Protein AF-0000000085094730 (afdb_homodimer)

Secondary structure (DSSP, 8-state):
-----------------PPP--S-HHHHHTT------SS-HHHHHTT-GGG-----------STTSHHHHHHHHHHHHHHHHHHHHH-----------------------------------------------------TT-----SS--HHHHHHHT-HHHHHHHHHTHHHHHHHHHHHHHHHS--SGGGPPSS-GGG--HHHHHTTSPPHHHHHHHHHHHHHS--S--S-S-HHHHHHHHHHHHH-GGGS-HHHHHHHHHHHHHHHHHHHHHT---HHHHSSHHHHHHHHHHHHHHHHHHHTTSPP-HHHHHHHHHHHHHHHHH-SS--HHHHHHHHHHHHHHHHTTTTS-GGG-TTS-HHHHHHHHHHHHHHHHHHHHHHHHHTS-----GGG--PPPPPS--GGG--TT-SSPPPPPPTTS--SSHHHHHHHHHHHHHHHHHHHHH-SS--TTHHHHHHHHHHHHHHTS-GGGS---TGGGTTS-HHHHHHHHHHHHHHHHHHHHHHHTTHHHHTT-GGGHHHHHHHHHHHHHHHHHHHHHHHHTSTTSTTTT-GGG--HHHHHHHHHHHHHHHHHHHHHHHS---GGGSHHHHHSS--HHHHHHHHHHHHHHHHHTTTT-HHHHHHHHHHHHHHHHHHHHHHHHHHHSTT-S------------S--------------TT-TTS-HHHHTT------HHHHHHHH-----------/-----------------PPP--S-HHHHHTT------SS-HHHHHTT-GGG------SGGG-STTSHHHHHHHHHHHHHHHHHHHHHTT---------------------------------------------------TT-----SS--HHHHHHHT-HHHHHHHHHTHHHHHHHHHHHHHHHS--SGGGPPSS-GGG--HHHHHTTSPPHHHHHHHHHHHHH--SS--S-S-HHHHHHHHHHHHH-GGGS-HHHHHHHHHHHHHHHHHHHHHT---HHHHSSHHHHHHHHHHHHHHHHHHHTTSPP-HHHHHHHHHHHHHHHHH-SS--HHHHHHHHHHHHHHHHTTTTS-GGG-TTS-HHHHHHHHHHHHHHHHHHHHHHHHHTS-----GGG--PPPPPS--GGG--TT-SSPPPPPPTTS--SSHHHHHHHHHHHHHHHHHHHHH-SS--TTHHHHHHHHHHHHHHTS-GGGS---TGGGTTS-HHHHHHHHHHHHHHHHHHHHHHHTTHHHHTT-GGGHHHHHHHHHHHHHHHHHHHHHHHHTSTTSTTTT-GGG--HHHHHHHHHHHHHHHHHHHHHHHS---GGGSHHHHHSS--HHHHHHHHHHHHHHHHHTTTT-HHHHHHHHHHHHHHHHHHHHHHHHHHHHTTS----------------------------TT---S-HHHHTT------HHHHHHHH-----------

InterPro domains:
  IPR001138 Zn(2)Cys(6) fungal-type DNA-binding domain [PF00172] (23-56)
  IPR001138 Zn(2)Cys(6) fungal-type DNA-binding domain [PS00463] (23-52)
  IPR001138 Zn(2)Cys(6) fungal-type DNA-binding domain [PS50048] (23-54)
  IPR001138 Zn(2)Cys(6) fungal-type DNA-binding domain [SM00066] (18-63)
  IPR001138 Zn(2)Cys(6) fungal-type DNA-binding domain [cd00067] (19-55)
  IPR007219 Xylanolytic transcriptional activator, regulatory domain [PF04082] (232-434)
  IPR007219 Xylanolytic transcriptional activator, regulatory domain [SM00906] (335-409)
  IPR036864 Zn(2)-C6 fungal-type DNA-binding domain superfamily [G3DSA:4.10.240.10] (22-99)
  IPR036864 Zn(2)-C6 fungal-type DNA-binding domain superfamily [SSF57701] (14-56)

Organism: Talaromyces marneffei (strain ATCC 18224 / CBS 334.59 / QM 7333) (NCBI:txid441960)

Solvent-accessible surface area (backbone atoms only — not comparable to full-atom values): 85060 Å² total; per-residue (Å²): 138,80,82,76,77,79,73,78,75,75,77,79,76,67,81,77,78,80,76,74,64,71,37,26,47,54,32,57,76,66,72,46,92,50,75,65,45,91,50,20,65,66,28,48,76,68,73,38,37,89,62,41,42,57,60,76,63,78,71,88,73,71,74,80,68,58,60,68,51,48,53,50,48,44,49,51,44,47,52,46,39,50,50,47,52,62,65,56,70,66,82,70,86,79,79,92,81,90,78,93,81,85,90,80,90,82,85,86,83,89,76,90,69,86,86,80,92,73,92,75,88,73,81,81,77,76,72,72,79,77,74,76,73,69,71,73,73,75,68,74,73,74,71,59,50,80,59,55,60,38,29,60,50,55,54,54,38,60,74,33,62,69,47,40,49,50,50,66,72,38,42,65,60,48,50,53,50,44,51,52,41,48,49,68,72,54,56,81,60,73,87,70,64,50,83,45,32,67,89,71,61,50,61,74,69,54,58,73,74,53,69,60,62,73,57,48,52,52,29,53,48,46,48,74,59,48,93,54,95,59,73,71,61,67,58,63,69,65,48,51,55,51,51,56,43,29,81,74,34,69,79,74,51,56,63,50,54,52,27,36,49,29,44,42,43,26,51,21,51,52,52,31,51,54,61,68,49,82,56,42,90,80,63,39,58,60,68,58,47,32,50,48,26,49,49,52,28,53,54,44,44,66,52,52,70,77,46,81,78,45,72,62,52,46,49,31,50,50,52,46,49,50,50,52,48,59,72,29,66,45,90,51,67,67,56,50,38,50,46,40,41,50,51,45,40,39,43,55,72,25,39,43,26,47,48,83,77,40,84,87,53,49,55,38,53,35,45,47,42,24,36,42,37,52,51,50,52,50,48,38,46,54,45,20,54,58,50,39,48,80,55,54,79,60,67,66,52,43,64,45,57,80,52,72,47,50,52,75,83,69,57,45,85,83,36,84,65,78,69,81,58,53,57,80,90,54,87,38,75,47,38,69,60,57,66,41,44,60,43,49,55,43,43,49,52,48,55,52,42,68,52,21,64,75,57,60,73,80,49,47,64,55,51,49,50,50,41,51,50,36,58,67,66,44,56,74,81,55,49,71,70,54,71,81,78,38,72,86,51,55,49,67,57,53,52,47,12,48,56,55,50,42,53,53,31,46,43,41,28,60,66,22,46,83,47,35,83,48,6,36,67,34,54,92,29,27,62,36,36,51,50,21,49,54,23,21,51,50,42,45,48,50,51,52,48,52,56,59,27,32,32,92,87,25,79,32,41,58,50,61,73,73,64,34,32,60,57,50,48,46,35,48,35,23,50,48,51,51,50,49,52,54,51,52,60,70,80,47,78,57,31,70,70,34,28,45,46,66,72,70,72,38,79,51,62,64,60,54,52,49,51,47,51,51,50,30,54,57,23,53,73,39,32,84,72,19,61,60,28,33,53,47,22,52,45,46,46,54,49,52,48,54,56,54,52,55,51,58,54,56,62,67,67,66,74,75,68,80,89,49,84,84,86,89,76,89,67,90,74,72,84,88,77,88,72,76,82,68,80,67,74,78,77,65,64,76,74,62,72,66,69,62,73,69,66,66,73,58,73,79,70,77,72,61,66,63,62,56,51,49,66,70,51,65,74,77,73,80,77,81,74,71,129,140,81,83,79,78,80,76,78,76,76,79,78,77,68,83,75,80,77,75,79,70,71,38,26,46,56,32,58,74,66,73,46,91,51,76,64,43,93,50,19,64,65,29,49,77,66,72,39,36,90,60,42,42,59,63,77,70,72,74,66,74,68,76,84,69,61,62,68,51,50,52,51,48,44,48,51,42,46,54,49,39,48,50,50,49,62,63,54,62,69,76,72,78,78,76,89,81,88,78,90,79,83,83,83,73,86,79,86,83,88,78,91,70,90,76,86,89,76,90,74,86,72,83,80,77,77,75,70,79,77,73,76,74,70,71,73,74,73,69,75,74,76,73,61,49,80,60,53,57,38,29,60,48,54,54,52,38,62,72,33,62,69,49,40,50,49,49,66,73,39,42,67,60,48,50,55,49,45,51,53,40,47,47,68,72,54,56,80,61,72,88,69,64,50,84,47,32,65,90,72,61,51,63,75,71,53,59,73,75,55,69,61,63,72,57,48,53,51,29,51,49,45,46,74,60,50,84,62,95,60,73,71,60,65,58,62,69,67,47,50,55,52,50,55,43,28,80,74,34,68,80,74,52,54,62,52,56,53,28,38,50,27,43,42,44,26,51,20,50,50,53,31,52,54,62,68,49,83,56,42,91,80,62,40,58,61,68,58,47,33,49,48,25,50,49,52,28,53,54,44,46,66,51,54,69,76,47,81,77,44,71,62,52,48,48,30,50,50,50,45,49,51,50,53,47,59,72,28,68,47,90,51,68,67,57,51,37,50,46,39,41,50,49,44,40,37,44,56,71,24,38,43,25,46,49,80,76,41,84,86,54,50,54,38,53,35,45,47,42,24,36,42,37,51,53,51,54,51,49,39,46,53,46,20,53,58,51,38,49,82,54,52,80,60,68,66,52,44,64,44,56,80,52,74,48,51,52,76,83,68,57,46,85,82,36,84,65,79,69,80,60,53,57,78,89,53,89,38,73,46,37,69,60,57,65,41,43,60,40,49,55,44,42,48,53,48,56,50,43,66,53,20,66,76,58,60,74,79,48,47,64,55,52,50,51,48,40,51,50,37,60,69,66,46,57,75,81,54,51,70,69,54,70,81,79,38,70,85,53,57,47,66,57,53,52,48,14,49,56,54,50,43,52,54,30,47,45,40,28,60,65,24,46,82,48,35,84,47,7,37,68,33,55,91,30,26,62,35,36,52,50,20,50,54,25,19,52,51,42,45,48,50,50,51,48,54,57,58,26,33,31,92,88,25,79,32,41,58,50,59,73,72,65,34,31,61,56,52,49,44,36,49,35,23,50,47,51,52,50,50,53,54,52,52,59,70,80,47,78,57,32,71,70,34,27,46,47,65,73,70,71,40,80,48,63,65,60,53,51,51,49,48,52,51,48,30,53,56,24,53,74,39,30,85,73,20,60,61,27,34,51,47,21,51,45,45,47,54,49,52,50,52,56,54,53,56,49,57,56,54,59,67,65,62,72,72,69,86,87,74,80,81,85,84,82,81,86,81,88,76,88,82,71,88,76,77,83,71,84,70,74,78,80,68,67,75,75,65,68,69,68,60,72,69,65,66,72,60,74,81,72,77,74,65,68,64,64,60,52,51,69,68,55,65,76,77,76,75,81,80,81,86,134

Sequence (1446 aa):
MESQSNGGVRPSTAPIRGRPQLSCTPCKRRKLKCDRARPCDNCVKRREADTCVYPTNGSAARDQTRESKKTKKRIERLESLVMELLDRGALNPEALSDGPSTNSEADSQGHYHIPQHHSENDHETDSSPAHGEVPPVRRVSNLAASSSSHSLWETVLQDIGEIKMYFEEHEHEFEKQLGKVEDARNPSAEPYLLEGSPGQWDIDTFAHDLPPRPVVDLLVANYFGASSLIRPILHPKKFLRQYDKFWQDQYSVSKAWLGTLFVILRTAVHTAREAGIDLSATLGDMEEAQTLFRMRTKQILITELHANPTIERLTLLSLHLDAEFIQCQDTSTAVWINVATAVRMAMKLGLHREPSFDSKLSVFECEMRRRLWLATLQTDVLISWQVGLPSMIPTGQCDTMLPKNLHEDDFDEDSIALPQARPWNEMTKISPFLVKAPLLKVFTKIASHIQDIHPRDSDIPVLERELIAARNSLPPMFKVKSLQESLLDHPAMIIRRLSIDQTLHSGLCVLHRRLLPLARSNPQFSHSRQAAIDAALILLSYQALSHFESGPTGRLAGHKWLATSIIRHDYLLAAMLICLDLRQGMDGTTHPASSDITLWGRDRREEMVTALETSYHVWRASKDTSIDAFRASEAVAVMLHKIRSSESTVQSSETTVSSIPSVESLEISPKPEISPEQFVPSQMDPYSLTLPFSEIVASPGAIDWVEFDRYVLGGNIPMNGNMMESQSNGGVRPSTAPIRGRPQLSCTPCKRRKLKCDRARPCDNCVKRREADTCVYPTNGSAARDQTRESKKTKKRIERLESLVMELLDRGALNPEALSDGPSTNSEADSQGHYHIPQHHSENDHETDSSPAHGEVPPVRRVSNLAASSSSHSLWETVLQDIGEIKMYFEEHEHEFEKQLGKVEDARNPSAEPYLLEGSPGQWDIDTFAHDLPPRPVVDLLVANYFGASSLIRPILHPKKFLRQYDKFWQDQYSVSKAWLGTLFVILRTAVHTAREAGIDLSATLGDMEEAQTLFRMRTKQILITELHANPTIERLTLLSLHLDAEFIQCQDTSTAVWINVATAVRMAMKLGLHREPSFDSKLSVFECEMRRRLWLATLQTDVLISWQVGLPSMIPTGQCDTMLPKNLHEDDFDEDSIALPQARPWNEMTKISPFLVKAPLLKVFTKIASHIQDIHPRDSDIPVLERELIAARNSLPPMFKVKSLQESLLDHPAMIIRRLSIDQTLHSGLCVLHRRLLPLARSNPQFSHSRQAAIDAALILLSYQALSHFESGPTGRLAGHKWLATSIIRHDYLLAAMLICLDLRQGMDGTTHPASSDITLWGRDRREEMVTALETSYHVWRASKDTSIDAFRASEAVAVMLHKIRSSESTVQSSETTVSSIPSVESLEISPKPEISPEQFVPSQMDPYSLTLPFSEIVASPGAIDWVEFDRYVLGGNIPMNGNM

Foldseek 3Di:
DDPPCPPPPVPPPPPPPDDAFQFFPVCVVVVHDFPSDQQTPVCVVVVNSVRRHTPPGPDDPDDPPPVVVVVVVVVVVVVVVVVVVVVPPDDPPDDDDDDDDDYDDDDYDDDDADDDDDDDDDDDPPCPDPPPPPPPPPPPVPPFQQPDLAAPLVSLLVVVVLLVVVCVVCVVVLVVLVVLQVCVVDPDCVVQDFPDDLVPDALVRQVVLDFDPVVLVVLLCQLVVPLDPDQPLDQSVVLVVVVVVCVVPVVSDGLLNVLQSLLSNLVSLVLCVLLVHDPCVRQNDSVVSNVNSLSSSVSSLVNVLVDQADSSNLVSLLSSLVSVQLPDQAQDPVSLVSLVSSVVSLVVVVLLEQCVVPPVDAPQRRQSSLSSVLSSVLCQLLSCNRSLHAGDDDNVSGDYDHHAQDASVQDDPPDRDGDHGDDLVDDHSCNLSVLLSQLSVLLNVLSVQSNDSDRDLVCLVVSLVSNVVSLVPGDPQLAADDPVVCVPPQLVSNLSSLVSVLSSLLSLQSSLVSCCLVCQVDVVSLVSVLSNLVSLLVLLVVLLLLQVQCPPPHRNPSPNSSCTNSSVSSNLSSLSSLLSNLVSVLPDHGDPSNACCNSPVDHCNVVSLVSLVSLLVSLVVCLSNYSSSVSSNVSSVSSSVVNVVVVVVVVVPPPPDDDDDDDDDPPPDDDDDDPPPPPPPPPPVVPPPPPDPVPPPPPPDDPDPVVVVVVVCPDPPDPPPDD/DDDPPPPPPPCPPPPDPDDAQQFFPVCVVVVHDFPSDQQTPVCVVVVNSVRRHGPPPPPPDDDPVPPVVVVVVVVVVVVVVVVVVVVPVPDPPPDDDDDDDDYDDDDDDDDDDDDDDDDDDDDDPPCPDPPPPPPPPPPPVPPFQQPDLAAPLVSLLVLVVLLVVVCVVCVVVLVVLVVLQVCVVDPDCVVQDFPDDLVPDALVRQVVLDFDPVVLVVLLCQLVVPLADDQPLDQSVVLVVVVVVCVVPVVSDGLLNVLQSLLSNLVSLVLCVLLVHDPCVRQNDSVVSNVNSLVSSVSSLVNVLVDQADSSNLVSLLSSLSSVQLPDQAQDPVSLVSLVSSVVSLVVVVLLEQCVVPPVDAPVRRQSSLSSVLSSVVCQQLSCNRSLHAGDDDNVSGDYDHHAQDASVQDDPPDRDGDHGDDLVDDHSCNLSVLLSQLSVLLNVLSCQSNDSDRDLVCLVVSLVSNVVSLVPGDPQLAADDPVVCVPPQLNSNLSSLVSVLSSLLSLQSSLLSCCLVCQVDVVSLVSVLSNLVSLLVLLVVLLLLQVQCPPPHRNPSVNSNCTNSSVSSNLSSLSSLLSNLVSVLPDHGDPCNACCNSPVDHCNVVSLVSLVSLLVSLVVCLSNYSSSVSSNVSSVSSSVVNVVSVVVVVVVPPPDDPDPDDDPDDDDDDDDDPPPPCPPDPPVVVCPPPDPVPPPPPPDPPDPVVVVVVVPPDDPPDDDDD

Structure (mmCIF, N/CA/C/O backbone):
data_AF-0000000085094730-model_v1
#
loop_
_entity.id
_entity.type
_entity.pdbx_description
1 polymer 'Zn(2)-C6 fungal-type domain-containing protein'
#
loop_
_atom_site.group_PDB
_atom_site.id
_atom_site.type_symbol
_atom_site.label_atom_id
_atom_site.label_alt_id
_atom_site.label_comp_id
_atom_site.label_asym_id
_atom_site.label_entity_id
_atom_site.label_seq_id
_atom_site.pdbx_PDB_ins_code
_atom_site.Cartn_x
_atom_site.Cartn_y
_atom_site.Cartn_z
_atom_site.occupancy
_atom_site.B_iso_or_equiv
_atom_site.auth_seq_id
_atom_site.auth_comp_id
_atom_site.auth_asym_id
_atom_site.auth_atom_id
_atom_site.pdbx_PDB_model_num
ATOM 1 N N . MET A 1 1 ? 86.312 -18.969 -69.938 1 23.83 1 MET A N 1
ATOM 2 C CA . MET A 1 1 ? 85.375 -20.094 -69.75 1 23.83 1 MET A CA 1
ATOM 3 C C . MET A 1 1 ? 85 -20.203 -68.25 1 23.83 1 MET A C 1
ATOM 5 O O . MET A 1 1 ? 85.75 -20.734 -67.438 1 23.83 1 MET A O 1
ATOM 9 N N . GLU A 1 2 ? 84.25 -19.219 -67.625 1 24.73 2 GLU A N 1
ATOM 10 C CA . GLU A 1 2 ? 84.438 -18.391 -66.438 1 24.73 2 GLU A CA 1
ATOM 11 C C . GLU A 1 2 ? 83.812 -19.047 -65.25 1 24.73 2 GLU A C 1
ATOM 13 O O . GLU A 1 2 ? 82.688 -19.516 -65.25 1 24.73 2 GLU A O 1
ATOM 18 N N . SER A 1 3 ? 84.562 -19.578 -64.312 1 26.89 3 SER A N 1
ATOM 19 C CA . SER A 1 3 ? 84.438 -20.5 -63.188 1 26.89 3 SER A CA 1
ATOM 20 C C . SER A 1 3 ? 83.5 -19.969 -62.094 1 26.89 3 SER A C 1
ATOM 22 O O . SER A 1 3 ? 83.812 -18.984 -61.438 1 26.89 3 SER A O 1
ATOM 24 N N . GLN A 1 4 ? 82.125 -20.141 -62.25 1 23.78 4 GLN A N 1
ATOM 25 C CA . GLN A 1 4 ? 81 -19.359 -61.781 1 23.78 4 GLN A CA 1
ATOM 26 C C . GLN A 1 4 ? 80.75 -19.625 -60.312 1 23.78 4 GLN A C 1
ATOM 28 O O . GLN A 1 4 ? 80.5 -20.75 -59.906 1 23.78 4 GLN A O 1
ATOM 33 N N . SER A 1 5 ? 81.312 -18.828 -59.406 1 25.14 5 SER A N 1
ATOM 34 C CA . SER A 1 5 ? 81.625 -18.922 -58 1 25.14 5 SER A CA 1
ATOM 35 C C . SER A 1 5 ? 80.312 -18.969 -57.188 1 25.14 5 SER A C 1
ATOM 37 O O . SER A 1 5 ? 79.5 -18.047 -57.281 1 25.14 5 SER A O 1
ATOM 39 N N . ASN A 1 6 ? 79.688 -20.141 -56.969 1 25.08 6 ASN A N 1
ATOM 40 C CA . ASN A 1 6 ? 78.312 -20.516 -56.594 1 25.08 6 ASN A CA 1
ATOM 41 C C . ASN A 1 6 ? 78 -20.125 -55.125 1 25.08 6 ASN A C 1
ATOM 43 O O . ASN A 1 6 ? 78.312 -20.891 -54.219 1 25.08 6 ASN A O 1
ATOM 47 N N . GLY A 1 7 ? 78.312 -18.828 -54.781 1 24.3 7 GLY A N 1
ATOM 48 C CA . GLY A 1 7 ? 78.438 -18.375 -53.375 1 24.3 7 GLY A CA 1
ATOM 49 C C . GLY A 1 7 ? 77.188 -18.609 -52.594 1 24.3 7 GLY A C 1
ATOM 50 O O . GLY A 1 7 ? 76.062 -18.484 -53.094 1 24.3 7 GLY A O 1
ATOM 51 N N . GLY A 1 8 ? 77.125 -19.578 -51.719 1 26.72 8 GLY A N 1
ATOM 52 C CA . GLY A 1 8 ? 76.125 -20.25 -50.875 1 26.72 8 GLY A CA 1
ATOM 53 C C . GLY A 1 8 ? 75.438 -19.297 -49.969 1 26.72 8 GLY A C 1
ATOM 54 O O . GLY A 1 8 ? 76 -18.797 -49 1 26.72 8 GLY A O 1
ATOM 55 N N . VAL A 1 9 ? 74.75 -18.234 -50.469 1 24.95 9 VAL A N 1
ATOM 56 C CA . VAL A 1 9 ? 74.312 -17.078 -49.719 1 24.95 9 VAL A CA 1
ATOM 57 C C . VAL A 1 9 ? 73.312 -17.516 -48.625 1 24.95 9 VAL A C 1
ATOM 59 O O . VAL A 1 9 ? 72.312 -18.156 -48.938 1 24.95 9 VAL A O 1
ATOM 62 N N . ARG A 1 10 ? 73.75 -17.797 -47.406 1 31.72 10 ARG A N 1
ATOM 63 C CA . ARG A 1 10 ? 73.125 -18.344 -46.219 1 31.72 10 ARG A CA 1
ATOM 64 C C . ARG A 1 10 ? 71.938 -17.531 -45.812 1 31.72 10 ARG A C 1
ATOM 66 O O . ARG A 1 10 ? 72.062 -16.422 -45.312 1 31.72 10 ARG A O 1
ATOM 73 N N . PRO A 1 11 ? 70.875 -17.281 -46.594 1 25.61 11 PRO A N 1
ATOM 74 C CA . PRO A 1 11 ? 70.062 -16.078 -46.375 1 25.61 11 PRO A CA 1
ATOM 75 C C . PRO A 1 11 ? 69.375 -16.078 -45 1 25.61 11 PRO A C 1
ATOM 77 O O . PRO A 1 11 ? 68.875 -17.109 -44.562 1 25.61 11 PRO A O 1
ATOM 80 N N . SER A 1 12 ? 69.875 -15.305 -44 1 26.34 12 SER A N 1
ATOM 81 C CA . SER A 1 12 ? 69.625 -15.016 -42.594 1 26.34 12 SER A CA 1
ATOM 82 C C . SER A 1 12 ? 68.125 -14.57 -42.406 1 26.34 12 SER A C 1
ATOM 84 O O . SER A 1 12 ? 67.75 -13.492 -42.875 1 26.34 12 SER A O 1
ATOM 86 N N . THR A 1 13 ? 67.188 -15.328 -42.688 1 26.59 13 THR A N 1
ATOM 87 C CA . THR A 1 13 ? 65.812 -14.969 -42.781 1 26.59 13 THR A CA 1
ATOM 88 C C . THR A 1 13 ? 65.312 -14.391 -41.469 1 26.59 13 THR A C 1
ATOM 90 O O . THR A 1 13 ? 64.875 -15.125 -40.594 1 26.59 13 THR A O 1
ATOM 93 N N . ALA A 1 14 ? 66.062 -13.555 -40.844 1 30.92 14 ALA A N 1
ATOM 94 C CA . ALA A 1 14 ? 65.625 -13.094 -39.531 1 30.92 14 ALA A CA 1
ATOM 95 C C . ALA A 1 14 ? 64.25 -12.516 -39.531 1 30.92 14 ALA A C 1
ATOM 97 O O . ALA A 1 14 ? 63.875 -11.742 -40.438 1 30.92 14 ALA A O 1
ATOM 98 N N . PRO A 1 15 ? 63.312 -12.945 -38.812 1 29.69 15 PRO A N 1
ATOM 99 C CA . PRO A 1 15 ? 61.906 -12.555 -38.906 1 29.69 15 PRO A CA 1
ATOM 100 C C . PRO A 1 15 ? 61.656 -11.086 -38.531 1 29.69 15 PRO A C 1
ATOM 102 O O . PRO A 1 15 ? 62.156 -10.609 -37.531 1 29.69 15 PRO A O 1
ATOM 105 N N . ILE A 1 16 ? 61.562 -10.125 -39.469 1 32.81 16 ILE A N 1
ATOM 106 C CA . ILE A 1 16 ? 61.469 -8.68 -39.312 1 32.81 16 ILE A CA 1
ATOM 107 C C . ILE A 1 16 ? 60.281 -8.344 -38.375 1 32.81 16 ILE A C 1
ATOM 109 O O . ILE A 1 16 ? 59.156 -8.781 -38.625 1 32.81 16 ILE A O 1
ATOM 113 N N . ARG A 1 17 ? 60.5 -7.867 -37.25 1 36.91 17 ARG A N 1
ATOM 114 C CA . ARG A 1 17 ? 59.625 -7.305 -36.219 1 36.91 17 ARG A CA 1
ATOM 115 C C . ARG A 1 17 ? 58.719 -6.211 -36.812 1 36.91 17 ARG A C 1
ATOM 117 O O . ARG A 1 17 ? 59.219 -5.223 -37.344 1 36.91 17 ARG A O 1
ATOM 124 N N . GLY A 1 18 ? 57.562 -6.465 -37.406 1 36.5 18 GLY A N 1
ATOM 125 C CA . GLY A 1 18 ? 56.688 -5.531 -38.094 1 36.5 18 GLY A CA 1
ATOM 126 C C . GLY A 1 18 ? 56.406 -4.27 -37.312 1 36.5 18 GLY A C 1
ATOM 127 O O . GLY A 1 18 ? 56.281 -4.316 -36.094 1 36.5 18 GLY A O 1
ATOM 128 N N . ARG A 1 19 ? 56.719 -3.072 -37.75 1 48.03 19 ARG A N 1
ATOM 129 C CA . ARG A 1 19 ? 56.594 -1.718 -37.219 1 48.03 19 ARG A CA 1
ATOM 130 C C . ARG A 1 19 ? 55.156 -1.374 -36.875 1 48.03 19 ARG A C 1
ATOM 132 O O . ARG A 1 19 ? 54.25 -1.735 -37.625 1 48.03 19 ARG A O 1
ATOM 139 N N . PRO A 1 20 ? 54.906 -0.79 -35.75 1 52.69 20 PRO A N 1
ATOM 140 C CA . PRO A 1 20 ? 53.562 -0.449 -35.344 1 52.69 20 PRO A CA 1
ATOM 141 C C . PRO A 1 20 ? 52.875 0.526 -36.281 1 52.69 20 PRO A C 1
ATOM 143 O O . PRO A 1 20 ? 53.531 1.355 -36.906 1 52.69 20 PRO A O 1
ATOM 146 N N . GLN A 1 21 ? 51.656 0.377 -36.781 1 61.69 21 GLN A N 1
ATOM 147 C CA . GLN A 1 21 ? 50.875 1.182 -37.719 1 61.69 21 GLN A CA 1
ATOM 148 C C . GLN A 1 21 ? 50.594 2.57 -37.125 1 61.69 21 GLN A C 1
ATOM 150 O O . GLN A 1 21 ? 50 2.697 -36.062 1 61.69 21 GLN A O 1
ATOM 155 N N . LEU A 1 22 ? 51.156 3.547 -37.656 1 70.44 22 LEU A N 1
ATOM 156 C CA . LEU A 1 22 ? 51.062 4.922 -37.188 1 70.44 22 LEU A CA 1
ATOM 157 C C . LEU A 1 22 ? 49.938 5.676 -37.906 1 70.44 22 LEU A C 1
ATOM 159 O O . LEU A 1 22 ? 49.594 6.797 -37.562 1 70.44 22 LEU A O 1
ATOM 163 N N . SER A 1 23 ? 49.375 5.121 -38.969 1 74.31 23 SER A N 1
ATOM 164 C CA . SER A 1 23 ? 48.406 5.809 -39.781 1 74.31 23 SER A CA 1
ATOM 165 C C . SER A 1 23 ? 46.969 5.387 -39.438 1 74.31 23 SER A C 1
ATOM 167 O O . SER A 1 23 ? 46.75 4.281 -38.938 1 74.31 23 SER A O 1
ATOM 169 N N . CYS A 1 24 ? 45.938 6.309 -39.719 1 74.69 24 CYS A N 1
ATOM 170 C CA . CYS A 1 24 ? 44.531 5.934 -39.469 1 74.69 24 CYS A CA 1
ATOM 171 C C . CYS A 1 24 ? 44.094 4.855 -40.469 1 74.69 24 CYS A C 1
ATOM 173 O O . CYS A 1 24 ? 44.688 4.691 -41.531 1 74.69 24 CYS A O 1
ATOM 175 N N . THR A 1 25 ? 43.094 4.051 -40.219 1 76.56 25 THR A N 1
ATOM 176 C CA . THR A 1 25 ? 42.656 2.881 -40.969 1 76.56 25 THR A CA 1
ATOM 177 C C . THR A 1 25 ? 42.281 3.275 -42.406 1 76.56 25 THR A C 1
ATOM 179 O O . THR A 1 25 ? 42.656 2.611 -43.344 1 76.56 25 THR A O 1
ATOM 182 N N . PRO A 1 26 ? 41.594 4.352 -42.531 1 79.81 26 PRO A N 1
ATOM 183 C CA . PRO A 1 26 ? 41.25 4.68 -43.906 1 79.81 26 PRO A CA 1
ATOM 184 C C . PRO A 1 26 ? 42.469 5.137 -44.75 1 79.81 26 PRO A C 1
ATOM 186 O O . PRO A 1 26 ? 42.594 4.785 -45.906 1 79.81 26 PRO A O 1
ATOM 189 N N . CYS A 1 27 ? 43.344 5.871 -44.125 1 77.56 27 CYS A N 1
ATOM 190 C CA . CYS A 1 27 ? 44.531 6.352 -44.812 1 77.56 27 CYS A CA 1
ATOM 191 C C . CYS A 1 27 ? 45.469 5.203 -45.156 1 77.56 27 CYS A C 1
ATOM 193 O O . CYS A 1 27 ? 46.094 5.184 -46.219 1 77.56 27 CYS A O 1
ATOM 195 N N . LYS A 1 28 ? 45.594 4.094 -44.219 1 75.31 28 LYS A N 1
ATOM 196 C CA . LYS A 1 28 ? 46.375 2.896 -44.438 1 75.31 28 LYS A CA 1
ATOM 197 C C . LYS A 1 28 ? 45.844 2.09 -45.625 1 75.31 28 LYS A C 1
ATOM 199 O O . LYS A 1 28 ? 46.625 1.623 -46.469 1 75.31 28 LYS A O 1
ATOM 204 N N . ARG A 1 29 ? 44.562 1.993 -45.719 1 73.12 29 ARG A N 1
ATOM 205 C CA . ARG A 1 29 ? 43.875 1.214 -46.75 1 73.12 29 ARG A CA 1
ATOM 206 C C . ARG A 1 29 ? 44.125 1.823 -48.125 1 73.12 29 ARG A C 1
ATOM 208 O O . ARG A 1 29 ? 44.25 1.1 -49.125 1 73.12 29 ARG A O 1
ATOM 215 N N . ARG A 1 30 ? 44.219 3.121 -48.156 1 76.06 30 ARG A N 1
ATOM 216 C CA . ARG A 1 30 ? 44.312 3.82 -49.438 1 76.06 30 ARG A CA 1
ATOM 217 C C . ARG A 1 30 ? 45.75 4.266 -49.719 1 76.06 30 ARG A C 1
ATOM 219 O O . ARG A 1 30 ? 46 4.945 -50.719 1 76.06 30 ARG A O 1
ATOM 226 N N . LYS A 1 31 ? 46.75 3.887 -48.875 1 76 31 LYS A N 1
ATOM 227 C CA . LYS A 1 31 ? 48.156 4.148 -49 1 76 31 LYS A CA 1
ATOM 228 C C . LYS A 1 31 ? 48.438 5.645 -49.094 1 76 31 LYS A C 1
ATOM 230 O O . LYS A 1 31 ? 49.219 6.074 -49.938 1 76 31 LYS A O 1
ATOM 235 N N . LEU A 1 32 ? 47.531 6.402 -48.406 1 77.12 32 LEU A N 1
ATOM 236 C CA . LEU A 1 32 ? 47.75 7.848 -48.406 1 77.12 32 LEU A CA 1
ATOM 237 C C . LEU A 1 32 ? 48.625 8.258 -47.219 1 77.12 32 LEU A C 1
ATOM 239 O O . LEU A 1 32 ? 48.656 7.574 -46.188 1 77.12 32 LEU A O 1
ATOM 243 N N . LYS A 1 33 ? 49.469 9.258 -47.344 1 75.62 33 LYS A N 1
ATOM 244 C CA . LYS A 1 33 ? 50.281 9.812 -46.281 1 75.62 33 LYS A CA 1
ATOM 245 C C . LYS A 1 33 ? 49.438 10.477 -45.188 1 75.62 33 LYS A C 1
ATOM 247 O O . LYS A 1 33 ? 48.844 11.531 -45.438 1 75.62 33 LYS A O 1
ATOM 252 N N . CYS A 1 34 ? 49.094 9.75 -43.969 1 71.81 34 CYS A N 1
ATOM 253 C CA . CYS A 1 34 ? 48.25 10.188 -42.875 1 71.81 34 CYS A CA 1
ATOM 254 C C . CYS A 1 34 ? 48.969 11.203 -42 1 71.81 34 CYS A C 1
ATOM 256 O O . CYS A 1 34 ? 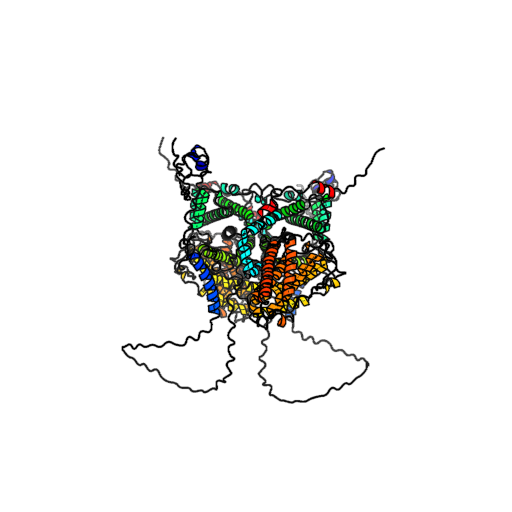50.156 11.008 -41.656 1 71.81 34 CYS A O 1
ATOM 258 N N . ASP A 1 35 ? 48.531 12.289 -41.812 1 75.38 35 ASP A N 1
ATOM 259 C CA . ASP A 1 35 ? 49.188 13.32 -41 1 75.38 35 ASP A CA 1
ATOM 260 C C . ASP A 1 35 ? 49.062 13.023 -39.531 1 75.38 35 ASP A C 1
ATOM 262 O O . ASP A 1 35 ? 49.438 13.844 -38.688 1 75.38 35 ASP A O 1
ATOM 266 N N . ARG A 1 36 ? 48.5 11.742 -38.969 1 72.31 36 ARG A N 1
ATOM 267 C CA . ARG A 1 36 ? 48.312 11.172 -37.656 1 72.31 36 ARG A CA 1
ATOM 268 C C . ARG A 1 36 ? 47.438 12.07 -36.781 1 72.31 36 ARG A C 1
ATOM 270 O O . ARG A 1 36 ? 47.438 11.953 -35.562 1 72.31 36 ARG A O 1
ATOM 277 N N . ALA A 1 37 ? 46.656 13.062 -37.469 1 74.62 37 ALA A N 1
ATOM 278 C CA . ALA A 1 37 ? 45.688 13.875 -36.75 1 74.62 37 ALA A CA 1
ATOM 279 C C . ALA A 1 37 ? 44.375 13.117 -36.594 1 74.62 37 ALA A C 1
ATOM 281 O O . ALA A 1 37 ? 44.062 12.203 -37.375 1 74.62 37 ALA A O 1
ATOM 282 N N . ARG A 1 38 ? 43.594 13.133 -35.469 1 72.38 38 ARG A N 1
ATOM 283 C CA . ARG A 1 38 ? 42.312 12.516 -35.219 1 72.38 38 ARG A CA 1
ATOM 284 C C . ARG A 1 38 ? 41.188 13.547 -35.281 1 72.38 38 ARG A C 1
ATOM 286 O O . ARG A 1 38 ? 41 14.352 -34.375 1 72.38 38 ARG A O 1
ATOM 293 N N . PRO A 1 39 ? 40.344 13.633 -36.438 1 74.94 39 PRO A N 1
ATOM 294 C CA . PRO A 1 39 ? 40.469 12.867 -37.688 1 74.94 39 PRO A CA 1
ATOM 295 C C . PRO A 1 39 ? 41.562 13.383 -38.594 1 74.94 39 PRO A C 1
ATOM 297 O O . PRO A 1 39 ? 41.938 14.555 -38.5 1 74.94 39 PRO A O 1
ATOM 300 N N . CYS A 1 40 ? 42.156 12.57 -39.406 1 77.75 40 CYS A N 1
ATOM 301 C CA . CYS A 1 40 ? 43.312 13.008 -40.188 1 77.75 40 CYS A CA 1
ATOM 302 C C . CYS A 1 40 ? 42.875 13.875 -41.344 1 77.75 40 CYS A C 1
ATOM 304 O O . CYS A 1 40 ? 41.719 13.805 -41.781 1 77.75 40 CYS A O 1
ATOM 306 N N . ASP A 1 41 ? 43.719 14.883 -41.781 1 78.31 41 ASP A N 1
ATOM 307 C CA . ASP A 1 41 ? 43.406 15.859 -42.812 1 78.31 41 ASP A CA 1
ATOM 308 C C . ASP A 1 41 ? 42.906 15.18 -44.094 1 78.31 41 ASP A C 1
ATOM 310 O O . ASP A 1 41 ? 42.031 15.719 -44.781 1 78.31 41 ASP A O 1
ATOM 314 N N . ASN A 1 42 ? 43.469 13.984 -44.375 1 78.69 42 ASN A N 1
ATOM 315 C CA . ASN A 1 42 ? 43.031 13.234 -45.562 1 78.69 42 ASN A CA 1
ATOM 316 C C . ASN A 1 42 ? 41.594 12.758 -45.438 1 78.69 42 ASN A C 1
ATOM 318 O O . ASN A 1 42 ? 40.812 12.805 -46.375 1 78.69 42 ASN A O 1
ATOM 322 N N . CYS A 1 43 ? 41.25 12.242 -44.281 1 75.06 43 CYS A N 1
ATOM 323 C CA . CYS A 1 43 ? 39.906 11.766 -44 1 75.06 43 CYS A CA 1
ATOM 324 C C . CYS A 1 43 ? 38.906 12.93 -43.969 1 75.06 43 CYS A C 1
ATOM 326 O O . CYS A 1 43 ? 37.781 12.797 -44.469 1 75.06 43 CYS A O 1
ATOM 328 N N . VAL A 1 44 ? 39.25 14.125 -43.531 1 78 44 VAL A N 1
ATOM 329 C CA . VAL A 1 44 ? 38.406 15.328 -43.531 1 78 44 VAL A CA 1
ATOM 330 C C . VAL A 1 44 ? 38.156 15.789 -44.969 1 78 44 VAL A C 1
ATOM 332 O O . VAL A 1 44 ? 37.031 16.094 -45.375 1 78 44 VAL A O 1
ATOM 335 N N . LYS A 1 45 ? 39.219 15.891 -45.719 1 77.62 45 LYS A N 1
ATOM 336 C CA . LYS A 1 45 ? 39.094 16.391 -47.062 1 77.62 45 LYS A CA 1
ATOM 337 C C . LYS A 1 45 ? 38.219 15.477 -47.906 1 77.62 45 LYS A C 1
ATOM 339 O O . LYS A 1 45 ? 37.562 15.938 -48.844 1 77.62 45 LYS A O 1
ATOM 344 N N . ARG A 1 46 ? 38.312 14.242 -47.531 1 74.75 46 ARG A N 1
ATOM 345 C CA . ARG A 1 46 ? 37.562 13.281 -48.312 1 74.75 46 ARG A CA 1
ATOM 346 C C . ARG A 1 46 ? 36.188 12.992 -47.656 1 74.75 46 ARG A C 1
ATOM 348 O O . ARG A 1 46 ? 35.531 12.023 -48.031 1 74.75 46 ARG A O 1
ATOM 355 N N . ARG A 1 47 ? 35.719 13.781 -46.656 1 68.38 47 ARG A N 1
ATOM 356 C CA . ARG A 1 47 ? 34.469 13.781 -45.906 1 68.38 47 ARG A CA 1
ATOM 357 C C . ARG A 1 47 ? 34.281 12.445 -45.188 1 68.38 47 ARG A C 1
ATOM 359 O O . ARG A 1 47 ? 33.156 11.969 -45.062 1 68.38 47 ARG A O 1
ATOM 366 N N . GLU A 1 48 ? 35.312 11.75 -44.844 1 68.44 48 GLU A N 1
ATOM 367 C CA . GLU A 1 48 ? 35.312 10.477 -44.156 1 68.44 48 GLU A CA 1
ATOM 368 C C . GLU A 1 48 ? 35.906 10.617 -42.75 1 68.44 48 GLU A C 1
ATOM 370 O O . GLU A 1 48 ? 36.531 9.688 -42.219 1 68.44 48 GLU A O 1
ATOM 375 N N . ALA A 1 49 ? 35.75 11.633 -42.156 1 73.56 49 ALA A N 1
ATOM 376 C CA . ALA A 1 49 ? 36.312 11.969 -40.844 1 73.56 49 ALA A CA 1
ATOM 377 C C . ALA A 1 49 ? 35.875 10.961 -39.781 1 73.56 49 ALA A C 1
ATOM 379 O O . ALA A 1 49 ? 36.625 10.641 -38.875 1 73.56 49 ALA A O 1
ATOM 380 N N . ASP A 1 50 ? 34.656 10.531 -40.031 1 67.81 50 ASP A N 1
ATOM 381 C CA . ASP A 1 50 ? 34.031 9.672 -39.031 1 67.81 50 ASP A CA 1
ATOM 382 C C . ASP A 1 50 ? 34.656 8.273 -39.031 1 67.81 50 ASP A C 1
ATOM 384 O O . ASP A 1 50 ? 34.562 7.551 -38.031 1 67.81 50 ASP A O 1
ATOM 388 N N . THR A 1 51 ? 35.25 7.895 -40 1 73.12 51 THR A N 1
ATOM 389 C CA . THR A 1 51 ? 35.781 6.555 -40.156 1 73.12 51 THR A CA 1
ATOM 390 C C . THR A 1 51 ? 37.312 6.566 -39.969 1 73.12 51 THR A C 1
ATOM 392 O O . THR A 1 51 ? 37.969 5.566 -40.25 1 73.12 51 THR A O 1
ATOM 395 N N . CYS A 1 52 ? 37.875 7.719 -39.5 1 71.44 52 CYS A N 1
ATOM 396 C CA . CYS A 1 52 ? 39.312 7.871 -39.312 1 71.44 52 CYS A CA 1
ATOM 397 C C . CYS A 1 52 ? 39.75 7.172 -38.031 1 71.44 52 CYS A C 1
ATOM 399 O O . CYS A 1 52 ? 39.656 7.738 -36.938 1 71.44 52 CYS A O 1
ATOM 401 N N . VAL A 1 53 ? 39.938 5.879 -38.062 1 71.75 53 VAL A N 1
ATOM 402 C CA . VAL A 1 53 ? 40.281 5.074 -36.875 1 71.75 53 VAL A CA 1
ATOM 403 C C . VAL A 1 53 ? 41.719 4.586 -37 1 71.75 53 VAL A C 1
ATOM 405 O O . VAL A 1 53 ? 42.156 4.176 -38.094 1 71.75 53 VAL A O 1
ATOM 408 N N . TYR A 1 54 ? 42.5 4.836 -36 1 67.31 54 TYR A N 1
ATOM 409 C CA . TYR A 1 54 ? 43.906 4.379 -35.938 1 67.31 54 TYR A CA 1
ATOM 410 C C . TYR A 1 54 ? 44 3.008 -35.281 1 67.31 54 TYR A C 1
ATOM 412 O O . TYR A 1 54 ? 43.312 2.742 -34.281 1 67.31 54 TYR A O 1
ATOM 420 N N . PRO A 1 55 ? 44.688 2.033 -35.906 1 52.34 55 PRO A N 1
ATOM 421 C CA . PRO A 1 55 ? 44.812 0.739 -35.219 1 52.34 55 PRO A CA 1
ATOM 422 C C . PRO A 1 55 ? 45.594 0.835 -33.906 1 52.34 55 PRO A C 1
ATOM 424 O O . PRO A 1 55 ? 46.625 1.521 -33.844 1 52.34 55 PRO A O 1
ATOM 427 N N . THR A 1 56 ? 44.875 0.83 -32.75 1 44.12 56 THR A N 1
ATOM 428 C CA . THR A 1 56 ? 45.625 0.792 -31.516 1 44.12 56 THR A CA 1
ATOM 429 C C . THR A 1 56 ? 46.75 -0.251 -31.578 1 44.12 56 THR A C 1
ATOM 431 O O . THR A 1 56 ? 46.5 -1.403 -31.938 1 44.12 56 THR A O 1
ATOM 434 N N . ASN A 1 57 ? 47.875 0.03 -31.922 1 34.91 57 ASN A N 1
ATOM 435 C CA . ASN A 1 57 ? 49 -0.881 -31.75 1 34.91 57 ASN A CA 1
ATOM 436 C C . ASN A 1 57 ? 48.875 -1.679 -30.453 1 34.91 57 ASN A C 1
ATOM 438 O O . ASN A 1 57 ? 48.375 -1.167 -29.453 1 34.91 57 ASN A O 1
ATOM 442 N N . GLY A 1 58 ? 49.062 -3.037 -30.469 1 31.11 58 GLY A N 1
ATOM 443 C CA . GLY A 1 58 ? 49.094 -4.102 -29.469 1 31.11 58 GLY A CA 1
ATOM 444 C C . GLY A 1 58 ? 50.094 -3.836 -28.344 1 31.11 58 GLY A C 1
ATOM 445 O O . GLY A 1 58 ? 50.469 -4.754 -27.625 1 31.11 58 GLY A O 1
ATOM 446 N N . SER A 1 59 ? 50.812 -2.824 -28.344 1 25.86 59 SER A N 1
ATOM 447 C CA . SER A 1 59 ? 51.875 -3.211 -27.391 1 25.86 59 SER A CA 1
ATOM 448 C C . SER A 1 59 ? 51.281 -3.713 -26.078 1 25.86 59 SER A C 1
ATOM 450 O O . SER A 1 59 ? 51.625 -4.793 -25.609 1 25.86 59 SER A O 1
ATOM 452 N N . ALA A 1 60 ? 51.344 -2.883 -25.031 1 26 60 ALA A N 1
ATOM 453 C CA . ALA A 1 60 ? 51.938 -2.943 -23.703 1 26 60 ALA A CA 1
ATOM 454 C C . ALA A 1 60 ? 51 -3.646 -22.719 1 26 60 ALA A C 1
ATOM 456 O O . ALA A 1 60 ? 49.969 -3.088 -22.328 1 26 60 ALA A O 1
ATOM 457 N N . ALA A 1 61 ? 50.625 -4.871 -22.859 1 26.56 61 ALA A N 1
ATOM 458 C CA . ALA A 1 61 ? 50.094 -5.84 -21.922 1 26.56 61 ALA A CA 1
ATOM 459 C C . ALA A 1 61 ? 50.875 -5.836 -20.609 1 26.56 61 ALA A C 1
ATOM 461 O O . ALA A 1 61 ? 51.062 -6.887 -20 1 26.56 61 ALA A O 1
ATOM 462 N N . ARG A 1 62 ? 51.844 -5.086 -20.359 1 24.06 62 ARG A N 1
ATOM 463 C CA . ARG A 1 62 ? 52.781 -5.656 -19.391 1 24.06 62 ARG A CA 1
ATOM 464 C C . ARG A 1 62 ? 52.062 -6.09 -18.125 1 24.06 62 ARG A C 1
ATOM 466 O O . ARG A 1 62 ? 50.906 -5.715 -17.891 1 24.06 62 ARG A O 1
ATOM 473 N N . ASP A 1 63 ? 52.719 -5.902 -16.812 1 21.12 63 ASP A N 1
ATOM 474 C CA . ASP A 1 63 ? 52.906 -6.652 -15.578 1 21.12 63 ASP A CA 1
ATOM 475 C C . ASP A 1 63 ? 51.688 -6.523 -14.672 1 21.12 63 ASP A C 1
ATOM 477 O O . ASP A 1 63 ? 51.562 -7.258 -13.688 1 21.12 63 ASP A O 1
ATOM 481 N N . GLN A 1 64 ? 51 -5.398 -14.695 1 24.25 64 GLN A N 1
ATOM 482 C CA . GLN A 1 64 ? 50.375 -5.137 -13.398 1 24.25 64 GLN A CA 1
ATOM 483 C C . GLN A 1 64 ? 49.156 -6.035 -13.18 1 24.25 64 GLN A C 1
ATOM 485 O O . GLN A 1 64 ? 48.031 -5.562 -13.211 1 24.25 64 GLN A O 1
ATOM 490 N N . THR A 1 65 ? 48.969 -7.066 -13.906 1 27.03 65 THR A N 1
ATOM 491 C CA . THR A 1 65 ? 48.062 -8.195 -13.875 1 27.03 65 THR A CA 1
ATOM 492 C C . THR A 1 65 ? 48.125 -8.898 -12.523 1 27.03 65 THR A C 1
ATOM 494 O O . THR A 1 65 ? 47.344 -9.82 -12.258 1 27.03 65 THR A O 1
ATOM 497 N N . ARG A 1 66 ? 49.281 -8.938 -11.898 1 26.72 66 ARG A N 1
ATOM 498 C CA . ARG A 1 66 ? 49.719 -9.695 -10.727 1 26.72 66 ARG A CA 1
ATOM 499 C C . ARG A 1 66 ? 48.906 -9.297 -9.5 1 26.72 66 ARG A C 1
ATOM 501 O O . ARG A 1 66 ? 48.625 -10.133 -8.641 1 26.72 66 ARG A O 1
ATOM 508 N N . GLU A 1 67 ? 48.906 -7.961 -9.367 1 24.8 67 GLU A N 1
ATOM 509 C CA . GLU A 1 67 ? 48.531 -7.516 -8.031 1 24.8 67 GLU A CA 1
ATOM 510 C C . GLU A 1 67 ? 47.031 -7.695 -7.789 1 24.8 67 GLU A C 1
ATOM 512 O O . GLU A 1 67 ? 46.594 -7.895 -6.652 1 24.8 67 GLU A O 1
ATOM 517 N N . SER A 1 68 ? 46.375 -7.562 -9.023 1 29.22 68 SER A N 1
ATOM 518 C CA . SER A 1 68 ? 44.938 -7.48 -8.695 1 29.22 68 SER A CA 1
ATOM 519 C C . SER A 1 68 ? 44.375 -8.852 -8.359 1 29.22 68 SER A C 1
ATOM 521 O O . SER A 1 68 ? 43.188 -8.984 -8.039 1 29.22 68 SER A O 1
ATOM 523 N N . LYS A 1 69 ? 45.062 -9.961 -8.812 1 30.12 69 LYS A N 1
ATOM 524 C CA . LYS A 1 69 ? 44.812 -11.367 -8.516 1 30.12 69 LYS A CA 1
ATOM 525 C C . LYS A 1 69 ? 45 -11.656 -7.031 1 30.12 69 LYS A C 1
ATOM 527 O O . LYS A 1 69 ? 44.344 -12.531 -6.477 1 30.12 69 LYS A O 1
ATOM 532 N N . LYS A 1 70 ? 46.062 -11.109 -6.551 1 30.62 70 LYS A N 1
ATOM 533 C CA . LYS A 1 70 ? 46.469 -11.328 -5.156 1 30.62 70 LYS A CA 1
ATOM 534 C C . LYS A 1 70 ? 45.406 -10.797 -4.203 1 30.62 70 LYS A C 1
ATOM 536 O O . LYS A 1 70 ? 45.156 -11.383 -3.146 1 30.62 70 LYS A O 1
ATOM 541 N N . THR A 1 71 ? 44.875 -9.656 -4.691 1 30.27 71 THR A N 1
ATOM 542 C CA . THR A 1 71 ? 43.906 -9.07 -3.781 1 30.27 71 THR A CA 1
ATOM 543 C C . THR A 1 71 ? 42.625 -9.891 -3.779 1 30.27 71 THR A C 1
ATOM 545 O O . THR A 1 71 ? 41.969 -10.031 -2.744 1 30.27 71 THR A O 1
ATOM 548 N N . LYS A 1 72 ? 42.406 -10.547 -4.957 1 31.67 72 LYS A N 1
ATOM 549 C CA . LYS A 1 72 ? 41.25 -11.453 -5.012 1 31.67 72 LYS A CA 1
ATOM 550 C C . LYS A 1 72 ? 41.531 -12.711 -4.188 1 31.67 72 LYS A C 1
ATOM 552 O O . LYS A 1 72 ? 40.625 -13.219 -3.508 1 31.67 72 LYS A O 1
ATOM 557 N N . LYS A 1 73 ? 42.719 -13.289 -4.316 1 33.84 73 LYS A N 1
ATOM 558 C CA . LYS A 1 73 ? 43.125 -14.438 -3.498 1 33.84 73 LYS A CA 1
ATOM 559 C C . LYS A 1 73 ? 43.125 -14.07 -2.016 1 33.84 73 LYS A C 1
ATOM 561 O O . LYS A 1 73 ? 42.844 -14.922 -1.164 1 33.84 73 LYS A O 1
ATOM 566 N N . ARG A 1 74 ? 43.531 -12.82 -1.772 1 33.66 74 ARG A N 1
ATOM 567 C CA . ARG A 1 74 ? 43.531 -12.367 -0.383 1 33.66 74 ARG A CA 1
ATOM 568 C C . ARG A 1 74 ? 42.094 -12.266 0.152 1 33.66 74 ARG A C 1
ATOM 570 O O . ARG A 1 74 ? 41.844 -12.656 1.29 1 33.66 74 ARG A O 1
ATOM 577 N N . ILE A 1 75 ? 41.25 -11.828 -0.81 1 33.69 75 ILE A N 1
ATOM 578 C CA . ILE A 1 75 ? 39.875 -11.734 -0.332 1 33.69 75 ILE A CA 1
ATOM 579 C C . ILE A 1 75 ? 39.281 -13.133 -0.186 1 33.69 75 ILE A C 1
ATOM 581 O O . ILE A 1 75 ? 38.625 -13.438 0.812 1 33.69 75 ILE A O 1
ATOM 585 N N . GLU A 1 76 ? 39.656 -14.125 -1.046 1 36.53 76 GLU A N 1
ATOM 586 C CA . GLU A 1 76 ? 39.281 -15.531 -0.888 1 36.53 76 GLU A CA 1
ATOM 587 C C . GLU A 1 76 ? 39.969 -16.125 0.35 1 36.53 76 GLU A C 1
ATOM 589 O O . GLU A 1 76 ? 39.344 -16.891 1.089 1 36.53 76 GLU A O 1
ATOM 594 N N . ARG A 1 77 ? 41.25 -15.812 0.533 1 36.59 77 ARG A N 1
ATOM 595 C CA . ARG A 1 77 ? 41.938 -16.266 1.733 1 36.59 77 ARG A CA 1
ATOM 596 C C . ARG A 1 77 ? 41.344 -15.641 2.986 1 36.59 77 ARG A C 1
ATOM 598 O O . ARG A 1 77 ? 41.188 -16.312 4.008 1 36.59 77 ARG A O 1
ATOM 605 N N . LEU A 1 78 ? 41.031 -14.344 2.83 1 35.31 78 LEU A N 1
ATOM 606 C CA . LEU A 1 78 ? 40.438 -13.711 4 1 35.31 78 LEU A CA 1
ATOM 607 C C . LEU A 1 78 ? 39.062 -14.297 4.285 1 35.31 78 LEU A C 1
ATOM 609 O O . LEU A 1 78 ? 38.688 -14.523 5.445 1 35.31 78 LEU A O 1
ATOM 613 N N . GLU A 1 79 ? 38.375 -14.688 3.229 1 35.53 79 GLU A N 1
ATOM 614 C CA . GLU A 1 79 ? 37.094 -15.383 3.402 1 35.53 79 GLU A CA 1
ATOM 615 C C . GLU A 1 79 ? 37.312 -16.797 3.951 1 35.53 79 GLU A C 1
ATOM 617 O O . GLU A 1 79 ? 36.594 -17.25 4.828 1 35.53 79 GLU A O 1
ATOM 622 N N . SER A 1 80 ? 38.312 -17.438 3.496 1 36.09 80 SER A N 1
ATOM 623 C CA . SER A 1 80 ? 38.688 -18.719 4.074 1 36.09 80 SER A CA 1
ATOM 624 C C . SER A 1 80 ? 39.219 -18.547 5.492 1 36.09 80 SER A C 1
ATOM 626 O O . SER A 1 80 ? 38.969 -19.375 6.363 1 36.09 80 SER A O 1
ATOM 628 N N . LEU A 1 81 ? 40.062 -17.453 5.621 1 34.03 81 LEU A N 1
ATOM 629 C CA . LEU A 1 81 ? 40.594 -17.188 6.953 1 34.03 81 LEU A CA 1
ATOM 630 C C . LEU A 1 81 ? 39.469 -16.828 7.914 1 34.03 81 LEU A C 1
ATOM 632 O O . LEU A 1 81 ? 39.469 -17.25 9.07 1 34.03 81 LEU A O 1
ATOM 636 N N . VAL A 1 82 ? 38.531 -16.062 7.387 1 34.5 82 VAL A N 1
ATOM 637 C CA . VAL A 1 82 ? 37.438 -15.781 8.281 1 34.5 82 VAL A CA 1
ATOM 638 C C . VAL A 1 82 ? 36.688 -17.078 8.594 1 34.5 82 VAL A C 1
ATOM 640 O O . VAL A 1 82 ? 36.281 -17.312 9.742 1 34.5 82 VAL A O 1
ATOM 643 N N . MET A 1 83 ? 36.594 -18.016 7.703 1 34.06 83 MET A N 1
ATOM 644 C CA . MET A 1 83 ? 36.094 -19.359 8.008 1 34.06 83 MET A CA 1
ATOM 645 C C . MET A 1 83 ? 37 -20.078 8.977 1 34.06 83 MET A C 1
ATOM 647 O O . MET A 1 83 ? 36.531 -20.766 9.891 1 34.06 83 MET A O 1
ATOM 651 N N . GLU A 1 84 ? 38.312 -20.047 8.664 1 31.39 84 GLU A N 1
ATOM 652 C CA . GLU A 1 84 ? 39.25 -20.719 9.555 1 31.39 84 GLU A CA 1
ATOM 653 C C . GLU A 1 84 ? 39.25 -20.062 10.93 1 31.39 84 GLU A C 1
ATOM 655 O O . GLU A 1 84 ? 39.375 -20.734 11.953 1 31.39 84 GLU A O 1
ATOM 660 N N . LEU A 1 85 ? 39.188 -18.656 10.828 1 29.89 85 LEU A N 1
ATOM 661 C CA . LEU A 1 85 ? 39.188 -18 12.133 1 29.89 85 LEU A CA 1
ATOM 662 C C . LEU A 1 85 ? 37.906 -18.328 12.906 1 29.89 85 LEU A C 1
ATOM 664 O O . LEU A 1 85 ? 37.906 -18.359 14.141 1 29.89 85 LEU A O 1
ATOM 668 N N . LEU A 1 86 ? 36.781 -18.547 12.188 1 28.58 86 LEU A N 1
ATOM 669 C CA . LEU A 1 86 ? 35.594 -19.031 12.922 1 28.58 86 LEU A CA 1
ATOM 670 C C . LEU A 1 86 ? 35.875 -20.422 13.5 1 28.58 86 LEU A C 1
ATOM 672 O O . LEU A 1 86 ? 35.375 -20.75 14.586 1 28.58 86 LEU A O 1
ATOM 676 N N . ASP A 1 87 ? 36.5 -21.172 12.766 1 27.38 87 ASP A N 1
ATOM 677 C CA . ASP A 1 87 ? 36.75 -22.5 13.344 1 27.38 87 ASP A CA 1
ATOM 678 C C . ASP A 1 87 ? 37.75 -22.406 14.5 1 27.38 87 ASP A C 1
ATOM 680 O O . ASP A 1 87 ? 37.781 -23.297 15.359 1 27.38 87 ASP A O 1
ATOM 684 N N . ARG A 1 88 ? 38.844 -21.516 14.375 1 26.08 88 ARG A N 1
ATOM 685 C CA . ARG A 1 88 ? 39.812 -21.562 15.477 1 26.08 88 ARG A CA 1
ATOM 686 C C . ARG A 1 88 ? 39.25 -20.875 16.703 1 26.08 88 ARG A C 1
ATOM 688 O O . ARG A 1 88 ? 39.25 -19.641 16.797 1 26.08 88 ARG A O 1
ATOM 695 N N . GLY A 1 89 ? 38 -21.094 17.281 1 24.58 89 GLY A N 1
ATOM 696 C CA . GLY A 1 89 ? 37.781 -20.75 18.672 1 24.58 89 GLY A CA 1
ATOM 697 C C . GLY A 1 89 ? 39.031 -20.969 19.531 1 24.58 89 GLY A C 1
ATOM 698 O O . GLY A 1 89 ? 39.062 -20.516 20.672 1 24.58 89 GLY A O 1
ATOM 699 N N . ALA A 1 90 ? 39.688 -22.062 19.328 1 22.77 90 ALA A N 1
ATOM 700 C CA . ALA A 1 90 ? 40.188 -22.734 20.516 1 22.77 90 ALA A CA 1
ATOM 701 C C . ALA A 1 90 ? 41.438 -22.031 21.062 1 22.77 90 ALA A C 1
ATOM 703 O O . ALA A 1 90 ? 42 -22.438 22.078 1 22.77 90 ALA A O 1
ATOM 704 N N . LEU A 1 91 ? 42.156 -21.109 20.391 1 19.03 91 LEU A N 1
ATOM 705 C CA . LEU A 1 91 ? 43.531 -21.172 20.922 1 19.03 91 LEU A CA 1
ATOM 706 C C . LEU A 1 91 ? 43.594 -20.625 22.344 1 19.03 91 LEU A C 1
ATOM 708 O O . LEU A 1 91 ? 42.906 -19.656 22.656 1 19.03 91 LEU A O 1
ATOM 712 N N . ASN A 1 92 ? 44.094 -21.5 23.422 1 19.3 92 ASN A N 1
ATOM 713 C CA . ASN A 1 92 ? 44.625 -21.422 24.781 1 19.3 92 ASN A CA 1
ATOM 714 C C . ASN A 1 92 ? 45.75 -20.391 24.891 1 19.3 92 ASN A C 1
ATOM 716 O O . ASN A 1 92 ? 46.438 -20.344 25.891 1 19.3 92 ASN A O 1
ATOM 720 N N . PRO A 1 93 ? 45.688 -19.203 24.391 1 16.86 93 PRO A N 1
ATOM 721 C CA . PRO A 1 93 ? 47.062 -18.703 24.391 1 16.86 93 PRO A CA 1
ATOM 722 C C . PRO A 1 93 ? 47.688 -18.672 25.797 1 16.86 93 PRO A C 1
ATOM 724 O O . PRO A 1 93 ? 47.094 -18.125 26.719 1 16.86 93 PRO A O 1
ATOM 727 N N . GLU A 1 94 ? 48.625 -19.531 26.219 1 17.28 94 GLU A N 1
ATOM 728 C CA . GLU A 1 94 ? 49.5 -19.672 27.391 1 17.28 94 GLU A CA 1
ATOM 729 C C . GLU A 1 94 ? 50.25 -18.391 27.688 1 17.28 94 GLU A C 1
ATOM 731 O O . GLU A 1 94 ? 50.312 -17.922 28.828 1 17.28 94 GLU A O 1
ATOM 736 N N . ALA A 1 95 ? 51.375 -18.125 27 1 15.96 95 ALA A N 1
ATOM 737 C CA . ALA A 1 95 ? 52.656 -18.031 27.703 1 15.96 95 ALA A CA 1
ATOM 738 C C . ALA A 1 95 ? 52.812 -16.672 28.375 1 15.96 95 ALA A C 1
ATOM 740 O O . ALA A 1 95 ? 53.25 -16.594 29.531 1 15.96 95 ALA A O 1
ATOM 741 N N . LEU A 1 96 ? 53.188 -15.453 27.719 1 16.14 96 LEU A N 1
ATOM 742 C CA . LEU A 1 96 ? 54.562 -15.008 27.891 1 16.14 96 LEU A CA 1
ATOM 743 C C . LEU A 1 96 ? 54.719 -14.164 29.156 1 16.14 96 LEU A C 1
ATOM 745 O O . LEU A 1 96 ? 53.75 -13.578 29.625 1 16.14 96 LEU A O 1
ATOM 749 N N . SER A 1 97 ? 56.031 -13.898 29.609 1 16.25 97 SER A N 1
ATOM 750 C CA . SER A 1 97 ? 57 -13.734 30.672 1 16.25 97 SER A CA 1
ATOM 751 C C . SER A 1 97 ? 56.969 -12.32 31.25 1 16.25 97 SER A C 1
ATOM 753 O O . SER A 1 97 ? 56.906 -12.133 32.469 1 16.25 97 SER A O 1
ATOM 755 N N . ASP A 1 98 ? 57.594 -11.273 30.594 1 15.98 98 ASP A N 1
ATOM 756 C CA . ASP A 1 98 ? 58.75 -10.688 31.234 1 15.98 98 ASP A CA 1
ATOM 757 C C . ASP A 1 98 ? 58.344 -9.586 32.219 1 15.98 98 ASP A C 1
ATOM 759 O O . ASP A 1 98 ? 57.219 -9.086 32.156 1 15.98 98 ASP A O 1
ATOM 763 N N . GLY A 1 99 ? 59.25 -8.539 32.469 1 15.92 99 GLY A N 1
ATOM 764 C CA . GLY A 1 99 ? 60.094 -8.039 33.562 1 15.92 99 GLY A CA 1
ATOM 765 C C . GLY A 1 99 ? 59.562 -6.742 34.156 1 15.92 99 GLY A C 1
ATOM 766 O O . GLY A 1 99 ? 59.438 -6.633 35.375 1 15.92 99 GLY A O 1
ATOM 767 N N . PRO A 1 100 ? 59.562 -5.492 33.531 1 16.45 100 PRO A N 1
ATOM 768 C CA . PRO A 1 100 ? 60.406 -4.621 34.344 1 16.45 100 PRO A CA 1
ATOM 769 C C . PRO A 1 100 ? 59.625 -3.949 35.469 1 16.45 100 PRO A C 1
ATOM 771 O O . PRO A 1 100 ? 58.406 -3.9 35.438 1 16.45 100 PRO A O 1
ATOM 774 N N . SER A 1 101 ? 60.312 -3.016 36.344 1 15.64 101 SER A N 1
ATOM 775 C CA . SER A 1 101 ? 60.719 -2.521 37.656 1 15.64 101 SER A CA 1
ATOM 776 C C . SER A 1 101 ? 59.969 -1.251 38.031 1 15.64 101 SER A C 1
ATOM 778 O O . SER A 1 101 ? 59.719 -0.977 39.188 1 15.64 101 SER A O 1
ATOM 780 N N . THR A 1 102 ? 59.594 -0.229 37.125 1 15.56 102 THR A N 1
ATOM 781 C CA . THR A 1 102 ? 60.125 0.986 37.75 1 15.56 102 THR A CA 1
ATOM 782 C C . THR A 1 102 ? 59.156 1.509 38.812 1 15.56 102 THR A C 1
ATOM 784 O O . THR A 1 102 ? 57.969 1.142 38.844 1 15.56 102 THR A O 1
ATOM 787 N N . ASN A 1 103 ? 59.062 2.928 39 1 15.49 103 ASN A N 1
ATOM 788 C CA . ASN A 1 103 ? 59.5 3.826 40.062 1 15.49 103 ASN A CA 1
ATOM 789 C C . ASN A 1 103 ? 58.312 4.336 40.875 1 15.49 103 ASN A C 1
ATOM 791 O O . ASN A 1 103 ? 57.156 4.207 40.438 1 15.49 103 ASN A O 1
ATOM 795 N N . SER A 1 104 ? 58.188 5.648 41.156 1 15.5 104 SER A N 1
ATOM 796 C CA . SER A 1 104 ? 58.406 6.309 42.438 1 15.5 104 SER A CA 1
ATOM 797 C C . SER A 1 104 ? 57.062 6.742 43.062 1 15.5 104 SER A C 1
ATOM 799 O O . SER A 1 104 ? 56.812 6.422 44.219 1 15.5 104 SER A O 1
ATOM 801 N N . GLU A 1 105 ? 56.562 8 42.875 1 15.22 105 GLU A N 1
ATOM 802 C CA . GLU A 1 105 ? 56.594 8.883 44.031 1 15.22 105 GLU A CA 1
ATOM 803 C C . GLU A 1 105 ? 55.25 8.891 44.781 1 15.22 105 GLU A C 1
ATOM 805 O O . GLU A 1 105 ? 54.25 8.453 44.219 1 15.22 105 GLU A O 1
ATOM 810 N N . ALA A 1 106 ? 54.812 10.125 45.281 1 15.51 106 ALA A N 1
ATOM 811 C CA . ALA A 1 106 ? 54.781 10.602 46.656 1 15.51 106 ALA A CA 1
ATOM 812 C C . ALA A 1 106 ? 53.375 10.594 47.188 1 15.51 106 ALA A C 1
ATOM 814 O O . ALA A 1 106 ? 53.125 10.031 48.281 1 15.51 106 ALA A O 1
ATOM 815 N N . ASP A 1 107 ? 52.531 11.703 47.375 1 15.27 107 ASP A N 1
ATOM 816 C CA . ASP A 1 107 ? 52.312 12.219 48.719 1 15.27 107 ASP A CA 1
ATOM 817 C C . ASP A 1 107 ? 50.938 11.867 49.219 1 15.27 107 ASP A C 1
ATOM 819 O O . ASP A 1 107 ? 50.062 11.461 48.469 1 15.27 107 ASP A O 1
ATOM 823 N N . SER A 1 108 ? 50.156 12.773 49.75 1 15.59 108 SER A N 1
ATOM 824 C CA . SER A 1 108 ? 49.812 12.953 51.156 1 15.59 108 SER A CA 1
ATOM 825 C C . SER A 1 108 ? 48.375 12.516 51.469 1 15.59 108 SER A C 1
ATOM 827 O O . SER A 1 108 ? 47.594 12.25 50.531 1 15.59 108 SER A O 1
ATOM 829 N N . GLN A 1 109 ? 47.344 13.359 52 1 15.3 109 GLN A N 1
ATOM 830 C CA . GLN A 1 109 ? 46.969 13.367 53.406 1 15.3 109 GLN A CA 1
ATOM 831 C C . GLN A 1 109 ? 45.594 12.766 53.594 1 15.3 109 GLN A C 1
ATOM 833 O O . GLN A 1 109 ? 45.406 11.844 54.406 1 15.3 109 GLN A O 1
ATOM 838 N N . GLY A 1 110 ? 44.438 13.562 53.75 1 15.83 110 GLY A N 1
ATOM 839 C CA . GLY A 1 110 ? 43.812 13.633 55.062 1 15.83 110 GLY A CA 1
ATOM 840 C C . GLY A 1 110 ? 42.594 12.711 55.219 1 15.83 110 GLY A C 1
ATOM 841 O O . GLY A 1 110 ? 42.094 12.219 54.219 1 15.83 110 GLY A O 1
ATOM 842 N N . HIS A 1 111 ? 41.812 12.508 56.375 1 15.79 111 HIS A N 1
ATOM 843 C CA . HIS A 1 111 ? 41.406 11.594 57.438 1 15.79 111 HIS A CA 1
ATOM 844 C C . HIS A 1 111 ? 39.906 11.305 57.344 1 15.79 111 HIS A C 1
ATOM 846 O O . HIS A 1 111 ? 39.438 10.328 57.938 1 15.79 111 HIS A O 1
ATOM 852 N N . TYR A 1 112 ? 38.875 12.094 56.906 1 17.02 112 TYR A N 1
ATOM 853 C CA . TYR A 1 112 ? 37.906 12.203 57.969 1 17.02 112 TYR A CA 1
ATOM 854 C C . TYR A 1 112 ? 37.031 10.945 58.062 1 17.02 112 TYR A C 1
ATOM 856 O O . TYR A 1 112 ? 36.812 10.273 57.031 1 17.02 112 TYR A O 1
ATOM 864 N N . HIS A 1 113 ? 36.469 10.414 59.219 1 16.27 113 HIS A N 1
ATOM 865 C CA . HIS A 1 113 ? 36.156 9.281 60.094 1 16.27 113 HIS A CA 1
ATOM 866 C C . HIS A 1 113 ? 34.719 8.812 59.906 1 16.27 113 HIS A C 1
ATOM 868 O O . HIS A 1 113 ? 34.281 7.879 60.594 1 16.27 113 HIS A O 1
ATOM 874 N N . ILE A 1 114 ? 33.844 9.164 59.062 1 18.06 114 ILE A N 1
ATOM 875 C CA . ILE A 1 114 ? 32.594 9.094 59.812 1 18.06 114 ILE A CA 1
ATOM 876 C C . ILE A 1 114 ? 32.219 7.629 60.031 1 18.06 114 ILE A C 1
ATOM 878 O O . ILE A 1 114 ? 32.312 6.809 59.125 1 18.06 114 ILE A O 1
ATOM 882 N N . PRO A 1 115 ? 31.609 7.199 61.094 1 16.16 115 PRO A N 1
ATOM 883 C CA . PRO A 1 115 ? 31.578 6.016 61.969 1 16.16 115 PRO A CA 1
ATOM 884 C C . PRO A 1 115 ? 30.781 4.863 61.344 1 16.16 115 PRO A C 1
ATOM 886 O O . PRO A 1 115 ? 30.125 5.039 60.312 1 16.16 115 PRO A O 1
ATOM 889 N N . GLN A 1 116 ? 29.781 4.207 62.156 1 15.84 116 GLN A N 1
ATOM 890 C CA . GLN A 1 116 ? 29.797 2.955 62.906 1 15.84 116 GLN A CA 1
ATOM 891 C C . GLN A 1 116 ? 28.922 1.9 62.25 1 15.84 116 GLN A C 1
ATOM 893 O O . GLN A 1 116 ? 29.344 0.763 62.062 1 15.84 116 GLN A O 1
ATOM 898 N N . HIS A 1 117 ? 27.469 1.89 62.344 1 17.67 117 HIS A N 1
ATOM 899 C CA . HIS A 1 117 ? 26.844 0.834 63.125 1 17.67 117 HIS A CA 1
ATOM 900 C C . HIS A 1 117 ? 26.641 -0.431 62.281 1 17.67 117 HIS A C 1
ATOM 902 O O . HIS A 1 117 ? 26.547 -0.366 61.062 1 17.67 117 HIS A O 1
ATOM 908 N N . HIS A 1 118 ? 26.547 -1.794 62.875 1 16.88 118 HIS A N 1
ATOM 909 C CA . HIS A 1 118 ? 26.953 -3.191 62.844 1 16.88 118 HIS A CA 1
ATOM 910 C C . HIS A 1 118 ? 25.859 -4.07 62.25 1 16.88 118 HIS A C 1
ATOM 912 O O . HIS A 1 118 ? 26.125 -5.211 61.844 1 16.88 118 HIS A O 1
ATOM 918 N N . SER A 1 119 ? 24.562 -3.818 62.156 1 19.09 119 SER A N 1
ATOM 919 C CA . SER A 1 119 ? 23.812 -4.977 62.625 1 19.09 119 SER A CA 1
ATOM 920 C C . SER A 1 119 ? 23.922 -6.141 61.656 1 19.09 119 SER A C 1
ATOM 922 O O . SER A 1 119 ? 24.094 -5.934 60.438 1 19.09 119 SER A O 1
ATOM 924 N N . GLU A 1 120 ? 23.906 -7.527 62.094 1 17.56 120 GLU A N 1
ATOM 925 C CA . GLU A 1 120 ? 24.438 -8.875 61.875 1 17.56 120 GLU A CA 1
ATOM 926 C C . GLU A 1 120 ? 23.516 -9.688 60.969 1 17.56 120 GLU A C 1
ATOM 928 O O . GLU A 1 120 ? 23.922 -10.727 60.438 1 17.56 120 GLU A O 1
ATOM 933 N N . ASN A 1 121 ? 22.25 -9.477 60.781 1 20.28 121 ASN A N 1
ATOM 934 C CA . ASN A 1 121 ? 21.469 -10.703 60.812 1 20.28 121 ASN A CA 1
ATOM 935 C C . ASN A 1 121 ? 21.766 -11.609 59.625 1 20.28 121 ASN A C 1
ATOM 937 O O . ASN A 1 121 ? 22.047 -11.125 58.531 1 20.28 121 ASN A O 1
ATOM 941 N N . ASP A 1 122 ? 21.812 -12.977 59.781 1 18.8 122 ASP A N 1
ATOM 942 C CA . ASP A 1 122 ? 22.438 -14.219 59.312 1 18.8 122 ASP A CA 1
ATOM 943 C C . ASP A 1 122 ? 21.688 -14.781 58.125 1 18.8 122 ASP A C 1
ATOM 945 O O . ASP A 1 122 ? 22.031 -15.844 57.594 1 18.8 122 ASP A O 1
ATOM 949 N N . HIS A 1 123 ? 20.547 -14.305 57.75 1 20.83 123 HIS A N 1
ATOM 950 C CA . HIS A 1 123 ? 19.656 -15.328 57.219 1 20.83 123 HIS A CA 1
ATOM 951 C C . HIS A 1 123 ? 20.297 -16.047 56.031 1 20.83 123 HIS A C 1
ATOM 953 O O . HIS A 1 123 ? 21.062 -15.438 55.25 1 20.83 123 HIS A O 1
ATOM 959 N N . GLU A 1 124 ? 20.156 -17.391 56 1 20.11 124 GLU A N 1
ATOM 960 C CA . GLU A 1 124 ? 20.672 -18.578 55.344 1 20.11 124 GLU A CA 1
ATOM 961 C C . GLU A 1 124 ? 20.297 -18.578 53.844 1 20.11 124 GLU A C 1
ATOM 963 O O . GLU A 1 124 ? 19.125 -18.453 53.5 1 20.11 124 GLU A O 1
ATOM 968 N N . THR A 1 125 ? 21.078 -18.047 53.031 1 20.36 125 THR A N 1
ATOM 969 C CA . THR A 1 125 ? 20.922 -17.844 51.594 1 20.36 125 THR A CA 1
ATOM 970 C C . THR A 1 125 ? 20.938 -19.188 50.875 1 20.36 125 THR A C 1
ATOM 972 O O . THR A 1 125 ? 21.938 -19.906 50.875 1 20.36 125 THR A O 1
ATOM 975 N N . ASP A 1 126 ? 19.766 -19.859 50.938 1 21.45 126 ASP A N 1
ATOM 976 C CA . ASP A 1 126 ? 19.562 -21.141 50.281 1 21.45 126 ASP A CA 1
ATOM 977 C C . ASP A 1 126 ? 20.141 -21.109 48.875 1 21.45 126 ASP A C 1
ATOM 979 O O . ASP A 1 126 ? 19.969 -20.141 48.125 1 21.45 126 ASP A O 1
ATOM 983 N N . SER A 1 127 ? 21.125 -21.922 48.625 1 21.3 127 SER A N 1
ATOM 984 C CA . SER A 1 127 ? 22.062 -22.141 47.562 1 21.3 127 SER A CA 1
ATOM 985 C C . SER A 1 127 ? 21.375 -22.703 46.312 1 21.3 127 SER A C 1
ATOM 987 O O . SER A 1 127 ? 21.234 -23.922 46.156 1 21.3 127 SER A O 1
ATOM 989 N N . SER A 1 128 ? 20.156 -22.312 46.062 1 22.3 128 SER A N 1
ATOM 990 C CA . SER A 1 128 ? 19.609 -23.062 44.938 1 22.3 128 SER A CA 1
ATOM 991 C C . SER A 1 128 ? 20.578 -23.078 43.75 1 22.3 128 SER A C 1
ATOM 993 O O . SER A 1 128 ? 21.219 -22.062 43.469 1 22.3 128 SER A O 1
ATOM 995 N N . PRO A 1 129 ? 20.984 -24.328 43.344 1 22.16 129 PRO A N 1
ATOM 996 C CA . PRO A 1 129 ? 22.031 -24.562 42.344 1 22.16 129 PRO A CA 1
ATOM 997 C C . PRO A 1 129 ? 21.781 -23.797 41.031 1 22.16 129 PRO A C 1
ATOM 999 O O . PRO A 1 129 ? 20.625 -23.562 40.656 1 22.16 129 PRO A O 1
ATOM 1002 N N . ALA A 1 130 ? 22.688 -22.938 40.719 1 23.41 130 ALA A N 1
ATOM 1003 C CA . ALA A 1 130 ? 22.844 -22.062 39.562 1 23.41 130 ALA A CA 1
ATOM 1004 C C . ALA A 1 130 ? 22.719 -22.859 38.25 1 23.41 130 ALA A C 1
ATOM 1006 O O . ALA A 1 130 ? 23.516 -23.781 38 1 23.41 130 ALA A O 1
ATOM 1007 N N . HIS A 1 131 ? 21.469 -23.234 37.906 1 23.17 131 HIS A N 1
ATOM 1008 C CA . HIS A 1 131 ? 21.25 -23.891 36.625 1 23.17 131 HIS A CA 1
ATOM 1009 C C . HIS A 1 131 ? 22.172 -23.312 35.562 1 23.17 131 HIS A C 1
ATOM 1011 O O . HIS A 1 131 ? 22.391 -22.094 35.5 1 23.17 131 HIS A O 1
ATOM 1017 N N . GLY A 1 132 ? 23.125 -24.078 35.125 1 22.05 132 GLY A N 1
ATOM 1018 C CA . GLY A 1 132 ? 24.141 -23.828 34.125 1 22.05 132 GLY A CA 1
ATOM 1019 C C . GLY A 1 132 ? 23.578 -23.125 32.875 1 22.05 132 GLY A C 1
ATOM 1020 O O . GLY A 1 132 ? 22.484 -23.453 32.438 1 22.05 132 GLY A O 1
ATOM 1021 N N . GLU A 1 133 ? 23.875 -21.875 32.781 1 26.86 133 GLU A N 1
ATOM 1022 C CA . GLU A 1 133 ? 23.578 -20.969 31.656 1 26.86 133 GLU A CA 1
ATOM 1023 C C . GLU A 1 133 ? 23.875 -21.625 30.312 1 26.86 133 GLU A C 1
ATOM 1025 O O . GLU A 1 133 ? 25 -22.062 30.062 1 26.86 133 GLU A O 1
ATOM 1030 N N . VAL A 1 134 ? 22.938 -22.5 29.859 1 28.25 134 VAL A N 1
ATOM 1031 C CA . VAL A 1 134 ? 23.078 -22.969 28.484 1 28.25 134 VAL A CA 1
ATOM 1032 C C . VAL A 1 134 ? 23.625 -21.859 27.609 1 28.25 134 VAL A C 1
ATOM 1034 O O . VAL A 1 134 ? 23.125 -20.719 27.656 1 28.25 134 VAL A O 1
ATOM 1037 N N . PRO A 1 135 ? 24.922 -22 27.266 1 28.56 135 PRO A N 1
ATOM 1038 C CA . PRO A 1 135 ? 25.5 -20.953 26.422 1 28.56 135 PRO A CA 1
ATOM 1039 C C . PRO A 1 135 ? 24.578 -20.516 25.281 1 28.56 135 PRO A C 1
ATOM 1041 O O . PRO A 1 135 ? 23.812 -21.328 24.75 1 28.56 135 PRO A O 1
ATOM 1044 N N . PRO A 1 136 ? 24.078 -19.297 25.391 1 28.3 136 PRO A N 1
ATOM 1045 C CA . PRO A 1 136 ? 23.234 -18.797 24.312 1 28.3 136 PRO A CA 1
ATOM 1046 C C . PRO A 1 136 ? 23.734 -19.203 22.922 1 28.3 136 PRO A C 1
ATOM 1048 O O . PRO A 1 136 ? 24.938 -19.188 22.672 1 28.3 136 PRO A O 1
ATOM 1051 N N . VAL A 1 137 ? 23.172 -20.25 22.422 1 26.86 137 VAL A N 1
ATOM 1052 C CA . VAL A 1 137 ? 23.422 -20.594 21.031 1 26.86 137 VAL A CA 1
ATOM 1053 C C . VAL A 1 137 ? 23.781 -19.344 20.234 1 26.86 137 VAL A C 1
ATOM 1055 O O . VAL A 1 137 ? 23.047 -18.359 20.266 1 26.86 137 VAL A O 1
ATOM 1058 N N . ARG A 1 138 ? 25.016 -19.234 19.938 1 28.06 138 ARG A N 1
ATOM 1059 C CA . ARG A 1 138 ? 25.562 -18.188 19.062 1 28.06 138 ARG A CA 1
ATOM 1060 C C . ARG A 1 138 ? 24.609 -17.891 17.906 1 28.06 138 ARG A C 1
ATOM 1062 O O . ARG A 1 138 ? 24.219 -18.812 17.172 1 28.06 138 ARG A O 1
ATOM 1069 N N . ARG A 1 139 ? 23.875 -16.859 17.984 1 32.34 139 ARG A N 1
ATOM 1070 C CA . ARG A 1 139 ? 23.156 -16.25 16.875 1 32.34 139 ARG A CA 1
ATOM 1071 C C . ARG A 1 139 ? 23.922 -16.422 15.562 1 32.34 139 ARG A C 1
ATOM 1073 O O . ARG A 1 139 ? 25.078 -15.992 15.453 1 32.34 139 ARG A O 1
ATOM 1080 N N . VAL A 1 140 ? 23.781 -17.469 15 1 31.98 140 VAL A N 1
ATOM 1081 C CA . VAL A 1 140 ? 24.344 -17.453 13.648 1 31.98 140 VAL A CA 1
ATOM 1082 C C . VAL A 1 140 ? 24.031 -16.125 12.969 1 31.98 140 VAL A C 1
ATOM 1084 O O . VAL A 1 140 ? 22.875 -15.844 12.633 1 31.98 140 VAL A O 1
ATOM 1087 N N . SER A 1 141 ? 24.547 -15.062 13.359 1 34.62 141 SER A N 1
ATOM 1088 C CA . SER A 1 141 ? 24.531 -13.641 13.008 1 34.62 141 SER A CA 1
ATOM 1089 C C . SER A 1 141 ? 24.406 -13.445 11.5 1 34.62 141 SER A C 1
ATOM 1091 O O . SER A 1 141 ? 24.062 -12.359 11.039 1 34.62 141 SER A O 1
ATOM 1093 N N . ASN A 1 142 ? 24.984 -14.414 10.656 1 33.84 142 ASN A N 1
ATOM 1094 C CA . ASN A 1 142 ? 25.281 -14.055 9.273 1 33.84 142 ASN A CA 1
ATOM 1095 C C . ASN A 1 142 ? 24.094 -14.32 8.359 1 33.84 142 ASN A C 1
ATOM 1097 O O . ASN A 1 142 ? 24.219 -14.289 7.133 1 33.84 142 ASN A O 1
ATOM 1101 N N . LEU A 1 143 ? 23.219 -15.023 8.82 1 36.12 143 LEU A N 1
ATOM 1102 C CA . LEU A 1 143 ? 22.172 -15.133 7.816 1 36.12 143 LEU A CA 1
ATOM 1103 C C . LEU A 1 143 ? 21.344 -13.852 7.738 1 36.12 143 LEU A C 1
ATOM 1105 O O . LEU A 1 143 ? 20.484 -13.609 8.586 1 36.12 143 LEU A O 1
ATOM 1109 N N . ALA A 1 144 ? 21.984 -12.945 7.168 1 37.78 144 ALA A N 1
ATOM 1110 C CA . ALA A 1 144 ? 21.328 -11.672 6.891 1 37.78 144 ALA A CA 1
ATOM 1111 C C . ALA A 1 144 ? 19.953 -11.891 6.266 1 37.78 144 ALA A C 1
ATOM 1113 O O . ALA A 1 144 ? 19.75 -12.836 5.496 1 37.78 144 ALA A O 1
ATOM 1114 N N . ALA A 1 145 ? 19 -11.508 6.898 1 42.97 145 ALA A N 1
ATOM 1115 C CA . ALA A 1 145 ? 17.703 -11.391 6.238 1 42.97 145 ALA A CA 1
ATOM 1116 C C . ALA A 1 145 ? 17.859 -10.922 4.793 1 42.97 145 ALA A C 1
ATOM 1118 O O . ALA A 1 145 ? 18.672 -10.047 4.504 1 42.97 145 ALA A O 1
ATOM 1119 N N . SER A 1 146 ? 17.594 -11.695 3.844 1 40.59 146 SER A N 1
ATOM 1120 C CA . SER A 1 146 ? 17.703 -11.438 2.41 1 40.59 146 SER A CA 1
ATOM 1121 C C . SER A 1 146 ? 17.328 -10 2.072 1 40.59 146 SER A C 1
ATOM 1123 O O . SER A 1 146 ? 16.219 -9.555 2.385 1 40.59 146 SER A O 1
ATOM 1125 N N . SER A 1 147 ? 18.25 -9.156 2.121 1 41.81 147 SER A N 1
ATOM 1126 C CA . SER A 1 147 ? 18.266 -7.738 1.779 1 41.81 147 SER A CA 1
ATOM 1127 C C . SER A 1 147 ? 17.484 -7.469 0.501 1 41.81 147 SER A C 1
ATOM 1129 O O . SER A 1 147 ? 17.328 -6.316 0.092 1 41.81 147 SER A O 1
ATOM 1131 N N . SER A 1 148 ? 17.297 -8.555 -0.531 1 47.47 148 SER A N 1
ATOM 1132 C CA . SER A 1 148 ? 17.172 -8.156 -1.929 1 47.47 148 SER A CA 1
ATOM 1133 C C . SER A 1 148 ? 15.703 -8.086 -2.342 1 47.47 148 SER A C 1
ATOM 1135 O O . SER A 1 148 ? 14.844 -8.703 -1.71 1 47.47 148 SER A O 1
ATOM 1137 N N . SER A 1 149 ? 15.445 -7.055 -3.062 1 53.91 149 SER A N 1
ATOM 1138 C CA . SER A 1 149 ? 14.336 -6.867 -3.99 1 53.91 149 SER A CA 1
ATOM 1139 C C . SER A 1 149 ? 14.07 -8.133 -4.801 1 53.91 149 SER A C 1
ATOM 1141 O O . SER A 1 149 ? 13.344 -8.094 -5.793 1 53.91 149 SER A O 1
ATOM 1143 N N . HIS A 1 150 ? 14.648 -9.305 -4.199 1 60.09 150 HIS A N 1
ATOM 1144 C CA . HIS A 1 150 ? 14.539 -10.516 -5 1 60.09 150 HIS A CA 1
ATOM 1145 C C . HIS A 1 150 ? 13.43 -11.422 -4.477 1 60.09 150 HIS A C 1
ATOM 1147 O O . HIS A 1 150 ? 13.094 -11.375 -3.291 1 60.09 150 HIS A O 1
ATOM 1153 N N . SER A 1 151 ? 12.969 -12.086 -5.422 1 70.12 151 SER A N 1
ATOM 1154 C CA . SER A 1 151 ? 12.008 -13.125 -5.062 1 70.12 151 SER A CA 1
ATOM 1155 C C . SER A 1 151 ? 12.633 -14.18 -4.16 1 70.12 151 SER A C 1
ATOM 1157 O O . SER A 1 151 ? 13.859 -14.281 -4.078 1 70.12 151 SER A O 1
ATOM 1159 N N . LEU A 1 152 ? 11.93 -14.812 -3.389 1 70.25 152 LEU A N 1
ATOM 1160 C CA . LEU A 1 152 ? 12.367 -15.773 -2.381 1 70.25 152 LEU A CA 1
ATOM 1161 C C . LEU A 1 152 ? 13.266 -16.844 -2.998 1 70.25 152 LEU A C 1
ATOM 1163 O O . LEU A 1 152 ? 14.305 -17.188 -2.428 1 70.25 152 LEU A O 1
ATOM 1167 N N . TRP A 1 153 ? 12.906 -17.25 -4.168 1 72.5 153 TRP A N 1
ATOM 1168 C CA . TRP A 1 153 ? 13.719 -18.312 -4.77 1 72.5 153 TRP A CA 1
ATOM 1169 C C . TRP A 1 153 ? 15.055 -17.766 -5.258 1 72.5 153 TRP A C 1
ATOM 1171 O O . TRP A 1 153 ? 16.062 -18.469 -5.223 1 72.5 153 TRP A O 1
ATOM 1181 N N . GLU A 1 154 ? 15.047 -16.531 -5.641 1 70.06 154 GLU A N 1
ATOM 1182 C CA . GLU A 1 154 ? 16.297 -15.898 -6.059 1 70.06 154 GLU A CA 1
ATOM 1183 C C . GLU A 1 154 ? 17.266 -15.781 -4.891 1 70.06 154 GLU A C 1
ATOM 1185 O O . GLU A 1 154 ? 18.484 -15.906 -5.07 1 70.06 154 GLU A O 1
ATOM 1190 N N . THR A 1 155 ? 16.688 -15.617 -3.797 1 73.12 155 THR A N 1
ATOM 1191 C CA . THR A 1 155 ? 17.531 -15.531 -2.609 1 73.12 155 THR A CA 1
ATOM 1192 C C . THR A 1 155 ? 18.188 -16.875 -2.311 1 73.12 155 THR A C 1
ATOM 1194 O O . THR A 1 155 ? 19.328 -16.938 -1.882 1 73.12 155 THR A O 1
ATOM 1197 N N . VAL A 1 156 ? 17.469 -17.906 -2.6 1 72.62 156 VAL A N 1
ATOM 1198 C CA . VAL A 1 156 ? 18.016 -19.234 -2.42 1 72.62 156 VAL A CA 1
ATOM 1199 C C . VAL A 1 156 ? 19.125 -19.484 -3.438 1 72.62 156 VAL A C 1
ATOM 1201 O O . VAL A 1 156 ? 20.172 -20.062 -3.104 1 72.62 156 VAL A O 1
ATOM 1204 N N . LEU A 1 157 ? 18.875 -18.938 -4.57 1 71.56 157 LEU A N 1
ATOM 1205 C CA . LEU A 1 157 ? 19.859 -19.078 -5.641 1 71.56 157 LEU A CA 1
ATOM 1206 C C . LEU A 1 157 ? 21.172 -18.406 -5.273 1 71.56 157 LEU A C 1
ATOM 1208 O O . LEU A 1 157 ? 22.25 -18.906 -5.605 1 71.56 157 LEU A O 1
ATOM 1212 N N . GLN A 1 158 ? 21.031 -17.344 -4.547 1 71.81 158 GLN A N 1
ATOM 1213 C CA . GLN A 1 158 ? 22.219 -16.594 -4.164 1 71.81 158 GLN A CA 1
ATOM 1214 C C . GLN A 1 158 ? 23.078 -17.375 -3.164 1 71.81 158 GLN A C 1
ATOM 1216 O O . GLN A 1 158 ? 24.281 -17.141 -3.049 1 71.81 158 GLN A O 1
ATOM 1221 N N . ASP A 1 159 ? 22.438 -18.328 -2.598 1 71.62 159 ASP A N 1
ATOM 1222 C CA . ASP A 1 159 ? 23.141 -19.156 -1.614 1 71.62 159 ASP A CA 1
ATOM 1223 C C . ASP A 1 159 ? 23.875 -20.312 -2.289 1 71.62 159 ASP A C 1
ATOM 1225 O O . ASP A 1 159 ? 24.625 -21.031 -1.641 1 71.62 159 ASP A O 1
ATOM 1229 N N . ILE A 1 160 ? 23.578 -20.391 -3.625 1 75.94 160 ILE A N 1
ATOM 1230 C CA . ILE A 1 160 ? 24.234 -21.422 -4.414 1 75.94 160 ILE A CA 1
ATOM 1231 C C . ILE A 1 160 ? 25.266 -20.781 -5.336 1 75.94 160 ILE A C 1
ATOM 1233 O O . ILE A 1 160 ? 24.922 -20.297 -6.414 1 75.94 160 ILE A O 1
ATOM 1237 N N . GLY A 1 161 ? 26.422 -20.797 -4.949 1 75.69 161 GLY A N 1
ATOM 1238 C CA . GLY A 1 161 ? 27.5 -20.078 -5.602 1 75.69 161 GLY A CA 1
ATOM 1239 C C . GLY A 1 161 ? 27.594 -20.344 -7.09 1 75.69 161 GLY A C 1
ATOM 1240 O O . GLY A 1 161 ? 27.781 -19.422 -7.887 1 75.69 161 GLY A O 1
ATOM 1241 N N . GLU A 1 162 ? 27.375 -21.594 -7.461 1 78.75 162 GLU A N 1
ATOM 1242 C CA . GLU A 1 162 ? 27.484 -21.984 -8.867 1 78.75 162 GLU A CA 1
ATOM 1243 C C . GLU A 1 162 ? 26.406 -21.312 -9.703 1 78.75 162 GLU A C 1
ATOM 1245 O O . GLU A 1 162 ? 26.672 -20.859 -10.82 1 78.75 162 GLU A O 1
ATOM 1250 N N . ILE A 1 163 ? 25.312 -21.312 -9.188 1 79.56 163 ILE A N 1
ATOM 1251 C CA . ILE A 1 163 ? 24.188 -20.75 -9.914 1 79.56 163 ILE A CA 1
ATOM 1252 C C . ILE A 1 163 ? 24.328 -19.219 -9.969 1 79.56 163 ILE A C 1
ATOM 1254 O O . ILE A 1 163 ? 24.062 -18.609 -11.008 1 79.56 163 ILE A O 1
ATOM 1258 N N . LYS A 1 164 ? 24.703 -18.672 -8.922 1 79.25 164 LYS A N 1
ATOM 1259 C CA . LYS A 1 164 ? 24.922 -17.234 -8.875 1 79.25 164 LYS A CA 1
ATOM 1260 C C . LYS A 1 164 ? 25.938 -16.797 -9.93 1 79.25 164 LYS A C 1
ATOM 1262 O O . LYS A 1 164 ? 25.688 -15.852 -10.68 1 79.25 164 LYS A O 1
ATOM 1267 N N . MET A 1 165 ? 26.984 -17.547 -9.961 1 79.81 165 MET A N 1
ATOM 1268 C CA . MET A 1 165 ? 28.062 -17.219 -10.898 1 79.81 165 MET A CA 1
ATOM 1269 C C . MET A 1 165 ? 27.594 -17.391 -12.344 1 79.81 165 MET A C 1
ATOM 1271 O O . MET A 1 165 ? 27.953 -16.594 -13.211 1 79.81 165 MET A O 1
ATOM 1275 N N . TYR A 1 166 ? 26.875 -18.375 -12.586 1 83.06 166 TYR A N 1
ATOM 1276 C CA . TYR A 1 166 ? 26.359 -18.625 -13.922 1 83.06 166 TYR A CA 1
ATOM 1277 C C . TYR A 1 166 ? 25.516 -17.438 -14.406 1 83.06 166 TYR A C 1
ATOM 1279 O O . TYR A 1 166 ? 25.656 -16.984 -15.539 1 83.06 166 TYR A O 1
ATOM 1287 N N . PHE A 1 167 ? 24.656 -16.891 -13.594 1 80.31 167 PHE A N 1
ATOM 1288 C CA . PHE A 1 167 ? 23.75 -15.805 -13.969 1 80.31 167 PHE A CA 1
ATOM 1289 C C . PHE A 1 167 ? 24.516 -14.492 -14.125 1 80.31 167 PHE A C 1
ATOM 1291 O O . PHE A 1 167 ? 24.156 -13.664 -14.969 1 80.31 167 PHE A O 1
ATOM 1298 N N . GLU A 1 168 ? 25.5 -14.391 -13.273 1 79.31 168 GLU A N 1
ATOM 1299 C CA . GLU A 1 168 ? 26.344 -13.219 -13.438 1 79.31 168 GLU A CA 1
ATOM 1300 C C . GLU A 1 168 ? 27.078 -13.25 -14.773 1 79.31 168 GLU A C 1
ATOM 1302 O O . GLU A 1 168 ? 27.219 -12.219 -15.438 1 79.31 168 GLU A O 1
ATOM 1307 N N . GLU A 1 169 ? 27.453 -14.43 -15.109 1 83.19 169 GLU A N 1
ATOM 1308 C CA . GLU A 1 169 ? 28.203 -14.617 -16.344 1 83.19 169 GLU A CA 1
ATOM 1309 C C . GLU A 1 169 ? 27.297 -14.508 -17.562 1 83.19 169 GLU A C 1
ATOM 1311 O O . GLU A 1 169 ? 27.734 -14.094 -18.641 1 83.19 169 GLU A O 1
ATOM 1316 N N . HIS A 1 170 ? 26.125 -14.844 -17.359 1 82.75 170 HIS A N 1
ATOM 1317 C CA . HIS A 1 170 ? 25.203 -14.875 -18.484 1 82.75 170 HIS A CA 1
ATOM 1318 C C . HIS A 1 170 ? 24.156 -13.773 -18.391 1 82.75 170 HIS A C 1
ATOM 1320 O O . HIS A 1 170 ? 23.016 -13.961 -18.797 1 82.75 170 HIS A O 1
ATOM 1326 N N . GLU A 1 171 ? 24.484 -12.742 -17.828 1 81.88 171 GLU A N 1
ATOM 1327 C CA . GLU A 1 171 ? 23.562 -11.641 -17.562 1 81.88 171 GLU A CA 1
ATOM 1328 C C . GLU A 1 171 ? 22.984 -11.086 -18.859 1 81.88 171 GLU A C 1
ATOM 1330 O O . GLU A 1 171 ? 21.797 -10.758 -18.938 1 81.88 171 GLU A O 1
ATOM 1335 N N . HIS A 1 172 ? 23.797 -11.016 -19.891 1 82.88 172 HIS A N 1
ATOM 1336 C CA . HIS A 1 172 ? 23.375 -10.461 -21.156 1 82.88 172 HIS A CA 1
ATOM 1337 C C . HIS A 1 172 ? 22.344 -11.359 -21.828 1 82.88 172 HIS A C 1
ATOM 1339 O O . HIS A 1 172 ? 21.391 -10.867 -22.453 1 82.88 172 HIS A O 1
ATOM 1345 N N . GLU A 1 173 ? 22.562 -12.641 -21.734 1 78.62 173 GLU A N 1
ATOM 1346 C CA . GLU A 1 173 ? 21.625 -13.594 -22.297 1 78.62 173 GLU A CA 1
ATOM 1347 C C . GLU A 1 173 ? 20.266 -13.492 -21.609 1 78.62 173 GLU A C 1
ATOM 1349 O O . GLU A 1 173 ? 19.219 -13.602 -22.266 1 78.62 173 GLU A O 1
ATOM 1354 N N . PHE A 1 174 ? 20.391 -13.297 -20.438 1 79.62 174 PHE A N 1
ATOM 1355 C CA . PHE A 1 174 ? 19.172 -13.172 -19.656 1 79.62 174 PHE A CA 1
ATOM 1356 C C . PHE A 1 174 ? 18.422 -11.898 -20.031 1 79.62 174 PHE A C 1
ATOM 1358 O O . PHE A 1 174 ? 17.188 -11.906 -20.109 1 79.62 174 PHE A O 1
ATOM 1365 N N . GLU A 1 175 ? 19.078 -10.891 -20.219 1 79.38 175 GLU A N 1
ATOM 1366 C CA . GLU A 1 175 ? 18.469 -9.625 -20.609 1 79.38 175 GLU A CA 1
ATOM 1367 C C . GLU A 1 175 ? 17.797 -9.742 -21.969 1 79.38 175 GLU A C 1
ATOM 1369 O O . GLU A 1 175 ? 16.719 -9.172 -22.203 1 79.38 175 GLU A O 1
ATOM 1374 N N . LYS A 1 176 ? 18.469 -10.398 -22.828 1 81.06 176 LYS A N 1
ATOM 1375 C CA . LYS A 1 176 ? 17.906 -10.617 -24.156 1 81.06 176 LYS A CA 1
ATOM 1376 C C . LYS A 1 176 ? 16.609 -11.43 -24.078 1 81.06 176 LYS A C 1
ATOM 1378 O O . LYS A 1 176 ? 15.633 -11.109 -24.75 1 81.06 176 LYS A O 1
ATOM 1383 N N . GLN A 1 177 ? 16.656 -12.469 -23.266 1 80.31 177 GLN A N 1
ATOM 1384 C CA . GLN A 1 177 ? 15.461 -13.305 -23.094 1 80.31 177 GLN A CA 1
ATOM 1385 C C . GLN A 1 177 ? 14.336 -12.523 -22.438 1 80.31 177 GLN A C 1
ATOM 1387 O O . GLN A 1 177 ? 13.164 -12.711 -22.766 1 80.31 177 GLN A O 1
ATOM 1392 N N . LEU A 1 178 ? 14.711 -11.781 -21.453 1 77.62 178 LEU A N 1
ATOM 1393 C CA . LEU A 1 178 ? 13.75 -10.914 -20.781 1 77.62 178 LEU A CA 1
ATOM 1394 C C . LEU A 1 178 ? 13.07 -9.992 -21.797 1 77.62 178 LEU A C 1
ATOM 1396 O O . LEU A 1 178 ? 11.859 -9.773 -21.719 1 77.62 178 LEU A O 1
ATOM 1400 N N . GLY A 1 179 ? 13.82 -9.375 -22.672 1 75.62 179 GLY A N 1
ATOM 1401 C CA . GLY A 1 179 ? 13.281 -8.5 -23.703 1 75.62 179 GLY A CA 1
ATOM 1402 C C . GLY A 1 179 ? 12.297 -9.195 -24.625 1 75.62 179 GLY A C 1
ATOM 1403 O O . GLY A 1 179 ? 11.258 -8.625 -24.969 1 75.62 179 GLY A O 1
ATOM 1404 N N . LYS A 1 180 ? 12.578 -10.391 -24.938 1 76.88 180 LYS A N 1
ATOM 1405 C CA . LYS A 1 180 ? 11.711 -11.172 -25.812 1 76.88 180 LYS A CA 1
ATOM 1406 C C . LYS A 1 180 ? 10.359 -11.453 -25.141 1 76.88 180 LYS A C 1
ATOM 1408 O O . LYS A 1 180 ? 9.312 -11.336 -25.781 1 76.88 180 LYS A O 1
ATOM 1413 N N . VAL A 1 181 ? 10.414 -11.836 -23.906 1 74.38 181 VAL A N 1
ATOM 1414 C CA . VAL A 1 181 ? 9.195 -12.164 -23.172 1 74.38 181 VAL A CA 1
ATOM 1415 C C . VAL A 1 181 ? 8.367 -10.906 -22.938 1 74.38 181 VAL A C 1
ATOM 1417 O O . VAL A 1 181 ? 7.141 -10.938 -23.047 1 74.38 181 VAL A O 1
ATOM 1420 N N . GLU A 1 182 ? 9.039 -9.852 -22.594 1 71.38 182 GLU A N 1
ATOM 1421 C CA . GLU A 1 182 ? 8.336 -8.594 -22.375 1 71.38 182 GLU A CA 1
ATOM 1422 C C . GLU A 1 182 ? 7.656 -8.109 -23.656 1 71.38 182 GLU A C 1
ATOM 1424 O O . GLU A 1 182 ? 6.543 -7.582 -23.609 1 71.38 182 GLU A O 1
ATOM 1429 N N . ASP A 1 183 ? 8.312 -8.273 -24.766 1 70.44 183 ASP A N 1
ATOM 1430 C CA . ASP A 1 183 ? 7.75 -7.875 -26.047 1 70.44 183 ASP A CA 1
ATOM 1431 C C . ASP A 1 183 ? 6.516 -8.711 -26.391 1 70.44 183 ASP A C 1
ATOM 1433 O O . ASP A 1 183 ? 5.559 -8.203 -26.984 1 70.44 183 ASP A O 1
ATOM 1437 N N . ALA A 1 184 ? 6.617 -9.898 -25.969 1 67.44 184 ALA A N 1
ATOM 1438 C CA . ALA A 1 184 ? 5.496 -10.797 -26.234 1 67.44 184 ALA A CA 1
ATOM 1439 C C . ALA A 1 184 ? 4.301 -10.461 -25.359 1 67.44 184 ALA A C 1
ATOM 1441 O O . ALA A 1 184 ? 3.148 -10.602 -25.766 1 67.44 184 ALA A O 1
ATOM 1442 N N . ARG A 1 185 ? 4.57 -9.992 -24.172 1 67.88 185 ARG A N 1
ATOM 1443 C CA . ARG A 1 185 ? 3.523 -9.688 -23.203 1 67.88 185 ARG A CA 1
ATOM 1444 C C . ARG A 1 185 ? 2.893 -8.328 -23.5 1 67.88 185 ARG A C 1
ATOM 1446 O O . ARG A 1 185 ? 1.707 -8.117 -23.234 1 67.88 185 ARG A O 1
ATOM 1453 N N . ASN A 1 186 ? 3.732 -7.398 -23.859 1 67.94 186 ASN A N 1
ATOM 1454 C CA . ASN A 1 186 ? 3.248 -6.043 -24.094 1 67.94 186 ASN A CA 1
ATOM 1455 C C . ASN A 1 186 ? 3.396 -5.629 -25.547 1 67.94 186 ASN A C 1
ATOM 1457 O O . ASN A 1 186 ? 4.309 -4.879 -25.906 1 67.94 186 ASN A O 1
ATOM 1461 N N . PRO A 1 187 ? 2.416 -6.211 -26.25 1 68 187 PRO A N 1
ATOM 1462 C CA . PRO A 1 187 ? 2.504 -5.812 -27.656 1 68 187 PRO A CA 1
ATOM 1463 C C . PRO A 1 187 ? 2.43 -4.297 -27.844 1 68 187 PRO A C 1
ATOM 1465 O O . PRO A 1 187 ? 2.053 -3.574 -26.922 1 68 187 PRO A O 1
ATOM 1468 N N . SER A 1 188 ? 2.816 -3.912 -29 1 69.25 188 SER A N 1
ATOM 1469 C CA . SER A 1 188 ? 2.854 -2.484 -29.297 1 69.25 188 SER A CA 1
ATOM 1470 C C . SER A 1 188 ? 1.503 -1.828 -29.031 1 69.25 188 SER A C 1
ATOM 1472 O O . SER A 1 188 ? 0.46 -2.369 -29.406 1 69.25 188 SER A O 1
ATOM 1474 N N . ALA A 1 189 ? 1.524 -0.775 -28.281 1 67.38 189 ALA A N 1
ATOM 1475 C CA . ALA A 1 189 ? 0.324 -0.029 -27.906 1 67.38 189 ALA A CA 1
ATOM 1476 C C . ALA A 1 189 ? -0.185 0.807 -29.078 1 67.38 189 ALA A C 1
ATOM 1478 O O . ALA A 1 189 ? -1.329 1.267 -29.062 1 67.38 189 ALA A O 1
ATOM 1479 N N . GLU A 1 190 ? 0.512 0.943 -30.094 1 70.06 190 GLU A N 1
ATOM 1480 C CA . GLU A 1 190 ? 0.267 1.902 -31.172 1 70.06 190 GLU A CA 1
ATOM 1481 C C . GLU A 1 190 ? -1.103 1.681 -31.812 1 70.06 190 GLU A C 1
ATOM 1483 O O . GLU A 1 190 ? -1.858 2.633 -32.031 1 70.06 190 GLU A O 1
ATOM 1488 N N . PRO A 1 191 ? -1.434 0.551 -31.938 1 72.81 191 PRO A N 1
ATOM 1489 C CA . PRO A 1 191 ? -2.725 0.334 -32.594 1 72.81 191 PRO A CA 1
ATOM 1490 C C . PRO A 1 191 ? -3.91 0.666 -31.688 1 72.81 191 PRO A C 1
ATOM 1492 O O . PRO A 1 191 ? -5.043 0.782 -32.156 1 72.81 191 PRO A O 1
ATOM 1495 N N . TYR A 1 192 ? -3.66 0.881 -30.453 1 80.25 192 TYR A N 1
ATOM 1496 C CA . TYR A 1 192 ? -4.766 1.02 -29.5 1 80.25 192 TYR A CA 1
ATOM 1497 C C . TYR A 1 192 ? -4.812 2.426 -28.922 1 80.25 192 TYR A C 1
ATOM 1499 O O . TYR A 1 192 ? -5.52 2.676 -27.938 1 80.25 192 TYR A O 1
ATOM 1507 N N . LEU A 1 193 ? -4.098 3.264 -29.531 1 82.44 193 LEU A N 1
ATOM 1508 C CA . LEU A 1 193 ? -4.023 4.633 -29.047 1 82.44 193 LEU A CA 1
ATOM 1509 C C . LEU A 1 193 ? -5.363 5.348 -29.219 1 82.44 193 LEU A C 1
ATOM 1511 O O . LEU A 1 193 ? -6.047 5.16 -30.219 1 82.44 193 LEU A O 1
ATOM 1515 N N . LEU A 1 194 ? -5.758 6.059 -28.234 1 82 194 LEU A N 1
ATOM 1516 C CA . LEU A 1 194 ? -6.977 6.859 -28.281 1 82 194 LEU A CA 1
ATOM 1517 C C . LEU A 1 194 ? -6.648 8.328 -28.547 1 82 194 LEU A C 1
ATOM 1519 O O . LEU A 1 194 ? -5.602 8.82 -28.125 1 82 194 LEU A O 1
ATOM 1523 N N . GLU A 1 195 ? -7.574 8.82 -29.219 1 78.69 195 GLU A N 1
ATOM 1524 C CA . GLU A 1 195 ? -7.418 10.25 -29.484 1 78.69 195 GLU A CA 1
ATOM 1525 C C . GLU A 1 195 ? -7.824 11.078 -28.281 1 78.69 195 GLU A C 1
ATOM 1527 O O . GLU A 1 195 ? -8.789 10.742 -27.578 1 78.69 195 GLU A O 1
ATOM 1532 N N . GLY A 1 196 ? -7.047 12.078 -28.094 1 75.94 196 GLY A N 1
ATOM 1533 C CA . GLY A 1 196 ? -7.395 13 -27.016 1 75.94 196 GLY A CA 1
ATOM 1534 C C . GLY A 1 196 ? -6.777 12.633 -25.688 1 75.94 196 GLY A C 1
ATOM 1535 O O . GLY A 1 196 ? -6.27 11.523 -25.516 1 75.94 196 GLY A O 1
ATOM 1536 N N . SER A 1 197 ? -6.836 13.57 -24.719 1 78.25 197 SER A N 1
ATOM 1537 C CA . SER A 1 197 ? -6.324 13.359 -23.375 1 78.25 197 SER A CA 1
ATOM 1538 C C . SER A 1 197 ? -7.312 12.555 -22.531 1 78.25 197 SER A C 1
ATOM 1540 O O . SER A 1 197 ? -8.516 12.578 -22.781 1 78.25 197 SER A O 1
ATOM 1542 N N . PRO A 1 198 ? -6.891 11.859 -21.578 1 80.31 198 PRO A N 1
ATOM 1543 C CA . PRO A 1 198 ? -7.75 11.016 -20.75 1 80.31 198 PRO A CA 1
ATOM 1544 C C . PRO A 1 198 ? -8.945 11.773 -20.172 1 80.31 198 PRO A C 1
ATOM 1546 O O . PRO A 1 198 ? -10.031 11.211 -20.031 1 80.31 198 PRO A O 1
ATOM 1549 N N . GLY A 1 199 ? -8.773 12.977 -19.891 1 77.69 199 GLY A N 1
ATOM 1550 C CA . GLY A 1 199 ? -9.867 13.758 -19.328 1 77.69 199 GLY A CA 1
ATOM 1551 C C . GLY A 1 199 ? -11.023 13.93 -20.297 1 77.69 199 GLY A C 1
ATOM 1552 O O . GLY A 1 199 ? -12.148 14.234 -19.875 1 77.69 199 GLY A O 1
ATOM 1553 N N . GLN A 1 200 ? -10.805 13.609 -21.562 1 83.19 200 GLN A N 1
ATOM 1554 C CA . GLN A 1 200 ? -11.812 13.805 -22.609 1 83.19 200 GLN A CA 1
ATOM 1555 C C . GLN A 1 200 ? -12.5 12.492 -22.969 1 83.19 200 GLN A C 1
ATOM 1557 O O . GLN A 1 200 ? -13.484 12.484 -23.703 1 83.19 200 GLN A O 1
ATOM 1562 N N . TRP A 1 201 ? -11.977 11.43 -22.469 1 88.44 201 TRP A N 1
ATOM 1563 C CA . TRP A 1 201 ? -12.531 10.125 -22.797 1 88.44 201 TRP A CA 1
ATOM 1564 C C . TRP A 1 201 ? -13.844 9.883 -22.062 1 88.44 201 TRP A C 1
ATOM 1566 O O . TRP A 1 201 ? -13.945 10.141 -20.859 1 88.44 201 TRP A O 1
ATOM 1576 N N . ASP A 1 202 ? -14.82 9.508 -22.797 1 90.31 202 ASP A N 1
ATOM 1577 C CA . ASP A 1 202 ? -16.141 9.242 -22.234 1 90.31 202 ASP A CA 1
ATOM 1578 C C . ASP A 1 202 ? -16.703 7.918 -22.766 1 90.31 202 ASP A C 1
ATOM 1580 O O . ASP A 1 202 ? -15.961 7.105 -23.328 1 90.31 202 ASP A O 1
ATOM 1584 N N . ILE A 1 203 ? -17.969 7.648 -22.531 1 94.81 203 ILE A N 1
ATOM 1585 C CA . ILE A 1 203 ? -18.609 6.391 -22.906 1 94.81 203 ILE A CA 1
ATOM 1586 C C . ILE A 1 203 ? -18.531 6.195 -24.422 1 94.81 203 ILE A C 1
ATOM 1588 O O . ILE A 1 203 ? -18.266 5.09 -24.891 1 94.81 203 ILE A O 1
ATOM 1592 N N . ASP A 1 204 ? -18.656 7.25 -25.141 1 93.38 204 ASP A N 1
ATOM 1593 C CA . ASP A 1 204 ? -18.641 7.191 -26.594 1 93.38 204 ASP A CA 1
ATOM 1594 C C . ASP A 1 204 ? -17.266 6.805 -27.109 1 93.38 204 ASP A C 1
ATOM 1596 O O . ASP A 1 204 ? -17.141 6.172 -28.172 1 93.38 204 ASP A O 1
ATOM 1600 N N . THR A 1 205 ? -16.281 7.191 -26.359 1 92.62 205 THR A N 1
ATOM 1601 C CA . THR A 1 205 ? -14.906 6.887 -26.75 1 92.62 205 THR A CA 1
ATOM 1602 C C . THR A 1 205 ? -14.672 5.379 -26.781 1 92.62 205 THR A C 1
ATOM 1604 O O . THR A 1 205 ? -13.938 4.871 -27.625 1 92.62 205 THR A O 1
ATOM 1607 N N . PHE A 1 206 ? -15.328 4.648 -25.875 1 95.38 206 PHE A N 1
ATOM 1608 C CA . PHE A 1 206 ? -14.992 3.244 -25.672 1 95.38 206 PHE A CA 1
ATOM 1609 C C . PHE A 1 206 ? -16.094 2.34 -26.234 1 95.38 206 PHE A C 1
ATOM 1611 O O . PHE A 1 206 ? -15.812 1.219 -26.656 1 95.38 206 PHE A O 1
ATOM 1618 N N . ALA A 1 207 ? -17.328 2.789 -26.234 1 95.12 207 ALA A N 1
ATOM 1619 C CA . ALA A 1 207 ? -18.469 1.951 -26.594 1 95.12 207 ALA A CA 1
ATOM 1620 C C . ALA A 1 207 ? -18.375 1.47 -28.031 1 95.12 207 ALA A C 1
ATOM 1622 O O . ALA A 1 207 ? -18.844 0.381 -28.359 1 95.12 207 ALA A O 1
ATOM 1623 N N . HIS A 1 208 ? -17.656 2.248 -28.812 1 91.06 208 HIS A N 1
ATOM 1624 C CA . HIS A 1 208 ? -17.547 1.915 -30.234 1 91.06 208 HIS A CA 1
ATOM 1625 C C . HIS A 1 208 ? -16.688 0.677 -30.438 1 91.06 208 HIS A C 1
ATOM 1627 O O . HIS A 1 208 ? -16.766 0.019 -31.484 1 91.06 208 HIS A O 1
ATOM 1633 N N . ASP A 1 209 ? -15.93 0.305 -29.516 1 93.5 209 ASP A N 1
ATOM 1634 C CA . ASP A 1 209 ? -14.984 -0.803 -29.656 1 93.5 209 ASP A CA 1
ATOM 1635 C C . ASP A 1 209 ? -15.609 -2.113 -29.172 1 93.5 209 ASP A C 1
ATOM 1637 O O . ASP A 1 209 ? -14.977 -3.168 -29.234 1 93.5 209 ASP A O 1
ATOM 1641 N N . LEU A 1 210 ? -16.875 -2.055 -28.734 1 96.06 210 LEU A N 1
ATOM 1642 C CA . LEU A 1 210 ? -17.578 -3.273 -28.344 1 96.06 210 LEU A CA 1
ATOM 1643 C C . LEU A 1 210 ? -18.016 -4.062 -29.562 1 96.06 210 LEU A C 1
ATOM 1645 O O . LEU A 1 210 ? -18.453 -3.477 -30.562 1 96.06 210 LEU A O 1
ATOM 1649 N N . PRO A 1 211 ? -17.922 -5.34 -29.469 1 95.19 211 PRO A N 1
ATOM 1650 C CA . PRO A 1 211 ? -18.516 -6.16 -30.531 1 95.19 211 PRO A CA 1
ATOM 1651 C C . PRO A 1 211 ? -20.047 -6.051 -30.578 1 95.19 211 PRO A C 1
ATOM 1653 O O . PRO A 1 211 ? -20.656 -5.469 -29.672 1 95.19 211 PRO A O 1
ATOM 1656 N N . PRO A 1 212 ? -20.609 -6.633 -31.719 1 94 212 PRO A N 1
ATOM 1657 C CA . PRO A 1 212 ? -22.078 -6.656 -31.766 1 94 212 PRO A CA 1
ATOM 1658 C C . PRO A 1 212 ? -22.688 -7.406 -30.578 1 94 212 PRO A C 1
ATOM 1660 O O . PRO A 1 212 ? -22.094 -8.352 -30.062 1 94 212 PRO A O 1
ATOM 1663 N N . ARG A 1 213 ? -23.859 -7.062 -30.219 1 95.19 213 ARG A N 1
ATOM 1664 C CA . ARG A 1 213 ? -24.5 -7.52 -29 1 95.19 213 ARG A CA 1
ATOM 1665 C C . ARG A 1 213 ? -24.547 -9.039 -28.922 1 95.19 213 ARG A C 1
ATOM 1667 O O . ARG A 1 213 ? -24.25 -9.633 -27.891 1 95.19 213 ARG A O 1
ATOM 1674 N N . PRO A 1 214 ? -24.906 -9.773 -30 1 94.44 214 PRO A N 1
ATOM 1675 C CA . PRO A 1 214 ? -24.953 -11.234 -29.891 1 94.44 214 PRO A CA 1
ATOM 1676 C C . PRO A 1 214 ? -23.609 -11.836 -29.469 1 94.44 214 PRO A C 1
ATOM 1678 O O . PRO A 1 214 ? -23.578 -12.844 -28.766 1 94.44 214 PRO A O 1
ATOM 1681 N N . VAL A 1 215 ? -22.578 -11.234 -29.953 1 94.81 215 VAL A N 1
ATOM 1682 C CA . VAL A 1 215 ? -21.25 -11.711 -29.594 1 94.81 215 VAL A CA 1
ATOM 1683 C C . VAL A 1 215 ? -20.969 -11.406 -28.125 1 94.81 215 VAL A C 1
ATOM 1685 O O . VAL A 1 215 ? -20.422 -12.25 -27.406 1 94.81 215 VAL A O 1
ATOM 1688 N N . VAL A 1 216 ? -21.281 -10.227 -27.688 1 96.88 216 VAL A N 1
ATOM 1689 C CA . VAL A 1 216 ? -21.078 -9.844 -26.297 1 96.88 216 VAL A CA 1
ATOM 1690 C C . VAL A 1 216 ? -21.906 -10.75 -25.391 1 96.88 216 VAL A C 1
ATOM 1692 O O . VAL A 1 216 ? -21.453 -11.156 -24.312 1 96.88 216 VAL A O 1
ATOM 1695 N N . ASP A 1 217 ? -23.125 -11.062 -25.812 1 96.31 217 ASP A N 1
ATOM 1696 C CA . ASP A 1 217 ? -23.984 -11.977 -25.062 1 96.31 217 ASP A CA 1
ATOM 1697 C C . ASP A 1 217 ? -23.297 -13.32 -24.844 1 96.31 217 ASP A C 1
ATOM 1699 O O . ASP A 1 217 ? -23.344 -13.875 -23.734 1 96.31 217 ASP A O 1
ATOM 1703 N N . LEU A 1 218 ? -22.719 -13.781 -25.859 1 93.06 218 LEU A N 1
ATOM 1704 C CA . LEU A 1 218 ? -22.016 -15.062 -25.797 1 93.06 218 LEU A CA 1
ATOM 1705 C C . LEU A 1 218 ? -20.844 -15 -24.828 1 93.06 218 LEU A C 1
ATOM 1707 O O . LEU A 1 218 ? -20.656 -15.914 -24.031 1 93.06 218 LEU A O 1
ATOM 1711 N N . LEU A 1 219 ? -20.062 -13.969 -24.938 1 94.44 219 LEU A N 1
ATOM 1712 C CA . LEU A 1 219 ? -18.891 -13.82 -24.094 1 94.44 219 LEU A CA 1
ATOM 1713 C C . LEU A 1 219 ? -19.281 -13.625 -22.641 1 94.44 219 LEU A C 1
ATOM 1715 O O . LEU A 1 219 ? -18.625 -14.172 -21.734 1 94.44 219 LEU A O 1
ATOM 1719 N N . VAL A 1 220 ? -20.297 -12.852 -22.391 1 95.31 220 VAL A N 1
ATOM 1720 C CA . VAL A 1 220 ? -20.797 -12.641 -21.031 1 95.31 220 VAL A CA 1
ATOM 1721 C C . VAL A 1 220 ? -21.281 -13.961 -20.453 1 95.31 220 VAL A C 1
ATOM 1723 O O . VAL A 1 220 ? -21.016 -14.273 -19.281 1 95.31 220 VAL A O 1
ATOM 1726 N N . ALA A 1 221 ? -21.953 -14.727 -21.25 1 92.31 221 ALA A N 1
ATOM 1727 C CA . ALA A 1 221 ? -22.438 -16.047 -20.812 1 92.31 221 ALA A CA 1
ATOM 1728 C C . ALA A 1 221 ? -21.266 -16.969 -20.469 1 92.31 221 ALA A C 1
ATOM 1730 O O . ALA A 1 221 ? -21.312 -17.719 -19.5 1 92.31 221 ALA A O 1
ATOM 1731 N N . ASN A 1 222 ? -20.297 -16.891 -21.312 1 88.44 222 ASN A N 1
ATOM 1732 C CA . ASN A 1 222 ? -19.094 -17.688 -21.062 1 88.44 222 ASN A CA 1
ATOM 1733 C C . ASN A 1 222 ? -18.406 -17.281 -19.766 1 88.44 222 ASN A C 1
ATOM 1735 O O . ASN A 1 222 ? -17.859 -18.141 -19.047 1 88.44 222 ASN A O 1
ATOM 1739 N N . TYR A 1 223 ? -18.297 -16.047 -19.469 1 91.69 223 TYR A N 1
ATOM 1740 C CA . TYR A 1 223 ? -17.656 -15.531 -18.281 1 91.69 223 TYR A CA 1
ATOM 1741 C C . TYR A 1 223 ? -18.359 -16.031 -17.016 1 91.69 223 TYR A C 1
ATOM 1743 O O . TYR A 1 223 ? -17.719 -16.5 -16.078 1 91.69 223 TYR A O 1
ATOM 1751 N N . PHE A 1 224 ? -19.672 -15.977 -16.953 1 90.88 224 PHE A N 1
ATOM 1752 C CA . PHE A 1 224 ? -20.422 -16.328 -15.758 1 90.88 224 PHE A CA 1
ATOM 1753 C C . PHE A 1 224 ? -20.656 -17.828 -15.688 1 90.88 224 PHE A C 1
ATOM 1755 O O . PHE A 1 224 ? -20.969 -18.375 -14.625 1 90.88 224 PHE A O 1
ATOM 1762 N N . GLY A 1 225 ? -20.594 -18.547 -16.781 1 80.56 225 GLY A N 1
ATOM 1763 C CA . GLY A 1 225 ? -20.797 -20 -16.812 1 80.56 225 GLY A CA 1
ATOM 1764 C C . GLY A 1 225 ? -19.547 -20.781 -16.484 1 80.56 225 GLY A C 1
ATOM 1765 O O . GLY A 1 225 ? -19.625 -21.938 -16.062 1 80.56 225 GLY A O 1
ATOM 1766 N N . ALA A 1 226 ? -18.531 -20.328 -16.891 1 62.44 226 ALA A N 1
ATOM 1767 C CA . ALA A 1 226 ? -17.25 -21.031 -16.766 1 62.44 226 ALA A CA 1
ATOM 1768 C C . ALA A 1 226 ? -16.953 -21.391 -15.312 1 62.44 226 ALA A C 1
ATOM 1770 O O . ALA A 1 226 ? -17.25 -20.609 -14.406 1 62.44 226 ALA A O 1
ATOM 1771 N N . SER A 1 227 ? -17.031 -22.734 -14.93 1 58.59 227 SER A N 1
ATOM 1772 C CA . SER A 1 227 ? -16.625 -23.266 -13.633 1 58.59 227 SER A CA 1
ATOM 1773 C C . SER A 1 227 ? -15.289 -22.672 -13.195 1 58.59 227 SER A C 1
ATOM 1775 O O . SER A 1 227 ? -14.625 -23.203 -12.305 1 58.59 227 SER A O 1
ATOM 1777 N N . SER A 1 228 ? -15.039 -21.5 -13.672 1 59.53 228 SER A N 1
ATOM 1778 C CA . SER A 1 228 ? -13.695 -20.969 -13.828 1 59.53 228 SER A CA 1
ATOM 1779 C C . SER A 1 228 ? -13.172 -20.375 -12.523 1 59.53 228 SER A C 1
ATOM 1781 O O . SER A 1 228 ? -13.867 -20.391 -11.508 1 59.53 228 SER A O 1
ATOM 1783 N N . LEU A 1 229 ? -11.836 -20.125 -12.359 1 68.5 229 LEU A N 1
ATOM 1784 C CA . LEU A 1 229 ? -10.945 -19.469 -11.406 1 68.5 229 LEU A CA 1
ATOM 1785 C C . LEU A 1 229 ? -11.359 -18.016 -11.172 1 68.5 229 LEU A C 1
ATOM 1787 O O . LEU A 1 229 ? -10.688 -17.281 -10.445 1 68.5 229 LEU A O 1
ATOM 1791 N N . ILE A 1 230 ? -12.602 -17.734 -11.578 1 82.81 230 ILE A N 1
ATOM 1792 C CA . ILE A 1 230 ? -13.008 -16.328 -11.43 1 82.81 230 ILE A CA 1
ATOM 1793 C C . ILE A 1 230 ? -13.633 -16.125 -10.055 1 82.81 230 ILE A C 1
ATOM 1795 O O . ILE A 1 230 ? -14.547 -16.844 -9.656 1 82.81 230 ILE A O 1
ATOM 1799 N N . ARG A 1 231 ? -13.125 -15.219 -9.352 1 90.62 231 ARG A N 1
ATOM 1800 C CA . ARG A 1 231 ? -13.664 -14.875 -8.039 1 90.62 231 ARG A CA 1
ATOM 1801 C C . ARG A 1 231 ? -15.031 -14.211 -8.156 1 90.62 231 ARG A C 1
ATOM 1803 O O . ARG A 1 231 ? -15.25 -13.375 -9.039 1 90.62 231 ARG A O 1
ATOM 1810 N N . PRO A 1 232 ? -15.953 -14.648 -7.355 1 94.06 232 PRO A N 1
ATOM 1811 C CA . PRO A 1 232 ? -17.312 -14.133 -7.453 1 94.06 232 PRO A CA 1
ATOM 1812 C C . PRO A 1 232 ? -17.484 -12.781 -6.754 1 94.06 232 PRO A C 1
ATOM 1814 O O . PRO A 1 232 ? -18.281 -12.664 -5.816 1 94.06 232 PRO A O 1
ATOM 1817 N N . ILE A 1 233 ? -16.859 -11.781 -7.25 1 96.69 233 ILE A N 1
ATOM 1818 C CA . ILE A 1 233 ? -16.938 -10.445 -6.66 1 96.69 233 ILE A CA 1
ATOM 1819 C C . ILE A 1 233 ? -17.891 -9.578 -7.48 1 96.69 233 ILE A C 1
ATOM 1821 O O . ILE A 1 233 ? -18.141 -8.422 -7.125 1 96.69 233 ILE A O 1
ATOM 1825 N N . LEU A 1 234 ? -18.344 -10.086 -8.625 1 96.12 234 LEU A N 1
ATOM 1826 C CA . LEU A 1 234 ? -19.391 -9.469 -9.438 1 96.12 234 LEU A CA 1
ATOM 1827 C C . LEU A 1 234 ? -20.672 -10.305 -9.414 1 96.12 234 LEU A C 1
ATOM 1829 O O . LEU A 1 234 ? -20.656 -11.461 -9.844 1 96.12 234 LEU A O 1
ATOM 1833 N N . HIS A 1 235 ? -21.703 -9.75 -8.883 1 96.62 235 HIS A N 1
ATOM 1834 C CA . HIS A 1 235 ? -22.969 -10.484 -8.828 1 96.62 235 HIS A CA 1
ATOM 1835 C C . HIS A 1 235 ? -23.625 -10.539 -10.203 1 96.62 235 HIS A C 1
ATOM 1837 O O . HIS A 1 235 ? -23.953 -9.508 -10.781 1 96.62 235 HIS A O 1
ATOM 1843 N N . PRO A 1 236 ? -23.922 -11.695 -10.734 1 95.44 236 PRO A N 1
ATOM 1844 C CA . PRO A 1 236 ? -24.375 -11.836 -12.125 1 95.44 236 PRO A CA 1
ATOM 1845 C C . PRO A 1 236 ? -25.734 -11.18 -12.367 1 95.44 236 PRO A C 1
ATOM 1847 O O . PRO A 1 236 ? -25.922 -10.492 -13.375 1 95.44 236 PRO A O 1
ATOM 1850 N N . LYS A 1 237 ? -26.703 -11.352 -11.484 1 96.19 237 LYS A N 1
ATOM 1851 C CA . LYS A 1 237 ? -28.047 -10.805 -11.695 1 96.19 237 LYS A CA 1
ATOM 1852 C C . LYS A 1 237 ? -28.016 -9.281 -11.719 1 96.19 237 LYS A C 1
ATOM 1854 O O . LYS A 1 237 ? -28.641 -8.656 -12.586 1 96.19 237 LYS A O 1
ATOM 1859 N N . LYS A 1 238 ? -27.312 -8.742 -10.734 1 96.88 238 LYS A N 1
ATOM 1860 C CA . LYS A 1 238 ? -27.188 -7.285 -10.703 1 96.88 238 LYS A CA 1
ATOM 1861 C C . LYS A 1 238 ? -26.516 -6.77 -11.977 1 96.88 238 LYS A C 1
ATOM 1863 O O . LYS A 1 238 ? -26.969 -5.785 -12.562 1 96.88 238 LYS A O 1
ATOM 1868 N N . PHE A 1 239 ? -25.5 -7.395 -12.438 1 97.44 239 PHE A N 1
ATOM 1869 C CA . PHE A 1 239 ? -24.766 -6.996 -13.633 1 97.44 239 PHE A CA 1
ATOM 1870 C C . PHE A 1 239 ? -25.656 -7.078 -14.867 1 97.44 239 PHE A C 1
ATOM 1872 O O . PHE A 1 239 ? -25.656 -6.176 -15.711 1 97.44 239 PHE A O 1
ATOM 1879 N N . LEU A 1 240 ? -26.359 -8.18 -14.992 1 96.69 240 LEU A N 1
ATOM 1880 C CA . LEU A 1 240 ? -27.188 -8.406 -16.172 1 96.69 240 LEU A CA 1
ATOM 1881 C C . LEU A 1 240 ? -28.312 -7.383 -16.266 1 96.69 240 LEU A C 1
ATOM 1883 O O . LEU A 1 240 ? -28.703 -6.98 -17.359 1 96.69 240 LEU A O 1
ATOM 1887 N N . ARG A 1 241 ? -28.812 -6.922 -15.102 1 96.94 241 ARG A N 1
ATOM 1888 C CA . ARG A 1 241 ? -29.797 -5.848 -15.117 1 96.94 241 ARG A CA 1
ATOM 1889 C C . ARG A 1 241 ? -29.203 -4.566 -15.688 1 96.94 241 ARG A C 1
ATOM 1891 O O . ARG A 1 241 ? -29.828 -3.9 -16.516 1 96.94 241 ARG A O 1
ATOM 1898 N N . GLN A 1 242 ? -28.031 -4.281 -15.273 1 97.25 242 GLN A N 1
ATOM 1899 C CA . GLN A 1 242 ? -27.344 -3.1 -15.789 1 97.25 242 GLN A CA 1
ATOM 1900 C C . GLN A 1 242 ? -26.953 -3.283 -17.25 1 97.25 242 GLN A C 1
ATOM 1902 O O . GLN A 1 242 ? -26.969 -2.326 -18.031 1 97.25 242 GLN A O 1
ATOM 1907 N N . TYR A 1 243 ? -26.594 -4.512 -17.578 1 97.88 243 TYR A N 1
ATOM 1908 C CA . TYR A 1 243 ? -26.219 -4.887 -18.938 1 97.88 243 TYR A CA 1
ATOM 1909 C C . TYR A 1 243 ? -27.391 -4.652 -19.891 1 97.88 243 TYR A C 1
ATOM 1911 O O . TYR A 1 243 ? -27.203 -4.078 -20.969 1 97.88 243 TYR A O 1
ATOM 1919 N N . ASP A 1 244 ? -28.547 -4.992 -19.516 1 97.12 244 ASP A N 1
ATOM 1920 C CA . ASP A 1 244 ? -29.734 -4.781 -20.328 1 97.12 244 ASP A CA 1
ATOM 1921 C C . ASP A 1 244 ? -30.047 -3.293 -20.484 1 97.12 244 ASP A C 1
ATOM 1923 O O . ASP A 1 244 ? -30.422 -2.844 -21.578 1 97.12 244 ASP A O 1
ATOM 1927 N N . LYS A 1 245 ? -29.828 -2.58 -19.406 1 96.88 245 LYS A N 1
ATOM 1928 C CA . LYS A 1 245 ? -30.047 -1.136 -19.453 1 96.88 245 LYS A CA 1
ATOM 1929 C C . LYS A 1 245 ? -29.047 -0.468 -20.391 1 96.88 245 LYS A C 1
ATOM 1931 O O . LYS A 1 245 ? -29.391 0.476 -21.109 1 96.88 245 LYS A O 1
ATOM 1936 N N . PHE A 1 246 ? -27.891 -0.938 -20.422 1 97.19 246 PHE A N 1
ATOM 1937 C CA . PHE A 1 246 ? -26.828 -0.399 -21.266 1 97.19 246 PHE A CA 1
ATOM 1938 C C . PHE A 1 246 ? -27.203 -0.526 -22.734 1 97.19 246 PHE A C 1
ATOM 1940 O O . PHE A 1 246 ? -26.984 0.401 -23.516 1 97.19 246 PHE A O 1
ATOM 1947 N N . TRP A 1 247 ? -27.734 -1.669 -23.203 1 96.94 247 TRP A N 1
ATOM 1948 C CA . TRP A 1 247 ? -28.047 -1.902 -24.609 1 96.94 247 TRP A CA 1
ATOM 1949 C C . TRP A 1 247 ? -29.297 -1.128 -25.016 1 96.94 247 TRP A C 1
ATOM 1951 O O . TRP A 1 247 ? -29.531 -0.9 -26.219 1 96.94 247 TRP A O 1
ATOM 1961 N N . GLN A 1 248 ? -30.047 -0.657 -23.938 1 96.75 248 GLN A N 1
ATOM 1962 C CA . GLN A 1 248 ? -31.172 0.23 -24.219 1 96.75 248 GLN A CA 1
ATOM 1963 C C . GLN A 1 248 ? -30.719 1.685 -24.297 1 96.75 248 GLN A C 1
ATOM 1965 O O . GLN A 1 248 ? -31.188 2.439 -25.156 1 96.75 248 GLN A O 1
ATOM 1970 N N . ASP A 1 249 ? -29.859 2.033 -23.375 1 96.94 249 ASP A N 1
ATOM 1971 C CA . ASP A 1 249 ? -29.266 3.361 -23.281 1 96.94 249 ASP A CA 1
ATOM 1972 C C . ASP A 1 249 ? -27.828 3.277 -22.781 1 96.94 249 ASP A C 1
ATOM 1974 O O . ASP A 1 249 ? -27.594 3.066 -21.594 1 96.94 249 ASP A O 1
ATOM 1978 N N . GLN A 1 250 ? -26.922 3.537 -23.672 1 94 250 GLN A N 1
ATOM 1979 C CA . GLN A 1 250 ? -25.516 3.375 -23.328 1 94 250 GLN A CA 1
ATOM 1980 C C . GLN A 1 250 ? -25.109 4.328 -22.219 1 94 250 GLN A C 1
ATOM 1982 O O . GLN A 1 250 ? -24.125 4.086 -21.516 1 94 250 GLN A O 1
ATOM 1987 N N . TYR A 1 251 ? -25.797 5.402 -22.062 1 94.94 251 TYR A N 1
ATOM 1988 C CA . TYR A 1 251 ? -25.438 6.422 -21.078 1 94.94 251 TYR A CA 1
ATOM 1989 C C . TYR A 1 251 ? -26.062 6.113 -19.719 1 94.94 251 TYR A C 1
ATOM 1991 O O . TYR A 1 251 ? -25.844 6.848 -18.766 1 94.94 251 TYR A O 1
ATOM 1999 N N . SER A 1 252 ? -26.719 4.984 -19.594 1 95 252 SER A N 1
ATOM 2000 C CA . SER A 1 252 ? -27.328 4.57 -18.344 1 95 252 SER A CA 1
ATOM 2001 C C . SER A 1 252 ? -26.281 4.004 -17.375 1 95 252 SER A C 1
ATOM 2003 O O . SER A 1 252 ? -26.562 3.854 -16.188 1 95 252 SER A O 1
ATOM 2005 N N . VAL A 1 253 ? -25.109 3.709 -17.844 1 95.06 253 VAL A N 1
ATOM 2006 C CA . VAL A 1 253 ? -24.078 3.096 -17.016 1 95.06 253 VAL A CA 1
ATOM 2007 C C . VAL A 1 253 ? -22.891 4.047 -16.875 1 95.06 253 VAL A C 1
ATOM 2009 O O . VAL A 1 253 ? -22.766 5.008 -17.641 1 95.06 253 VAL A O 1
ATOM 2012 N N . SER A 1 254 ? -22.109 3.82 -15.867 1 95.19 254 SER A N 1
ATOM 2013 C CA . SER A 1 254 ? -20.891 4.609 -15.648 1 95.19 254 SER A CA 1
ATOM 2014 C C . SER A 1 254 ? -19.75 4.113 -16.531 1 95.19 254 SER A C 1
ATOM 2016 O O . SER A 1 254 ? -19.812 3.008 -17.078 1 95.19 254 SER A O 1
ATOM 2018 N N . LYS A 1 255 ? -18.734 4.91 -16.734 1 95.06 255 LYS A N 1
ATOM 2019 C CA . LYS A 1 255 ? -17.516 4.508 -17.438 1 95.06 255 LYS A CA 1
ATOM 2020 C C . LYS A 1 255 ? -16.844 3.322 -16.766 1 95.06 255 LYS A C 1
ATOM 2022 O O . LYS A 1 255 ? -16.312 2.436 -17.422 1 95.06 255 LYS A O 1
ATOM 2027 N N . ALA A 1 256 ? -16.844 3.297 -15.438 1 96.25 256 ALA A N 1
ATOM 2028 C CA . ALA A 1 256 ? -16.281 2.184 -14.68 1 96.25 256 ALA A CA 1
ATOM 2029 C C . ALA A 1 256 ? -17.016 0.88 -14.992 1 96.25 256 ALA A C 1
ATOM 2031 O O . ALA A 1 256 ? -16.391 -0.179 -15.094 1 96.25 256 ALA A O 1
ATOM 2032 N N . TRP A 1 257 ? -18.297 0.991 -15.094 1 97.81 257 TRP A N 1
ATOM 2033 C CA . TRP A 1 257 ? -19.062 -0.195 -15.445 1 97.81 257 TRP A CA 1
ATOM 2034 C C . TRP A 1 257 ? -18.656 -0.71 -16.828 1 97.81 257 TRP A C 1
ATOM 2036 O O . TRP A 1 257 ? -18.547 -1.92 -17.031 1 97.81 257 TRP A O 1
ATOM 2046 N N . LEU A 1 258 ? -18.516 0.202 -17.766 1 98 258 LEU A N 1
ATOM 2047 C CA . LEU A 1 258 ? -18.078 -0.182 -19.109 1 98 258 LEU A CA 1
ATOM 2048 C C . LEU A 1 258 ? -16.719 -0.868 -19.062 1 98 258 LEU A C 1
ATOM 2050 O O . LEU A 1 258 ? -16.469 -1.823 -19.797 1 98 258 LEU A O 1
ATOM 2054 N N . GLY A 1 259 ? -15.797 -0.34 -18.219 1 98.19 259 GLY A N 1
ATOM 2055 C CA . GLY A 1 259 ? -14.531 -1.01 -17.984 1 98.19 259 GLY A CA 1
ATOM 2056 C C . GLY A 1 259 ? -14.688 -2.439 -17.5 1 98.19 259 GLY A C 1
ATOM 2057 O O . GLY A 1 259 ? -13.953 -3.332 -17.938 1 98.19 259 GLY A O 1
ATOM 2058 N N . THR A 1 260 ? -15.625 -2.658 -16.625 1 98.31 260 THR A N 1
ATOM 2059 C CA . THR A 1 260 ? -15.914 -3.994 -16.125 1 98.31 260 THR A CA 1
ATOM 2060 C C . THR A 1 260 ? -16.375 -4.914 -17.25 1 98.31 260 THR A C 1
ATOM 2062 O O . THR A 1 260 ? -15.984 -6.082 -17.297 1 98.31 260 THR A O 1
ATOM 2065 N N . LEU A 1 261 ? -17.188 -4.363 -18.109 1 98.5 261 LEU A N 1
ATOM 2066 C CA . LEU A 1 261 ? -17.609 -5.145 -19.266 1 98.5 261 LEU A CA 1
ATOM 2067 C C . LEU A 1 261 ? -16.406 -5.566 -20.109 1 98.5 261 LEU A C 1
ATOM 2069 O O . LEU A 1 261 ? -16.312 -6.727 -20.516 1 98.5 261 LEU A O 1
ATOM 2073 N N . PHE A 1 262 ? -15.492 -4.699 -20.359 1 98.31 262 PHE A N 1
ATOM 2074 C CA . PHE A 1 262 ? -14.312 -5.02 -21.156 1 98.31 262 PHE A CA 1
ATOM 2075 C C . PHE A 1 262 ? -13.484 -6.105 -20.469 1 98.31 262 PHE A C 1
ATOM 2077 O O . PHE A 1 262 ? -12.906 -6.965 -21.141 1 98.31 262 PHE A O 1
ATOM 2084 N N . VAL A 1 263 ? -13.383 -6.082 -19.141 1 97.44 263 VAL A N 1
ATOM 2085 C CA . VAL A 1 263 ? -12.641 -7.113 -18.422 1 97.44 263 VAL A CA 1
ATOM 2086 C C . VAL A 1 263 ? -13.336 -8.461 -18.594 1 97.44 263 VAL A C 1
ATOM 2088 O O . VAL A 1 263 ? -12.68 -9.492 -18.734 1 97.44 263 VAL A O 1
ATOM 2091 N N . ILE A 1 264 ? -14.633 -8.391 -18.516 1 96.75 264 ILE A N 1
ATOM 2092 C CA . ILE A 1 264 ? -15.43 -9.602 -18.703 1 96.75 264 ILE A CA 1
ATOM 2093 C C . ILE A 1 264 ? -15.164 -10.195 -20.094 1 96.75 264 ILE A C 1
ATOM 2095 O O . ILE A 1 264 ? -14.922 -11.398 -20.219 1 96.75 264 ILE A O 1
ATOM 2099 N N . LEU A 1 265 ? -15.188 -9.344 -21.094 1 97 265 LEU A N 1
ATOM 2100 C CA . LEU A 1 265 ? -14.961 -9.797 -22.453 1 97 265 LEU A CA 1
ATOM 2101 C C . LEU A 1 265 ? -13.555 -10.375 -22.609 1 97 265 LEU A C 1
ATOM 2103 O O . LEU A 1 265 ? -13.375 -11.438 -23.203 1 97 265 LEU A O 1
ATOM 2107 N N . ARG A 1 266 ? -12.617 -9.695 -22.062 1 95.56 266 ARG A N 1
ATOM 2108 C CA . ARG A 1 266 ? -11.227 -10.148 -22.125 1 95.56 266 ARG A CA 1
ATOM 2109 C C . ARG A 1 266 ? -11.07 -11.523 -21.484 1 95.56 266 ARG A C 1
ATOM 2111 O O . ARG A 1 266 ? -10.453 -12.414 -22.062 1 95.56 266 ARG A O 1
ATOM 2118 N N . THR A 1 267 ? -11.617 -11.68 -20.344 1 92.94 267 THR A N 1
ATOM 2119 C CA . THR A 1 267 ? -11.508 -12.93 -19.594 1 92.94 267 THR A CA 1
ATOM 2120 C C . THR A 1 267 ? -12.234 -14.062 -20.312 1 92.94 267 THR A C 1
ATOM 2122 O O . THR A 1 267 ? -11.758 -15.195 -20.328 1 92.94 267 THR A O 1
ATOM 2125 N N . ALA A 1 268 ? -13.352 -13.719 -20.875 1 92.81 268 ALA A N 1
ATOM 2126 C CA . ALA A 1 268 ? -14.117 -14.719 -21.625 1 92.81 268 ALA A CA 1
ATOM 2127 C C . ALA A 1 268 ? -13.336 -15.227 -22.828 1 92.81 268 ALA A C 1
ATOM 2129 O O . ALA A 1 268 ? -13.336 -16.422 -23.125 1 92.81 268 ALA A O 1
ATOM 2130 N N . VAL A 1 269 ? -12.711 -14.328 -23.547 1 92.81 269 VAL A N 1
ATOM 2131 C CA . VAL A 1 269 ? -11.914 -14.703 -24.703 1 92.81 269 VAL A CA 1
ATOM 2132 C C . VAL A 1 269 ? -10.727 -15.562 -24.25 1 92.81 269 VAL A C 1
ATOM 2134 O O . VAL A 1 269 ? -10.398 -16.562 -24.891 1 92.81 269 VAL A O 1
ATOM 2137 N N . HIS A 1 270 ? -10.141 -15.195 -23.172 1 88.44 270 HIS A N 1
ATOM 2138 C CA . HIS A 1 270 ? -9.008 -15.938 -22.641 1 88.44 270 HIS A CA 1
ATOM 2139 C C . HIS A 1 270 ? -9.406 -17.359 -22.281 1 88.44 270 HIS A C 1
ATOM 2141 O O . HIS A 1 270 ? -8.703 -18.312 -22.609 1 88.44 270 HIS A O 1
ATOM 2147 N N . THR A 1 271 ? -10.469 -17.516 -21.562 1 83.75 271 THR A N 1
ATOM 2148 C CA . THR A 1 271 ? -10.93 -18.828 -21.141 1 83.75 271 THR A CA 1
ATOM 2149 C C . THR A 1 271 ? -11.32 -19.688 -22.344 1 83.75 271 THR A C 1
ATOM 2151 O O . THR A 1 271 ? -11.086 -20.906 -22.359 1 83.75 271 THR A O 1
ATOM 2154 N N . ALA A 1 272 ? -11.898 -19.047 -23.312 1 85.44 272 ALA A N 1
ATOM 2155 C CA . ALA A 1 272 ? -12.25 -19.766 -24.531 1 85.44 272 ALA A CA 1
ATOM 2156 C C . ALA A 1 272 ? -11 -20.281 -25.234 1 85.44 272 ALA A C 1
ATOM 2158 O O . ALA A 1 272 ? -10.961 -21.438 -25.703 1 85.44 272 ALA A O 1
ATOM 2159 N N . ARG A 1 273 ? -10.078 -19.469 -25.297 1 83.44 273 ARG A N 1
ATOM 2160 C CA . ARG A 1 273 ? -8.82 -19.859 -25.938 1 83.44 273 ARG A CA 1
ATOM 2161 C C . ARG A 1 273 ? -8.164 -21.016 -25.203 1 83.44 273 ARG A C 1
ATOM 2163 O O . ARG A 1 273 ? -7.676 -21.969 -25.828 1 83.44 273 ARG A O 1
ATOM 2170 N N . GLU A 1 274 ? -8.156 -20.984 -23.969 1 77.88 274 GLU A N 1
ATOM 2171 C CA . GLU A 1 274 ? -7.539 -22.016 -23.156 1 77.88 274 GLU A CA 1
ATOM 2172 C C . GLU A 1 274 ? -8.32 -23.328 -23.25 1 77.88 274 GLU A C 1
ATOM 2174 O O . GLU A 1 274 ? -7.734 -24.422 -23.156 1 77.88 274 GLU A O 1
ATOM 2179 N N . ALA A 1 275 ? -9.586 -23.203 -23.422 1 76.5 275 ALA A N 1
ATOM 2180 C CA . ALA A 1 275 ? -10.445 -24.375 -23.547 1 76.5 275 ALA A CA 1
ATOM 2181 C C . ALA A 1 275 ? -10.391 -24.938 -24.969 1 76.5 275 ALA A C 1
ATOM 2183 O O . ALA A 1 275 ? -10.992 -25.969 -25.25 1 76.5 275 ALA A O 1
ATOM 2184 N N . GLY A 1 276 ? -9.773 -24.234 -25.875 1 78.44 276 GLY A N 1
ATOM 2185 C CA . GLY A 1 276 ? -9.648 -24.688 -27.25 1 78.44 276 GLY A CA 1
ATOM 2186 C C . GLY A 1 276 ? -10.836 -24.281 -28.109 1 78.44 276 GLY A C 1
ATOM 2187 O O . GLY A 1 276 ? -11.047 -24.859 -29.188 1 78.44 276 GLY A O 1
ATOM 2188 N N . ILE A 1 277 ? -11.578 -23.359 -27.609 1 83.31 277 ILE A N 1
ATOM 2189 C CA . ILE A 1 277 ? -12.727 -22.875 -28.359 1 83.31 277 ILE A CA 1
ATOM 2190 C C . ILE A 1 277 ? -12.305 -21.734 -29.281 1 83.31 277 ILE A C 1
ATOM 2192 O O . ILE A 1 277 ? -11.75 -20.734 -28.828 1 83.31 277 ILE A O 1
ATOM 2196 N N . ASP A 1 278 ? -12.547 -21.906 -30.562 1 88.38 278 ASP A N 1
ATOM 2197 C CA . ASP A 1 278 ? -12.195 -20.891 -31.547 1 88.38 278 ASP A CA 1
ATOM 2198 C C . ASP A 1 278 ? -13.367 -19.938 -31.797 1 88.38 278 ASP A C 1
ATOM 2200 O O . ASP A 1 278 ? -14.391 -20.328 -32.344 1 88.38 278 ASP A O 1
ATOM 2204 N N . LEU A 1 279 ? -13.211 -18.75 -31.406 1 89.94 279 LEU A N 1
ATOM 2205 C CA . LEU A 1 279 ? -14.234 -17.734 -31.578 1 89.94 279 LEU A CA 1
ATOM 2206 C C . LEU A 1 279 ? -13.875 -16.781 -32.719 1 89.94 279 LEU A C 1
ATOM 2208 O O . LEU A 1 279 ? -14.453 -15.695 -32.812 1 89.94 279 LEU A O 1
ATOM 2212 N N . SER A 1 280 ? -13.008 -17.094 -33.594 1 88.81 280 SER A N 1
ATOM 2213 C CA . SER A 1 280 ? -12.492 -16.234 -34.656 1 88.81 280 SER A CA 1
ATOM 2214 C C . SER A 1 280 ? -13.578 -15.875 -35.656 1 88.81 280 SER A C 1
ATOM 2216 O O . SER A 1 280 ? -13.547 -14.805 -36.281 1 88.81 280 SER A O 1
ATOM 2218 N N . ALA A 1 281 ? -14.492 -16.672 -35.812 1 87.31 281 ALA A N 1
ATOM 2219 C CA . ALA A 1 281 ? -15.578 -16.438 -36.75 1 87.31 281 ALA A CA 1
ATOM 2220 C C . ALA A 1 281 ? -16.422 -15.227 -36.344 1 87.31 281 ALA A C 1
ATOM 2222 O O . ALA A 1 281 ? -16.922 -14.492 -37.188 1 87.31 281 ALA A O 1
ATOM 2223 N N . THR A 1 282 ? -16.438 -15.086 -35.062 1 85.56 282 THR A N 1
ATOM 2224 C CA . THR A 1 282 ? -17.297 -14.023 -34.531 1 85.56 282 THR A CA 1
ATOM 2225 C C . THR A 1 282 ? -16.469 -12.82 -34.094 1 85.56 282 THR A C 1
ATOM 2227 O O . THR A 1 282 ? -16.906 -11.68 -34.219 1 85.56 282 THR A O 1
ATOM 2230 N N . LEU A 1 283 ? -15.266 -13 -33.656 1 89.88 283 LEU A N 1
ATOM 2231 C CA . LEU A 1 283 ? -14.477 -11.938 -33.031 1 89.88 283 LEU A CA 1
ATOM 2232 C C . LEU A 1 283 ? -13.273 -11.578 -33.875 1 89.88 283 LEU A C 1
ATOM 2234 O O . LEU A 1 283 ? -12.617 -10.562 -33.656 1 89.88 283 LEU A O 1
ATOM 2238 N N . GLY A 1 284 ? -13.086 -12.305 -34.938 1 88.62 284 GLY A N 1
ATOM 2239 C CA . GLY A 1 284 ? -11.82 -12.141 -35.656 1 88.62 284 GLY A CA 1
ATOM 2240 C C . GLY A 1 284 ? -10.648 -12.742 -34.906 1 88.62 284 GLY A C 1
ATOM 2241 O O . GLY A 1 284 ? -10.766 -13.82 -34.312 1 88.62 284 GLY A O 1
ATOM 2242 N N . ASP A 1 285 ? -9.523 -12.062 -35 1 90.12 285 ASP A N 1
ATOM 2243 C CA . ASP A 1 285 ? -8.352 -12.547 -34.281 1 90.12 285 ASP A CA 1
ATOM 2244 C C . ASP A 1 285 ? -8.547 -12.453 -32.781 1 90.12 285 ASP A C 1
ATOM 2246 O O . ASP A 1 285 ? -8.656 -11.359 -32.219 1 90.12 285 ASP A O 1
ATOM 2250 N N . MET A 1 286 ? -8.508 -13.562 -32.125 1 91.94 286 MET A N 1
ATOM 2251 C CA . MET A 1 286 ? -8.812 -13.641 -30.688 1 91.94 286 MET A CA 1
ATOM 2252 C C . MET A 1 286 ? -7.746 -12.922 -29.859 1 91.94 286 MET A C 1
ATOM 2254 O O . MET A 1 286 ? -8.055 -12.297 -28.844 1 91.94 286 MET A O 1
ATOM 2258 N N . GLU A 1 287 ? -6.527 -13 -30.25 1 87.75 287 GLU A N 1
ATOM 2259 C CA . GLU A 1 287 ? -5.449 -12.328 -29.531 1 87.75 287 GLU A CA 1
ATOM 2260 C C . GLU A 1 287 ? -5.582 -10.812 -29.641 1 87.75 287 GLU A C 1
ATOM 2262 O O . GLU A 1 287 ? -5.34 -10.086 -28.672 1 87.75 287 GLU A O 1
ATOM 2267 N N . GLU A 1 288 ? -5.922 -10.398 -30.797 1 89.88 288 GLU A N 1
ATOM 2268 C CA . GLU A 1 288 ? -6.117 -8.969 -31.016 1 89.88 288 GLU A CA 1
ATOM 2269 C C . GLU A 1 288 ? -7.305 -8.445 -30.219 1 89.88 288 GLU A C 1
ATOM 2271 O O . GLU A 1 288 ? -7.254 -7.34 -29.672 1 89.88 288 GLU A O 1
ATOM 2276 N N . ALA A 1 289 ? -8.352 -9.258 -30.25 1 93.06 289 ALA A N 1
ATOM 2277 C CA . ALA A 1 289 ? -9.531 -8.859 -29.484 1 93.06 289 ALA A CA 1
ATOM 2278 C C . ALA A 1 289 ? -9.219 -8.781 -28 1 93.06 289 ALA A C 1
ATOM 2280 O O . ALA A 1 289 ? -9.633 -7.828 -27.328 1 93.06 289 ALA A O 1
ATOM 2281 N N . GLN A 1 290 ? -8.57 -9.75 -27.5 1 92.5 290 GLN A N 1
ATOM 2282 C CA . GLN A 1 290 ? -8.188 -9.781 -26.094 1 92.5 290 GLN A CA 1
ATOM 2283 C C . GLN A 1 290 ? -7.328 -8.57 -25.734 1 92.5 290 GLN A C 1
ATOM 2285 O O . GLN A 1 290 ? -7.523 -7.949 -24.688 1 92.5 290 GLN A O 1
ATOM 2290 N N . THR A 1 291 ? -6.367 -8.234 -26.578 1 91.38 291 THR A N 1
ATOM 2291 C CA . THR A 1 291 ? -5.48 -7.102 -26.344 1 91.38 291 THR A CA 1
ATOM 2292 C C . THR A 1 291 ? -6.262 -5.789 -26.375 1 91.38 291 THR A C 1
ATOM 2294 O O . THR A 1 291 ? -6.004 -4.891 -25.562 1 91.38 291 THR A O 1
ATOM 2297 N N . LEU A 1 292 ? -7.148 -5.738 -27.297 1 93.44 292 LEU A N 1
ATOM 2298 C CA . LEU A 1 292 ? -7.98 -4.543 -27.375 1 93.44 292 LEU A CA 1
ATOM 2299 C C . LEU A 1 292 ? -8.758 -4.332 -26.078 1 93.44 292 LEU A C 1
ATOM 2301 O O . LEU A 1 292 ? -8.766 -3.229 -25.531 1 93.44 292 LEU A O 1
ATOM 2305 N N . PHE A 1 293 ? -9.422 -5.359 -25.625 1 96.06 293 PHE A N 1
ATOM 2306 C CA . PHE A 1 293 ? -10.219 -5.258 -24.422 1 96.06 293 PHE A CA 1
ATOM 2307 C C . PHE A 1 293 ? -9.344 -4.906 -23.219 1 96.06 293 PHE A C 1
ATOM 2309 O O . PHE A 1 293 ? -9.75 -4.133 -22.344 1 96.06 293 PHE A O 1
ATOM 2316 N N . ARG A 1 294 ? -8.188 -5.484 -23.156 1 94.25 294 ARG A N 1
ATOM 2317 C CA . ARG A 1 294 ? -7.227 -5.184 -22.094 1 94.25 294 ARG A CA 1
ATOM 2318 C C . ARG A 1 294 ? -6.832 -3.713 -22.109 1 94.25 294 ARG A C 1
ATOM 2320 O O . ARG A 1 294 ? -6.828 -3.053 -21.078 1 94.25 294 ARG A O 1
ATOM 2327 N N . MET A 1 295 ? -6.543 -3.217 -23.297 1 92 295 MET A N 1
ATOM 2328 C CA . MET A 1 295 ? -6.086 -1.838 -23.453 1 92 295 MET A CA 1
ATOM 2329 C C . MET A 1 295 ? -7.199 -0.854 -23.109 1 92 295 MET A C 1
ATOM 2331 O O . MET A 1 295 ? -6.953 0.174 -22.469 1 92 295 MET A O 1
ATOM 2335 N N . ARG A 1 296 ? -8.391 -1.152 -23.516 1 95.31 296 ARG A N 1
ATOM 2336 C CA . ARG A 1 296 ? -9.508 -0.276 -23.188 1 95.31 296 ARG A CA 1
ATOM 2337 C C . ARG A 1 296 ? -9.766 -0.236 -21.688 1 95.31 296 ARG A C 1
ATOM 2339 O O . ARG A 1 296 ? -10.055 0.824 -21.141 1 95.31 296 ARG A O 1
ATOM 2346 N N . THR A 1 297 ? -9.633 -1.396 -21.031 1 96.06 297 THR A N 1
ATOM 2347 C CA . THR A 1 297 ? -9.766 -1.438 -19.578 1 96.06 297 THR A CA 1
ATOM 2348 C C . THR A 1 297 ? -8.719 -0.559 -18.906 1 96.06 297 THR A C 1
ATOM 2350 O O . THR A 1 297 ? -9.039 0.226 -18.016 1 96.06 297 THR A O 1
ATOM 2353 N N . LYS A 1 298 ? -7.469 -0.677 -19.344 1 91.44 298 LYS A N 1
ATOM 2354 C CA . LYS A 1 298 ? -6.375 0.108 -18.781 1 91.44 298 LYS A CA 1
ATOM 2355 C C . LYS A 1 298 ? -6.617 1.604 -18.969 1 91.44 298 LYS A C 1
ATOM 2357 O O . LYS A 1 298 ? -6.363 2.398 -18.062 1 91.44 298 LYS A O 1
ATOM 2362 N N . GLN A 1 299 ? -7.086 1.938 -20.109 1 91.69 299 GLN A N 1
ATOM 2363 C CA . GLN A 1 299 ? -7.336 3.338 -20.438 1 91.69 299 GLN A CA 1
ATOM 2364 C C . GLN A 1 299 ? -8.484 3.896 -19.594 1 91.69 299 GLN A C 1
ATOM 2366 O O . GLN A 1 299 ? -8.438 5.047 -19.156 1 91.69 299 GLN A O 1
ATOM 2371 N N . ILE A 1 300 ? -9.484 3.135 -19.375 1 94.81 300 ILE A N 1
ATOM 2372 C CA . ILE A 1 300 ? -10.586 3.557 -18.516 1 94.81 300 ILE A CA 1
ATOM 2373 C C . ILE A 1 300 ? -10.078 3.719 -17.078 1 94.81 300 ILE A C 1
ATOM 2375 O O . ILE A 1 300 ? -10.422 4.688 -16.406 1 94.81 300 ILE A O 1
ATOM 2379 N N . LEU A 1 301 ? -9.227 2.842 -16.656 1 93.31 301 LEU A N 1
ATOM 2380 C CA . LEU A 1 301 ? -8.695 2.889 -15.297 1 93.31 301 LEU A CA 1
ATOM 2381 C C . LEU A 1 301 ? -7.828 4.129 -15.102 1 93.31 301 LEU A C 1
ATOM 2383 O O . LEU A 1 301 ? -7.797 4.699 -14.008 1 93.31 301 LEU A O 1
ATOM 2387 N N . ILE A 1 302 ? -7.164 4.582 -16.125 1 87.25 302 ILE A N 1
ATOM 2388 C CA . ILE A 1 302 ? -6.352 5.789 -16.047 1 87.25 302 ILE A CA 1
ATOM 2389 C C . ILE A 1 302 ? -7.23 6.98 -15.672 1 87.25 302 ILE A C 1
ATOM 2391 O O . ILE A 1 302 ? -6.809 7.855 -14.906 1 87.25 302 ILE A O 1
ATOM 2395 N N . THR A 1 303 ? -8.43 6.945 -16.109 1 86.12 303 THR A N 1
ATOM 2396 C CA . THR A 1 303 ? -9.344 8.055 -15.852 1 86.12 303 THR A CA 1
ATOM 2397 C C . THR A 1 303 ? -10.062 7.871 -14.516 1 86.12 303 THR A C 1
ATOM 2399 O O . THR A 1 303 ? -10.281 8.836 -13.789 1 86.12 303 THR A O 1
ATOM 2402 N N . GLU A 1 304 ? -10.328 6.625 -14.148 1 87.69 304 GLU A N 1
ATOM 2403 C CA . GLU A 1 304 ? -11.211 6.332 -13.016 1 87.69 304 GLU A CA 1
ATOM 2404 C C . GLU A 1 304 ? -10.43 6.336 -11.703 1 87.69 304 GLU A C 1
ATOM 2406 O O . GLU A 1 304 ? -10.984 6.648 -10.648 1 87.69 304 GLU A O 1
ATOM 2411 N N . LEU A 1 305 ? -9.195 6.07 -11.719 1 82.12 305 LEU A N 1
ATOM 2412 C CA . LEU A 1 305 ? -8.445 5.906 -10.477 1 82.12 305 LEU A CA 1
ATOM 2413 C C . LEU A 1 305 ? -8 7.258 -9.93 1 82.12 305 LEU A C 1
ATOM 2415 O O . LEU A 1 305 ? -7.484 7.34 -8.812 1 82.12 305 LEU A O 1
ATOM 2419 N N . HIS A 1 306 ? -8.219 8.297 -10.617 1 74.88 306 HIS A N 1
ATOM 2420 C CA . HIS A 1 306 ? -7.938 9.641 -10.125 1 74.88 306 HIS A CA 1
ATOM 2421 C C . HIS A 1 306 ? -9.125 10.211 -9.359 1 74.88 306 HIS A C 1
ATOM 2423 O O . HIS A 1 306 ? -9 11.227 -8.664 1 74.88 306 HIS A O 1
ATOM 2429 N N . ALA A 1 307 ? -10.18 9.484 -9.391 1 76.56 307 ALA A N 1
ATOM 2430 C CA . ALA A 1 307 ? -11.383 9.914 -8.688 1 76.56 307 ALA A CA 1
ATOM 2431 C C . ALA A 1 307 ? -11.477 9.258 -7.316 1 76.56 307 ALA A C 1
ATOM 2433 O O . ALA A 1 307 ? -10.625 8.445 -6.949 1 76.56 307 ALA A O 1
ATOM 2434 N N . ASN A 1 308 ? -12.453 9.711 -6.578 1 85.62 308 ASN A N 1
ATOM 2435 C CA . ASN A 1 308 ? -12.688 9.125 -5.262 1 85.62 308 ASN A CA 1
ATOM 2436 C C . ASN A 1 308 ? -13.031 7.641 -5.363 1 85.62 308 ASN A C 1
ATOM 2438 O O . ASN A 1 308 ? -13.742 7.223 -6.277 1 85.62 308 ASN A O 1
ATOM 2442 N N . PRO A 1 309 ? -12.555 6.855 -4.496 1 93.19 309 PRO A N 1
ATOM 2443 C CA . PRO A 1 309 ? -12.828 5.418 -4.527 1 93.19 309 PRO A CA 1
ATOM 2444 C C . PRO A 1 309 ? -14.312 5.094 -4.34 1 93.19 309 PRO A C 1
ATOM 2446 O O . PRO A 1 309 ? -14.992 5.734 -3.535 1 93.19 309 PRO A O 1
ATOM 2449 N N . THR A 1 310 ? -14.828 4.23 -5.125 1 95.56 310 THR A N 1
ATOM 2450 C CA . THR A 1 310 ? -16.156 3.641 -4.996 1 95.56 310 THR A CA 1
ATOM 2451 C C . THR A 1 310 ? -16.094 2.121 -5.121 1 95.56 310 THR A C 1
ATOM 2453 O O . THR A 1 310 ? -15.086 1.573 -5.574 1 95.56 310 THR A O 1
ATOM 2456 N N . ILE A 1 311 ? -17.109 1.435 -4.695 1 97 311 ILE A N 1
ATOM 2457 C CA . ILE A 1 311 ? -17.156 -0.021 -4.785 1 97 311 ILE A CA 1
ATOM 2458 C C . ILE A 1 311 ? -17.062 -0.45 -6.246 1 97 311 ILE A C 1
ATOM 2460 O O . ILE A 1 311 ? -16.391 -1.442 -6.562 1 97 311 ILE A O 1
ATOM 2464 N N . GLU A 1 312 ? -17.672 0.284 -7.098 1 96.56 312 GLU A N 1
ATOM 2465 C CA . GLU A 1 312 ? -17.656 -0.021 -8.523 1 96.56 312 GLU A CA 1
ATOM 2466 C C . GLU A 1 312 ? -16.25 0.086 -9.102 1 96.56 312 GLU A C 1
ATOM 2468 O O . GLU A 1 312 ? -15.805 -0.795 -9.836 1 96.56 312 GLU A O 1
ATOM 2473 N N . ARG A 1 313 ? -15.531 1.146 -8.797 1 97.12 313 ARG A N 1
ATOM 2474 C CA . ARG A 1 313 ? -14.164 1.354 -9.273 1 97.12 313 ARG A CA 1
ATOM 2475 C C . ARG A 1 313 ? -13.219 0.301 -8.703 1 97.12 313 ARG A C 1
ATOM 2477 O O . ARG A 1 313 ? -12.336 -0.193 -9.406 1 97.12 313 ARG A O 1
ATOM 2484 N N . LEU A 1 314 ? -13.398 -0.022 -7.43 1 97.69 314 LEU A N 1
ATOM 2485 C CA . LEU A 1 314 ? -12.57 -1.05 -6.805 1 97.69 314 LEU A CA 1
ATOM 2486 C C . LEU A 1 314 ? -12.812 -2.41 -7.449 1 97.69 314 LEU A C 1
ATOM 2488 O O . LEU A 1 314 ? -11.875 -3.174 -7.672 1 97.69 314 LEU A O 1
ATOM 2492 N N . THR A 1 315 ? -14.102 -2.723 -7.703 1 98 315 THR A N 1
ATOM 2493 C CA . THR A 1 315 ? -14.438 -3.982 -8.359 1 98 315 THR A CA 1
ATOM 2494 C C . THR A 1 315 ? -13.773 -4.074 -9.734 1 98 315 THR A C 1
ATOM 2496 O O . THR A 1 315 ? -13.203 -5.105 -10.086 1 98 315 THR A O 1
ATOM 2499 N N . LEU A 1 316 ? -13.836 -2.98 -10.484 1 97.94 316 LEU A N 1
ATOM 2500 C CA . LEU A 1 316 ? -13.188 -2.934 -11.789 1 97.94 316 LEU A CA 1
ATOM 2501 C C . LEU A 1 316 ? -11.695 -3.188 -11.664 1 97.94 316 LEU A C 1
ATOM 2503 O O . LEU A 1 316 ? -11.133 -4.008 -12.391 1 97.94 316 LEU A O 1
ATOM 2507 N N . LEU A 1 317 ? -11.062 -2.477 -10.75 1 97.62 317 LEU A N 1
ATOM 2508 C CA . LEU A 1 317 ? -9.625 -2.635 -10.555 1 97.62 317 LEU A CA 1
ATOM 2509 C C . LEU A 1 317 ? -9.289 -4.066 -10.156 1 97.62 317 LEU A C 1
ATOM 2511 O O . LEU A 1 317 ? -8.336 -4.652 -10.672 1 97.62 317 LEU A O 1
ATOM 2515 N N . SER A 1 318 ? -10.039 -4.625 -9.258 1 97.69 318 SER A N 1
ATOM 2516 C CA . SER A 1 318 ? -9.797 -5.98 -8.773 1 97.69 318 SER A CA 1
ATOM 2517 C C . SER A 1 318 ? -9.922 -7 -9.898 1 97.69 318 SER A C 1
ATOM 2519 O O . SER A 1 318 ? -9.094 -7.906 -10.016 1 97.69 318 SER A O 1
ATOM 2521 N N . LEU A 1 319 ? -10.953 -6.832 -10.703 1 96.81 319 LEU A N 1
ATOM 2522 C CA . LEU A 1 319 ? -11.148 -7.738 -11.828 1 96.81 319 LEU A CA 1
ATOM 2523 C C . LEU A 1 319 ? -10.008 -7.605 -12.836 1 96.81 319 LEU A C 1
ATOM 2525 O O . LEU A 1 319 ? -9.547 -8.609 -13.391 1 96.81 319 LEU A O 1
ATOM 2529 N N . HIS A 1 320 ? -9.617 -6.43 -13.055 1 96.75 320 HIS A N 1
ATOM 2530 C CA . HIS A 1 320 ? -8.5 -6.184 -13.953 1 96.75 320 HIS A CA 1
ATOM 2531 C C . HIS A 1 320 ? -7.219 -6.84 -13.438 1 96.75 320 HIS A C 1
ATOM 2533 O O . HIS A 1 320 ? -6.496 -7.484 -14.203 1 96.75 320 HIS A O 1
ATOM 2539 N N . LEU A 1 321 ? -6.965 -6.695 -12.18 1 95.31 321 LEU A N 1
ATOM 2540 C CA . LEU A 1 321 ? -5.766 -7.266 -11.578 1 95.31 321 LEU A CA 1
ATOM 2541 C C . LEU A 1 321 ? -5.816 -8.789 -11.609 1 95.31 321 LEU A C 1
ATOM 2543 O O . LEU A 1 321 ? -4.801 -9.445 -11.867 1 95.31 321 LEU A O 1
ATOM 2547 N N . ASP A 1 322 ? -6.961 -9.312 -11.375 1 92.44 322 ASP A N 1
ATOM 2548 C CA . ASP A 1 322 ? -7.129 -10.766 -11.477 1 92.44 322 ASP A CA 1
ATOM 2549 C C . ASP A 1 322 ? -6.816 -11.258 -12.891 1 92.44 322 ASP A C 1
ATOM 2551 O O . ASP A 1 322 ? -6.129 -12.266 -13.062 1 92.44 322 ASP A O 1
ATOM 2555 N N . ALA A 1 323 ? -7.348 -10.523 -13.805 1 92.31 323 ALA A N 1
ATOM 2556 C CA . ALA A 1 323 ? -7.125 -10.906 -15.195 1 92.31 323 ALA A CA 1
ATOM 2557 C C . ALA A 1 323 ? -5.645 -10.797 -15.562 1 92.31 323 ALA A C 1
ATOM 2559 O O . ALA A 1 323 ? -5.102 -11.664 -16.234 1 92.31 323 ALA A O 1
ATOM 2560 N N . GLU A 1 324 ? -5.004 -9.711 -15.102 1 90.56 324 GLU A N 1
ATOM 2561 C CA . GLU A 1 324 ? -3.576 -9.531 -15.344 1 90.56 324 GLU A CA 1
ATOM 2562 C C . GLU A 1 324 ? -2.768 -10.672 -14.734 1 90.56 324 GLU A C 1
ATOM 2564 O O . GLU A 1 324 ? -1.83 -11.18 -15.352 1 90.56 324 GLU A O 1
ATOM 2569 N N . PHE A 1 325 ? -3.141 -11.078 -13.672 1 85.38 325 PHE A N 1
ATOM 2570 C CA . PHE A 1 325 ? -2.43 -12.109 -12.922 1 85.38 325 PHE A CA 1
ATOM 2571 C C . PHE A 1 325 ? -2.586 -13.469 -13.594 1 85.38 325 PHE A C 1
ATOM 2573 O O . PHE A 1 325 ? -1.609 -14.203 -13.758 1 85.38 325 PHE A O 1
ATOM 2580 N N . ILE A 1 326 ? -3.773 -13.734 -13.938 1 82.88 326 ILE A N 1
ATOM 2581 C CA . ILE A 1 326 ? -4.082 -15.039 -14.516 1 82.88 326 ILE A CA 1
ATOM 2582 C C . ILE A 1 326 ? -3.434 -15.156 -15.898 1 82.88 326 ILE A C 1
ATOM 2584 O O . ILE A 1 326 ? -2.98 -16.234 -16.281 1 82.88 326 ILE A O 1
ATOM 2588 N N . GLN A 1 327 ? -3.328 -14.086 -16.531 1 81.75 327 GLN A N 1
ATOM 2589 C CA . GLN A 1 327 ? -2.846 -14.125 -17.906 1 81.75 327 GLN A CA 1
ATOM 2590 C C . GLN A 1 327 ? -1.331 -13.953 -17.969 1 81.75 327 GLN A C 1
ATOM 2592 O O . GLN A 1 327 ? -0.709 -14.203 -19 1 81.75 327 GLN A O 1
ATOM 2597 N N . CYS A 1 328 ? -0.798 -13.602 -16.812 1 80.12 328 CYS A N 1
ATOM 2598 C CA . CYS A 1 328 ? 0.649 -13.422 -16.766 1 80.12 328 CYS A CA 1
ATOM 2599 C C . CYS A 1 328 ? 1.341 -14.695 -16.281 1 80.12 328 CYS A C 1
ATOM 2601 O O . CYS A 1 328 ? 0.977 -15.25 -15.25 1 80.12 328 CYS A O 1
ATOM 2603 N N . GLN A 1 329 ? 2.342 -15.148 -17.031 1 79.5 329 GLN A N 1
ATOM 2604 C CA . GLN A 1 329 ? 3.051 -16.375 -16.688 1 79.5 329 GLN A CA 1
ATOM 2605 C C . GLN A 1 329 ? 4.191 -16.094 -15.711 1 79.5 329 GLN A C 1
ATOM 2607 O O . GLN A 1 329 ? 4.711 -17.016 -15.07 1 79.5 329 GLN A O 1
ATOM 2612 N N . ASP A 1 330 ? 4.523 -14.805 -15.602 1 84.38 330 ASP A N 1
ATOM 2613 C CA . ASP A 1 330 ? 5.652 -14.453 -14.75 1 84.38 330 ASP A CA 1
ATOM 2614 C C . ASP A 1 330 ? 5.234 -13.469 -13.656 1 84.38 330 ASP A C 1
ATOM 2616 O O . ASP A 1 330 ? 4.129 -12.922 -13.703 1 84.38 330 ASP A O 1
ATOM 2620 N N . THR A 1 331 ? 6.125 -13.289 -12.742 1 84.81 331 THR A N 1
ATOM 2621 C CA . THR A 1 331 ? 5.906 -12.305 -11.688 1 84.81 331 THR A CA 1
ATOM 2622 C C . THR A 1 331 ? 5.82 -10.891 -12.273 1 84.81 331 THR A C 1
ATOM 2624 O O . THR A 1 331 ? 6.633 -10.516 -13.117 1 84.81 331 THR A O 1
ATOM 2627 N N . SER A 1 332 ? 4.809 -10.219 -11.875 1 85.56 332 SER A N 1
ATOM 2628 C CA . SER A 1 332 ? 4.633 -8.859 -12.367 1 85.56 332 SER A CA 1
ATOM 2629 C C . SER A 1 332 ? 4.719 -7.84 -11.242 1 85.56 332 SER A C 1
ATOM 2631 O O . SER A 1 332 ? 3.836 -7.777 -10.383 1 85.56 332 SER A O 1
ATOM 2633 N N . THR A 1 333 ? 5.684 -6.977 -11.32 1 87.81 333 THR A N 1
ATOM 2634 C CA . THR A 1 333 ? 5.848 -5.906 -10.344 1 87.81 333 THR A CA 1
ATOM 2635 C C . THR A 1 333 ? 4.738 -4.867 -10.492 1 87.81 333 THR A C 1
ATOM 2637 O O . THR A 1 333 ? 4.277 -4.301 -9.5 1 87.81 333 THR A O 1
ATOM 2640 N N . ALA A 1 334 ? 4.336 -4.664 -11.719 1 88 334 ALA A N 1
ATOM 2641 C CA . ALA A 1 334 ? 3.281 -3.686 -11.977 1 88 334 ALA A CA 1
ATOM 2642 C C . ALA A 1 334 ? 1.973 -4.098 -11.305 1 88 334 ALA A C 1
ATOM 2644 O O . ALA A 1 334 ? 1.268 -3.26 -10.742 1 88 334 ALA A O 1
ATOM 2645 N N . VAL A 1 335 ? 1.677 -5.371 -11.414 1 92.06 335 VAL A N 1
ATOM 2646 C CA . VAL A 1 335 ? 0.467 -5.875 -10.773 1 92.06 335 VAL A CA 1
ATOM 2647 C C . VAL A 1 335 ? 0.579 -5.715 -9.258 1 92.06 335 VAL A C 1
ATOM 2649 O O . VAL A 1 335 ? -0.36 -5.25 -8.602 1 92.06 335 VAL A O 1
ATOM 2652 N N . TRP A 1 336 ? 1.739 -6.043 -8.734 1 94.44 336 TRP A N 1
ATOM 2653 C CA . TRP A 1 336 ? 1.967 -5.945 -7.297 1 94.44 336 TRP A CA 1
ATOM 2654 C C . TRP A 1 336 ? 1.771 -4.516 -6.809 1 94.44 336 TRP A C 1
ATOM 2656 O O . TRP A 1 336 ? 1.139 -4.285 -5.773 1 94.44 336 TRP A O 1
ATOM 2666 N N . ILE A 1 337 ? 2.24 -3.531 -7.516 1 94.44 337 ILE A N 1
ATOM 2667 C CA . ILE A 1 337 ? 2.123 -2.125 -7.148 1 94.44 337 ILE A CA 1
ATOM 2668 C C . ILE A 1 337 ? 0.659 -1.694 -7.211 1 94.44 337 ILE A C 1
ATOM 2670 O O . ILE A 1 337 ? 0.173 -0.995 -6.32 1 94.44 337 ILE A O 1
ATOM 2674 N N . ASN A 1 338 ? -0.038 -2.148 -8.195 1 94.25 338 ASN A N 1
ATOM 2675 C CA . ASN A 1 338 ? -1.436 -1.757 -8.352 1 94.25 338 ASN A CA 1
ATOM 2676 C C . ASN A 1 338 ? -2.322 -2.416 -7.297 1 94.25 338 ASN A C 1
ATOM 2678 O O . ASN A 1 338 ? -3.4 -1.908 -6.98 1 94.25 338 ASN A O 1
ATOM 2682 N N . VAL A 1 339 ? -1.883 -3.539 -6.809 1 96.75 339 VAL A N 1
ATOM 2683 C CA . VAL A 1 339 ? -2.613 -4.164 -5.715 1 96.75 339 VAL A CA 1
ATOM 2684 C C . VAL A 1 339 ? -2.621 -3.238 -4.5 1 96.75 339 VAL A C 1
ATOM 2686 O O . VAL A 1 339 ? -3.605 -3.184 -3.76 1 96.75 339 VAL A O 1
ATOM 2689 N N . ALA A 1 340 ? -1.559 -2.461 -4.324 1 96 340 ALA A N 1
ATOM 2690 C CA . ALA A 1 340 ? -1.511 -1.508 -3.219 1 96 340 ALA A CA 1
ATOM 2691 C C . ALA A 1 340 ? -2.609 -0.457 -3.352 1 96 340 ALA A C 1
ATOM 2693 O O . ALA A 1 340 ? -3.205 -0.041 -2.355 1 96 340 ALA A O 1
ATOM 2694 N N . THR A 1 341 ? -2.82 -0.056 -4.551 1 95.31 341 THR A N 1
ATOM 2695 C CA . THR A 1 341 ? -3.9 0.888 -4.816 1 95.31 341 THR A CA 1
ATOM 2696 C C . THR A 1 341 ? -5.254 0.28 -4.449 1 95.31 341 THR A C 1
ATOM 2698 O O . THR A 1 341 ? -6.086 0.937 -3.824 1 95.31 341 THR A O 1
ATOM 2701 N N . ALA A 1 342 ? -5.422 -0.933 -4.793 1 97.31 342 ALA A N 1
ATOM 2702 C CA . ALA A 1 342 ? -6.672 -1.623 -4.484 1 97.31 342 ALA A CA 1
ATOM 2703 C C . ALA A 1 342 ? -6.871 -1.746 -2.977 1 97.31 342 ALA A C 1
ATOM 2705 O O . ALA A 1 342 ? -7.984 -1.563 -2.473 1 97.31 342 ALA A O 1
ATOM 2706 N N . VAL A 1 343 ? -5.809 -2.035 -2.293 1 97.56 343 VAL A N 1
ATOM 2707 C CA . VAL A 1 343 ? -5.883 -2.195 -0.845 1 97.56 343 VAL A CA 1
ATOM 2708 C C . VAL A 1 343 ? -6.277 -0.869 -0.198 1 97.56 343 VAL A C 1
ATOM 2710 O O . VAL A 1 343 ? -7.152 -0.83 0.669 1 97.56 343 VAL A O 1
ATOM 2713 N N . ARG A 1 344 ? -5.68 0.223 -0.61 1 96.81 344 ARG A N 1
ATOM 2714 C CA . ARG A 1 344 ? -5.996 1.527 -0.034 1 96.81 344 ARG A CA 1
ATOM 2715 C C . ARG A 1 344 ? -7.426 1.941 -0.365 1 96.81 344 ARG A C 1
ATOM 2717 O O . ARG A 1 344 ? -8.125 2.5 0.481 1 96.81 344 ARG A O 1
ATOM 2724 N N . MET A 1 345 ? -7.836 1.652 -1.572 1 96.69 345 MET A N 1
ATOM 2725 C CA . MET A 1 345 ? -9.227 1.943 -1.928 1 96.69 345 MET A CA 1
ATOM 2726 C C . MET A 1 345 ? -10.188 1.156 -1.046 1 96.69 345 MET A C 1
ATOM 2728 O O . MET A 1 345 ? -11.18 1.702 -0.563 1 96.69 345 MET A O 1
ATOM 2732 N N . ALA A 1 346 ? -9.859 -0.102 -0.862 1 97.5 346 ALA A N 1
ATOM 2733 C CA . ALA A 1 346 ? -10.719 -0.96 -0.049 1 97.5 346 ALA A CA 1
ATOM 2734 C C . ALA A 1 346 ? -10.812 -0.444 1.384 1 97.5 346 ALA A C 1
ATOM 2736 O O . ALA A 1 346 ? -11.898 -0.405 1.967 1 97.5 346 ALA A O 1
ATOM 2737 N N . MET A 1 347 ? -9.742 -0.028 1.9 1 95.62 347 MET A N 1
ATOM 2738 C CA . MET A 1 347 ? -9.727 0.458 3.277 1 95.62 347 MET A CA 1
ATOM 2739 C C . MET A 1 347 ? -10.445 1.798 3.391 1 95.62 347 MET A C 1
ATOM 2741 O O . MET A 1 347 ? -11.164 2.041 4.359 1 95.62 347 MET A O 1
ATOM 2745 N N . LYS A 1 348 ? -10.219 2.625 2.404 1 94.44 348 LYS A N 1
ATOM 2746 C CA . LYS A 1 348 ? -10.922 3.908 2.406 1 94.44 348 LYS A CA 1
ATOM 2747 C C . LYS A 1 348 ? -12.43 3.713 2.373 1 94.44 348 LYS A C 1
ATOM 2749 O O . LYS A 1 348 ? -13.18 4.496 2.967 1 94.44 348 LYS A O 1
ATOM 2754 N N . LEU A 1 349 ? -12.859 2.646 1.71 1 95.31 349 LEU A N 1
ATOM 2755 C CA . LEU A 1 349 ? -14.281 2.346 1.572 1 95.31 349 LEU A CA 1
ATOM 2756 C C . LEU A 1 349 ? -14.797 1.589 2.791 1 95.31 349 LEU A C 1
ATOM 2758 O O . LEU A 1 349 ? -15.984 1.266 2.871 1 95.31 349 LEU A O 1
ATOM 2762 N N . GLY A 1 350 ? -13.938 1.225 3.721 1 94.19 350 GLY A N 1
ATOM 2763 C CA . GLY A 1 350 ? -14.328 0.609 4.98 1 94.19 350 GLY A CA 1
ATOM 2764 C C . GLY A 1 350 ? -14.492 -0.896 4.887 1 94.19 350 GLY A C 1
ATOM 2765 O O . GLY A 1 350 ? -15.156 -1.507 5.727 1 94.19 350 GLY A O 1
ATOM 2766 N N . LEU A 1 351 ? -13.836 -1.52 3.873 1 97.25 351 LEU A N 1
ATOM 2767 C CA . LEU A 1 351 ? -14.055 -2.947 3.666 1 97.25 351 LEU A CA 1
ATOM 2768 C C . LEU A 1 351 ? -13.32 -3.768 4.723 1 97.25 351 LEU A C 1
ATOM 2770 O O . LEU A 1 351 ? -13.602 -4.953 4.902 1 97.25 351 LEU A O 1
ATOM 2774 N N . HIS A 1 352 ? -12.352 -3.246 5.395 1 96 352 HIS A N 1
ATOM 2775 C CA . HIS A 1 352 ? -11.602 -3.957 6.422 1 96 352 HIS A CA 1
ATOM 2776 C C . HIS A 1 352 ? -12.375 -4.02 7.73 1 96 352 HIS A C 1
ATOM 2778 O O . HIS A 1 352 ? -11.93 -4.645 8.695 1 96 352 HIS A O 1
ATOM 2784 N N . ARG A 1 353 ? -13.539 -3.389 7.734 1 93.88 353 ARG A N 1
ATOM 2785 C CA . ARG A 1 353 ? -14.445 -3.426 8.875 1 93.88 353 ARG A CA 1
ATOM 2786 C C . ARG A 1 353 ? -15.711 -4.219 8.555 1 93.88 353 ARG A C 1
ATOM 2788 O O . ARG A 1 353 ? -16.234 -4.137 7.438 1 93.88 353 ARG A O 1
ATOM 2795 N N . GLU A 1 354 ? -16.172 -4.891 9.547 1 95.44 354 GLU A N 1
ATOM 2796 C CA . GLU A 1 354 ? -17.359 -5.707 9.328 1 95.44 354 GLU A CA 1
ATOM 2797 C C . GLU A 1 354 ? -18.562 -4.844 8.922 1 95.44 354 GLU A C 1
ATOM 2799 O O . GLU A 1 354 ? -19 -3.988 9.695 1 95.44 354 GLU A O 1
ATOM 2804 N N . PRO A 1 355 ? -19.078 -5.121 7.766 1 95.06 355 PRO A N 1
ATOM 2805 C CA . PRO A 1 355 ? -20.125 -4.242 7.23 1 95.06 355 PRO A CA 1
ATOM 2806 C C . PRO A 1 355 ? -21.469 -4.414 7.941 1 95.06 355 PRO A C 1
ATOM 2808 O O . PRO A 1 355 ? -22.312 -3.523 7.883 1 95.06 355 PRO A O 1
ATOM 2811 N N . SER A 1 356 ? -21.734 -5.477 8.586 1 92.38 356 SER A N 1
ATOM 2812 C CA . SER A 1 356 ? -23.016 -5.723 9.227 1 92.38 356 SER A CA 1
ATOM 2813 C C . SER A 1 356 ? -23.266 -4.738 10.367 1 92.38 356 SER A C 1
ATOM 2815 O O . SER A 1 356 ? -24.406 -4.578 10.82 1 92.38 356 SER A O 1
ATOM 2817 N N . PHE A 1 357 ? -22.25 -4.059 10.758 1 87.12 357 PHE A N 1
ATOM 2818 C CA . PHE A 1 357 ? -22.406 -3.088 11.836 1 87.12 357 PHE A CA 1
ATOM 2819 C C . PHE A 1 357 ? -22.953 -1.771 11.305 1 87.12 357 PHE A C 1
ATOM 2821 O O . PHE A 1 357 ? -23.406 -0.921 12.086 1 87.12 357 PHE A O 1
ATOM 2828 N N . ASP A 1 358 ? -22.906 -1.601 10.055 1 86 358 ASP A N 1
ATOM 2829 C CA . ASP A 1 358 ? -23.469 -0.414 9.414 1 86 358 ASP A CA 1
ATOM 2830 C C . ASP A 1 358 ? -24.922 -0.646 9.008 1 86 358 ASP A C 1
ATOM 2832 O O . ASP A 1 358 ? -25.203 -1.332 8.023 1 86 358 ASP A O 1
ATOM 2836 N N . SER A 1 359 ? -25.781 -0.011 9.633 1 85.44 359 SER A N 1
ATOM 2837 C CA . SER A 1 359 ? -27.219 -0.223 9.445 1 85.44 359 SER A CA 1
ATOM 2838 C C . SER A 1 359 ? -27.672 0.31 8.086 1 85.44 359 SER A C 1
ATOM 2840 O O . SER A 1 359 ? -28.75 -0.048 7.609 1 85.44 359 SER A O 1
ATOM 2842 N N . LYS A 1 360 ? -26.828 1.053 7.449 1 86.69 360 LYS A N 1
ATOM 2843 C CA . LYS A 1 360 ? -27.203 1.645 6.168 1 86.69 360 LYS A CA 1
ATOM 2844 C C . LYS A 1 360 ? -26.984 0.662 5.023 1 86.69 360 LYS A C 1
ATOM 2846 O O . LYS A 1 360 ? -27.516 0.85 3.924 1 86.69 360 LYS A O 1
ATOM 2851 N N . LEU A 1 361 ? -26.312 -0.389 5.293 1 94 361 LEU A N 1
ATOM 2852 C CA . LEU A 1 361 ? -25.969 -1.339 4.238 1 94 361 LEU A CA 1
ATOM 2853 C C . LEU A 1 361 ? -26.969 -2.49 4.199 1 94 361 LEU A C 1
ATOM 2855 O O . LEU A 1 361 ? -27.391 -2.996 5.242 1 94 361 LEU A O 1
ATOM 2859 N N . SER A 1 362 ? -27.375 -2.877 2.975 1 96.31 362 SER A N 1
ATOM 2860 C CA . SER A 1 362 ? -28.25 -4.031 2.785 1 96.31 362 SER A CA 1
ATOM 2861 C C . SER A 1 362 ? -27.484 -5.34 3 1 96.31 362 SER A C 1
ATOM 2863 O O . SER A 1 362 ? -26.25 -5.355 2.992 1 96.31 362 SER A O 1
ATOM 2865 N N . VAL A 1 363 ? -28.234 -6.34 3.186 1 95.88 363 VAL A N 1
ATOM 2866 C CA . VAL A 1 363 ? -27.641 -7.66 3.369 1 95.88 363 VAL A CA 1
ATOM 2867 C C . VAL A 1 363 ? -26.859 -8.047 2.121 1 95.88 363 VAL A C 1
ATOM 2869 O O . VAL A 1 363 ? -25.797 -8.68 2.219 1 95.88 363 VAL A O 1
ATOM 2872 N N . PHE A 1 364 ? -27.406 -7.656 0.946 1 97.19 364 PHE A N 1
ATOM 2873 C CA . PHE A 1 364 ? -26.734 -7.887 -0.323 1 97.19 364 PHE A CA 1
ATOM 2874 C C . PHE A 1 364 ? -25.375 -7.195 -0.342 1 97.19 364 PHE A C 1
ATOM 2876 O O . PHE A 1 364 ? -24.359 -7.809 -0.693 1 97.19 364 PHE A O 1
ATOM 2883 N N . GLU A 1 365 ? -25.328 -5.938 0.103 1 97.44 365 GLU A N 1
ATOM 2884 C CA . GLU A 1 365 ? -24.094 -5.164 0.105 1 97.44 365 GLU A CA 1
ATOM 2885 C C . GLU A 1 365 ? -23.078 -5.738 1.096 1 97.44 365 GLU A C 1
ATOM 2887 O O . GLU A 1 365 ? -21.875 -5.762 0.822 1 97.44 365 GLU A O 1
ATOM 2892 N N . CYS A 1 366 ? -23.547 -6.172 2.209 1 97.62 366 CYS A N 1
ATOM 2893 C CA . CYS A 1 366 ? -22.672 -6.75 3.215 1 97.62 366 CYS A CA 1
ATOM 2894 C C . CYS A 1 366 ? -21.938 -7.973 2.666 1 97.62 366 CYS A C 1
ATOM 2896 O O . CYS A 1 366 ? -20.719 -8.086 2.789 1 97.62 366 CYS A O 1
ATOM 2898 N N . GLU A 1 367 ? -22.719 -8.836 2.004 1 98.19 367 GLU A N 1
ATOM 2899 C CA . GLU A 1 367 ? -22.125 -10.047 1.443 1 98.19 367 GLU A CA 1
ATOM 2900 C C . GLU A 1 367 ? -21.125 -9.719 0.347 1 98.19 367 GLU A C 1
ATOM 2902 O O . GLU A 1 367 ? -20.031 -10.289 0.308 1 98.19 367 GLU A O 1
ATOM 2907 N N . MET A 1 368 ? -21.484 -8.812 -0.507 1 98.06 368 MET A N 1
ATOM 2908 C CA . MET A 1 368 ? -20.609 -8.484 -1.625 1 98.06 368 MET A CA 1
ATOM 2909 C C . MET A 1 368 ? -19.344 -7.793 -1.134 1 98.06 368 MET A C 1
ATOM 2911 O O . MET A 1 368 ? -18.266 -7.973 -1.71 1 98.06 368 MET A O 1
ATOM 2915 N N . ARG A 1 369 ? -19.438 -6.938 -0.086 1 98.12 369 ARG A N 1
ATOM 2916 C CA . ARG A 1 369 ? -18.266 -6.293 0.506 1 98.12 369 ARG A CA 1
ATOM 2917 C C . ARG A 1 369 ? -17.328 -7.324 1.12 1 98.12 369 ARG A C 1
ATOM 2919 O O . ARG A 1 369 ? -16.109 -7.203 1.006 1 98.12 369 ARG A O 1
ATOM 2926 N N . ARG A 1 370 ? -17.906 -8.352 1.74 1 98.5 370 ARG A N 1
ATOM 2927 C CA . ARG A 1 370 ? -17.078 -9.422 2.309 1 98.5 370 ARG A CA 1
ATOM 2928 C C . ARG A 1 370 ? -16.328 -10.164 1.219 1 98.5 370 ARG A C 1
ATOM 2930 O O . ARG A 1 370 ? -15.141 -10.469 1.378 1 98.5 370 ARG A O 1
ATOM 2937 N N . ARG A 1 371 ? -17 -10.445 0.127 1 98.25 371 ARG A N 1
ATOM 2938 C CA . ARG A 1 371 ? -16.375 -11.148 -0.99 1 98.25 371 ARG A CA 1
ATOM 2939 C C . ARG A 1 371 ? -15.242 -10.32 -1.587 1 98.25 371 ARG A C 1
ATOM 2941 O O . ARG A 1 371 ? -14.164 -10.852 -1.864 1 98.25 371 ARG A O 1
ATOM 2948 N N . LEU A 1 372 ? -15.508 -9.078 -1.742 1 98.44 372 LEU A N 1
ATOM 2949 C CA . LEU A 1 372 ? -14.508 -8.188 -2.314 1 98.44 372 LEU A CA 1
ATOM 2950 C C . LEU A 1 372 ? -13.312 -8.039 -1.384 1 98.44 372 LEU A C 1
ATOM 2952 O O . LEU A 1 372 ? -12.164 -8 -1.841 1 98.44 372 LEU A O 1
ATOM 2956 N N . TRP A 1 373 ? -13.516 -7.941 -0.093 1 98.25 373 TRP A N 1
ATOM 2957 C CA . TRP A 1 373 ? -12.43 -7.824 0.871 1 98.25 373 TRP A CA 1
ATOM 2958 C C . TRP A 1 373 ? -11.578 -9.094 0.889 1 98.25 373 TRP A C 1
ATOM 2960 O O . TRP A 1 373 ? -10.352 -9.023 0.902 1 98.25 373 TRP A O 1
ATOM 2970 N N . LEU A 1 374 ? -12.266 -10.234 0.86 1 98 374 LEU A N 1
ATOM 2971 C CA . LEU A 1 374 ? -11.539 -11.5 0.832 1 98 374 LEU A CA 1
ATOM 2972 C C . LEU A 1 374 ? -10.641 -11.578 -0.397 1 98 374 LEU A C 1
ATOM 2974 O O . LEU A 1 374 ? -9.484 -12.008 -0.3 1 98 374 LEU A O 1
ATOM 2978 N N . ALA A 1 375 ? -11.195 -11.172 -1.499 1 97.31 375 ALA A N 1
ATOM 2979 C CA . ALA A 1 375 ? -10.422 -11.164 -2.738 1 97.31 375 ALA A CA 1
ATOM 2980 C C . ALA A 1 375 ? -9.203 -10.266 -2.617 1 97.31 375 ALA A C 1
ATOM 2982 O O . ALA A 1 375 ? -8.102 -10.633 -3.035 1 97.31 375 ALA A O 1
ATOM 2983 N N . THR A 1 376 ? -9.367 -9.086 -2.051 1 97.62 376 THR A N 1
ATOM 2984 C CA . THR A 1 376 ? -8.289 -8.117 -1.893 1 97.62 376 THR A CA 1
ATOM 2985 C C . THR A 1 376 ? -7.215 -8.648 -0.953 1 97.62 376 THR A C 1
ATOM 2987 O O . THR A 1 376 ? -6.023 -8.539 -1.241 1 97.62 376 THR A O 1
ATOM 2990 N N . LEU A 1 377 ? -7.664 -9.266 0.088 1 97.19 377 LEU A N 1
ATOM 2991 C CA . LEU A 1 377 ? -6.758 -9.812 1.088 1 97.19 377 LEU A CA 1
ATOM 2992 C C . LEU A 1 377 ? -5.902 -10.93 0.492 1 97.19 377 LEU A C 1
ATOM 2994 O O . LEU A 1 377 ? -4.684 -10.938 0.661 1 97.19 377 LEU A O 1
ATOM 2998 N N . GLN A 1 378 ? -6.551 -11.797 -0.191 1 95.75 378 GLN A N 1
ATOM 2999 C CA . GLN A 1 378 ? -5.844 -12.938 -0.766 1 95.75 378 GLN A CA 1
ATOM 3000 C C . GLN A 1 378 ? -4.887 -12.492 -1.866 1 95.75 378 GLN A C 1
ATOM 3002 O O . GLN A 1 378 ? -3.779 -13.016 -1.986 1 95.75 378 GLN A O 1
ATOM 3007 N N . THR A 1 379 ? -5.289 -11.531 -2.631 1 96 379 THR A N 1
ATOM 3008 C CA . THR A 1 379 ? -4.438 -11.016 -3.693 1 96 379 THR A CA 1
ATOM 3009 C C . THR A 1 379 ? -3.193 -10.352 -3.109 1 96 379 THR A C 1
ATOM 3011 O O . THR A 1 379 ? -2.086 -10.547 -3.615 1 96 379 THR A O 1
ATOM 3014 N N . ASP A 1 380 ? -3.354 -9.578 -2.039 1 96.19 380 ASP A N 1
ATOM 3015 C CA . ASP A 1 380 ? -2.23 -8.891 -1.412 1 96.19 380 ASP A CA 1
ATOM 3016 C C . ASP A 1 380 ? -1.198 -9.883 -0.891 1 96.19 380 ASP A C 1
ATOM 3018 O O . ASP A 1 380 ? 0.001 -9.727 -1.13 1 96.19 380 ASP A O 1
ATOM 3022 N N . VAL A 1 381 ? -1.648 -10.906 -0.314 1 94.56 381 VAL A N 1
ATOM 3023 C CA . VAL A 1 381 ? -0.765 -11.891 0.309 1 94.56 381 VAL A CA 1
ATOM 3024 C C . VAL A 1 381 ? -0.048 -12.695 -0.77 1 94.56 381 VAL A C 1
ATOM 3026 O O . VAL A 1 381 ? 1.177 -12.844 -0.737 1 94.56 381 VAL A O 1
ATOM 3029 N N . LEU A 1 382 ? -0.8 -13.18 -1.694 1 92.69 382 LEU A N 1
ATOM 3030 C CA . LEU A 1 382 ? -0.268 -14.109 -2.688 1 92.69 382 LEU A CA 1
ATOM 3031 C C . LEU A 1 382 ? 0.704 -13.398 -3.625 1 92.69 382 LEU A C 1
ATOM 3033 O O . LEU A 1 382 ? 1.783 -13.922 -3.916 1 92.69 382 LEU A O 1
ATOM 3037 N N . ILE A 1 383 ? 0.352 -12.25 -4.043 1 94.06 383 ILE A N 1
ATOM 3038 C CA . ILE A 1 383 ? 1.211 -11.547 -4.988 1 94.06 383 ILE A CA 1
ATOM 3039 C C . ILE A 1 383 ? 2.453 -11.023 -4.266 1 94.06 383 ILE A C 1
ATOM 3041 O O . ILE A 1 383 ? 3.549 -11.023 -4.832 1 94.06 383 ILE A O 1
ATOM 3045 N N . SER A 1 384 ? 2.293 -10.531 -3.053 1 94.19 384 SER A N 1
ATOM 3046 C CA . SER A 1 384 ? 3.455 -10.117 -2.271 1 94.19 384 SER A CA 1
ATOM 3047 C C . SER A 1 384 ? 4.402 -11.289 -2.029 1 94.19 384 SER A C 1
ATOM 3049 O O . SER A 1 384 ? 5.625 -11.133 -2.084 1 94.19 384 SER A O 1
ATOM 3051 N N . TRP A 1 385 ? 3.82 -12.469 -1.859 1 91.44 385 TRP A N 1
ATOM 3052 C CA . TRP A 1 385 ? 4.602 -13.688 -1.715 1 91.44 385 TRP A CA 1
ATOM 3053 C C . TRP A 1 385 ? 5.414 -13.969 -2.975 1 91.44 385 TRP A C 1
ATOM 3055 O O . TRP A 1 385 ? 6.605 -14.273 -2.896 1 91.44 385 TRP A O 1
ATOM 3065 N N . GLN A 1 386 ? 4.789 -13.836 -4.004 1 90.62 386 GLN A N 1
ATOM 3066 C CA . GLN A 1 386 ? 5.434 -14.133 -5.277 1 90.62 386 GLN A CA 1
ATOM 3067 C C . GLN A 1 386 ? 6.586 -13.164 -5.547 1 90.62 386 GLN A C 1
ATOM 3069 O O . GLN A 1 386 ? 7.633 -13.562 -6.059 1 90.62 386 GLN A O 1
ATOM 3074 N N . VAL A 1 387 ? 6.375 -11.93 -5.199 1 90.5 387 VAL A N 1
ATOM 3075 C CA . VAL A 1 387 ? 7.387 -10.906 -5.449 1 90.5 387 VAL A CA 1
ATOM 3076 C C . VAL A 1 387 ? 8.484 -10.992 -4.391 1 90.5 387 VAL A C 1
ATOM 3078 O O . VAL A 1 387 ? 9.594 -10.508 -4.602 1 90.5 387 VAL A O 1
ATOM 3081 N N . GLY A 1 388 ? 8.188 -11.578 -3.268 1 89.94 388 GLY A N 1
ATOM 3082 C CA . GLY A 1 388 ? 9.148 -11.727 -2.188 1 89.94 388 GLY A CA 1
ATOM 3083 C C . GLY A 1 388 ? 9.242 -10.5 -1.3 1 89.94 388 GLY A C 1
ATOM 3084 O O . GLY A 1 388 ? 10.305 -10.195 -0.751 1 89.94 388 GLY A O 1
ATOM 3085 N N . LEU A 1 389 ? 8.156 -9.758 -1.208 1 93.19 389 LEU A N 1
ATOM 3086 C CA . LEU A 1 389 ? 8.109 -8.531 -0.414 1 93.19 389 LEU A CA 1
ATOM 3087 C C . LEU A 1 389 ? 6.91 -8.547 0.529 1 93.19 389 LEU A C 1
ATOM 3089 O O . LEU A 1 389 ? 6.012 -9.383 0.39 1 93.19 389 LEU A O 1
ATOM 3093 N N . PRO A 1 390 ? 6.859 -7.707 1.521 1 91.69 390 PRO A N 1
ATOM 3094 C CA . PRO A 1 390 ? 5.809 -7.746 2.543 1 91.69 390 PRO A CA 1
ATOM 3095 C C . PRO A 1 390 ? 4.434 -7.391 1.988 1 91.69 390 PRO A C 1
ATOM 3097 O O . PRO A 1 390 ? 4.32 -6.527 1.112 1 91.69 390 PRO A O 1
ATOM 3100 N N . SER A 1 391 ? 3.457 -8.07 2.551 1 93.19 391 SER A N 1
ATOM 3101 C CA . SER A 1 391 ? 2.084 -7.656 2.279 1 93.19 391 SER A CA 1
ATOM 3102 C C . SER A 1 391 ? 1.736 -6.367 3.021 1 93.19 391 SER A C 1
ATOM 3104 O O . SER A 1 391 ? 2.455 -5.961 3.936 1 93.19 391 SER A O 1
ATOM 3106 N N . MET A 1 392 ? 0.655 -5.746 2.656 1 93.06 392 MET A N 1
ATOM 3107 C CA . MET A 1 392 ? 0.378 -4.395 3.137 1 93.06 392 MET A CA 1
ATOM 3108 C C . MET A 1 392 ? -0.714 -4.406 4.199 1 93.06 392 MET A C 1
ATOM 3110 O O . MET A 1 392 ? -0.782 -3.506 5.039 1 93.06 392 MET A O 1
ATOM 3114 N N . ILE A 1 393 ? -1.584 -5.367 4.164 1 95.12 393 ILE A N 1
ATOM 3115 C CA . ILE A 1 393 ? -2.768 -5.344 5.02 1 95.12 393 ILE A CA 1
ATOM 3116 C C . ILE A 1 393 ? -2.4 -5.824 6.422 1 95.12 393 ILE A C 1
ATOM 3118 O O . ILE A 1 393 ? -1.952 -6.961 6.598 1 95.12 393 ILE A O 1
ATOM 3122 N N . PRO A 1 394 ? -2.564 -4.945 7.371 1 91.75 394 PRO A N 1
ATOM 3123 C CA . PRO A 1 394 ? -2.348 -5.387 8.75 1 91.75 394 PRO A CA 1
ATOM 3124 C C . PRO A 1 394 ? -3.51 -6.211 9.297 1 91.75 394 PRO A C 1
ATOM 3126 O O . PRO A 1 394 ? -4.543 -5.652 9.68 1 91.75 394 PRO A O 1
ATOM 3129 N N . THR A 1 395 ? -3.348 -7.418 9.531 1 86.94 395 THR A N 1
ATOM 3130 C CA . THR A 1 395 ? -4.434 -8.328 9.867 1 86.94 395 THR A CA 1
ATOM 3131 C C . THR A 1 395 ? -5.004 -8.023 11.242 1 86.94 395 THR A C 1
ATOM 3133 O O . THR A 1 395 ? -6.199 -8.211 11.484 1 86.94 395 THR A O 1
ATOM 3136 N N . GLY A 1 396 ? -4.223 -7.477 12.086 1 89.19 396 GLY A N 1
ATOM 3137 C CA . GLY A 1 396 ? -4.691 -7.16 13.43 1 89.19 396 GLY A CA 1
ATOM 3138 C C . GLY A 1 396 ? -5.621 -5.957 13.461 1 89.19 396 GLY A C 1
ATOM 3139 O O . GLY A 1 396 ? -6.281 -5.707 14.469 1 89.19 396 GLY A O 1
ATOM 3140 N N . GLN A 1 397 ? -5.758 -5.297 12.359 1 92.31 397 GLN A N 1
ATOM 3141 C CA . GLN A 1 397 ? -6.57 -4.086 12.289 1 92.31 397 GLN A CA 1
ATOM 3142 C C . GLN A 1 397 ? -7.781 -4.289 11.383 1 92.31 397 GLN A C 1
ATOM 3144 O O . GLN A 1 397 ? -8.367 -3.32 10.898 1 92.31 397 GLN A O 1
ATOM 3149 N N . CYS A 1 398 ? -8.102 -5.523 11.102 1 94.06 398 CYS A N 1
ATOM 3150 C CA . CYS A 1 398 ? -9.234 -5.887 10.258 1 94.06 398 CYS A CA 1
ATOM 3151 C C . CYS A 1 398 ? -10.18 -6.832 10.992 1 94.06 398 CYS A C 1
ATOM 3153 O O . CYS A 1 398 ? -9.727 -7.738 11.695 1 94.06 398 CYS A O 1
ATOM 3155 N N . ASP A 1 399 ? -11.484 -6.645 10.875 1 94.25 399 ASP A N 1
ATOM 3156 C CA . ASP A 1 399 ? -12.414 -7.52 11.578 1 94.25 399 ASP A CA 1
ATOM 3157 C C . ASP A 1 399 ? -13.516 -8.016 10.641 1 94.25 399 ASP A C 1
ATOM 3159 O O . ASP A 1 399 ? -14.547 -8.523 11.094 1 94.25 399 ASP A O 1
ATOM 3163 N N . THR A 1 400 ? -13.352 -7.766 9.391 1 96.75 400 THR A N 1
ATOM 3164 C CA . THR A 1 400 ? -14.344 -8.211 8.422 1 96.75 400 THR A CA 1
ATOM 3165 C C . THR A 1 400 ? -14.477 -9.734 8.445 1 96.75 400 THR A C 1
ATOM 3167 O O . THR A 1 400 ? -13.477 -10.453 8.375 1 96.75 400 THR A O 1
ATOM 3170 N N . MET A 1 401 ? -15.664 -10.203 8.484 1 96.75 401 MET A N 1
ATOM 3171 C CA . MET A 1 401 ? -15.93 -11.641 8.492 1 96.75 401 MET A CA 1
ATOM 3172 C C . MET A 1 401 ? -15.859 -12.211 7.078 1 96.75 401 MET A C 1
ATOM 3174 O O . MET A 1 401 ? -15.922 -11.461 6.098 1 96.75 401 MET A O 1
ATOM 3178 N N . LEU A 1 402 ? -15.719 -13.539 7.008 1 97.69 402 LEU A N 1
ATOM 3179 C CA . LEU A 1 402 ? -15.727 -14.219 5.719 1 97.69 402 LEU A CA 1
ATOM 3180 C C . LEU A 1 402 ? -17.125 -14.211 5.105 1 97.69 402 LEU A C 1
ATOM 3182 O O . LEU A 1 402 ? -18.125 -14.195 5.828 1 97.69 402 LEU A O 1
ATOM 3186 N N . PRO A 1 403 ? -17.203 -14.156 3.775 1 98.06 403 PRO A N 1
ATOM 3187 C CA . PRO A 1 403 ? -18.516 -14.336 3.131 1 98.06 403 PRO A CA 1
ATOM 3188 C C . PRO A 1 403 ? -19.094 -15.727 3.355 1 98.06 403 PRO A C 1
ATOM 3190 O O . PRO A 1 403 ? -18.391 -16.625 3.812 1 98.06 403 PRO A O 1
ATOM 3193 N N . LYS A 1 404 ? -20.375 -15.859 3.049 1 97.56 404 LYS A N 1
ATOM 3194 C CA . LYS A 1 404 ? -21.047 -17.141 3.191 1 97.56 404 LYS A CA 1
ATOM 3195 C C . LYS A 1 404 ? -20.844 -18.016 1.955 1 97.56 404 LYS A C 1
ATOM 3197 O O . LYS A 1 404 ? -20.703 -17.5 0.842 1 97.56 404 LYS A O 1
ATOM 3202 N N . ASN A 1 405 ? -20.734 -19.344 2.199 1 97.06 405 ASN A N 1
ATOM 3203 C CA . ASN A 1 405 ? -20.656 -20.297 1.1 1 97.06 405 ASN A CA 1
ATOM 3204 C C . ASN A 1 405 ? -21.984 -20.406 0.361 1 97.06 405 ASN A C 1
ATOM 3206 O O . ASN A 1 405 ? -22.734 -21.359 0.567 1 97.06 405 ASN A O 1
ATOM 3210 N N . LEU A 1 406 ? -22.219 -19.438 -0.56 1 97.44 406 LEU A N 1
ATOM 3211 C CA . LEU A 1 406 ? -23.5 -19.344 -1.259 1 97.44 406 LEU A CA 1
ATOM 3212 C C . LEU A 1 406 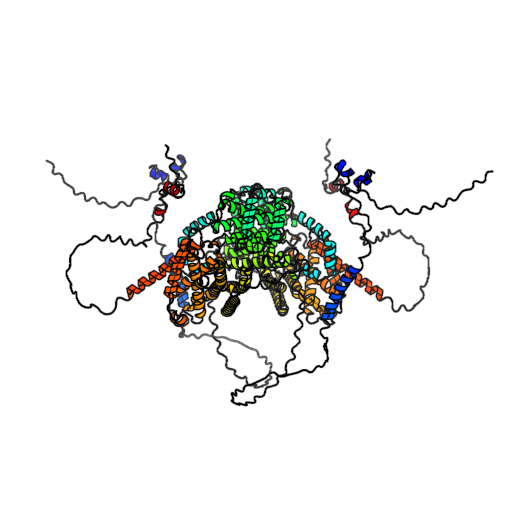? -23.281 -19.25 -2.766 1 97.44 406 LEU A C 1
ATOM 3214 O O . LEU A 1 406 ? -22.281 -18.688 -3.217 1 97.44 406 LEU A O 1
ATOM 3218 N N . HIS A 1 407 ? -24.25 -19.812 -3.484 1 94.5 407 HIS A N 1
ATOM 3219 C CA . HIS A 1 407 ? -24.312 -19.547 -4.918 1 94.5 407 HIS A CA 1
ATOM 3220 C C . HIS A 1 407 ? -24.766 -18.109 -5.191 1 94.5 407 HIS A C 1
ATOM 3222 O O . HIS A 1 407 ? -25.453 -17.5 -4.375 1 94.5 407 HIS A O 1
ATOM 3228 N N . GLU A 1 408 ? -24.422 -17.625 -6.301 1 92.81 408 GLU A N 1
ATOM 3229 C CA . GLU A 1 408 ? -24.812 -16.266 -6.684 1 92.81 408 GLU A CA 1
ATOM 3230 C C . GLU A 1 408 ? -26.328 -16.156 -6.828 1 92.81 408 GLU A C 1
ATOM 3232 O O . GLU A 1 408 ? -26.891 -15.078 -6.629 1 92.81 408 GLU A O 1
ATOM 3237 N N . ASP A 1 409 ? -26.953 -17.312 -7.031 1 93.5 409 ASP A N 1
ATOM 3238 C CA . ASP A 1 409 ? -28.406 -17.328 -7.242 1 93.5 409 ASP A CA 1
ATOM 3239 C C . ASP A 1 409 ? -29.156 -17.359 -5.914 1 93.5 409 ASP A C 1
ATOM 3241 O O . ASP A 1 409 ? -30.359 -17.125 -5.867 1 93.5 409 ASP A O 1
ATOM 3245 N N . ASP A 1 410 ? -28.453 -17.562 -4.863 1 95.94 410 ASP A N 1
ATOM 3246 C CA . ASP A 1 410 ? -29.094 -17.734 -3.561 1 95.94 410 ASP A CA 1
ATOM 3247 C C . ASP A 1 410 ? -29.547 -16.391 -2.984 1 95.94 410 ASP A C 1
ATOM 3249 O O . ASP A 1 410 ? -30.359 -16.359 -2.053 1 95.94 410 ASP A O 1
ATOM 3253 N N . PHE A 1 411 ? -29.031 -15.273 -3.43 1 97.06 411 PHE A N 1
ATOM 3254 C CA . PHE A 1 411 ? -29.375 -13.969 -2.885 1 97.06 411 PHE A CA 1
ATOM 3255 C C . PHE A 1 411 ? -29.344 -12.898 -3.975 1 97.06 411 PHE A C 1
ATOM 3257 O O . PHE A 1 411 ? -28.859 -13.148 -5.082 1 97.06 411 PHE A O 1
ATOM 3264 N N . ASP A 1 412 ? -29.922 -11.719 -3.633 1 96.94 412 ASP A N 1
ATOM 3265 C CA . ASP A 1 412 ? -29.984 -10.602 -4.566 1 96.94 412 ASP A CA 1
ATOM 3266 C C . ASP A 1 412 ? -30.156 -9.273 -3.826 1 96.94 412 ASP A C 1
ATOM 3268 O O . ASP A 1 412 ? -30.141 -9.242 -2.596 1 96.94 412 ASP A O 1
ATOM 3272 N N . GLU A 1 413 ? -30.219 -8.211 -4.598 1 95.81 413 GLU A N 1
ATOM 3273 C CA . GLU A 1 413 ? -30.25 -6.863 -4.039 1 95.81 413 GLU A CA 1
ATOM 3274 C C . GLU A 1 413 ? -31.469 -6.668 -3.143 1 95.81 413 GLU A C 1
ATOM 3276 O O . GLU A 1 413 ? -31.438 -5.879 -2.197 1 95.81 413 GLU A O 1
ATOM 3281 N N . ASP A 1 414 ? -32.5 -7.43 -3.322 1 94.06 414 ASP A N 1
ATOM 3282 C CA . ASP A 1 414 ? -33.719 -7.242 -2.568 1 94.06 414 ASP A CA 1
ATOM 3283 C C . ASP A 1 414 ? -33.812 -8.242 -1.418 1 94.06 414 ASP A C 1
ATOM 3285 O O . ASP A 1 414 ? -34.812 -8.25 -0.68 1 94.06 414 ASP A O 1
ATOM 3289 N N . SER A 1 415 ? -32.781 -8.992 -1.227 1 95.19 415 SER A N 1
ATOM 3290 C CA . SER A 1 415 ? -32.781 -9.961 -0.14 1 95.19 415 SER A CA 1
ATOM 3291 C C . SER A 1 415 ? -32.781 -9.273 1.22 1 95.19 415 SER A C 1
ATOM 3293 O O . SER A 1 415 ? -31.984 -8.344 1.442 1 95.19 415 SER A O 1
ATOM 3295 N N . ILE A 1 416 ? -33.531 -9.656 2.158 1 93.56 416 ILE A N 1
ATOM 3296 C CA . ILE A 1 416 ? -33.625 -9.078 3.496 1 93.56 416 ILE A CA 1
ATOM 3297 C C . ILE A 1 416 ? -32.719 -9.875 4.457 1 93.56 416 ILE A C 1
ATOM 3299 O O . ILE A 1 416 ? -32.344 -9.359 5.512 1 93.56 416 ILE A O 1
ATOM 3303 N N . ALA A 1 417 ? -32.594 -11.148 4.094 1 94.56 417 ALA A N 1
ATOM 3304 C CA . ALA A 1 417 ? -31.703 -12.008 4.859 1 94.56 417 ALA A CA 1
ATOM 3305 C C . ALA A 1 417 ? -30.984 -13 3.943 1 94.56 417 ALA A C 1
ATOM 3307 O O . ALA A 1 417 ? -31.516 -13.367 2.891 1 94.56 417 ALA A O 1
ATOM 3308 N N . LEU A 1 418 ? -29.844 -13.422 4.391 1 95.94 418 LEU A N 1
ATOM 3309 C CA . LEU A 1 418 ? -29.125 -14.43 3.617 1 95.94 418 LEU A CA 1
ATOM 3310 C C . LEU A 1 418 ? -29.562 -15.836 4.02 1 95.94 418 LEU A C 1
ATOM 3312 O O . LEU A 1 418 ? -29.828 -16.094 5.195 1 95.94 418 LEU A O 1
ATOM 3316 N N . PRO A 1 419 ? -29.594 -16.641 3.062 1 96.69 419 PRO A N 1
ATOM 3317 C CA . PRO A 1 419 ? -29.875 -18.031 3.412 1 96.69 419 PRO A CA 1
ATOM 3318 C C . PRO A 1 419 ? -28.719 -18.703 4.156 1 96.69 419 PRO A C 1
ATOM 3320 O O . PRO A 1 419 ? -27.641 -18.109 4.285 1 96.69 419 PRO A O 1
ATOM 3323 N N . GLN A 1 420 ? -29.031 -19.875 4.617 1 96.44 420 GLN A N 1
ATOM 3324 C CA . GLN A 1 420 ? -27.984 -20.656 5.258 1 96.44 420 GLN A CA 1
ATOM 3325 C C . GLN A 1 420 ? -26.891 -21.031 4.258 1 96.44 420 GLN A C 1
ATOM 3327 O O . GLN A 1 420 ? -27.172 -21.312 3.094 1 96.44 420 GLN A O 1
ATOM 3332 N N . ALA A 1 421 ? -25.703 -21.078 4.758 1 97.12 421 ALA A N 1
ATOM 3333 C CA . ALA A 1 421 ? -24.578 -21.453 3.91 1 97.12 421 ALA A CA 1
ATOM 3334 C C . ALA A 1 421 ? -24.75 -22.859 3.361 1 97.12 421 ALA A C 1
ATOM 3336 O O . ALA A 1 421 ? -25.234 -23.75 4.066 1 97.12 421 ALA A O 1
ATOM 3337 N N . ARG A 1 422 ? -24.344 -23.031 2.162 1 96.5 422 ARG A N 1
ATOM 3338 C CA . ARG A 1 422 ? -24.359 -24.375 1.574 1 96.5 422 ARG A CA 1
ATOM 3339 C C . ARG A 1 422 ? -23.375 -25.297 2.287 1 96.5 422 ARG A C 1
ATOM 3341 O O . ARG A 1 422 ? -22.312 -24.844 2.729 1 96.5 422 ARG A O 1
ATOM 3348 N N . PRO A 1 423 ? -23.781 -26.531 2.391 1 95.5 423 PRO A N 1
ATOM 3349 C CA . PRO A 1 423 ? -22.828 -27.484 2.977 1 95.5 423 PRO A CA 1
ATOM 3350 C C . PRO A 1 423 ? -21.562 -27.641 2.125 1 95.5 423 PRO A C 1
ATOM 3352 O O . PRO A 1 423 ? -21.594 -27.391 0.919 1 95.5 423 PRO A O 1
ATOM 3355 N N . TRP A 1 424 ? -20.531 -28.172 2.67 1 93.44 424 TRP A N 1
ATOM 3356 C CA . TRP A 1 424 ? -19.234 -28.219 2.008 1 93.44 424 TRP A CA 1
ATOM 3357 C C . TRP A 1 424 ? -19.203 -29.312 0.952 1 93.44 424 TRP A C 1
ATOM 3359 O O . TRP A 1 424 ? -18.297 -29.344 0.115 1 93.44 424 TRP A O 1
ATOM 3369 N N . ASN A 1 425 ? -20.109 -30.141 0.976 1 90.56 425 ASN A N 1
ATOM 3370 C CA . ASN A 1 425 ? -20.172 -31.172 -0.057 1 90.56 425 ASN A CA 1
ATOM 3371 C C . ASN A 1 425 ? -20.75 -30.625 -1.361 1 90.56 425 ASN A C 1
ATOM 3373 O O . ASN A 1 425 ? -20.688 -31.281 -2.396 1 90.56 425 ASN A O 1
ATOM 3377 N N . GLU A 1 426 ? -21.219 -29.406 -1.28 1 90.31 426 GLU A N 1
ATOM 3378 C CA . GLU A 1 426 ? -21.672 -28.703 -2.475 1 90.31 426 GLU A CA 1
ATOM 3379 C C . GLU A 1 426 ? -20.703 -27.594 -2.867 1 90.31 426 GLU A C 1
ATOM 3381 O O . GLU A 1 426 ? -20.469 -26.656 -2.1 1 90.31 426 GLU A O 1
ATOM 3386 N N . MET A 1 427 ? -20.219 -27.75 -4.078 1 88.62 427 MET A N 1
ATOM 3387 C CA . MET A 1 427 ? -19.219 -26.781 -4.543 1 88.62 427 MET A CA 1
ATOM 3388 C C . MET A 1 427 ? -19.891 -25.5 -5.043 1 88.62 427 MET A C 1
ATOM 3390 O O . MET A 1 427 ? -20.75 -25.562 -5.926 1 88.62 427 MET A O 1
ATOM 3394 N N . THR A 1 428 ? -19.547 -24.391 -4.426 1 92.06 428 THR A N 1
ATOM 3395 C CA . THR A 1 428 ? -19.922 -23.062 -4.941 1 92.06 428 THR A CA 1
ATOM 3396 C C . THR A 1 428 ? -18.719 -22.359 -5.543 1 92.06 428 THR A C 1
ATOM 3398 O O . THR A 1 428 ? -17.578 -22.812 -5.379 1 92.06 428 THR A O 1
ATOM 3401 N N . LYS A 1 429 ? -18.891 -21.297 -6.285 1 91.06 429 LYS A N 1
ATOM 3402 C CA . LYS A 1 429 ? -17.797 -20.547 -6.891 1 91.06 429 LYS A CA 1
ATOM 3403 C C . LYS A 1 429 ? -16.875 -19.969 -5.824 1 91.06 429 LYS A C 1
ATOM 3405 O O . LYS A 1 429 ? -15.664 -19.844 -6.039 1 91.06 429 LYS A O 1
ATOM 3410 N N . ILE A 1 430 ? -17.391 -19.656 -4.637 1 94.44 430 ILE A N 1
ATOM 3411 C CA . ILE A 1 430 ? -16.594 -18.984 -3.613 1 94.44 430 ILE A CA 1
ATOM 3412 C C . ILE A 1 430 ? -15.938 -20.031 -2.701 1 94.44 430 ILE A C 1
ATOM 3414 O O . ILE A 1 430 ? -15.016 -19.703 -1.947 1 94.44 430 ILE A O 1
ATOM 3418 N N . SER A 1 431 ? -16.344 -21.281 -2.74 1 94 431 SER A N 1
ATOM 3419 C CA . SER A 1 431 ? -15.938 -22.312 -1.808 1 94 431 SER A CA 1
ATOM 3420 C C . SER A 1 431 ? -14.422 -22.453 -1.764 1 94 431 SER A C 1
ATOM 3422 O O . SER A 1 431 ? -13.828 -22.469 -0.684 1 94 431 SER A O 1
ATOM 3424 N N . PRO A 1 432 ? -13.773 -22.547 -2.965 1 91.19 432 PRO A N 1
ATOM 3425 C CA . PRO A 1 432 ? -12.32 -22.75 -2.91 1 91.19 432 PRO A CA 1
ATOM 3426 C C . PRO A 1 432 ? -11.594 -21.594 -2.229 1 91.19 432 PRO A C 1
ATOM 3428 O O . PRO A 1 432 ? -10.57 -21.797 -1.562 1 91.19 432 PRO A O 1
ATOM 3431 N N . PHE A 1 433 ? -12.086 -20.422 -2.387 1 93.56 433 PHE A N 1
ATOM 3432 C CA . PHE A 1 433 ? -11.461 -19.25 -1.788 1 93.56 433 PHE A CA 1
ATOM 3433 C C . PHE A 1 433 ? -11.719 -19.203 -0.288 1 93.56 433 PHE A C 1
ATOM 3435 O O . PHE A 1 433 ? -10.859 -18.781 0.484 1 93.56 433 PHE A O 1
ATOM 3442 N N . LEU A 1 434 ? -12.883 -19.656 0.083 1 96 434 LEU A N 1
ATOM 3443 C CA . LEU A 1 434 ? -13.25 -19.688 1.495 1 96 434 LEU A CA 1
ATOM 3444 C C . LEU A 1 434 ? -12.414 -20.719 2.25 1 96 434 LEU A C 1
ATOM 3446 O O . LEU A 1 434 ? -11.93 -20.453 3.352 1 96 434 LEU A O 1
ATOM 3450 N N . VAL A 1 435 ? -12.281 -21.844 1.681 1 94.75 435 VAL A N 1
ATOM 3451 C CA . VAL A 1 435 ? -11.602 -22.953 2.359 1 94.75 435 VAL A CA 1
ATOM 3452 C C . VAL A 1 435 ? -10.109 -22.641 2.479 1 94.75 435 VAL A C 1
ATOM 3454 O O . VAL A 1 435 ? -9.453 -23.078 3.428 1 94.75 435 VAL A O 1
ATOM 3457 N N . LYS A 1 436 ? -9.594 -21.812 1.594 1 94 436 LYS A N 1
ATOM 3458 C CA . LYS A 1 436 ? -8.172 -21.469 1.599 1 94 436 LYS A CA 1
ATOM 3459 C C . LYS A 1 436 ? -7.883 -20.375 2.623 1 94 436 LYS A C 1
ATOM 3461 O O . LYS A 1 436 ? -6.727 -20.156 2.996 1 94 436 LYS A O 1
ATOM 3466 N N . ALA A 1 437 ? -8.867 -19.688 3.088 1 95.19 437 ALA A N 1
ATOM 3467 C CA . ALA A 1 437 ? -8.711 -18.5 3.914 1 95.19 437 ALA A CA 1
ATOM 3468 C C . ALA A 1 437 ? -7.945 -18.812 5.195 1 95.19 437 ALA A C 1
ATOM 3470 O O . ALA A 1 437 ? -6.98 -18.125 5.535 1 95.19 437 ALA A O 1
ATOM 3471 N N . PRO A 1 438 ? -8.297 -19.891 5.891 1 94.5 438 PRO A N 1
ATOM 3472 C CA . PRO A 1 438 ? -7.531 -20.188 7.105 1 94.5 438 PRO A CA 1
ATOM 3473 C C . PRO A 1 438 ? -6.07 -20.531 6.816 1 94.5 438 PRO A C 1
ATOM 3475 O O . PRO A 1 438 ? -5.188 -20.188 7.605 1 94.5 438 PRO A O 1
ATOM 3478 N N . LEU A 1 439 ? -5.859 -21.203 5.754 1 95.69 439 LEU A N 1
ATOM 3479 C CA . LEU A 1 439 ? -4.5 -21.547 5.355 1 95.69 439 LEU A CA 1
ATOM 3480 C C . LEU A 1 439 ? -3.691 -20.297 5.035 1 95.69 439 LEU A C 1
ATOM 3482 O O . LEU A 1 439 ? -2.539 -20.172 5.457 1 95.69 439 LEU A O 1
ATOM 3486 N N . LEU A 1 440 ? -4.312 -19.406 4.344 1 95.31 440 LEU A N 1
ATOM 3487 C CA . LEU A 1 440 ? -3.631 -18.172 3.938 1 95.31 440 LEU A CA 1
ATOM 3488 C C . LEU A 1 440 ? -3.389 -17.266 5.137 1 95.31 440 LEU A C 1
ATOM 3490 O O . LEU A 1 440 ? -2.416 -16.516 5.16 1 95.31 440 LEU A O 1
ATOM 3494 N N . LYS A 1 441 ? -4.227 -17.359 6.121 1 94.94 441 LYS A N 1
ATOM 3495 C CA . LYS A 1 441 ? -4.004 -16.609 7.355 1 94.94 441 LYS A CA 1
ATOM 3496 C C . LYS A 1 441 ? -2.688 -17.016 8.016 1 94.94 441 LYS A C 1
ATOM 3498 O O . LYS A 1 441 ? -1.895 -16.172 8.414 1 94.94 441 LYS A O 1
ATOM 3503 N N . VAL A 1 442 ? -2.439 -18.328 8.094 1 96.31 442 VAL A N 1
ATOM 3504 C CA . VAL A 1 442 ? -1.197 -18.812 8.68 1 96.31 442 VAL A CA 1
ATOM 3505 C C . VAL A 1 442 ? -0.028 -18.516 7.742 1 96.31 442 VAL A C 1
ATOM 3507 O O . VAL A 1 442 ? 1.055 -18.141 8.195 1 96.31 442 VAL A O 1
ATOM 3510 N N . PHE A 1 443 ? -0.341 -18.688 6.527 1 94.5 443 PHE A N 1
ATOM 3511 C CA . PHE A 1 443 ? 0.674 -18.422 5.516 1 94.5 443 PHE A CA 1
ATOM 3512 C C . PHE A 1 443 ? 1.154 -16.984 5.609 1 94.5 443 PHE A C 1
ATOM 3514 O O . PHE A 1 443 ? 2.344 -16.703 5.438 1 94.5 443 PHE A O 1
ATOM 3521 N N . THR A 1 444 ? 0.288 -16.078 5.871 1 94 444 THR A N 1
ATOM 3522 C CA . THR A 1 444 ? 0.628 -14.672 6.039 1 94 444 THR A CA 1
ATOM 3523 C C . THR A 1 444 ? 1.577 -14.484 7.219 1 94 444 THR A C 1
ATOM 3525 O O . THR A 1 444 ? 2.518 -13.688 7.141 1 94 444 THR A O 1
ATOM 3528 N N . LYS A 1 445 ? 1.348 -15.156 8.281 1 94.44 445 LYS A N 1
ATOM 3529 C CA . LYS A 1 445 ? 2.234 -15.109 9.438 1 94.44 445 LYS A CA 1
ATOM 3530 C C . LYS A 1 445 ? 3.627 -15.625 9.086 1 94.44 445 LYS A C 1
ATOM 3532 O O . LYS A 1 445 ? 4.633 -15.062 9.523 1 94.44 445 LYS A O 1
ATOM 3537 N N . ILE A 1 446 ? 3.625 -16.656 8.336 1 94.88 446 ILE A N 1
ATOM 3538 C CA . ILE A 1 446 ? 4.887 -17.25 7.918 1 94.88 446 ILE A CA 1
ATOM 3539 C C . ILE A 1 446 ? 5.656 -16.266 7.035 1 94.88 446 ILE A C 1
ATOM 3541 O O . ILE A 1 446 ? 6.859 -16.078 7.223 1 94.88 446 ILE A O 1
ATOM 3545 N N . ALA A 1 447 ? 4.918 -15.719 6.105 1 90.88 447 ALA A N 1
ATOM 3546 C CA . ALA A 1 447 ? 5.539 -14.742 5.215 1 90.88 447 ALA A CA 1
ATOM 3547 C C . ALA A 1 447 ? 6.125 -13.57 6.008 1 90.88 447 ALA A C 1
ATOM 3549 O O . ALA A 1 447 ? 7.215 -13.094 5.699 1 90.88 447 ALA A O 1
ATOM 3550 N N . SER A 1 448 ? 5.398 -13.133 7.02 1 91.19 448 SER A N 1
ATOM 3551 C CA . SER A 1 448 ? 5.879 -12.062 7.879 1 91.19 448 SER A CA 1
ATOM 3552 C C . SER A 1 448 ? 7.109 -12.492 8.672 1 91.19 448 SER A C 1
ATOM 3554 O O . SER A 1 448 ? 8.039 -11.703 8.859 1 91.19 448 SER A O 1
ATOM 3556 N N . HIS A 1 449 ? 7.125 -13.695 9.109 1 92 449 HIS A N 1
ATOM 3557 C CA . HIS A 1 449 ? 8.227 -14.234 9.898 1 92 449 HIS A CA 1
ATOM 3558 C C . HIS A 1 449 ? 9.516 -14.266 9.094 1 92 449 HIS A C 1
ATOM 3560 O O . HIS A 1 449 ? 10.578 -13.883 9.594 1 92 449 HIS A O 1
ATOM 3566 N N . ILE A 1 450 ? 9.398 -14.633 7.93 1 88.25 450 ILE A N 1
ATOM 3567 C CA . ILE A 1 450 ? 10.602 -14.836 7.137 1 88.25 450 ILE A CA 1
ATOM 3568 C C . ILE A 1 450 ? 11.156 -13.484 6.691 1 88.25 450 ILE A C 1
ATOM 3570 O O . ILE A 1 450 ? 12.352 -13.359 6.398 1 88.25 450 ILE A O 1
ATOM 3574 N N . GLN A 1 451 ? 10.305 -12.516 6.586 1 88.25 451 GLN A N 1
ATOM 3575 C CA . GLN A 1 451 ? 10.727 -11.188 6.152 1 88.25 451 GLN A CA 1
ATOM 3576 C C . GLN A 1 451 ? 11.203 -10.352 7.332 1 88.25 451 GLN A C 1
ATOM 3578 O O . GLN A 1 451 ? 11.805 -9.289 7.145 1 88.25 451 GLN A O 1
ATOM 3583 N N . ASP A 1 452 ? 10.992 -10.82 8.531 1 89.94 452 ASP A N 1
ATOM 3584 C CA . ASP A 1 452 ? 11.406 -10.086 9.727 1 89.94 452 ASP A CA 1
ATOM 3585 C C . ASP A 1 452 ? 12.922 -9.977 9.805 1 89.94 452 ASP A C 1
ATOM 3587 O O . ASP A 1 452 ? 13.641 -10.914 9.461 1 89.94 452 ASP A O 1
ATOM 3591 N N . ILE A 1 453 ? 13.367 -8.883 10.281 1 88.19 453 ILE A N 1
ATOM 3592 C CA . ILE A 1 453 ? 14.805 -8.648 10.406 1 88.19 453 ILE A CA 1
ATOM 3593 C C . ILE A 1 453 ? 15.383 -9.562 11.484 1 88.19 453 ILE A C 1
ATOM 3595 O O . ILE A 1 453 ? 16.516 -10.023 11.367 1 88.19 453 ILE A O 1
ATOM 3599 N N . HIS A 1 454 ? 14.578 -9.805 12.492 1 88.5 454 HIS A N 1
ATOM 3600 C CA . HIS A 1 454 ? 15 -10.688 13.578 1 88.5 454 HIS A CA 1
ATOM 3601 C C . HIS A 1 454 ? 13.984 -11.789 13.82 1 88.5 454 HIS A C 1
ATOM 3603 O O . HIS A 1 454 ? 13.305 -11.805 14.852 1 88.5 454 HIS A O 1
ATOM 3609 N N . PRO A 1 455 ? 13.992 -12.734 12.867 1 89.56 455 PRO A N 1
ATOM 3610 C CA . PRO A 1 455 ? 13.023 -13.812 13.062 1 89.56 455 PRO A CA 1
ATOM 3611 C C . PRO A 1 455 ? 13.359 -14.695 14.266 1 89.56 455 PRO A C 1
ATOM 3613 O O . PRO A 1 455 ? 14.523 -15.008 14.5 1 89.56 455 PRO A O 1
ATOM 3616 N N . ARG A 1 456 ? 12.453 -15.094 15.016 1 90.06 456 ARG A N 1
ATOM 3617 C CA . ARG A 1 456 ? 12.641 -15.953 16.172 1 90.06 456 ARG A CA 1
ATOM 3618 C C . ARG A 1 456 ? 12.461 -17.422 15.805 1 90.06 456 ARG A C 1
ATOM 3620 O O . ARG A 1 456 ? 11.375 -17.844 15.398 1 90.06 456 ARG A O 1
ATOM 3627 N N . ASP A 1 457 ? 13.414 -18.203 15.984 1 88.88 457 ASP A N 1
ATOM 3628 C CA . ASP A 1 457 ? 13.375 -19.625 15.633 1 88.88 457 ASP A CA 1
ATOM 3629 C C . ASP A 1 457 ? 12.297 -20.359 16.438 1 88.88 457 ASP A C 1
ATOM 3631 O O . ASP A 1 457 ? 11.734 -21.344 15.961 1 88.88 457 ASP A O 1
ATOM 3635 N N . SER A 1 458 ? 11.984 -19.828 17.562 1 92.56 458 SER A N 1
ATOM 3636 C CA . SER A 1 458 ? 10.984 -20.453 18.422 1 92.56 458 SER A CA 1
ATOM 3637 C C . SER A 1 458 ? 9.602 -20.406 17.766 1 92.56 458 SER A C 1
ATOM 3639 O O . SER A 1 458 ? 8.711 -21.172 18.141 1 92.56 458 SER A O 1
ATOM 3641 N N . ASP A 1 459 ? 9.477 -19.547 16.781 1 94.75 459 ASP A N 1
ATOM 3642 C CA . ASP A 1 459 ? 8.188 -19.406 16.109 1 94.75 459 ASP A CA 1
ATOM 3643 C C . ASP A 1 459 ? 7.984 -20.516 15.078 1 94.75 459 ASP A C 1
ATOM 3645 O O . ASP A 1 459 ? 6.855 -20.766 14.656 1 94.75 459 ASP A O 1
ATOM 3649 N N . ILE A 1 460 ? 9.008 -21.188 14.641 1 95.56 460 ILE A N 1
ATOM 3650 C CA . ILE A 1 460 ? 8.969 -22.109 13.508 1 95.56 460 ILE A CA 1
ATOM 3651 C C . ILE A 1 460 ? 8.078 -23.297 13.844 1 95.56 460 ILE A C 1
ATOM 3653 O O . ILE A 1 460 ? 7.137 -23.609 13.102 1 95.56 460 ILE A O 1
ATOM 3657 N N . PRO A 1 461 ? 8.281 -23.922 15 1 95.69 461 PRO A N 1
ATOM 3658 C CA . PRO A 1 461 ? 7.414 -25.062 15.305 1 95.69 461 PRO A CA 1
ATOM 3659 C C . PRO A 1 461 ? 5.957 -24.656 15.516 1 95.69 461 PRO A C 1
ATOM 3661 O O . PRO A 1 461 ? 5.043 -25.422 15.188 1 95.69 461 PRO A O 1
ATOM 3664 N N . VAL A 1 462 ? 5.77 -23.453 16.062 1 97.44 462 VAL A N 1
ATOM 3665 C CA . VAL A 1 462 ? 4.418 -22.969 16.297 1 97.44 462 VAL A CA 1
ATOM 3666 C C . VAL A 1 462 ? 3.703 -22.734 14.977 1 97.44 462 VAL A C 1
ATOM 3668 O O . VAL A 1 462 ? 2.568 -23.188 14.781 1 97.44 462 VAL A O 1
ATOM 3671 N N . LEU A 1 463 ? 4.355 -22.094 14.07 1 97.5 463 LEU A N 1
ATOM 3672 C CA . LEU A 1 463 ? 3.777 -21.797 12.766 1 97.5 463 LEU A CA 1
ATOM 3673 C C . LEU A 1 463 ? 3.557 -23.062 11.961 1 97.5 463 LEU A C 1
ATOM 3675 O O . LEU A 1 463 ? 2.572 -23.172 11.227 1 97.5 463 LEU A O 1
ATOM 3679 N N . GLU A 1 464 ? 4.457 -24.016 12.047 1 97.75 464 GLU A N 1
ATOM 3680 C CA . GLU A 1 464 ? 4.293 -25.297 11.383 1 97.75 464 GLU A CA 1
ATOM 3681 C C . GLU A 1 464 ? 3.033 -26.016 11.859 1 97.75 464 GLU A C 1
ATOM 3683 O O . GLU A 1 464 ? 2.248 -26.516 11.055 1 97.75 464 GLU A O 1
ATOM 3688 N N . ARG A 1 465 ? 2.893 -26.016 13.148 1 97.88 465 ARG A N 1
ATOM 3689 C CA . ARG A 1 465 ? 1.724 -26.672 13.727 1 97.88 465 ARG A CA 1
ATOM 3690 C C . ARG A 1 465 ? 0.436 -25.984 13.289 1 97.88 465 ARG A C 1
ATOM 3692 O O . ARG A 1 465 ? -0.559 -26.641 12.984 1 97.88 465 ARG A O 1
ATOM 3699 N N . GLU A 1 466 ? 0.495 -24.641 13.281 1 97.69 466 GLU A N 1
ATOM 3700 C CA . GLU A 1 466 ? -0.679 -23.891 12.859 1 97.69 466 GLU A CA 1
ATOM 3701 C C . GLU A 1 466 ? -1.019 -24.188 11.398 1 97.69 466 GLU A C 1
ATOM 3703 O O . GLU A 1 466 ? -2.193 -24.297 11.039 1 97.69 466 GLU A O 1
ATOM 3708 N N . LEU A 1 467 ? -0.02 -24.25 10.617 1 97.5 467 LEU A N 1
ATOM 3709 C CA . LEU A 1 467 ? -0.225 -24.5 9.195 1 97.5 467 LEU A CA 1
ATOM 3710 C C . LEU A 1 467 ? -0.806 -25.891 8.961 1 97.5 467 LEU A C 1
ATOM 3712 O O . LEU A 1 467 ? -1.729 -26.047 8.156 1 97.5 467 LEU A O 1
ATOM 3716 N N . ILE A 1 468 ? -0.291 -26.891 9.656 1 97.44 468 ILE A N 1
ATOM 3717 C CA . ILE A 1 468 ? -0.769 -28.266 9.531 1 97.44 468 ILE A CA 1
ATOM 3718 C C . ILE A 1 468 ? -2.195 -28.359 10.07 1 97.44 468 ILE A C 1
ATOM 3720 O O . ILE A 1 468 ? -3.041 -29.047 9.484 1 97.44 468 ILE A O 1
ATOM 3724 N N . ALA A 1 469 ? -2.439 -27.641 11.133 1 97.5 469 ALA A N 1
ATOM 3725 C CA . ALA A 1 469 ? -3.787 -27.609 11.695 1 97.5 469 ALA A CA 1
ATOM 3726 C C . ALA A 1 469 ? -4.785 -27.016 10.719 1 97.5 469 ALA A C 1
ATOM 3728 O O . ALA A 1 469 ? -5.914 -27.5 10.594 1 97.5 469 ALA A O 1
ATOM 3729 N N . ALA A 1 470 ? -4.402 -25.969 10.086 1 96.75 470 ALA A N 1
ATOM 3730 C CA . ALA A 1 470 ? -5.266 -25.328 9.094 1 96.75 470 ALA A CA 1
ATOM 3731 C C . ALA A 1 470 ? -5.566 -26.266 7.934 1 96.75 470 ALA A C 1
ATOM 3733 O O . ALA A 1 470 ? -6.703 -26.344 7.465 1 96.75 470 ALA A O 1
ATOM 3734 N N . ARG A 1 471 ? -4.578 -27 7.48 1 96.06 471 ARG A N 1
ATOM 3735 C CA . ARG A 1 471 ? -4.766 -27.969 6.406 1 96.06 471 ARG A CA 1
ATOM 3736 C C . ARG A 1 471 ? -5.68 -29.109 6.852 1 96.06 471 ARG A C 1
ATOM 3738 O O . ARG A 1 471 ? -6.52 -29.578 6.082 1 96.06 471 ARG A O 1
ATOM 3745 N N . ASN A 1 472 ? -5.492 -29.516 8.062 1 95.62 472 ASN A N 1
ATOM 3746 C CA . ASN A 1 472 ? -6.281 -30.625 8.578 1 95.62 472 ASN A CA 1
ATOM 3747 C C . ASN A 1 472 ? -7.742 -30.234 8.773 1 95.62 472 ASN A C 1
ATOM 3749 O O . ASN A 1 472 ? -8.633 -31.094 8.75 1 95.62 472 ASN A O 1
ATOM 3753 N N . SER A 1 473 ? -7.969 -28.953 8.898 1 94.56 473 SER A N 1
ATOM 3754 C CA . SER A 1 473 ? -9.328 -28.469 9.133 1 94.56 473 SER A CA 1
ATOM 3755 C C . SER A 1 473 ? -10.086 -28.312 7.82 1 94.56 473 SER A C 1
ATOM 3757 O O . SER A 1 473 ? -11.281 -28.016 7.824 1 94.56 473 SER A O 1
ATOM 3759 N N . LEU A 1 474 ? -9.469 -28.625 6.699 1 96.19 474 LEU A N 1
ATOM 3760 C CA . LEU A 1 474 ? -10.125 -28.531 5.398 1 96.19 474 LEU A CA 1
ATOM 3761 C C . LEU A 1 474 ? -11.281 -29.516 5.297 1 96.19 474 LEU A C 1
ATOM 3763 O O . LEU A 1 474 ? -11.18 -30.641 5.773 1 96.19 474 LEU A O 1
ATOM 3767 N N . PRO A 1 475 ? -12.391 -29.062 4.66 1 95.31 475 PRO A N 1
ATOM 3768 C CA . PRO A 1 475 ? -13.422 -30.047 4.332 1 95.31 475 PRO A CA 1
ATOM 3769 C C . PRO A 1 475 ? -12.898 -31.188 3.449 1 95.31 475 PRO A C 1
ATOM 3771 O O . PRO A 1 475 ? -12.07 -30.953 2.562 1 95.31 475 PRO A O 1
ATOM 3774 N N . PRO A 1 476 ? -13.438 -32.375 3.609 1 93.94 476 PRO A N 1
ATOM 3775 C CA . PRO A 1 476 ? -12.93 -33.531 2.9 1 93.94 476 PRO A CA 1
ATOM 3776 C C . PRO A 1 476 ? -12.922 -33.344 1.384 1 93.94 476 PRO A C 1
ATOM 3778 O O . PRO A 1 476 ? -12 -33.812 0.707 1 93.94 476 PRO A O 1
ATOM 3781 N N . MET A 1 477 ? -13.836 -32.688 0.958 1 92.56 477 MET A N 1
ATOM 3782 C CA . MET A 1 477 ? -13.961 -32.5 -0.484 1 92.56 477 MET A CA 1
ATOM 3783 C C . MET A 1 477 ? -12.75 -31.75 -1.04 1 92.56 477 MET A C 1
ATOM 3785 O O . MET A 1 477 ? -12.414 -31.891 -2.217 1 92.56 477 MET A O 1
ATOM 3789 N N . PHE A 1 478 ? -12.016 -31 -0.22 1 94.31 478 PHE A N 1
ATOM 3790 C CA . PHE A 1 478 ? -10.953 -30.125 -0.698 1 94.31 478 PHE A CA 1
ATOM 3791 C C . PHE A 1 478 ? -9.586 -30.688 -0.303 1 94.31 478 PHE A C 1
ATOM 3793 O O . PHE A 1 478 ? -8.555 -30.078 -0.612 1 94.31 478 PHE A O 1
ATOM 3800 N N . LYS A 1 479 ? -9.555 -31.828 0.287 1 94.62 479 LYS A N 1
ATOM 3801 C CA . LYS A 1 479 ? -8.297 -32.469 0.633 1 94.62 479 LYS A CA 1
ATOM 3802 C C . LYS A 1 479 ? -7.699 -33.188 -0.574 1 94.62 479 LYS A C 1
ATOM 3804 O O . LYS A 1 479 ? -8.43 -33.75 -1.391 1 94.62 479 LYS A O 1
ATOM 3809 N N . VAL A 1 480 ? -6.434 -33.125 -0.668 1 93.75 480 VAL A N 1
ATOM 3810 C CA . VAL A 1 480 ? -5.734 -33.719 -1.811 1 93.75 480 VAL A CA 1
ATOM 3811 C C . VAL A 1 480 ? -5.906 -35.219 -1.807 1 93.75 480 VAL A C 1
ATOM 3813 O O . VAL A 1 480 ? -5.891 -35.844 -0.746 1 93.75 480 VAL A O 1
ATOM 3816 N N . LYS A 1 481 ? -6.129 -35.719 -3.014 1 91.94 481 LYS A N 1
ATOM 3817 C CA . LYS A 1 481 ? -6.238 -37.156 -3.277 1 91.94 481 LYS A CA 1
ATOM 3818 C C . LYS A 1 481 ? -5.324 -37.562 -4.426 1 91.94 481 LYS A C 1
ATOM 3820 O O . LYS A 1 481 ? -4.922 -36.719 -5.242 1 91.94 481 LYS A O 1
ATOM 3825 N N . SER A 1 482 ? -5.008 -38.844 -4.402 1 90.69 482 SER A N 1
ATOM 3826 C CA . SER A 1 482 ? -4.25 -39.344 -5.543 1 90.69 482 SER A CA 1
ATOM 3827 C C . SER A 1 482 ? -5.086 -39.312 -6.816 1 90.69 482 SER A C 1
ATOM 3829 O O . SER A 1 482 ? -6.312 -39.219 -6.762 1 90.69 482 SER A O 1
ATOM 3831 N N . LEU A 1 483 ? -4.406 -39.344 -7.922 1 88.25 483 LEU A N 1
ATOM 3832 C CA . LEU A 1 483 ? -5.109 -39.344 -9.195 1 88.25 483 LEU A CA 1
ATOM 3833 C C . LEU A 1 483 ? -6.012 -40.562 -9.32 1 88.25 483 LEU A C 1
ATOM 3835 O O . LEU A 1 483 ? -7.082 -40.5 -9.93 1 88.25 483 LEU A O 1
ATOM 3839 N N . GLN A 1 484 ? -5.578 -41.625 -8.695 1 87.94 484 GLN A N 1
ATOM 3840 C CA . GLN A 1 484 ? -6.355 -42.875 -8.719 1 87.94 484 GLN A CA 1
ATOM 3841 C C . GLN A 1 484 ? -7.66 -42.719 -7.941 1 87.94 484 GLN A C 1
ATOM 3843 O O . GLN A 1 484 ? -8.703 -43.219 -8.367 1 87.94 484 GLN A O 1
ATOM 3848 N N . GLU A 1 485 ? -7.562 -41.969 -6.949 1 90.62 485 GLU A N 1
ATOM 3849 C CA . GLU A 1 485 ? -8.742 -41.75 -6.117 1 90.62 485 GLU A CA 1
ATOM 3850 C C . GLU A 1 485 ? -9.641 -40.656 -6.715 1 90.62 485 GLU A C 1
ATOM 3852 O O . GLU A 1 485 ? -10.773 -40.469 -6.27 1 90.62 485 GLU A O 1
ATOM 3857 N N . SER A 1 486 ? -9.141 -40.031 -7.785 1 89.75 486 SER A N 1
ATOM 3858 C CA . SER A 1 486 ? -9.867 -38.906 -8.352 1 89.75 486 SER A CA 1
ATOM 3859 C C . SER A 1 486 ? -10.383 -39.219 -9.75 1 89.75 486 SER A C 1
ATOM 3861 O O . SER A 1 486 ? -10.57 -38.312 -10.57 1 89.75 486 SER A O 1
ATOM 3863 N N . LEU A 1 487 ? -10.625 -40.438 -9.992 1 87.38 487 LEU A N 1
ATOM 3864 C CA . LEU A 1 487 ? -11.008 -40.875 -11.328 1 87.38 487 LEU A CA 1
ATOM 3865 C C . LEU A 1 487 ? -12.344 -40.25 -11.734 1 87.38 487 LEU A C 1
ATOM 3867 O O . LEU A 1 487 ? -12.547 -39.938 -12.914 1 87.38 487 LEU A O 1
ATOM 3871 N N . LEU A 1 488 ? -13.164 -40.031 -10.773 1 87.44 488 LEU A N 1
ATOM 3872 C CA . LEU A 1 488 ? -14.5 -39.562 -11.086 1 87.44 488 LEU A CA 1
ATOM 3873 C C . LEU A 1 488 ? -14.594 -38.031 -10.867 1 87.44 488 LEU A C 1
ATOM 3875 O O . LEU A 1 488 ? -15.617 -37.438 -11.156 1 87.44 488 LEU A O 1
ATOM 3879 N N . ASP A 1 489 ? -13.539 -37.5 -10.414 1 88.38 489 ASP A N 1
ATOM 3880 C CA . ASP A 1 489 ? -13.555 -36.062 -10.094 1 88.38 489 ASP A CA 1
ATOM 3881 C C . ASP A 1 489 ? -13.328 -35.219 -11.344 1 88.38 489 ASP A C 1
ATOM 3883 O O . ASP A 1 489 ? -12.594 -35.625 -12.25 1 88.38 489 ASP A O 1
ATOM 3887 N N . HIS A 1 490 ? -14.008 -34.094 -11.383 1 85.94 490 HIS A N 1
ATOM 3888 C CA . HIS A 1 490 ? -13.75 -33.125 -12.453 1 85.94 490 HIS A CA 1
ATOM 3889 C C . HIS A 1 490 ? -12.328 -32.594 -12.383 1 85.94 490 HIS A C 1
ATOM 3891 O O . HIS A 1 490 ? -11.805 -32.344 -11.297 1 85.94 490 HIS A O 1
ATOM 3897 N N . PRO A 1 491 ? -11.656 -32.375 -13.523 1 84.5 491 PRO A N 1
ATOM 3898 C CA . PRO A 1 491 ? -10.273 -31.906 -13.539 1 84.5 491 PRO A CA 1
ATOM 3899 C C . PRO A 1 491 ? -10.078 -30.625 -12.75 1 84.5 491 PRO A C 1
ATOM 3901 O O . PRO A 1 491 ? -9.055 -30.438 -12.086 1 84.5 491 PRO A O 1
ATOM 3904 N N . ALA A 1 492 ? -11.023 -29.766 -12.773 1 82.38 492 ALA A N 1
ATOM 3905 C CA . ALA A 1 492 ? -10.93 -28.516 -12.039 1 82.38 492 ALA A CA 1
ATOM 3906 C C . ALA A 1 492 ? -10.828 -28.75 -10.531 1 82.38 492 ALA A C 1
ATOM 3908 O O . ALA A 1 492 ? -10.117 -28.031 -9.828 1 82.38 492 ALA A O 1
ATOM 3909 N N . MET A 1 493 ? -11.516 -29.75 -10.102 1 87.31 493 MET A N 1
ATOM 3910 C CA . MET A 1 493 ? -11.484 -30.078 -8.68 1 87.31 493 MET A CA 1
ATOM 3911 C C . MET A 1 493 ? -10.117 -30.641 -8.281 1 87.31 493 MET A C 1
ATOM 3913 O O . MET A 1 493 ? -9.625 -30.359 -7.191 1 87.31 493 MET A O 1
ATOM 3917 N N . ILE A 1 494 ? -9.609 -31.391 -9.164 1 89.19 494 ILE A N 1
ATOM 3918 C CA . ILE A 1 494 ? -8.289 -31.969 -8.906 1 89.19 494 ILE A CA 1
ATOM 3919 C C . ILE A 1 494 ? -7.258 -30.844 -8.773 1 89.19 494 ILE A C 1
ATOM 3921 O O . ILE A 1 494 ? -6.469 -30.828 -7.832 1 89.19 494 ILE A O 1
ATOM 3925 N N . ILE A 1 495 ? -7.312 -29.953 -9.719 1 86.5 495 ILE A N 1
ATOM 3926 C CA . ILE A 1 495 ? -6.355 -28.844 -9.734 1 86.5 495 ILE A CA 1
ATOM 3927 C C . ILE A 1 495 ? -6.551 -27.984 -8.5 1 86.5 495 ILE A C 1
ATOM 3929 O O . ILE A 1 495 ? -5.578 -27.5 -7.906 1 86.5 495 ILE A O 1
ATOM 3933 N N . ARG A 1 496 ? -7.738 -27.781 -8.102 1 87.44 496 ARG A N 1
ATOM 3934 C CA . ARG A 1 496 ? -8.039 -26.984 -6.91 1 87.44 496 ARG A CA 1
ATOM 3935 C C . ARG A 1 496 ? -7.461 -27.641 -5.66 1 87.44 496 ARG A C 1
ATOM 3937 O O . ARG A 1 496 ? -6.887 -26.953 -4.805 1 87.44 496 ARG A O 1
ATOM 3944 N N . ARG A 1 497 ? -7.676 -28.891 -5.551 1 92.25 497 ARG A N 1
ATOM 3945 C CA . ARG A 1 497 ? -7.141 -29.625 -4.406 1 92.25 497 ARG A CA 1
ATOM 3946 C C . ARG A 1 497 ? -5.621 -29.516 -4.352 1 92.25 497 ARG A C 1
ATOM 3948 O O . ARG A 1 497 ? -5.047 -29.312 -3.283 1 92.25 497 ARG A O 1
ATOM 3955 N N . LEU A 1 498 ? -5.031 -29.656 -5.512 1 91.25 498 LEU A N 1
ATOM 3956 C CA . LEU A 1 498 ? -3.58 -29.531 -5.582 1 91.25 498 LEU A CA 1
ATOM 3957 C C . LEU A 1 498 ? -3.127 -28.141 -5.176 1 91.25 498 LEU A C 1
ATOM 3959 O O . LEU A 1 498 ? -2.156 -27.984 -4.43 1 91.25 498 LEU A O 1
ATOM 3963 N N . SER A 1 499 ? -3.828 -27.156 -5.676 1 89.81 499 SER A N 1
ATOM 3964 C CA . SER A 1 499 ? -3.475 -25.766 -5.402 1 89.81 499 SER A CA 1
ATOM 3965 C C . SER A 1 499 ? -3.602 -25.453 -3.918 1 89.81 499 SER A C 1
ATOM 3967 O O . SER A 1 499 ? -2.771 -24.734 -3.359 1 89.81 499 SER A O 1
ATOM 3969 N N . ILE A 1 500 ? -4.578 -25.938 -3.293 1 92.81 500 ILE A N 1
ATOM 3970 C CA . ILE A 1 500 ? -4.797 -25.703 -1.868 1 92.81 500 ILE A CA 1
ATOM 3971 C C . ILE A 1 500 ? -3.691 -26.391 -1.062 1 92.81 500 ILE A C 1
ATOM 3973 O O . ILE A 1 500 ? -3.105 -25.781 -0.164 1 92.81 500 ILE A O 1
ATOM 3977 N N . ASP A 1 501 ? -3.408 -27.562 -1.438 1 95 501 ASP A N 1
ATOM 3978 C CA . ASP A 1 501 ? -2.395 -28.312 -0.713 1 95 501 ASP A CA 1
ATOM 3979 C C . ASP A 1 501 ? -1.003 -27.734 -0.941 1 95 501 ASP A C 1
ATOM 3981 O O . ASP A 1 501 ? -0.134 -27.828 -0.072 1 95 501 ASP A O 1
ATOM 3985 N N . GLN A 1 502 ? -0.869 -27.234 -2.059 1 94.31 502 GLN A N 1
ATOM 3986 C CA . GLN A 1 502 ? 0.393 -26.594 -2.393 1 94.31 502 GLN A CA 1
ATOM 3987 C C . GLN A 1 502 ? 0.711 -25.469 -1.409 1 94.31 502 GLN A C 1
ATOM 3989 O O . GLN A 1 502 ? 1.876 -25.234 -1.078 1 94.31 502 GLN A O 1
ATOM 3994 N N . THR A 1 503 ? -0.26 -24.781 -0.934 1 94 503 THR A N 1
ATOM 3995 C CA . THR A 1 503 ? -0.063 -23.703 0.017 1 94 503 THR A CA 1
ATOM 3996 C C . THR A 1 503 ? 0.596 -24.203 1.295 1 94 503 THR A C 1
ATOM 3998 O O . THR A 1 503 ? 1.467 -23.547 1.859 1 94 503 THR A O 1
ATOM 4001 N N . LEU A 1 504 ? 0.215 -25.359 1.686 1 96.06 504 LEU A N 1
ATOM 4002 C CA . LEU A 1 504 ? 0.842 -25.969 2.85 1 96.06 504 LEU A CA 1
ATOM 4003 C C . LEU A 1 504 ? 2.326 -26.219 2.602 1 96.06 504 LEU A C 1
ATOM 4005 O O . LEU A 1 504 ? 3.17 -25.797 3.4 1 96.06 504 LEU A O 1
ATOM 4009 N N . HIS A 1 505 ? 2.574 -26.844 1.534 1 97.19 505 HIS A N 1
ATOM 4010 C CA . HIS A 1 505 ? 3.939 -27.297 1.284 1 97.19 505 HIS A CA 1
ATOM 4011 C C . HIS A 1 505 ? 4.852 -26.125 0.957 1 97.19 505 HIS A C 1
ATOM 4013 O O . HIS A 1 505 ? 6.031 -26.125 1.321 1 97.19 505 HIS A O 1
ATOM 4019 N N . SER A 1 506 ? 4.312 -25.188 0.257 1 95.5 506 SER A N 1
ATOM 4020 C CA . SER A 1 506 ? 5.094 -23.969 0.033 1 95.5 506 SER A CA 1
ATOM 4021 C C . SER A 1 506 ? 5.41 -23.266 1.348 1 95.5 506 SER A C 1
ATOM 4023 O O . SER A 1 506 ? 6.52 -22.75 1.537 1 95.5 506 SER A O 1
ATOM 4025 N N . GLY A 1 507 ? 4.422 -23.203 2.207 1 95.75 507 GLY A N 1
ATOM 4026 C CA . GLY A 1 507 ? 4.629 -22.625 3.523 1 95.75 507 GLY A CA 1
ATOM 4027 C C . GLY A 1 507 ? 5.703 -23.344 4.328 1 95.75 507 GLY A C 1
ATOM 4028 O O . GLY A 1 507 ? 6.535 -22.688 4.965 1 95.75 507 GLY A O 1
ATOM 4029 N N . LEU A 1 508 ? 5.695 -24.625 4.246 1 97.12 508 LEU A N 1
ATOM 4030 C CA . LEU A 1 508 ? 6.688 -25.422 4.965 1 97.12 508 LEU A CA 1
ATOM 4031 C C . LEU A 1 508 ? 8.078 -25.203 4.379 1 97.12 508 LEU A C 1
ATOM 4033 O O . LEU A 1 508 ? 9.062 -25.109 5.121 1 97.12 508 LEU A O 1
ATOM 4037 N N . CYS A 1 509 ? 8.156 -25.141 3.107 1 95 509 CYS A N 1
ATOM 4038 C CA . CYS A 1 509 ? 9.438 -24.906 2.451 1 95 509 CYS A CA 1
ATOM 4039 C C . CYS A 1 509 ? 10.062 -23.609 2.924 1 95 509 CYS A C 1
ATOM 4041 O O . CYS A 1 509 ? 11.227 -23.578 3.324 1 95 509 CYS A O 1
ATOM 4043 N N . VAL A 1 510 ? 9.32 -22.609 2.936 1 92 510 VAL A N 1
ATOM 4044 C CA . VAL A 1 510 ? 9.867 -21.297 3.223 1 92 510 VAL A CA 1
ATOM 4045 C C . VAL A 1 510 ? 10.125 -21.156 4.723 1 92 510 VAL A C 1
ATOM 4047 O O . VAL A 1 510 ? 11.094 -20.516 5.137 1 92 510 VAL A O 1
ATOM 4050 N N . LEU A 1 511 ? 9.234 -21.703 5.477 1 94.81 511 LEU A N 1
ATOM 4051 C CA . LEU A 1 511 ? 9.359 -21.641 6.93 1 94.81 511 LEU A CA 1
ATOM 4052 C C . LEU A 1 511 ? 10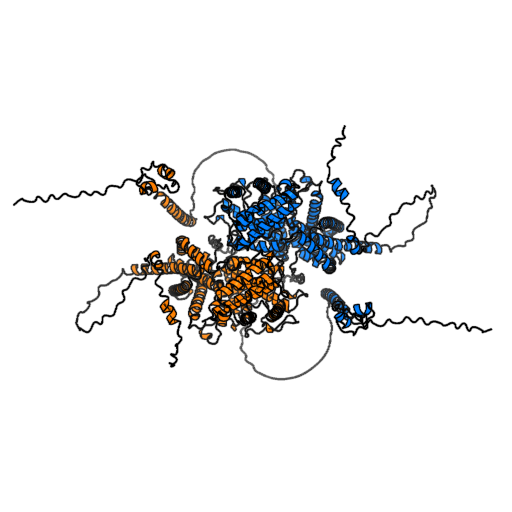.688 -22.234 7.387 1 94.81 511 LEU A C 1
ATOM 4054 O O . LEU A 1 511 ? 11.32 -21.719 8.305 1 94.81 511 LEU A O 1
ATOM 4058 N N . HIS A 1 512 ? 11.156 -23.266 6.754 1 94 512 HIS A N 1
ATOM 4059 C CA . HIS A 1 512 ? 12.328 -24 7.199 1 94 512 HIS A CA 1
ATOM 4060 C C . HIS A 1 512 ? 13.547 -23.656 6.344 1 94 512 HIS A C 1
ATOM 4062 O O . HIS A 1 512 ? 14.633 -24.203 6.562 1 94 512 HIS A O 1
ATOM 4068 N N . ARG A 1 513 ? 13.422 -22.812 5.469 1 89.38 513 ARG A N 1
ATOM 4069 C CA . ARG A 1 513 ? 14.477 -22.484 4.512 1 89.38 513 ARG A CA 1
ATOM 4070 C C . ARG A 1 513 ? 15.711 -21.938 5.223 1 89.38 513 ARG A C 1
ATOM 4072 O O . ARG A 1 513 ? 16.844 -22.312 4.891 1 89.38 513 ARG A O 1
ATOM 4079 N N . ARG A 1 514 ? 15.5 -21.031 6.133 1 85 514 ARG A N 1
ATOM 4080 C CA . ARG A 1 514 ? 16.594 -20.344 6.801 1 85 514 ARG A CA 1
ATOM 4081 C C . ARG A 1 514 ? 17.484 -21.328 7.555 1 85 514 ARG A C 1
ATOM 4083 O O . ARG A 1 514 ? 18.703 -21.141 7.641 1 85 514 ARG A O 1
ATOM 4090 N N . LEU A 1 515 ? 16.938 -22.406 8.047 1 88.88 515 LEU A N 1
ATOM 4091 C CA . LEU A 1 515 ? 17.672 -23.328 8.898 1 88.88 515 LEU A CA 1
ATOM 4092 C C . LEU A 1 515 ? 18.234 -24.484 8.07 1 88.88 515 LEU A C 1
ATOM 4094 O O . LEU A 1 515 ? 19.094 -25.234 8.547 1 88.88 515 LEU A O 1
ATOM 4098 N N . LEU A 1 516 ? 17.828 -24.547 6.832 1 88.5 516 LEU A N 1
ATOM 4099 C CA . LEU A 1 516 ? 18.156 -25.672 5.98 1 88.5 516 LEU A CA 1
ATOM 4100 C C . LEU A 1 516 ? 19.672 -25.75 5.742 1 88.5 516 LEU A C 1
ATOM 4102 O O . LEU A 1 516 ? 20.266 -26.812 5.844 1 88.5 516 LEU A O 1
ATOM 4106 N N . PRO A 1 517 ? 20.297 -24.641 5.535 1 83.38 517 PRO A N 1
ATOM 4107 C CA . PRO A 1 517 ? 21.734 -24.703 5.277 1 83.38 517 PRO A CA 1
ATOM 4108 C C . PRO A 1 517 ? 22.531 -25.172 6.492 1 83.38 517 PRO A C 1
ATOM 4110 O O . PRO A 1 517 ? 23.641 -25.672 6.348 1 83.38 517 PRO A O 1
ATOM 4113 N N . LEU A 1 518 ? 21.953 -25.062 7.605 1 86.56 518 LEU A N 1
ATOM 4114 C CA . LEU A 1 518 ? 22.641 -25.422 8.836 1 86.56 518 LEU A CA 1
ATOM 4115 C C . LEU A 1 518 ? 22.281 -26.844 9.266 1 86.56 518 LEU A C 1
ATOM 4117 O O . LEU A 1 518 ? 22.953 -27.422 10.125 1 86.56 518 LEU A O 1
ATOM 4121 N N . ALA A 1 519 ? 21.375 -27.406 8.617 1 90.69 519 ALA A N 1
ATOM 4122 C CA . ALA A 1 519 ? 20.734 -28.594 9.148 1 90.69 519 ALA A CA 1
ATOM 4123 C C . ALA A 1 519 ? 21.625 -29.828 8.977 1 90.69 519 ALA A C 1
ATOM 4125 O O . ALA A 1 519 ? 21.578 -30.75 9.789 1 90.69 519 ALA A O 1
ATOM 4126 N N . ARG A 1 520 ? 22.469 -29.906 8.008 1 89.12 520 ARG A N 1
ATOM 4127 C CA . ARG A 1 520 ? 23.312 -31.078 7.785 1 89.12 520 ARG A CA 1
ATOM 4128 C C . ARG A 1 520 ? 24.422 -31.156 8.836 1 89.12 520 ARG A C 1
ATOM 4130 O O . ARG A 1 520 ? 24.797 -32.25 9.258 1 89.12 520 ARG A O 1
ATOM 4137 N N . SER A 1 521 ? 24.875 -29.953 9.266 1 87.75 521 SER A N 1
ATOM 4138 C CA . SER A 1 521 ? 25.984 -29.922 10.219 1 87.75 521 SER A CA 1
ATOM 4139 C C . SER A 1 521 ? 25.469 -29.859 11.648 1 87.75 521 SER A C 1
ATOM 4141 O O . SER A 1 521 ? 26.172 -30.234 12.586 1 87.75 521 SER A O 1
ATOM 4143 N N . ASN A 1 522 ? 24.266 -29.328 11.812 1 89.69 522 ASN A N 1
ATOM 4144 C CA . ASN A 1 522 ? 23.688 -29.141 13.141 1 89.69 522 ASN A CA 1
ATOM 4145 C C . ASN A 1 522 ? 22.438 -29.984 13.328 1 89.69 522 ASN A C 1
ATOM 4147 O O . ASN A 1 522 ? 21.328 -29.562 12.953 1 89.69 522 ASN A O 1
ATOM 4151 N N . PRO A 1 523 ? 22.578 -31.016 14.078 1 90.38 523 PRO A N 1
ATOM 4152 C CA . PRO A 1 523 ? 21.453 -31.953 14.227 1 90.38 523 PRO A CA 1
ATOM 4153 C C . PRO A 1 523 ? 20.234 -31.297 14.867 1 90.38 523 PRO A C 1
ATOM 4155 O O . PRO A 1 523 ? 19.109 -31.812 14.75 1 90.38 523 PRO A O 1
ATOM 4158 N N . GLN A 1 524 ? 20.422 -30.156 15.57 1 91.56 524 GLN A N 1
ATOM 4159 C CA . GLN A 1 524 ? 19.297 -29.453 16.172 1 91.56 524 GLN A CA 1
ATOM 4160 C C . GLN A 1 524 ? 18.266 -29.062 15.109 1 91.56 524 GLN A C 1
ATOM 4162 O O . GLN A 1 524 ? 17.078 -28.906 15.414 1 91.56 524 GLN A O 1
ATOM 4167 N N . PHE A 1 525 ? 18.734 -28.984 13.867 1 92.19 525 PHE A N 1
ATOM 4168 C CA . PHE A 1 525 ? 17.859 -28.5 12.797 1 92.19 525 PHE A CA 1
ATOM 4169 C C . PHE A 1 525 ? 17.5 -29.625 11.844 1 92.19 525 PHE A C 1
ATOM 4171 O O . PHE A 1 525 ? 17.047 -29.375 10.719 1 92.19 525 PHE A O 1
ATOM 4178 N N . SER A 1 526 ? 17.688 -30.859 12.242 1 93.38 526 SER A N 1
ATOM 4179 C CA . SER A 1 526 ? 17.422 -32.031 11.391 1 93.38 526 SER A CA 1
ATOM 4180 C C . SER A 1 526 ? 15.953 -32.062 10.969 1 93.38 526 SER A C 1
ATOM 4182 O O . SER A 1 526 ? 15.641 -32.469 9.844 1 93.38 526 SER A O 1
ATOM 4184 N N . HIS A 1 527 ? 15.109 -31.656 11.898 1 94.25 527 HIS A N 1
ATOM 4185 C CA . HIS A 1 527 ? 13.688 -31.656 11.562 1 94.25 527 HIS A CA 1
ATOM 4186 C C . HIS A 1 527 ? 13.391 -30.656 10.445 1 94.25 527 HIS A C 1
ATOM 4188 O O . HIS A 1 527 ? 12.555 -30.922 9.578 1 94.25 527 HIS A O 1
ATOM 4194 N N . SER A 1 528 ? 13.984 -29.547 10.5 1 94.62 528 SER A N 1
ATOM 4195 C CA . SER A 1 528 ? 13.797 -28.531 9.469 1 94.62 528 SER A CA 1
ATOM 4196 C C . SER A 1 528 ? 14.227 -29.047 8.094 1 94.62 528 SER A C 1
ATOM 4198 O O . SER A 1 528 ? 13.57 -28.766 7.09 1 94.62 528 SER A O 1
ATOM 4200 N N . ARG A 1 529 ? 15.297 -29.75 8.07 1 94.94 529 ARG A N 1
ATOM 4201 C CA . ARG A 1 529 ? 15.727 -30.359 6.812 1 94.94 529 ARG A CA 1
ATOM 4202 C C . ARG A 1 529 ? 14.695 -31.359 6.305 1 94.94 529 ARG A C 1
ATOM 4204 O O . ARG A 1 529 ? 14.305 -31.312 5.137 1 94.94 529 ARG A O 1
ATOM 4211 N N . GLN A 1 530 ? 14.273 -32.188 7.168 1 96.62 530 GLN A N 1
ATOM 4212 C CA . GLN A 1 530 ? 13.305 -33.219 6.801 1 96.62 530 GLN A CA 1
ATOM 4213 C C . GLN A 1 530 ? 12.016 -32.594 6.285 1 96.62 530 GLN A C 1
ATOM 4215 O O . GLN A 1 530 ? 11.5 -32.969 5.234 1 96.62 530 GLN A O 1
ATOM 4220 N N . ALA A 1 531 ? 11.5 -31.641 7.027 1 96.81 531 ALA A N 1
ATOM 4221 C CA . ALA A 1 531 ? 10.234 -31 6.68 1 96.81 531 ALA A CA 1
ATOM 4222 C C . ALA A 1 531 ? 10.344 -30.25 5.348 1 96.81 531 ALA A C 1
ATOM 4224 O O . ALA A 1 531 ? 9.445 -30.328 4.512 1 96.81 531 ALA A O 1
ATOM 4225 N N . ALA A 1 532 ? 11.414 -29.562 5.156 1 96.56 532 ALA A N 1
ATOM 4226 C CA . ALA A 1 532 ? 11.602 -28.766 3.949 1 96.56 532 ALA A CA 1
ATOM 4227 C C . ALA A 1 532 ? 11.758 -29.656 2.719 1 96.56 532 ALA A C 1
ATOM 4229 O O . ALA A 1 532 ? 11.148 -29.391 1.677 1 96.56 532 ALA A O 1
ATOM 4230 N N . ILE A 1 533 ? 12.531 -30.703 2.822 1 97.06 533 ILE A N 1
ATOM 4231 C CA . ILE A 1 533 ? 12.805 -31.578 1.69 1 97.06 533 ILE A CA 1
ATOM 4232 C C . ILE A 1 533 ? 11.547 -32.375 1.337 1 97.06 533 ILE A C 1
ATOM 4234 O O . ILE A 1 533 ? 11.211 -32.531 0.16 1 97.06 533 ILE A O 1
ATOM 4238 N N . ASP A 1 534 ? 10.875 -32.875 2.344 1 97.94 534 ASP A N 1
ATOM 4239 C CA . ASP A 1 534 ? 9.625 -33.562 2.09 1 97.94 534 ASP A CA 1
ATOM 4240 C C . ASP A 1 534 ? 8.633 -32.688 1.348 1 97.94 534 ASP A C 1
ATOM 4242 O O . ASP A 1 534 ? 8.008 -33.125 0.372 1 97.94 534 ASP A O 1
ATOM 4246 N N . ALA A 1 535 ? 8.492 -31.5 1.86 1 98.19 535 ALA A N 1
ATOM 4247 C CA . ALA A 1 535 ? 7.566 -30.547 1.25 1 98.19 535 ALA A CA 1
ATOM 4248 C C . ALA A 1 535 ? 7.988 -30.203 -0.177 1 98.19 535 ALA A C 1
ATOM 4250 O O . ALA A 1 535 ? 7.148 -30.125 -1.076 1 98.19 535 ALA A O 1
ATOM 4251 N N . ALA A 1 536 ? 9.25 -30 -0.381 1 97.88 536 ALA A N 1
ATOM 4252 C CA . ALA A 1 536 ? 9.773 -29.641 -1.699 1 97.88 536 ALA A CA 1
ATOM 4253 C C . ALA A 1 536 ? 9.539 -30.766 -2.701 1 97.88 536 ALA A C 1
ATOM 4255 O O . ALA A 1 536 ? 9.164 -30.516 -3.85 1 97.88 536 ALA A O 1
ATOM 4256 N N . LEU A 1 537 ? 9.789 -31.969 -2.271 1 98.25 537 LEU A N 1
ATOM 4257 C CA . LEU A 1 537 ? 9.602 -33.094 -3.158 1 98.25 537 LEU A CA 1
ATOM 4258 C C . LEU A 1 537 ? 8.133 -33.281 -3.514 1 98.25 537 LEU A C 1
ATOM 4260 O O . LEU A 1 537 ? 7.805 -33.688 -4.633 1 98.25 537 LEU A O 1
ATOM 4264 N N . ILE A 1 538 ? 7.262 -33.031 -2.561 1 97.69 538 ILE A N 1
ATOM 4265 C CA . ILE A 1 538 ? 5.832 -33.125 -2.84 1 97.69 538 ILE A CA 1
ATOM 4266 C C . ILE A 1 538 ? 5.461 -32.062 -3.881 1 97.69 538 ILE A C 1
ATOM 4268 O O . ILE A 1 538 ? 4.715 -32.344 -4.824 1 97.69 538 ILE A O 1
ATOM 4272 N N . LEU A 1 539 ? 5.93 -30.859 -3.754 1 97.31 539 LEU A N 1
ATOM 4273 C CA . LEU A 1 539 ? 5.648 -29.797 -4.707 1 97.31 539 LEU A CA 1
ATOM 4274 C C . LEU A 1 539 ? 6.148 -30.172 -6.102 1 97.31 539 LEU A C 1
ATOM 4276 O O . LEU A 1 539 ? 5.457 -29.922 -7.094 1 97.31 539 LEU A O 1
ATOM 4280 N N . LEU A 1 540 ? 7.336 -30.719 -6.137 1 97.75 540 LEU A N 1
ATOM 4281 C CA . LEU A 1 540 ? 7.875 -31.109 -7.434 1 97.75 540 LEU A CA 1
ATOM 4282 C C . LEU A 1 540 ? 7.082 -32.281 -8.031 1 97.75 540 LEU A C 1
ATOM 4284 O O . LEU A 1 540 ? 6.961 -32.375 -9.25 1 97.75 540 LEU A O 1
ATOM 4288 N N . SER A 1 541 ? 6.586 -33.094 -7.18 1 96.81 541 SER A N 1
ATOM 4289 C CA . SER A 1 541 ? 5.691 -34.156 -7.672 1 96.81 541 SER A CA 1
ATOM 4290 C C . SER A 1 541 ? 4.418 -33.531 -8.266 1 96.81 541 SER A C 1
ATOM 4292 O O . SER A 1 541 ? 3.895 -34.031 -9.258 1 96.81 541 SER A O 1
ATOM 4294 N N . TYR A 1 542 ? 3.883 -32.531 -7.594 1 94.88 542 TYR A N 1
ATOM 4295 C CA . TYR A 1 542 ? 2.725 -31.828 -8.133 1 94.88 542 TYR A CA 1
ATOM 4296 C C . TYR A 1 542 ? 3.045 -31.188 -9.477 1 94.88 542 TYR A C 1
ATOM 4298 O O . TYR A 1 542 ? 2.203 -31.172 -10.375 1 94.88 542 TYR A O 1
ATOM 4306 N N . GLN A 1 543 ? 4.238 -30.625 -9.594 1 94.38 543 GLN A N 1
ATOM 4307 C CA . GLN A 1 543 ? 4.672 -30.047 -10.859 1 94.38 543 GLN A CA 1
ATOM 4308 C C . GLN A 1 543 ? 4.656 -31.078 -11.977 1 94.38 543 GLN A C 1
ATOM 4310 O O . GLN A 1 543 ? 4.145 -30.828 -13.062 1 94.38 543 GLN A O 1
ATOM 4315 N N . ALA A 1 544 ? 5.258 -32.188 -11.688 1 94.19 544 ALA A N 1
ATOM 4316 C CA . ALA A 1 544 ? 5.312 -33.281 -12.656 1 94.19 544 ALA A CA 1
ATOM 4317 C C . ALA A 1 544 ? 3.91 -33.75 -13.039 1 94.19 544 ALA A C 1
ATOM 4319 O O . ALA A 1 544 ? 3.605 -33.938 -14.219 1 94.19 544 ALA A O 1
ATOM 4320 N N . LEU A 1 545 ? 3.135 -33.938 -12.016 1 92 545 LEU A N 1
ATOM 4321 C CA . LEU A 1 545 ? 1.764 -34.375 -12.234 1 92 545 LEU A CA 1
ATOM 4322 C C . LEU A 1 545 ? 1.005 -33.406 -13.117 1 92 545 LEU A C 1
ATOM 4324 O O . LEU A 1 545 ? 0.349 -33.812 -14.078 1 92 545 LEU A O 1
ATOM 4328 N N . SER A 1 546 ? 1.063 -32.156 -12.766 1 89.81 546 SER A N 1
ATOM 4329 C CA . SER A 1 546 ? 0.359 -31.125 -13.523 1 89.81 546 SER A CA 1
ATOM 4330 C C . SER A 1 546 ? 0.84 -31.078 -14.969 1 89.81 546 SER A C 1
ATOM 4332 O O . SER A 1 546 ? 0.038 -30.906 -15.891 1 89.81 546 SER A O 1
ATOM 4334 N N . HIS A 1 547 ? 2.078 -31.203 -15.211 1 89.25 547 HIS A N 1
ATOM 4335 C CA . HIS A 1 547 ? 2.656 -31.125 -16.547 1 89.25 547 HIS A CA 1
ATOM 4336 C C . HIS A 1 547 ? 2.244 -32.312 -17.391 1 89.25 547 HIS A C 1
ATOM 4338 O O . HIS A 1 547 ? 1.782 -32.156 -18.531 1 89.25 547 HIS A O 1
ATOM 4344 N N . PHE A 1 548 ? 2.35 -33.469 -16.859 1 90 548 PHE A N 1
ATOM 4345 C CA . PHE A 1 548 ? 2.105 -34.688 -17.641 1 90 548 PHE A CA 1
ATOM 4346 C C . PHE A 1 548 ? 0.613 -34.906 -17.844 1 90 548 PHE A C 1
ATOM 4348 O O . PHE A 1 548 ? 0.185 -35.312 -18.922 1 90 548 PHE A O 1
ATOM 4355 N N . GLU A 1 549 ? -0.135 -34.562 -16.844 1 90 549 GLU A N 1
ATOM 4356 C CA . GLU A 1 549 ? -1.573 -34.812 -16.922 1 90 549 GLU A CA 1
ATOM 4357 C C . GLU A 1 549 ? -2.26 -33.719 -17.75 1 90 549 GLU A C 1
ATOM 4359 O O . GLU A 1 549 ? -3.402 -33.875 -18.172 1 90 549 GLU A O 1
ATOM 4364 N N . SER A 1 550 ? -1.634 -32.625 -17.953 1 85.94 550 SER A N 1
ATOM 4365 C CA . SER A 1 550 ? -2.215 -31.547 -18.766 1 85.94 550 SER A CA 1
ATOM 4366 C C . SER A 1 550 ? -1.918 -31.75 -20.25 1 85.94 550 SER A C 1
ATOM 4368 O O . SER A 1 550 ? -2.389 -30.984 -21.094 1 85.94 550 SER A O 1
ATOM 4370 N N . GLY A 1 551 ? -1.144 -32.719 -20.578 1 81.75 551 GLY A N 1
ATOM 4371 C CA . GLY A 1 551 ? -0.914 -33.062 -21.969 1 81.75 551 GLY A CA 1
ATOM 4372 C C . GLY A 1 551 ? -2.17 -33.531 -22.688 1 81.75 551 GLY A C 1
ATOM 4373 O O . GLY A 1 551 ? -3.217 -33.719 -22.062 1 81.75 551 GLY A O 1
ATOM 4374 N N . PRO A 1 552 ? -2.125 -33.719 -23.938 1 81.56 552 PRO A N 1
ATOM 4375 C CA . PRO A 1 552 ? -3.299 -34.031 -24.766 1 81.56 552 PRO A CA 1
ATOM 4376 C C . PRO A 1 552 ? -4.027 -35.281 -24.297 1 81.56 552 PRO A C 1
ATOM 4378 O O . PRO A 1 552 ? -5.25 -35.375 -24.438 1 81.56 552 PRO A O 1
ATOM 4381 N N . THR A 1 553 ? -3.33 -36.219 -23.688 1 83.5 553 THR A N 1
ATOM 4382 C CA . THR A 1 553 ? -3.957 -37.469 -23.297 1 83.5 553 THR A CA 1
ATOM 4383 C C . THR A 1 553 ? -4.145 -37.531 -21.781 1 83.5 553 THR A C 1
ATOM 4385 O O . THR A 1 553 ? -4.602 -38.562 -21.25 1 83.5 553 THR A O 1
ATOM 4388 N N . GLY A 1 554 ? -3.906 -36.5 -21.188 1 86.19 554 GLY A N 1
ATOM 4389 C CA . GLY A 1 554 ? -3.953 -36.5 -19.734 1 86.19 554 GLY A CA 1
ATOM 4390 C C . GLY A 1 554 ? -5.309 -36.125 -19.172 1 86.19 554 GLY A C 1
ATOM 4391 O O . GLY A 1 554 ? -6.137 -35.531 -19.891 1 86.19 554 GLY A O 1
ATOM 4392 N N . ARG A 1 555 ? -5.523 -36.438 -17.969 1 86.06 555 ARG A N 1
ATOM 4393 C CA . ARG A 1 555 ? -6.785 -36.188 -17.281 1 86.06 555 ARG A CA 1
ATOM 4394 C C . ARG A 1 555 ? -7.043 -34.688 -17.109 1 86.06 555 ARG A C 1
ATOM 4396 O O . ARG A 1 555 ? -8.188 -34.281 -16.969 1 86.06 555 ARG A O 1
ATOM 4403 N N . LEU A 1 556 ? -6.039 -33.938 -17.078 1 86.56 556 LEU A N 1
ATOM 4404 C CA . LEU A 1 556 ? -6.176 -32.5 -16.844 1 86.56 556 LEU A CA 1
ATOM 4405 C C . LEU A 1 556 ? -6.051 -31.734 -18.156 1 86.56 556 LEU A C 1
ATOM 4407 O O . LEU A 1 556 ? -5.848 -30.516 -18.156 1 86.56 556 LEU A O 1
ATOM 4411 N N . ALA A 1 557 ? -6.207 -32.438 -19.219 1 81.62 557 ALA A N 1
ATOM 4412 C CA . ALA A 1 557 ? -6.09 -31.797 -20.531 1 81.62 557 ALA A CA 1
ATOM 4413 C C . ALA A 1 557 ? -7.059 -30.641 -20.672 1 81.62 557 ALA A C 1
ATOM 4415 O O . ALA A 1 557 ? -8.219 -30.734 -20.25 1 81.62 557 ALA A O 1
ATOM 4416 N N . GLY A 1 558 ? -6.602 -29.516 -21.125 1 73.5 558 GLY A N 1
ATOM 4417 C CA . GLY A 1 558 ? -7.453 -28.359 -21.359 1 73.5 558 GLY A CA 1
ATOM 4418 C C . GLY A 1 558 ? -7.555 -27.438 -20.141 1 73.5 558 GLY A C 1
ATOM 4419 O O . GLY A 1 558 ? -8.203 -26.391 -20.203 1 73.5 558 GLY A O 1
ATOM 4420 N N . HIS A 1 559 ? -6.906 -27.828 -19.078 1 76.81 559 HIS A N 1
ATOM 4421 C CA . HIS A 1 559 ? -7.031 -27.031 -17.859 1 76.81 559 HIS A CA 1
ATOM 4422 C C . HIS A 1 559 ? -5.676 -26.484 -17.406 1 76.81 559 HIS A C 1
ATOM 4424 O O . HIS A 1 559 ? -5.48 -26.188 -16.234 1 76.81 559 HIS A O 1
ATOM 4430 N N . LYS A 1 560 ? -4.785 -26.297 -18.344 1 70.25 560 LYS A N 1
ATOM 4431 C CA . LYS A 1 560 ? -3.43 -25.828 -18.062 1 70.25 560 LYS A CA 1
ATOM 4432 C C . LYS A 1 560 ? -3.441 -24.406 -17.516 1 70.25 560 LYS A C 1
ATOM 4434 O O . LYS A 1 560 ? -2.57 -24.031 -16.719 1 70.25 560 LYS A O 1
ATOM 4439 N N . TRP A 1 561 ? -4.43 -23.75 -17.812 1 65.88 561 TRP A N 1
ATOM 4440 C CA . TRP A 1 561 ? -4.512 -22.328 -17.484 1 65.88 561 TRP A CA 1
ATOM 4441 C C . TRP A 1 561 ? -4.785 -22.141 -15.992 1 65.88 561 TRP A C 1
ATOM 4443 O O . TRP A 1 561 ? -4.617 -21.031 -15.461 1 65.88 561 TRP A O 1
ATOM 4453 N N . LEU A 1 562 ? -5.004 -23.172 -15.391 1 67 562 LEU A N 1
ATOM 4454 C CA . LEU A 1 562 ? -5.27 -23.094 -13.953 1 67 562 LEU A CA 1
ATOM 4455 C C . LEU A 1 562 ? -3.967 -23.062 -13.164 1 67 562 LEU A C 1
ATOM 4457 O O . LEU A 1 562 ? -3.961 -22.719 -11.984 1 67 562 LEU A O 1
ATOM 4461 N N . ALA A 1 563 ? -2.869 -23.297 -13.914 1 73.25 563 ALA A N 1
ATOM 4462 C CA . ALA A 1 563 ? -1.565 -23.172 -13.273 1 73.25 563 ALA A CA 1
ATOM 4463 C C . ALA A 1 563 ? -1.055 -21.734 -13.328 1 73.25 563 ALA A C 1
ATOM 4465 O O . ALA A 1 563 ? -0.471 -21.312 -14.336 1 73.25 563 ALA A O 1
ATOM 4466 N N . THR A 1 564 ? -1.226 -21.016 -12.289 1 80.88 564 THR A N 1
ATOM 4467 C CA . THR A 1 564 ? -0.87 -19.594 -12.227 1 80.88 564 THR A CA 1
ATOM 4468 C C . THR A 1 564 ? 0.625 -19.422 -11.969 1 80.88 564 THR A C 1
ATOM 4470 O O . THR A 1 564 ? 1.33 -20.406 -11.703 1 80.88 564 THR A O 1
ATOM 4473 N N . SER A 1 565 ? 1.077 -18.25 -12.094 1 87.06 565 SER A N 1
ATOM 4474 C CA . SER A 1 565 ? 2.484 -17.938 -11.883 1 87.06 565 SER A CA 1
ATOM 4475 C C . SER A 1 565 ? 2.895 -18.188 -10.438 1 87.06 565 SER A C 1
ATOM 4477 O O . SER A 1 565 ? 4.051 -18.516 -10.164 1 87.06 565 SER A O 1
ATOM 4479 N N . ILE A 1 566 ? 1.985 -18.141 -9.57 1 88.81 566 ILE A N 1
ATOM 4480 C CA . ILE A 1 566 ? 2.279 -18.375 -8.156 1 88.81 566 ILE A CA 1
ATOM 4481 C C . ILE A 1 566 ? 2.594 -19.844 -7.934 1 88.81 566 ILE A C 1
ATOM 4483 O O . ILE A 1 566 ? 3.48 -20.188 -7.145 1 88.81 566 ILE A O 1
ATOM 4487 N N . ILE A 1 567 ? 1.821 -20.641 -8.57 1 88.88 567 ILE A N 1
ATOM 4488 C CA . ILE A 1 567 ? 2.045 -22.078 -8.477 1 88.88 567 ILE A CA 1
ATOM 4489 C C . ILE A 1 567 ? 3.432 -22.422 -9.023 1 88.88 567 ILE A C 1
ATOM 4491 O O . ILE A 1 567 ? 4.176 -23.188 -8.398 1 88.88 567 ILE A O 1
ATOM 4495 N N . ARG A 1 568 ? 3.729 -21.891 -10.086 1 89.25 568 ARG A N 1
ATOM 4496 C CA . ARG A 1 568 ? 5.035 -22.109 -10.688 1 89.25 568 ARG A CA 1
ATOM 4497 C C . ARG A 1 568 ? 6.152 -21.578 -9.797 1 89.25 568 ARG A C 1
ATOM 4499 O O . ARG A 1 568 ? 7.227 -22.188 -9.711 1 89.25 568 ARG A O 1
ATOM 4506 N N . HIS A 1 569 ? 5.863 -20.5 -9.234 1 90.12 569 HIS A N 1
ATOM 4507 C CA . HIS A 1 569 ? 6.816 -19.922 -8.297 1 90.12 569 HIS A CA 1
ATOM 4508 C C . HIS A 1 569 ? 7.125 -20.875 -7.152 1 90.12 569 HIS A C 1
ATOM 4510 O O . HIS A 1 569 ? 8.281 -21.016 -6.742 1 90.12 569 HIS A O 1
ATOM 4516 N N . ASP A 1 570 ? 6.16 -21.516 -6.664 1 92.56 570 ASP A N 1
ATOM 4517 C CA . ASP A 1 570 ? 6.332 -22.469 -5.574 1 92.56 570 ASP A CA 1
ATOM 4518 C C . ASP A 1 570 ? 7.164 -23.672 -6.027 1 92.56 570 ASP A C 1
ATOM 4520 O O . ASP A 1 570 ? 7.969 -24.203 -5.258 1 92.56 570 ASP A O 1
ATOM 4524 N N . TYR A 1 571 ? 6.938 -24.094 -7.234 1 94 571 TYR A N 1
ATOM 4525 C CA . TYR A 1 571 ? 7.734 -25.188 -7.777 1 94 571 TYR A CA 1
ATOM 4526 C C . TYR A 1 571 ? 9.203 -24.781 -7.895 1 94 571 TYR A C 1
ATOM 4528 O O . TYR A 1 571 ? 10.094 -25.578 -7.625 1 94 571 TYR A O 1
ATOM 4536 N N . LEU A 1 572 ? 9.344 -23.609 -8.336 1 91.25 572 LEU A N 1
ATOM 4537 C CA . LEU A 1 572 ? 10.703 -23.109 -8.461 1 91.25 572 LEU A CA 1
ATOM 4538 C C . LEU A 1 572 ? 11.398 -23.062 -7.102 1 91.25 572 LEU A C 1
ATOM 4540 O O . LEU A 1 572 ? 12.562 -23.438 -6.98 1 91.25 572 LEU A O 1
ATOM 4544 N N . LEU A 1 573 ? 10.711 -22.562 -6.172 1 91.31 573 LEU A N 1
ATOM 4545 C CA . LEU A 1 573 ? 11.234 -22.531 -4.809 1 91.31 573 LEU A CA 1
ATOM 4546 C C . LEU A 1 573 ? 11.609 -23.938 -4.34 1 91.31 573 LEU A C 1
ATOM 4548 O O . LEU A 1 573 ? 12.68 -24.141 -3.758 1 91.31 573 LEU A O 1
ATOM 4552 N N . ALA A 1 574 ? 10.789 -24.844 -4.602 1 95.44 574 ALA A N 1
ATOM 4553 C CA . ALA A 1 574 ? 11.023 -26.219 -4.211 1 95.44 574 ALA A CA 1
ATOM 4554 C C . ALA A 1 574 ? 12.266 -26.781 -4.891 1 95.44 574 ALA A C 1
ATOM 4556 O O . ALA A 1 574 ? 13.102 -27.422 -4.246 1 95.44 574 ALA A O 1
ATOM 4557 N N . ALA A 1 575 ? 12.359 -26.516 -6.129 1 94.25 575 ALA A N 1
ATOM 4558 C CA . ALA A 1 575 ? 13.523 -27 -6.879 1 94.25 575 ALA A CA 1
ATOM 4559 C C . ALA A 1 575 ? 14.812 -26.406 -6.324 1 94.25 575 ALA A C 1
ATOM 4561 O O . ALA A 1 575 ? 15.82 -27.109 -6.191 1 94.25 575 ALA A O 1
ATOM 4562 N N . MET A 1 576 ? 14.766 -25.203 -6.023 1 91 576 MET A N 1
ATOM 4563 C CA . MET A 1 576 ? 15.961 -24.516 -5.523 1 91 576 MET A CA 1
ATOM 4564 C C . MET A 1 576 ? 16.344 -25.047 -4.145 1 91 576 MET A C 1
ATOM 4566 O O . MET A 1 576 ? 17.531 -25.125 -3.811 1 91 576 MET A O 1
ATOM 4570 N N . LEU A 1 577 ? 15.383 -25.344 -3.342 1 93.19 577 LEU A N 1
ATOM 4571 C CA . LEU A 1 577 ? 15.672 -25.891 -2.018 1 93.19 577 LEU A CA 1
ATOM 4572 C C . LEU A 1 577 ? 16.359 -27.25 -2.123 1 93.19 577 LEU A C 1
ATOM 4574 O O . LEU A 1 577 ? 17.266 -27.547 -1.354 1 93.19 577 LEU A O 1
ATOM 4578 N N . ILE A 1 578 ? 15.883 -28.016 -3.047 1 94.75 578 ILE A N 1
ATOM 4579 C CA . ILE A 1 578 ? 16.5 -29.328 -3.271 1 94.75 578 ILE A CA 1
ATOM 4580 C C . ILE A 1 578 ? 17.922 -29.141 -3.773 1 94.75 578 ILE A C 1
ATOM 4582 O O . ILE A 1 578 ? 18.844 -29.844 -3.34 1 94.75 578 ILE A O 1
ATOM 4586 N N . CYS A 1 579 ? 18.078 -28.219 -4.66 1 90.56 579 CYS A N 1
ATOM 4587 C CA . CYS A 1 579 ? 19.422 -27.906 -5.148 1 90.56 579 CYS A CA 1
ATOM 4588 C C . CYS A 1 579 ? 20.328 -27.484 -4 1 90.56 579 CYS A C 1
ATOM 4590 O O . CYS A 1 579 ? 21.484 -27.922 -3.932 1 90.56 579 CYS A O 1
ATOM 4592 N N . LEU A 1 580 ? 19.844 -26.672 -3.119 1 88.94 580 LEU A N 1
ATOM 4593 C CA . LEU A 1 580 ? 20.609 -26.188 -1.978 1 88.94 580 LEU A CA 1
ATOM 4594 C C . LEU A 1 580 ? 21.031 -27.344 -1.07 1 88.94 580 LEU A C 1
ATOM 4596 O O . LEU A 1 580 ? 22.188 -27.422 -0.647 1 88.94 580 LEU A O 1
ATOM 4600 N N . ASP A 1 581 ? 20.109 -28.172 -0.789 1 92.06 581 ASP A N 1
ATOM 4601 C CA . ASP A 1 581 ? 20.391 -29.312 0.087 1 92.06 581 ASP A CA 1
ATOM 4602 C C . ASP A 1 581 ? 21.438 -30.234 -0.532 1 92.06 581 ASP A C 1
ATOM 4604 O O . ASP A 1 581 ? 22.328 -30.719 0.162 1 92.06 581 ASP A O 1
ATOM 4608 N N . LEU A 1 582 ? 21.25 -30.516 -1.819 1 90.62 582 LEU A N 1
ATOM 4609 C CA . LEU A 1 582 ? 22.172 -31.406 -2.52 1 90.62 582 LEU A CA 1
ATOM 4610 C C . LEU A 1 582 ? 23.578 -30.781 -2.582 1 90.62 582 LEU A C 1
ATOM 4612 O O . LEU A 1 582 ? 24.578 -31.484 -2.42 1 90.62 582 LEU A O 1
ATOM 4616 N N . ARG A 1 583 ? 23.609 -29.531 -2.795 1 86.69 583 ARG A N 1
ATOM 4617 C CA . ARG A 1 583 ? 24.891 -28.844 -2.834 1 86.69 583 ARG A CA 1
ATOM 4618 C C . ARG A 1 583 ? 25.609 -28.922 -1.484 1 86.69 583 ARG A C 1
ATOM 4620 O O . ARG A 1 583 ? 26.812 -29.125 -1.425 1 86.69 583 ARG A O 1
ATOM 4627 N N . GLN A 1 584 ? 24.891 -28.734 -0.44 1 85.81 584 GLN A N 1
ATOM 4628 C CA . GLN A 1 584 ? 25.453 -28.797 0.905 1 85.81 584 GLN A CA 1
ATOM 4629 C C . GLN A 1 584 ? 25.953 -30.203 1.22 1 85.81 584 GLN A C 1
ATOM 4631 O O . GLN A 1 584 ? 26.938 -30.375 1.943 1 85.81 584 GLN A O 1
ATOM 4636 N N . GLY A 1 585 ? 25.312 -31.141 0.697 1 85.81 585 GLY A N 1
ATOM 4637 C CA . GLY A 1 585 ? 25.719 -32.531 0.896 1 85.81 585 GLY A CA 1
ATOM 4638 C C . GLY A 1 585 ? 27 -32.875 0.175 1 85.81 585 GLY A C 1
ATOM 4639 O O . GLY A 1 585 ? 27.719 -33.781 0.584 1 85.81 585 GLY A O 1
ATOM 4640 N N . MET A 1 586 ? 27.281 -32.125 -0.866 1 82.88 586 MET A N 1
ATOM 4641 C CA . MET A 1 586 ? 28.5 -32.344 -1.633 1 82.88 586 MET A CA 1
ATOM 4642 C C . MET A 1 586 ? 29.703 -31.75 -0.925 1 82.88 586 MET A C 1
ATOM 4644 O O . MET A 1 586 ? 30.812 -32.281 -1.035 1 82.88 586 MET A O 1
ATOM 4648 N N . ASP A 1 587 ? 29.703 -30.438 -0.324 1 70.06 587 ASP A N 1
ATOM 4649 C CA . ASP A 1 587 ? 30.797 -29.656 0.233 1 70.06 587 ASP A CA 1
ATOM 4650 C C . ASP A 1 587 ? 31.234 -30.203 1.589 1 70.06 587 ASP A C 1
ATOM 4652 O O . ASP A 1 587 ? 32.375 -29.984 2.025 1 70.06 587 ASP A O 1
ATOM 4656 N N . GLY A 1 588 ? 30.281 -30.938 2.303 1 68.75 588 GLY A N 1
ATOM 4657 C CA . GLY A 1 588 ? 30.797 -31.156 3.648 1 68.75 588 GLY A CA 1
ATOM 4658 C C . GLY A 1 588 ? 30.281 -32.438 4.281 1 68.75 588 GLY A C 1
ATOM 4659 O O . GLY A 1 588 ? 29.688 -33.281 3.6 1 68.75 588 GLY A O 1
ATOM 4660 N N . THR A 1 589 ? 30.781 -32.594 5.543 1 77.5 589 THR A N 1
ATOM 4661 C CA . THR A 1 589 ? 30.453 -33.75 6.371 1 77.5 589 THR A CA 1
ATOM 4662 C C . THR A 1 589 ? 29.062 -33.594 6.992 1 77.5 589 THR A C 1
ATOM 4664 O O . THR A 1 589 ? 28.766 -32.531 7.574 1 77.5 589 THR A O 1
ATOM 4667 N N . THR A 1 590 ? 28.156 -34.375 6.625 1 86.94 590 THR A N 1
ATOM 4668 C CA . THR A 1 590 ? 26.812 -34.438 7.211 1 86.94 590 THR A CA 1
ATOM 4669 C C . THR A 1 590 ? 26.859 -35.156 8.555 1 86.94 590 THR A C 1
ATOM 4671 O O . THR A 1 590 ? 27.438 -36.25 8.656 1 86.94 590 THR A O 1
ATOM 4674 N N . HIS A 1 591 ? 26.469 -34.406 9.523 1 90.25 591 HIS A N 1
ATOM 4675 C CA . HIS A 1 591 ? 26.344 -35.062 10.828 1 90.25 591 HIS A CA 1
ATOM 4676 C C . HIS A 1 591 ? 25.5 -36.312 10.742 1 90.25 591 HIS A C 1
ATOM 4678 O O . HIS A 1 591 ? 24.484 -36.344 10.039 1 90.25 591 HIS A O 1
ATOM 4684 N N . PRO A 1 592 ? 25.922 -37.312 11.422 1 88.5 592 PRO A N 1
ATOM 4685 C CA . PRO A 1 592 ? 25.203 -38.594 11.344 1 88.5 592 PRO A CA 1
ATOM 4686 C C . PRO A 1 592 ? 23.734 -38.469 11.703 1 88.5 592 PRO A C 1
ATOM 4688 O O . PRO A 1 592 ? 22.891 -39.156 11.109 1 88.5 592 PRO A O 1
ATOM 4691 N N . ALA A 1 593 ? 23.406 -37.594 12.555 1 88.56 593 ALA A N 1
ATOM 4692 C CA . ALA A 1 593 ? 22.031 -37.406 13 1 88.56 593 ALA A CA 1
ATOM 4693 C C . ALA A 1 593 ? 21.188 -36.719 11.93 1 88.56 593 ALA A C 1
ATOM 4695 O O . ALA A 1 593 ? 19.969 -36.75 11.969 1 88.56 593 ALA A O 1
ATOM 4696 N N . SER A 1 594 ? 21.875 -36.125 10.938 1 89.44 594 SER A N 1
ATOM 4697 C CA . SER A 1 594 ? 21.172 -35.406 9.883 1 89.44 594 SER A CA 1
ATOM 4698 C C . SER A 1 594 ? 21.297 -36.125 8.539 1 89.44 594 SER A C 1
ATOM 4700 O O . SER A 1 594 ? 20.906 -35.562 7.508 1 89.44 594 SER A O 1
ATOM 4702 N N . SER A 1 595 ? 21.797 -37.281 8.609 1 90.31 595 SER A N 1
ATOM 4703 C CA . SER A 1 595 ? 21.969 -38.062 7.383 1 90.31 595 SER A CA 1
ATOM 4704 C C . SER A 1 595 ? 20.641 -38.531 6.84 1 90.31 595 SER A C 1
ATOM 4706 O O . SER A 1 595 ? 19.656 -38.656 7.586 1 90.31 595 SER A O 1
ATOM 4708 N N . ASP A 1 596 ? 20.578 -38.875 5.586 1 90.69 596 ASP A N 1
ATOM 4709 C CA . ASP A 1 596 ? 19.375 -39.375 4.949 1 90.69 596 ASP A CA 1
ATOM 4710 C C . ASP A 1 596 ? 18.875 -40.656 5.617 1 90.69 596 ASP A C 1
ATOM 4712 O O . ASP A 1 596 ? 17.672 -40.812 5.828 1 90.69 596 ASP A O 1
ATOM 4716 N N . ILE A 1 597 ? 19.797 -41.469 5.922 1 90.75 597 ILE A N 1
ATOM 4717 C CA . ILE A 1 597 ? 19.469 -42.75 6.516 1 90.75 597 ILE A CA 1
ATOM 4718 C C . ILE A 1 597 ? 18.781 -42.531 7.863 1 90.75 597 ILE A C 1
ATOM 4720 O O . ILE A 1 597 ? 17.797 -43.219 8.18 1 90.75 597 ILE A O 1
ATOM 4724 N N . THR A 1 598 ? 19.297 -41.688 8.609 1 91.94 598 THR A N 1
ATOM 4725 C CA . THR A 1 598 ? 18.719 -41.438 9.922 1 91.94 598 THR A CA 1
ATOM 4726 C C . THR A 1 598 ? 17.359 -40.75 9.797 1 91.94 598 THR A C 1
ATOM 4728 O O . THR A 1 598 ? 16.422 -41.062 10.523 1 91.94 598 THR A O 1
ATOM 4731 N N . LEU A 1 599 ? 17.188 -39.812 8.914 1 92.69 599 LEU A N 1
ATOM 4732 C CA . LEU A 1 599 ? 15.984 -39 8.812 1 92.69 599 LEU A CA 1
ATOM 4733 C C . LEU A 1 599 ? 14.867 -39.75 8.094 1 92.69 599 LEU A C 1
ATOM 4735 O O . LEU A 1 599 ? 13.695 -39.594 8.438 1 92.69 599 LEU A O 1
ATOM 4739 N N . TRP A 1 600 ? 15.242 -40.562 7.051 1 95.12 600 TRP A N 1
ATOM 4740 C CA . TRP A 1 600 ? 14.203 -41.125 6.211 1 95.12 600 TRP A CA 1
ATOM 4741 C C . TRP A 1 600 ? 14.328 -42.656 6.168 1 95.12 600 TRP A C 1
ATOM 4743 O O . TRP A 1 600 ? 13.484 -43.344 5.582 1 95.12 600 TRP A O 1
ATOM 4753 N N . GLY A 1 601 ? 15.406 -43.25 6.746 1 92.31 601 GLY A N 1
ATOM 4754 C CA . GLY A 1 601 ? 15.625 -44.688 6.707 1 92.31 601 GLY A CA 1
ATOM 4755 C C . GLY A 1 601 ? 16.188 -45.156 5.383 1 92.31 601 GLY A C 1
ATOM 4756 O O . GLY A 1 601 ? 16.344 -46.375 5.176 1 92.31 601 GLY A O 1
ATOM 4757 N N . ARG A 1 602 ? 16.391 -44.219 4.473 1 93.25 602 ARG A N 1
ATOM 4758 C CA . ARG A 1 602 ? 16.953 -44.531 3.16 1 93.25 602 ARG A CA 1
ATOM 4759 C C . ARG A 1 602 ? 17.656 -43.312 2.57 1 93.25 602 ARG A C 1
ATOM 4761 O O . ARG A 1 602 ? 17.422 -42.188 3.002 1 93.25 602 ARG A O 1
ATOM 4768 N N . ASP A 1 603 ? 18.5 -43.656 1.649 1 90.81 603 ASP A N 1
ATOM 4769 C CA . ASP A 1 603 ? 19.156 -42.594 0.917 1 90.81 603 ASP A CA 1
ATOM 4770 C C . ASP A 1 603 ? 18.188 -41.938 -0.086 1 90.81 603 ASP A C 1
ATOM 4772 O O . ASP A 1 603 ? 17.609 -42.656 -0.925 1 90.81 603 ASP A O 1
ATOM 4776 N N . ARG A 1 604 ? 18.031 -40.688 0.005 1 93.19 604 ARG A N 1
ATOM 4777 C CA . ARG A 1 604 ? 17.031 -40.031 -0.826 1 93.19 604 ARG A CA 1
ATOM 4778 C C . ARG A 1 604 ? 17.703 -39.188 -1.921 1 93.19 604 ARG A C 1
ATOM 4780 O O . ARG A 1 604 ? 17.031 -38.469 -2.66 1 93.19 604 ARG A O 1
ATOM 4787 N N . ARG A 1 605 ? 18.938 -39.25 -2.01 1 92.31 605 ARG A N 1
ATOM 4788 C CA . ARG A 1 605 ? 19.688 -38.438 -2.965 1 92.31 605 ARG A CA 1
ATOM 4789 C C . ARG A 1 605 ? 19.203 -38.688 -4.391 1 92.31 605 ARG A C 1
ATOM 4791 O O . ARG A 1 605 ? 18.953 -37.719 -5.133 1 92.31 605 ARG A O 1
ATOM 4798 N N . GLU A 1 606 ? 19.047 -39.938 -4.766 1 92.94 606 GLU A N 1
ATOM 4799 C CA . GLU A 1 606 ? 18.641 -40.25 -6.129 1 92.94 606 GLU A CA 1
ATOM 4800 C C . GLU A 1 606 ? 17.219 -39.781 -6.402 1 92.94 606 GLU A C 1
ATOM 4802 O O . GLU A 1 606 ? 16.891 -39.375 -7.523 1 92.94 606 GLU A O 1
ATOM 4807 N N . GLU A 1 607 ? 16.406 -39.938 -5.43 1 96.25 607 GLU A N 1
ATOM 4808 C CA . GLU A 1 607 ? 15.039 -39.406 -5.559 1 96.25 607 GLU A CA 1
ATOM 4809 C C . GLU A 1 607 ? 15.031 -37.906 -5.812 1 96.25 607 GLU A C 1
ATOM 4811 O O . GLU A 1 607 ? 14.281 -37.438 -6.656 1 96.25 607 GLU A O 1
ATOM 4816 N N . MET A 1 608 ? 15.852 -37.219 -5.055 1 96.81 608 MET A N 1
ATOM 4817 C CA . MET A 1 608 ? 15.969 -35.75 -5.199 1 96.81 608 MET A CA 1
ATOM 4818 C C . MET A 1 608 ? 16.5 -35.375 -6.578 1 96.81 608 MET A C 1
ATOM 4820 O O . MET A 1 608 ? 15.984 -34.469 -7.227 1 96.81 608 MET A O 1
ATOM 4824 N N . VAL A 1 609 ? 17.484 -36.094 -7.074 1 96 609 VAL A N 1
ATOM 4825 C CA . VAL A 1 609 ? 18.094 -35.812 -8.367 1 96 609 VAL A CA 1
ATOM 4826 C C . VAL A 1 609 ? 17.094 -36.094 -9.484 1 96 609 VAL A C 1
ATOM 4828 O O . VAL A 1 609 ? 16.984 -35.312 -10.438 1 96 609 VAL A O 1
ATOM 4831 N N . THR A 1 610 ? 16.375 -37.188 -9.344 1 96.81 610 THR A N 1
ATOM 4832 C CA . THR A 1 610 ? 15.375 -37.531 -10.344 1 96.81 610 THR A CA 1
ATOM 4833 C C . THR A 1 610 ? 14.281 -36.469 -10.398 1 96.81 610 THR A C 1
ATOM 4835 O O . THR A 1 610 ? 13.797 -36.125 -11.477 1 96.81 610 THR A O 1
ATOM 4838 N N . ALA A 1 611 ? 13.859 -36.062 -9.242 1 97.62 611 ALA A N 1
ATOM 4839 C CA . ALA A 1 611 ? 12.852 -35 -9.172 1 97.62 611 ALA A CA 1
ATOM 4840 C C . ALA A 1 611 ? 13.336 -33.75 -9.859 1 97.62 611 ALA A C 1
ATOM 4842 O O . ALA A 1 611 ? 12.57 -33.062 -10.555 1 97.62 611 ALA A O 1
ATOM 4843 N N . LEU A 1 612 ? 14.586 -33.375 -9.672 1 96.81 612 LEU A N 1
ATOM 4844 C CA . LEU A 1 612 ? 15.164 -32.188 -10.305 1 96.81 612 LEU A CA 1
ATOM 4845 C C . LEU A 1 612 ? 15.25 -32.375 -11.82 1 96.81 612 LEU A C 1
ATOM 4847 O O . LEU A 1 612 ? 15.047 -31.406 -12.57 1 96.81 612 LEU A O 1
ATOM 4851 N N . GLU A 1 613 ? 15.586 -33.562 -12.25 1 96.81 613 GLU A N 1
ATOM 4852 C CA . GLU A 1 613 ? 15.648 -33.812 -13.688 1 96.81 613 GLU A CA 1
ATOM 4853 C C . GLU A 1 613 ? 14.281 -33.625 -14.336 1 96.81 613 GLU A C 1
ATOM 4855 O O . GLU A 1 613 ? 14.172 -33.062 -15.414 1 96.81 613 GLU A O 1
ATOM 4860 N N . THR A 1 614 ? 13.328 -34.219 -13.664 1 96.94 614 THR A N 1
ATOM 4861 C CA . THR A 1 614 ? 11.969 -34.031 -14.164 1 96.94 614 THR A CA 1
ATOM 4862 C C . THR A 1 614 ? 11.586 -32.562 -14.188 1 96.94 614 THR A C 1
ATOM 4864 O O . THR A 1 614 ? 10.992 -32.094 -15.156 1 96.94 614 THR A O 1
ATOM 4867 N N . SER A 1 615 ? 11.867 -31.906 -13.086 1 96.69 615 SER A N 1
ATOM 4868 C CA . SER A 1 615 ? 11.586 -30.469 -13 1 96.69 615 SER A CA 1
ATOM 4869 C C . SER A 1 615 ? 12.281 -29.703 -14.117 1 96.69 615 SER A C 1
ATOM 4871 O O . SER A 1 615 ? 11.711 -28.766 -14.68 1 96.69 615 SER A O 1
ATOM 4873 N N . TYR A 1 616 ? 13.492 -30.062 -14.406 1 95.81 616 TYR A N 1
ATOM 4874 C CA . TYR A 1 616 ? 14.242 -29.453 -15.5 1 95.81 616 TYR A CA 1
ATOM 4875 C C . TYR A 1 616 ? 13.492 -29.578 -16.812 1 95.81 616 TYR A C 1
ATOM 4877 O O . TYR A 1 616 ? 13.367 -28.609 -17.562 1 95.81 616 TYR A O 1
ATOM 4885 N N . HIS A 1 617 ? 13 -30.75 -17.062 1 94.81 617 HIS A N 1
ATOM 4886 C CA . HIS A 1 617 ? 12.273 -31 -18.297 1 94.81 617 HIS A CA 1
ATOM 4887 C C . HIS A 1 617 ? 11.016 -30.141 -18.375 1 94.81 617 HIS A C 1
ATOM 4889 O O . HIS A 1 617 ? 10.68 -29.625 -19.453 1 94.81 617 HIS A O 1
ATOM 4895 N N . VAL A 1 618 ? 10.359 -30.016 -17.297 1 93.69 618 VAL A N 1
ATOM 4896 C CA . VAL A 1 618 ? 9.141 -29.219 -17.266 1 93.69 618 VAL A CA 1
ATOM 4897 C C . VAL A 1 618 ? 9.461 -27.75 -17.531 1 93.69 618 VAL A C 1
ATOM 4899 O O . VAL A 1 618 ? 8.781 -27.094 -18.312 1 93.69 618 VAL A O 1
ATOM 4902 N N . TRP A 1 619 ? 10.469 -27.188 -16.859 1 93.56 619 TRP A N 1
ATOM 4903 C CA . TRP A 1 619 ? 10.859 -25.797 -17.047 1 93.56 619 TRP A CA 1
ATOM 4904 C C . TRP A 1 619 ? 11.32 -25.547 -18.484 1 93.56 619 TRP A C 1
ATOM 4906 O O . TRP A 1 619 ? 11.016 -24.516 -19.062 1 93.56 619 TRP A O 1
ATOM 4916 N N . ARG A 1 620 ? 12.031 -26.469 -19.016 1 92.06 620 ARG A N 1
ATOM 4917 C CA . ARG A 1 620 ? 12.555 -26.328 -20.359 1 92.06 620 ARG A CA 1
ATOM 4918 C C . ARG A 1 620 ? 11.43 -26.234 -21.391 1 92.06 620 ARG A C 1
ATOM 4920 O O . ARG A 1 620 ? 11.547 -25.531 -22.391 1 92.06 620 ARG A O 1
ATOM 4927 N N . ALA A 1 621 ? 10.398 -26.922 -21.094 1 89.06 621 ALA A N 1
ATOM 4928 C CA . ALA A 1 621 ? 9.258 -26.938 -22 1 89.06 621 ALA A CA 1
ATOM 4929 C C . ALA A 1 621 ? 8.617 -25.562 -22.109 1 89.06 621 ALA A C 1
ATOM 4931 O O . ALA A 1 621 ? 7.996 -25.234 -23.109 1 89.06 621 ALA A O 1
ATOM 4932 N N . SER A 1 622 ? 8.773 -24.734 -21.109 1 85.12 622 SER A N 1
ATOM 4933 C CA . SER A 1 622 ? 8.117 -23.438 -21.094 1 85.12 622 SER A CA 1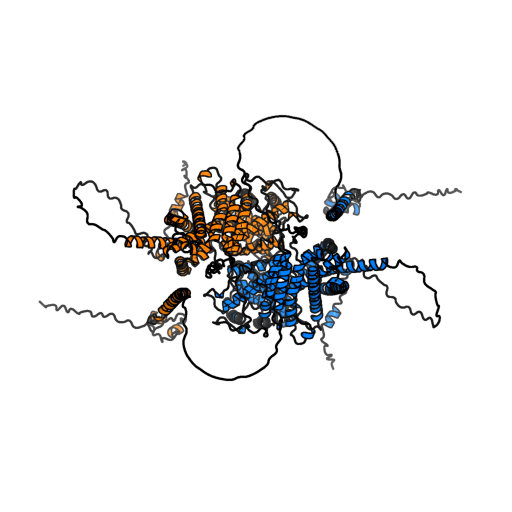
ATOM 4934 C C . SER A 1 622 ? 9.148 -22.297 -21.125 1 85.12 622 SER A C 1
ATOM 4936 O O . SER A 1 622 ? 8.82 -21.156 -20.844 1 85.12 622 SER A O 1
ATOM 4938 N N . LYS A 1 623 ? 10.352 -22.547 -21.422 1 84.38 623 LYS A N 1
ATOM 4939 C CA . LYS A 1 623 ? 11.461 -21.609 -21.297 1 84.38 623 LYS A CA 1
ATOM 4940 C C . LYS A 1 623 ? 11.312 -20.453 -22.297 1 84.38 623 LYS A C 1
ATOM 4942 O O . LYS A 1 623 ? 11.797 -19.359 -22.047 1 84.38 623 LYS A O 1
ATOM 4947 N N . ASP A 1 624 ? 10.547 -20.656 -23.359 1 79.19 624 ASP A N 1
ATOM 4948 C CA . ASP A 1 624 ? 10.461 -19.656 -24.406 1 79.19 624 ASP A CA 1
ATOM 4949 C C . ASP A 1 624 ? 9.336 -18.656 -24.125 1 79.19 624 ASP A C 1
ATOM 4951 O O . ASP A 1 624 ? 9.289 -17.578 -24.703 1 79.19 624 ASP A O 1
ATOM 4955 N N . THR A 1 625 ? 8.461 -18.969 -23.203 1 78.75 625 THR A N 1
ATOM 4956 C CA . THR A 1 625 ? 7.312 -18.094 -22.953 1 78.75 625 THR A CA 1
ATOM 4957 C C . THR A 1 625 ? 7.352 -17.516 -21.547 1 78.75 625 THR A C 1
ATOM 4959 O O . THR A 1 625 ? 6.551 -16.656 -21.203 1 78.75 625 THR A O 1
ATOM 4962 N N . SER A 1 626 ? 8.273 -17.969 -20.797 1 85.88 626 SER A N 1
ATOM 4963 C CA . SER A 1 626 ? 8.375 -17.547 -19.391 1 85.88 626 SER A CA 1
ATOM 4964 C C . SER A 1 626 ? 9.82 -17.297 -19 1 85.88 626 SER A C 1
ATOM 4966 O O . SER A 1 626 ? 10.672 -18.188 -19.125 1 85.88 626 SER A O 1
ATOM 4968 N N . ILE A 1 627 ? 10.039 -16.125 -18.484 1 83.56 627 ILE A N 1
ATOM 4969 C CA . ILE A 1 627 ? 11.391 -15.766 -18.047 1 83.56 627 ILE A CA 1
ATOM 4970 C C . ILE A 1 627 ? 11.758 -16.578 -16.797 1 83.56 627 ILE A C 1
ATOM 4972 O O . ILE A 1 627 ? 12.914 -16.984 -16.641 1 83.56 627 ILE A O 1
ATOM 4976 N N . ASP A 1 628 ? 10.867 -16.812 -15.984 1 83.56 628 ASP A N 1
ATOM 4977 C CA . ASP A 1 628 ? 11.109 -17.594 -14.781 1 83.56 628 ASP A CA 1
ATOM 4978 C C . ASP A 1 628 ? 11.43 -19.047 -15.133 1 83.56 628 ASP A C 1
ATOM 4980 O O . ASP A 1 628 ? 12.289 -19.672 -14.5 1 83.56 628 ASP A O 1
ATOM 4984 N N . ALA A 1 629 ? 10.695 -19.5 -16.109 1 87.38 629 ALA A N 1
ATOM 4985 C CA . ALA A 1 629 ? 10.969 -20.859 -16.547 1 87.38 629 ALA A CA 1
ATOM 4986 C C . ALA A 1 629 ? 12.359 -20.969 -17.172 1 87.38 629 ALA A C 1
ATOM 4988 O O . ALA A 1 629 ? 13.047 -21.984 -16.984 1 87.38 629 ALA A O 1
ATOM 4989 N N . PHE A 1 630 ? 12.758 -20 -17.891 1 87.62 630 PHE A N 1
ATOM 4990 C CA . PHE A 1 630 ? 14.094 -19.969 -18.469 1 87.62 630 PHE A CA 1
ATOM 4991 C C . PHE A 1 630 ? 15.156 -19.984 -17.375 1 87.62 630 PHE A C 1
ATOM 4993 O O . PHE A 1 630 ? 16.078 -20.797 -17.406 1 87.62 630 PHE A O 1
ATOM 5000 N N . ARG A 1 631 ? 14.961 -19.078 -16.453 1 84.12 631 ARG A N 1
ATOM 5001 C CA . ARG A 1 631 ? 15.898 -18.984 -15.344 1 84.12 631 ARG A CA 1
ATOM 5002 C C . ARG A 1 631 ? 15.953 -20.297 -14.555 1 84.12 631 ARG A C 1
ATOM 5004 O O . ARG A 1 631 ? 17.031 -20.75 -14.172 1 84.12 631 ARG A O 1
ATOM 5011 N N . ALA A 1 632 ? 14.828 -20.859 -14.352 1 88.31 632 ALA A N 1
ATOM 5012 C CA . ALA A 1 632 ? 14.719 -22.109 -13.586 1 88.31 632 ALA A CA 1
ATOM 5013 C C . ALA A 1 632 ? 15.414 -23.25 -14.32 1 88.31 632 ALA A C 1
ATOM 5015 O O . ALA A 1 632 ? 16.141 -24.047 -13.703 1 88.31 632 ALA A O 1
ATOM 5016 N N . SER A 1 633 ? 15.148 -23.312 -15.57 1 91.06 633 SER A N 1
ATOM 5017 C CA . SER A 1 633 ? 15.75 -24.391 -16.359 1 91.06 633 SER A CA 1
ATOM 5018 C C . SER A 1 633 ? 17.266 -24.312 -16.344 1 91.06 633 SER A C 1
ATOM 5020 O O . SER A 1 633 ? 17.953 -25.328 -16.172 1 91.06 633 SER A O 1
ATOM 5022 N N . GLU A 1 634 ? 17.75 -23.125 -16.484 1 88.69 634 GLU A N 1
ATOM 5023 C CA . GLU A 1 634 ? 19.188 -22.938 -16.484 1 88.69 634 GLU A CA 1
ATOM 5024 C C . GLU A 1 634 ? 19.781 -23.234 -15.102 1 88.69 634 GLU A C 1
ATOM 5026 O O . GLU A 1 634 ? 20.844 -23.859 -15 1 88.69 634 GLU A O 1
ATOM 5031 N N . ALA A 1 635 ? 19.141 -22.719 -14.086 1 87.81 635 ALA A N 1
ATOM 5032 C CA . ALA A 1 635 ? 19.625 -22.922 -12.719 1 87.81 635 ALA A CA 1
ATOM 5033 C C . ALA A 1 635 ? 19.672 -24.422 -12.391 1 87.81 635 ALA A C 1
ATOM 5035 O O . ALA A 1 635 ? 20.672 -24.891 -11.836 1 87.81 635 ALA A O 1
ATOM 5036 N N . VAL A 1 636 ? 18.625 -25.125 -12.688 1 91.69 636 VAL A N 1
ATOM 5037 C CA . VAL A 1 636 ? 18.547 -26.547 -12.398 1 91.69 636 VAL A CA 1
ATOM 5038 C C . VAL A 1 636 ? 19.578 -27.312 -13.234 1 91.69 636 VAL A C 1
ATOM 5040 O O . VAL A 1 636 ? 20.203 -28.266 -12.758 1 91.69 636 VAL A O 1
ATOM 5043 N N . ALA A 1 637 ? 19.719 -26.844 -14.422 1 92.06 637 ALA A N 1
ATOM 5044 C CA . ALA A 1 637 ? 20.688 -27.484 -15.305 1 92.06 637 ALA A CA 1
ATOM 5045 C C . ALA A 1 637 ? 22.109 -27.375 -14.727 1 92.06 637 ALA A C 1
ATOM 5047 O O . ALA A 1 637 ? 22.875 -28.344 -14.773 1 92.06 637 ALA A O 1
ATOM 5048 N N . VAL A 1 638 ? 22.438 -26.234 -14.281 1 90.31 638 VAL A N 1
ATOM 5049 C CA . VAL A 1 638 ? 23.766 -26 -13.703 1 90.31 638 VAL A CA 1
ATOM 5050 C C . VAL A 1 638 ? 23.969 -26.953 -12.523 1 90.31 638 VAL A C 1
ATOM 5052 O O . VAL A 1 638 ? 25.047 -27.562 -12.391 1 90.31 638 VAL A O 1
ATOM 5055 N N . MET A 1 639 ? 23 -27.078 -11.719 1 89.62 639 MET A N 1
ATOM 5056 C CA . MET A 1 639 ? 23.109 -27.922 -10.531 1 89.62 639 MET A CA 1
ATOM 5057 C C . MET A 1 639 ? 23.203 -29.391 -10.914 1 89.62 639 MET A C 1
ATOM 5059 O O . MET A 1 639 ? 23.969 -30.156 -10.32 1 89.62 639 MET A O 1
ATOM 5063 N N . LEU A 1 640 ? 22.359 -29.797 -11.852 1 91.69 640 LEU A N 1
ATOM 5064 C CA . LEU A 1 640 ? 22.359 -31.188 -12.281 1 91.69 640 LEU A CA 1
ATOM 5065 C C . LEU A 1 640 ? 23.703 -31.562 -12.891 1 91.69 640 LEU A C 1
ATOM 5067 O O . LEU A 1 640 ? 24.203 -32.656 -12.68 1 91.69 640 LEU A O 1
ATOM 5071 N N . HIS A 1 641 ? 24.234 -30.656 -13.57 1 90.12 641 HIS A N 1
ATOM 5072 C CA . HIS A 1 641 ? 25.547 -30.891 -14.148 1 90.12 641 HIS A CA 1
ATOM 5073 C C . HIS A 1 641 ? 26.609 -31.062 -13.062 1 90.12 641 HIS A C 1
ATOM 5075 O O . HIS A 1 641 ? 27.453 -31.953 -13.156 1 90.12 641 HIS A O 1
ATOM 5081 N N . LYS A 1 642 ? 26.562 -30.219 -12.117 1 86.94 642 LYS A N 1
ATOM 5082 C CA . LYS A 1 642 ? 27.531 -30.297 -11.023 1 86.94 642 LYS A CA 1
ATOM 5083 C C . LYS A 1 642 ? 27.375 -31.609 -10.25 1 86.94 642 LYS A C 1
ATOM 5085 O O . LYS A 1 642 ? 28.375 -32.219 -9.859 1 86.94 642 LYS A O 1
ATOM 5090 N N . ILE A 1 643 ? 26.219 -32.031 -10.008 1 86.62 643 ILE A N 1
ATOM 5091 C CA . ILE A 1 643 ? 25.922 -33.219 -9.227 1 86.62 643 ILE A CA 1
ATOM 5092 C C . ILE A 1 643 ? 26.391 -34.469 -9.984 1 86.62 643 ILE A C 1
ATOM 5094 O O . ILE A 1 643 ? 27.031 -35.344 -9.406 1 86.62 643 ILE A O 1
ATOM 5098 N N . ARG A 1 644 ? 26.156 -34.469 -11.227 1 86.38 644 ARG A N 1
ATOM 5099 C CA . ARG A 1 644 ? 26.5 -35.625 -12.031 1 86.38 644 ARG A CA 1
ATOM 5100 C C . ARG A 1 644 ? 27.984 -35.688 -12.312 1 86.38 644 ARG A C 1
ATOM 5102 O O . ARG A 1 644 ? 28.562 -36.781 -12.391 1 86.38 644 ARG A O 1
ATOM 5109 N N . SER A 1 645 ? 28.625 -34.562 -12.445 1 83.31 645 SER A N 1
ATOM 5110 C CA . SER A 1 645 ? 30.062 -34.531 -12.648 1 83.31 645 SER A CA 1
ATOM 5111 C C . SER A 1 645 ? 30.812 -35 -11.406 1 83.31 645 SER A C 1
ATOM 5113 O O . SER A 1 645 ? 31.875 -35.625 -11.508 1 83.31 645 SER A O 1
ATOM 5115 N N . SER A 1 646 ? 30.312 -34.625 -10.289 1 76.94 646 SER A N 1
ATOM 5116 C CA . SER A 1 646 ? 30.953 -35.062 -9.039 1 76.94 646 SER A CA 1
ATOM 5117 C C . SER A 1 646 ? 30.828 -36.562 -8.828 1 76.94 646 SER A C 1
ATOM 5119 O O . SER A 1 646 ? 31.672 -37.156 -8.164 1 76.94 646 SER A O 1
ATOM 5121 N N . GLU A 1 647 ? 29.891 -37.156 -9.32 1 71.88 647 GLU A N 1
ATOM 5122 C CA . GLU A 1 647 ? 29.688 -38.594 -9.219 1 71.88 647 GLU A CA 1
ATOM 5123 C C . GLU A 1 647 ? 30.656 -39.344 -10.133 1 71.88 647 GLU A C 1
ATOM 5125 O O . GLU A 1 647 ? 31.141 -40.438 -9.781 1 71.88 647 GLU A O 1
ATOM 5130 N N . SER A 1 648 ? 30.922 -38.781 -11.258 1 65.06 648 SER A N 1
ATOM 5131 C CA . SER A 1 648 ? 31.844 -39.406 -12.195 1 65.06 648 SER A CA 1
ATOM 5132 C C . SER A 1 648 ? 33.281 -39.375 -11.688 1 65.06 648 SER A C 1
ATOM 5134 O O . SER A 1 648 ? 34.062 -40.312 -11.906 1 65.06 648 SER A O 1
ATOM 5136 N N . THR A 1 649 ? 33.625 -38.406 -10.922 1 56.91 649 THR A N 1
ATOM 5137 C CA . THR A 1 649 ? 34.969 -38.312 -10.383 1 56.91 649 THR A CA 1
ATOM 5138 C C . THR A 1 649 ? 35.156 -39.281 -9.211 1 56.91 649 THR A C 1
ATOM 5140 O O . THR A 1 649 ? 36.219 -39.844 -9.016 1 56.91 649 THR A O 1
ATOM 5143 N N . VAL A 1 650 ? 34.188 -39.531 -8.406 1 52.31 650 VAL A N 1
ATOM 5144 C CA . VAL A 1 650 ? 34.312 -40.469 -7.281 1 52.31 650 VAL A CA 1
ATOM 5145 C C . VAL A 1 650 ? 34.406 -41.906 -7.801 1 52.31 650 VAL A C 1
ATOM 5147 O O . VAL A 1 650 ? 35.125 -42.719 -7.246 1 52.31 650 VAL A O 1
ATOM 5150 N N . GLN A 1 651 ? 33.781 -42.344 -8.828 1 47.03 651 GLN A N 1
ATOM 5151 C CA . GLN A 1 651 ? 33.906 -43.688 -9.359 1 47.03 651 GLN A CA 1
ATOM 5152 C C . GLN A 1 651 ? 35.312 -43.938 -9.93 1 47.03 651 GLN A C 1
ATOM 5154 O O . GLN A 1 651 ? 35.844 -45.031 -9.82 1 47.03 651 GLN A O 1
ATOM 5159 N N . SER A 1 652 ? 35.969 -43 -10.367 1 44.16 652 SER A N 1
ATOM 5160 C CA . SER A 1 652 ? 37.312 -43.219 -10.922 1 44.16 652 SER A CA 1
ATOM 5161 C C . SER A 1 652 ? 38.344 -43.344 -9.82 1 44.16 652 SER A C 1
ATOM 5163 O O . SER A 1 652 ? 39.406 -43.969 -10.016 1 44.16 652 SER A O 1
ATOM 5165 N N . SER A 1 653 ? 38.094 -42.906 -8.609 1 39.75 653 SER A N 1
ATOM 5166 C CA . SER A 1 653 ? 39.156 -42.969 -7.605 1 39.75 653 SER A CA 1
ATOM 5167 C C . SER A 1 653 ? 39.125 -44.281 -6.855 1 39.75 653 SER A C 1
ATOM 5169 O O . SER A 1 653 ? 40.062 -44.594 -6.102 1 39.75 653 SER A O 1
ATOM 5171 N N . GLU A 1 654 ? 38.062 -45.125 -6.789 1 34.03 654 GLU A N 1
ATOM 5172 C CA . GLU A 1 654 ? 38.062 -46.344 -5.984 1 34.03 654 GLU A CA 1
ATOM 5173 C C . GLU A 1 654 ? 38.75 -47.5 -6.719 1 34.03 654 GLU A C 1
ATOM 5175 O O . GLU A 1 654 ? 38.875 -48.594 -6.172 1 34.03 654 GLU A O 1
ATOM 5180 N N . THR A 1 655 ? 39.031 -47.656 -8.008 1 32.78 655 THR A N 1
ATOM 5181 C CA . THR A 1 655 ? 39.531 -48.844 -8.672 1 32.78 655 THR A CA 1
ATOM 5182 C C . THR A 1 655 ? 41 -49.031 -8.336 1 32.78 655 THR A C 1
ATOM 5184 O O . THR A 1 655 ? 41.656 -49.938 -8.859 1 32.78 655 THR A O 1
ATOM 5187 N N . THR A 1 656 ? 41.688 -48.406 -7.484 1 31.28 656 THR A N 1
ATOM 5188 C CA . THR A 1 656 ? 43.125 -48.719 -7.469 1 31.28 656 THR A CA 1
ATOM 5189 C C . THR A 1 656 ? 43.438 -49.781 -6.402 1 31.28 656 THR A C 1
ATOM 5191 O O . THR A 1 656 ? 44.594 -50 -6.055 1 31.28 656 THR A O 1
ATOM 5194 N N . VAL A 1 657 ? 42.438 -50.656 -5.703 1 24.94 657 VAL A N 1
ATOM 5195 C CA . VAL A 1 657 ? 43.156 -51.406 -4.676 1 24.94 657 VAL A CA 1
ATOM 5196 C C . VAL A 1 657 ? 43.75 -52.688 -5.277 1 24.94 657 VAL A C 1
ATOM 5198 O O . VAL A 1 657 ? 44.938 -52.906 -5.156 1 24.94 657 VAL A O 1
ATOM 5201 N N . SER A 1 658 ? 43.469 -54.344 -4.812 1 24.41 658 SER A N 1
ATOM 5202 C CA . SER A 1 658 ? 44.25 -55.5 -4.395 1 24.41 658 SER A CA 1
ATOM 5203 C C . SER A 1 658 ? 44.469 -56.469 -5.551 1 24.41 658 SER A C 1
ATOM 5205 O O . SER A 1 658 ? 43.531 -56.781 -6.285 1 24.41 658 SER A O 1
ATOM 5207 N N . SER A 1 659 ? 45.281 -57.594 -6.164 1 29.14 659 SER A N 1
ATOM 5208 C CA . SER A 1 659 ? 46.281 -56.969 -7.047 1 29.14 659 SER A CA 1
ATOM 5209 C C . SER A 1 659 ? 45.656 -55.812 -7.844 1 29.14 659 SER A C 1
ATOM 5211 O O . SER A 1 659 ? 46.312 -54.812 -8.109 1 29.14 659 SER A O 1
ATOM 5213 N N . ILE A 1 660 ? 44.781 -56.281 -8.234 1 21.39 660 ILE A N 1
ATOM 5214 C CA . ILE A 1 660 ? 45.312 -57.656 -8.18 1 21.39 660 ILE A CA 1
ATOM 5215 C C . ILE A 1 660 ? 45.094 -58.344 -9.516 1 21.39 660 ILE A C 1
ATOM 5217 O O . ILE A 1 660 ? 44 -58.281 -10.078 1 21.39 660 ILE A O 1
ATOM 5221 N N . PRO A 1 661 ? 45.969 -59.219 -10.344 1 20.78 661 PRO A N 1
ATOM 5222 C CA . PRO A 1 661 ? 46.062 -59.625 -11.75 1 20.78 661 PRO A CA 1
ATOM 5223 C C . PRO A 1 661 ? 45.125 -60.781 -12.078 1 20.78 661 PRO A C 1
ATOM 5225 O O . PRO A 1 661 ? 45.188 -61.312 -13.188 1 20.78 661 PRO A O 1
ATOM 5228 N N . SER A 1 662 ? 43.938 -61.094 -11.742 1 19.33 662 SER A N 1
ATOM 5229 C CA . SER A 1 662 ? 43.688 -62.531 -11.812 1 19.33 662 SER A CA 1
ATOM 5230 C C . SER A 1 662 ? 43.875 -63.062 -13.227 1 19.33 662 SER A C 1
ATOM 5232 O O . SER A 1 662 ? 43.875 -62.281 -14.188 1 19.33 662 SER A O 1
ATOM 5234 N N . VAL A 1 663 ? 43.531 -64.562 -13.453 1 18.84 663 VAL A N 1
ATOM 5235 C CA . VAL A 1 663 ? 43.812 -65.75 -14.188 1 18.84 663 VAL A CA 1
ATOM 5236 C C . VAL A 1 663 ? 43.25 -65.688 -15.602 1 18.84 663 VAL A C 1
ATOM 5238 O O . VAL A 1 663 ? 42.312 -64.938 -15.844 1 18.84 663 VAL A O 1
ATOM 5241 N N . GLU A 1 664 ? 43.781 -66.5 -16.531 1 18.94 664 GLU A N 1
ATOM 5242 C CA . GLU A 1 664 ? 44 -66.688 -17.953 1 18.94 664 GLU A CA 1
ATOM 5243 C C . GLU A 1 664 ? 42.656 -66.812 -18.703 1 18.94 664 GLU A C 1
ATOM 5245 O O . GLU A 1 664 ? 41.625 -67.062 -18.094 1 18.94 664 GLU A O 1
ATOM 5250 N N . SER A 1 665 ? 42.719 -67 -20.188 1 19.02 665 SER A N 1
ATOM 5251 C CA . SER A 1 665 ? 42.5 -66.625 -21.578 1 19.02 665 SER A CA 1
ATOM 5252 C C . SER A 1 665 ? 41.5 -67.562 -22.25 1 19.02 665 SER A C 1
ATOM 5254 O O . SER A 1 665 ? 41.312 -67.5 -23.469 1 19.02 665 SER A O 1
ATOM 5256 N N . LEU A 1 666 ? 40.688 -68.562 -21.562 1 18.75 666 LEU A N 1
ATOM 5257 C CA . LEU A 1 666 ? 40.375 -69.688 -22.469 1 18.75 666 LEU A CA 1
ATOM 5258 C C . LEU A 1 666 ? 39.625 -69.188 -23.703 1 18.75 666 LEU A C 1
ATOM 5260 O O . LEU A 1 666 ? 38.719 -68.375 -23.578 1 18.75 666 LEU A O 1
ATOM 5264 N N . GLU A 1 667 ? 40.125 -69.562 -25.047 1 19.58 667 GLU A N 1
ATOM 5265 C CA . GLU A 1 667 ? 40 -69.312 -26.469 1 19.58 667 GLU A CA 1
ATOM 5266 C C . GLU A 1 667 ? 38.688 -69.875 -27.016 1 19.58 667 GLU A C 1
ATOM 5268 O O . GLU A 1 667 ? 38.438 -69.875 -28.219 1 19.58 667 GLU A O 1
ATOM 5273 N N . ILE A 1 668 ? 37.594 -70.125 -26.266 1 19.91 668 ILE A N 1
ATOM 5274 C CA . ILE A 1 668 ? 36.719 -71 -27.016 1 19.91 668 ILE A CA 1
ATOM 5275 C C . ILE A 1 668 ? 36.406 -70.375 -28.375 1 19.91 668 ILE A C 1
ATOM 5277 O O . ILE A 1 668 ? 35.938 -69.25 -28.453 1 19.91 668 ILE A O 1
ATOM 5281 N N . SER A 1 669 ? 36.906 -71 -29.469 1 18.81 669 SER A N 1
ATOM 5282 C CA . SER A 1 669 ? 37.188 -70.812 -30.891 1 18.81 669 SER A CA 1
ATOM 5283 C C . SER A 1 669 ? 35.938 -70.312 -31.625 1 18.81 669 SER A C 1
ATOM 5285 O O . SER A 1 669 ? 35.969 -69.375 -32.375 1 18.81 669 SER A O 1
ATOM 5287 N N . PRO A 1 670 ? 35.062 -71.25 -32.062 1 19.66 670 PRO A N 1
ATOM 5288 C CA . PRO A 1 670 ? 35 -71.5 -33.5 1 19.66 670 PRO A CA 1
ATOM 5289 C C . PRO A 1 670 ? 34.094 -70.5 -34.219 1 19.66 670 PRO A C 1
ATOM 5291 O O . PRO A 1 670 ? 34.438 -70.062 -35.312 1 19.66 670 PRO A O 1
ATOM 5294 N N . LYS A 1 671 ? 32.688 -70.625 -34.062 1 22.5 671 LYS A N 1
ATOM 5295 C CA . LYS A 1 671 ? 32.094 -70.812 -35.375 1 22.5 671 LYS A CA 1
ATOM 5296 C C . LYS A 1 671 ? 32.188 -69.5 -36.156 1 22.5 671 LYS A C 1
ATOM 5298 O O . LYS A 1 671 ? 32.281 -68.375 -35.562 1 22.5 671 LYS A O 1
ATOM 5303 N N . PRO A 1 672 ? 31.719 -69.312 -37.406 1 21.53 672 PRO A N 1
ATOM 5304 C CA . PRO A 1 672 ? 32.156 -68.562 -38.562 1 21.53 672 PRO A CA 1
ATOM 5305 C C . PRO A 1 672 ? 31.984 -67.062 -38.375 1 21.53 672 PRO A C 1
ATOM 5307 O O . PRO A 1 672 ? 31.219 -66.625 -37.531 1 21.53 672 PRO A O 1
ATOM 5310 N N . GLU A 1 673 ? 32.688 -66.125 -39.219 1 20.3 673 GLU A N 1
ATOM 5311 C CA . GLU A 1 673 ? 33.438 -64.875 -39.469 1 20.3 673 GLU A CA 1
ATOM 5312 C C . GLU A 1 673 ? 32.469 -63.688 -39.656 1 20.3 673 GLU A C 1
ATOM 5314 O O . GLU A 1 673 ? 32.844 -62.531 -39.406 1 20.3 673 GLU A O 1
ATOM 5319 N N . ILE A 1 674 ? 31.25 -63.844 -40.344 1 22.95 674 ILE A N 1
ATOM 5320 C CA . ILE A 1 674 ? 30.984 -62.781 -41.281 1 22.95 674 ILE A CA 1
ATOM 5321 C C . ILE A 1 674 ? 30.766 -61.469 -40.562 1 22.95 674 ILE A C 1
ATOM 5323 O O . ILE A 1 674 ? 30 -61.406 -39.594 1 22.95 674 ILE A O 1
ATOM 5327 N N . SER A 1 675 ? 31.625 -60.281 -40.75 1 20.42 675 SER A N 1
ATOM 5328 C CA . SER A 1 675 ? 32.125 -59.031 -40.219 1 20.42 675 SER A CA 1
ATOM 5329 C C . SER A 1 675 ? 31.078 -57.938 -40.25 1 20.42 675 SER A C 1
ATOM 5331 O O . SER A 1 675 ? 31.391 -56.781 -40.094 1 20.42 675 SER A O 1
ATOM 5333 N N . PRO A 1 676 ? 29.781 -58.219 -40.344 1 20.83 676 PRO A N 1
ATOM 5334 C CA . PRO A 1 676 ? 29 -57.156 -40.969 1 20.83 676 PRO A CA 1
ATOM 5335 C C . PRO A 1 676 ? 29.156 -55.812 -40.312 1 20.83 676 PRO A C 1
ATOM 5337 O O . PRO A 1 676 ? 29.359 -55.75 -39.094 1 20.83 676 PRO A O 1
ATOM 5340 N N . GLU A 1 677 ? 29.578 -54.719 -41.031 1 21.77 677 GLU A N 1
ATOM 5341 C CA . GLU A 1 677 ? 30.078 -53.344 -40.812 1 21.77 677 GLU A CA 1
ATOM 5342 C C . GLU A 1 677 ? 29.109 -52.531 -39.969 1 21.77 677 GLU A C 1
ATOM 5344 O O . GLU A 1 677 ? 28 -52.219 -40.406 1 21.77 677 GLU A O 1
ATOM 5349 N N . GLN A 1 678 ? 28.906 -52.875 -38.781 1 19.03 678 GLN A N 1
ATOM 5350 C CA . GLN A 1 678 ? 27.969 -52.312 -37.812 1 19.03 678 GLN A CA 1
ATOM 5351 C C . GLN A 1 678 ? 28.203 -50.812 -37.625 1 19.03 678 GLN A C 1
ATOM 5353 O O . GLN A 1 678 ? 29.281 -50.375 -37.219 1 19.03 678 GLN A O 1
ATOM 5358 N N . PHE A 1 679 ? 27.516 -50.031 -38.562 1 21.17 679 PHE A N 1
ATOM 5359 C CA . PHE A 1 679 ? 27.594 -48.562 -38.594 1 21.17 679 PHE A CA 1
ATOM 5360 C C . PHE A 1 679 ? 27.516 -48 -37.188 1 21.17 679 PHE A C 1
ATOM 5362 O O . PHE A 1 679 ? 26.5 -48.125 -36.5 1 21.17 679 PHE A O 1
ATOM 5369 N N . VAL A 1 680 ? 28.625 -48.062 -36.438 1 22.25 680 VAL A N 1
ATOM 5370 C CA . VAL A 1 680 ? 28.812 -47.562 -35.062 1 22.25 680 VAL A CA 1
ATOM 5371 C C . VAL A 1 680 ? 28.609 -46.031 -35.031 1 22.25 680 VAL A C 1
ATOM 5373 O O . VAL A 1 680 ? 29.359 -45.281 -35.656 1 22.25 680 VAL A O 1
ATOM 5376 N N . PRO A 1 681 ? 27.359 -45.625 -35.062 1 21.69 681 PRO A N 1
ATOM 5377 C CA . PRO A 1 681 ? 27.234 -44.188 -35.188 1 21.69 681 PRO A CA 1
ATOM 5378 C C . PRO A 1 681 ? 28.156 -43.406 -34.219 1 21.69 681 PRO A C 1
ATOM 5380 O O . PRO A 1 681 ? 28.531 -43.938 -33.156 1 21.69 681 PRO A O 1
ATOM 5383 N N . SER A 1 682 ? 29.031 -42.594 -34.75 1 23 682 SER A N 1
ATOM 5384 C CA . SER A 1 682 ? 30.047 -41.781 -34.094 1 23 682 SER A CA 1
ATOM 5385 C C . SER A 1 682 ? 29.484 -41.125 -32.812 1 23 682 SER A C 1
ATOM 5387 O O . SER A 1 682 ? 28.312 -40.75 -32.75 1 23 682 SER A O 1
ATOM 5389 N N . GLN A 1 683 ? 30.016 -41.5 -31.719 1 23.05 683 GLN A N 1
ATOM 5390 C CA . GLN A 1 683 ? 29.922 -41.094 -30.312 1 23.05 683 GLN A CA 1
ATOM 5391 C C . GLN A 1 683 ? 30.031 -39.562 -30.172 1 23.05 683 GLN A C 1
ATOM 5393 O O . GLN A 1 683 ? 31.094 -39.062 -29.828 1 23.05 683 GLN A O 1
ATOM 5398 N N . MET A 1 684 ? 29.453 -38.875 -31.172 1 24.08 684 MET A N 1
ATOM 5399 C CA . MET A 1 684 ? 29.672 -37.438 -30.969 1 24.08 684 MET A CA 1
ATOM 5400 C C . MET A 1 684 ? 29.25 -37 -29.578 1 24.08 684 MET A C 1
ATOM 5402 O O . MET A 1 684 ? 28.172 -37.375 -29.094 1 24.08 684 MET A O 1
ATOM 5406 N N . ASP A 1 685 ? 30.25 -36.844 -28.766 1 24.98 685 ASP A N 1
ATOM 5407 C CA . ASP A 1 685 ? 30.125 -36.312 -27.422 1 24.98 685 ASP A CA 1
ATOM 5408 C C . ASP A 1 685 ? 29.125 -35.156 -27.359 1 24.98 685 ASP A C 1
ATOM 5410 O O . ASP A 1 685 ? 29.328 -34.125 -28.016 1 24.98 685 ASP A O 1
ATOM 5414 N N . PRO A 1 686 ? 27.875 -35.562 -27.359 1 24.84 686 PRO A N 1
ATOM 5415 C CA . PRO A 1 686 ? 26.844 -34.531 -27.531 1 24.84 686 PRO A CA 1
ATOM 5416 C C . PRO A 1 686 ? 27.094 -33.312 -26.656 1 24.84 686 PRO A C 1
ATOM 5418 O O . PRO A 1 686 ? 26.328 -32.344 -26.734 1 24.84 686 PRO A O 1
ATOM 5421 N N . TYR A 1 687 ? 27.828 -33.625 -25.562 1 24.41 687 TYR A N 1
ATOM 5422 C CA . TYR A 1 687 ? 27.828 -32.531 -24.609 1 24.41 687 TYR A CA 1
ATOM 5423 C C . TYR A 1 687 ? 28.797 -31.422 -25.047 1 24.41 687 TYR A C 1
ATOM 5425 O O . TYR A 1 687 ? 29.094 -30.516 -24.266 1 24.41 687 TYR A O 1
ATOM 5433 N N . SER A 1 688 ? 29.562 -31.812 -26.188 1 24.2 688 SER A N 1
ATOM 5434 C CA . SER A 1 688 ? 30.484 -30.734 -26.5 1 24.2 688 SER A CA 1
ATOM 5435 C C . SER A 1 688 ? 29.734 -29.484 -26.953 1 24.2 688 SER A C 1
ATOM 5437 O O . SER A 1 688 ? 29.094 -29.484 -28 1 24.2 688 SER A O 1
ATOM 5439 N N . LEU A 1 689 ? 29.344 -28.797 -26.016 1 25.58 689 LEU A N 1
ATOM 5440 C CA . LEU A 1 689 ? 28.625 -27.516 -26.109 1 25.58 689 LEU A CA 1
ATOM 5441 C C . LEU A 1 689 ? 29.375 -26.547 -27 1 25.58 689 LEU A C 1
ATOM 5443 O O . LEU A 1 689 ? 29.141 -25.328 -26.953 1 25.58 689 LEU A O 1
ATOM 5447 N N . THR A 1 690 ? 30.359 -27.125 -27.812 1 26.98 690 THR A N 1
ATOM 5448 C CA . THR A 1 690 ? 31.172 -26.078 -28.422 1 26.98 690 THR A CA 1
ATOM 5449 C C . THR A 1 690 ? 30.359 -25.312 -29.453 1 26.98 690 THR A C 1
ATOM 5451 O O . THR A 1 690 ? 30.922 -24.531 -30.234 1 26.98 690 THR A O 1
ATOM 5454 N N . LEU A 1 691 ? 29.297 -25.906 -30 1 27.09 691 LEU A N 1
ATOM 5455 C CA . LEU A 1 691 ? 28.969 -25.188 -31.219 1 27.09 691 LEU A CA 1
ATOM 5456 C C . LEU A 1 691 ? 28.531 -23.766 -30.922 1 27.09 691 LEU A C 1
ATOM 5458 O O . LEU A 1 691 ? 27.703 -23.547 -30.031 1 27.09 691 LEU A O 1
ATOM 5462 N N . PRO A 1 692 ? 29.406 -22.812 -31.328 1 28.38 692 PRO A N 1
ATOM 5463 C CA . PRO A 1 692 ? 29.078 -21.406 -31.062 1 28.38 692 PRO A CA 1
ATOM 5464 C C . PRO A 1 692 ? 27.688 -21.016 -31.562 1 28.38 692 PRO A C 1
ATOM 5466 O O . PRO A 1 692 ? 27.219 -21.547 -32.562 1 28.38 692 PRO A O 1
ATOM 5469 N N . PHE A 1 693 ? 26.781 -20.688 -30.641 1 26.67 693 PHE A N 1
ATOM 5470 C CA . PHE A 1 693 ? 25.359 -20.391 -30.844 1 26.67 693 PHE A CA 1
ATOM 5471 C C . PHE A 1 693 ? 25.172 -19.547 -32.094 1 26.67 693 PHE A C 1
ATOM 5473 O O . PHE A 1 693 ? 24.047 -19.391 -32.562 1 26.67 693 PHE A O 1
ATOM 5480 N N . SER A 1 694 ? 26.25 -18.969 -32.625 1 28.62 694 SER A N 1
ATOM 5481 C CA . SER A 1 694 ? 26.078 -18.078 -33.75 1 28.62 694 SER A CA 1
ATOM 5482 C C . SER A 1 694 ? 25.547 -18.828 -34.969 1 28.62 694 SER A C 1
ATOM 5484 O O . SER A 1 694 ? 24.812 -18.266 -35.781 1 28.62 694 SER A O 1
ATOM 5486 N N . GLU A 1 695 ? 26.125 -20.031 -35.125 1 27.27 695 GLU A N 1
ATOM 5487 C CA . GLU A 1 695 ? 25.906 -20.656 -36.438 1 27.27 695 GLU A CA 1
ATOM 5488 C C . GLU A 1 695 ? 24.484 -21.188 -36.594 1 27.27 695 GLU A C 1
ATOM 5490 O O . GLU A 1 695 ? 24.031 -21.469 -37.688 1 27.27 695 GLU A O 1
ATOM 5495 N N . ILE A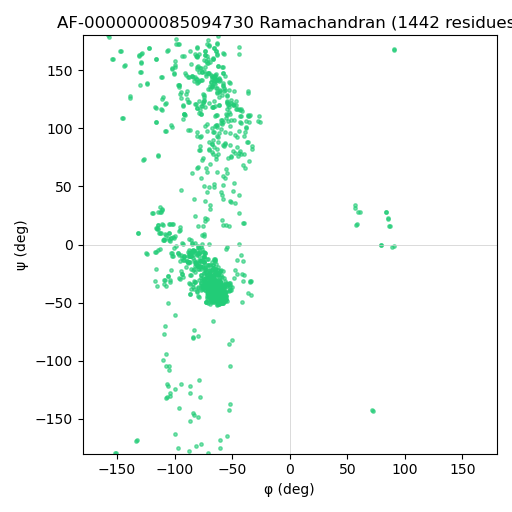 1 696 ? 24 -21.578 -35.406 1 25.5 696 ILE A N 1
ATOM 5496 C CA . ILE A 1 696 ? 22.734 -22.297 -35.625 1 25.5 696 ILE A CA 1
ATOM 5497 C C . ILE A 1 696 ? 21.672 -21.344 -36.156 1 25.5 696 ILE A C 1
ATOM 5499 O O . ILE A 1 696 ? 20.828 -21.734 -36.969 1 25.5 696 ILE A O 1
ATOM 5503 N N . VAL A 1 697 ? 21.641 -20.109 -35.625 1 26.77 697 VAL A N 1
ATOM 5504 C CA . VAL A 1 697 ? 20.453 -19.312 -35.875 1 26.77 697 VAL A CA 1
ATOM 5505 C C . VAL A 1 697 ? 20.5 -18.766 -37.312 1 26.77 697 VAL A C 1
ATOM 5507 O O . VAL A 1 697 ? 19.641 -17.984 -37.719 1 26.77 697 VAL A O 1
ATOM 5510 N N . ALA A 1 698 ? 21.625 -19.047 -38 1 24.22 698 ALA A N 1
ATOM 5511 C CA . ALA A 1 698 ? 21.641 -18.281 -39.25 1 24.22 698 ALA A CA 1
ATOM 5512 C C . ALA A 1 698 ? 20.609 -18.844 -40.219 1 24.22 698 ALA A C 1
ATOM 5514 O O . ALA A 1 698 ? 20.422 -18.297 -41.312 1 24.22 698 ALA A O 1
ATOM 5515 N N . SER A 1 699 ? 20.391 -20.25 -40.188 1 22.66 699 SER A N 1
ATOM 5516 C CA . SER A 1 699 ? 19.844 -20.656 -41.469 1 22.66 699 SER A CA 1
ATOM 5517 C C . SER A 1 699 ? 18.359 -20.312 -41.562 1 22.66 699 SER A C 1
ATOM 5519 O O . SER A 1 699 ? 17.516 -20.922 -40.906 1 22.66 699 SER A O 1
ATOM 5521 N N . PRO A 1 700 ? 17.906 -19.141 -42.094 1 24.48 700 PRO A N 1
ATOM 5522 C CA . PRO A 1 700 ? 16.578 -18.547 -42.188 1 24.48 700 PRO A CA 1
ATOM 5523 C C . PRO A 1 700 ? 15.57 -19.453 -42.906 1 24.48 700 PRO A C 1
ATOM 5525 O O . PRO A 1 700 ? 14.367 -19.375 -42.656 1 24.48 700 PRO A O 1
ATOM 5528 N N . GLY A 1 701 ? 16.047 -20.109 -44 1 27.38 701 GLY A N 1
ATOM 5529 C CA . GLY A 1 701 ? 15.258 -20.391 -45.188 1 27.38 701 GLY A CA 1
ATOM 5530 C C . GLY A 1 701 ? 14.391 -21.641 -45.062 1 27.38 701 GLY A C 1
ATOM 5531 O O . GLY A 1 701 ? 13.57 -21.938 -45.938 1 27.38 701 GLY A O 1
ATOM 5532 N N . ALA A 1 702 ? 14.805 -22.641 -44.312 1 27.56 702 ALA A N 1
ATOM 5533 C CA . ALA A 1 702 ? 14.414 -23.938 -44.844 1 27.56 702 ALA A CA 1
ATOM 5534 C C . ALA A 1 702 ? 12.961 -24.266 -44.5 1 27.56 702 ALA A C 1
ATOM 5536 O O . ALA A 1 702 ? 12.555 -25.422 -44.531 1 27.56 702 ALA A O 1
ATOM 5537 N N . ILE A 1 703 ? 12.266 -23.359 -43.75 1 27.28 703 ILE A N 1
ATOM 5538 C CA . ILE A 1 703 ? 10.938 -23.906 -43.5 1 27.28 703 ILE A CA 1
ATOM 5539 C C . ILE A 1 703 ? 10.109 -23.875 -44.781 1 27.28 703 ILE A C 1
ATOM 5541 O O . ILE A 1 703 ? 9.984 -22.828 -45.406 1 27.28 703 ILE A O 1
ATOM 5545 N N . ASP A 1 704 ? 9.945 -24.969 -45.406 1 29.16 704 ASP A N 1
ATOM 5546 C CA . ASP A 1 704 ? 9.164 -25.234 -46.625 1 29.16 704 ASP A CA 1
ATOM 5547 C C . ASP A 1 704 ? 7.711 -24.797 -46.438 1 29.16 704 ASP A C 1
ATOM 5549 O O . ASP A 1 704 ? 6.961 -25.422 -45.688 1 29.16 704 ASP A O 1
ATOM 5553 N N . TRP A 1 705 ? 7.277 -23.656 -46.844 1 31.5 705 TRP A N 1
ATOM 5554 C CA . TRP A 1 705 ? 5.992 -22.969 -46.781 1 31.5 705 TRP A CA 1
ATOM 5555 C C . TRP A 1 705 ? 4.906 -23.781 -47.469 1 31.5 705 TRP A C 1
ATOM 5557 O O . TRP A 1 705 ? 3.725 -23.672 -47.156 1 31.5 705 TRP A O 1
ATOM 5567 N N . VAL A 1 706 ? 5.34 -24.531 -48.406 1 33.91 706 VAL A N 1
ATOM 5568 C CA . VAL A 1 706 ? 4.375 -25.234 -49.25 1 33.91 706 VAL A CA 1
ATOM 5569 C C . VAL A 1 706 ? 3.707 -26.359 -48.438 1 33.91 706 VAL A C 1
ATOM 5571 O O . VAL A 1 706 ? 2.484 -26.516 -48.5 1 33.91 706 VAL A O 1
ATOM 5574 N N . GLU A 1 707 ? 4.598 -27.125 -47.812 1 30.7 707 GLU A N 1
ATOM 5575 C CA . GLU A 1 707 ? 4.023 -28.312 -47.188 1 30.7 707 GLU A CA 1
ATOM 5576 C C . GLU A 1 707 ? 3.121 -27.922 -46 1 30.7 707 GLU A C 1
ATOM 5578 O O . GLU A 1 707 ? 2.186 -28.656 -45.656 1 30.7 707 GLU A O 1
ATOM 5583 N N . PHE A 1 708 ? 3.451 -26.797 -45.406 1 28.72 708 PHE A N 1
ATOM 5584 C CA . PHE A 1 708 ? 2.607 -26.328 -44.312 1 28.72 708 PHE A CA 1
ATOM 5585 C C . PHE A 1 708 ? 1.216 -25.969 -44.812 1 28.72 708 PHE A C 1
ATOM 5587 O O . PHE A 1 708 ? 0.211 -26.328 -44.188 1 28.72 708 PHE A O 1
ATOM 5594 N N . ASP A 1 709 ? 1.113 -25.359 -45.938 1 30.69 709 ASP A N 1
ATOM 5595 C CA . ASP A 1 709 ? -0.162 -25.031 -46.562 1 30.69 709 ASP A CA 1
ATOM 5596 C C . ASP A 1 709 ? -0.972 -26.297 -46.844 1 30.69 709 ASP A C 1
ATOM 5598 O O . ASP A 1 709 ? -2.191 -26.312 -46.656 1 30.69 709 ASP A O 1
ATOM 5602 N N . ARG A 1 710 ? -0.188 -27.234 -47.312 1 31.88 710 ARG A N 1
ATOM 5603 C CA . ARG A 1 710 ? -0.86 -28.469 -47.75 1 31.88 710 ARG A CA 1
ATOM 5604 C C . ARG A 1 710 ? -1.598 -29.125 -46.562 1 31.88 710 ARG A C 1
ATOM 5606 O O . ARG A 1 710 ? -2.701 -29.641 -46.75 1 31.88 710 ARG A O 1
ATOM 5613 N N . TYR A 1 711 ? -0.792 -29.141 -45.438 1 28.38 711 TYR A N 1
ATOM 5614 C CA . TYR A 1 711 ? -1.378 -29.922 -44.344 1 28.38 711 TYR A CA 1
ATOM 5615 C C . TYR A 1 711 ? -2.65 -29.266 -43.844 1 28.38 711 TYR A C 1
ATOM 5617 O O . TYR A 1 711 ? -3.557 -29.938 -43.344 1 28.38 711 TYR A O 1
ATOM 5625 N N . VAL A 1 712 ? -2.6 -27.922 -43.812 1 26.31 712 VAL A N 1
ATOM 5626 C CA . VAL A 1 712 ? -3.824 -27.281 -43.344 1 26.31 712 VAL A CA 1
ATOM 5627 C C . VAL A 1 712 ? -4.969 -27.594 -44.312 1 26.31 712 VAL A C 1
ATOM 5629 O O . VAL A 1 712 ? -6.133 -27.641 -43.906 1 26.31 712 VAL A O 1
ATOM 5632 N N . LEU A 1 713 ? -4.582 -27.5 -45.594 1 26.88 713 LEU A N 1
ATOM 5633 C CA . LEU A 1 713 ? -5.676 -27.578 -46.562 1 26.88 713 LEU A CA 1
ATOM 5634 C C . LEU A 1 713 ? -6.227 -29 -46.656 1 26.88 713 LEU A C 1
ATOM 5636 O O . LEU A 1 713 ? -5.527 -29.906 -47.094 1 26.88 713 LEU A O 1
ATOM 5640 N N . GLY A 1 714 ? -6.781 -29.547 -45.562 1 25.25 714 GLY A N 1
ATOM 5641 C CA . GLY A 1 714 ? -7.473 -30.812 -45.656 1 25.25 714 GLY A CA 1
ATOM 5642 C C . GLY A 1 714 ? -8.211 -31.016 -46.969 1 25.25 714 GLY A C 1
ATOM 5643 O O . GLY A 1 714 ? -8.906 -32 -47.156 1 25.25 714 GLY A O 1
ATOM 5644 N N . GLY A 1 715 ? -8.719 -29.828 -47.562 1 25.39 715 GLY A N 1
ATOM 5645 C CA . GLY A 1 715 ? -9.844 -30.141 -48.438 1 25.39 715 GLY A CA 1
ATOM 5646 C C . GLY A 1 715 ? -9.461 -31.047 -49.594 1 25.39 715 GLY A C 1
ATOM 5647 O O . GLY A 1 715 ? -8.461 -30.812 -50.281 1 25.39 715 GLY A O 1
ATOM 5648 N N . ASN A 1 716 ? -9.469 -32.312 -49.562 1 23.91 716 ASN A N 1
ATOM 5649 C CA . ASN A 1 716 ? -9.75 -33.25 -50.656 1 23.91 716 ASN A CA 1
ATOM 5650 C C . ASN A 1 716 ? -10.836 -32.688 -51.594 1 23.91 716 ASN A C 1
ATOM 5652 O O . ASN A 1 716 ? -11.992 -32.531 -51.188 1 23.91 716 ASN A O 1
ATOM 5656 N N . ILE A 1 717 ? -10.523 -31.656 -52.406 1 23.16 717 ILE A N 1
ATOM 5657 C CA . ILE A 1 717 ? -11.328 -31.219 -53.531 1 23.16 717 ILE A CA 1
ATOM 5658 C C . ILE A 1 717 ? -11.727 -32.438 -54.406 1 23.16 717 ILE A C 1
ATOM 5660 O O . ILE A 1 717 ? -10.867 -33.188 -54.844 1 23.16 717 ILE A O 1
ATOM 5664 N N . PRO A 1 718 ? -13.031 -32.844 -54.344 1 24.61 718 PRO A N 1
ATOM 5665 C CA . PRO A 1 718 ? -13.578 -33.844 -55.25 1 24.61 718 PRO A CA 1
ATOM 5666 C C . PRO A 1 718 ? -13.273 -33.5 -56.719 1 24.61 718 PRO A C 1
ATOM 5668 O O . PRO A 1 718 ? -13.047 -32.344 -57.062 1 24.61 718 PRO A O 1
ATOM 5671 N N . MET A 1 719 ? -12.648 -34.438 -57.406 1 22.05 719 MET A N 1
ATOM 5672 C CA . MET A 1 719 ? -12.398 -34.656 -58.844 1 22.05 719 MET A CA 1
ATOM 5673 C C . MET A 1 719 ? -13.688 -34.5 -59.656 1 22.05 719 MET A C 1
ATOM 5675 O O . MET A 1 719 ? -14.555 -35.375 -59.594 1 22.05 719 MET A O 1
ATOM 5679 N N . ASN A 1 720 ? -14.523 -33.5 -59.656 1 20.8 720 ASN A N 1
ATOM 5680 C CA . ASN A 1 720 ? -15.523 -33.562 -60.719 1 20.8 720 ASN A CA 1
ATOM 5681 C C . ASN A 1 720 ? -14.883 -33.625 -62.094 1 20.8 720 ASN A C 1
ATOM 5683 O O . ASN A 1 720 ? -14.305 -32.656 -62.562 1 20.8 720 ASN A O 1
ATOM 5687 N N . GLY A 1 721 ? -13.891 -34.594 -62.312 1 18.45 721 GLY A N 1
ATOM 5688 C CA . GLY A 1 721 ? -13.703 -35.094 -63.656 1 18.45 721 GLY A CA 1
ATOM 5689 C C . GLY A 1 721 ? -15.008 -35.406 -64.375 1 18.45 721 GLY A C 1
ATOM 5690 O O . GLY A 1 721 ? -15.828 -36.156 -63.875 1 18.45 721 GLY A O 1
ATOM 5691 N N . ASN A 1 722 ? -15.57 -34.5 -65.25 1 17.83 722 ASN A N 1
ATOM 5692 C CA . ASN A 1 722 ? -16.109 -34.438 -66.625 1 17.83 722 ASN A CA 1
ATOM 5693 C C . ASN A 1 722 ? -15.469 -35.5 -67.5 1 17.83 722 ASN A C 1
ATOM 5695 O O . ASN A 1 722 ? -14.242 -35.625 -67.562 1 17.83 722 ASN A O 1
ATOM 5699 N N . MET A 1 723 ? -16.594 -36.281 -67.625 1 15.85 723 MET A N 1
ATOM 5700 C CA . MET A 1 723 ? -17.578 -36.094 -68.688 1 15.85 723 MET A CA 1
ATOM 5701 C C . MET A 1 723 ? -18.266 -34.75 -68.625 1 15.85 723 MET A C 1
ATOM 5703 O O . MET A 1 723 ? -18.516 -34.25 -67.5 1 15.85 723 MET A O 1
ATOM 5707 N N . MET B 1 1 ? -89 66.062 1.162 1 21.98 1 MET B N 1
ATOM 5708 C CA . MET B 1 1 ? -88.25 66 2.387 1 21.98 1 MET B CA 1
ATOM 5709 C C . MET B 1 1 ? -87.938 64.5 2.729 1 21.98 1 MET B C 1
ATOM 5711 O O . MET B 1 1 ? -88.438 63.969 3.705 1 21.98 1 MET B O 1
ATOM 5715 N N . GLU B 1 2 ? -87.75 63.594 1.775 1 24.75 2 GLU B N 1
ATOM 5716 C CA . GLU B 1 2 ? -88 62.188 1.459 1 24.75 2 GLU B CA 1
ATOM 5717 C C . GLU B 1 2 ? -87 61.281 2.107 1 24.75 2 GLU B C 1
ATOM 5719 O O . GLU B 1 2 ? -85.812 61.469 1.912 1 24.75 2 GLU B O 1
ATOM 5724 N N . SER B 1 3 ? -87.188 60.625 3.258 1 25.78 3 SER B N 1
ATOM 5725 C CA . SER B 1 3 ? -86.5 60.031 4.406 1 25.78 3 SER B CA 1
ATOM 5726 C C . SER B 1 3 ? -85.75 58.781 4.008 1 25.78 3 SER B C 1
ATOM 5728 O O . SER B 1 3 ? -86.375 57.781 3.551 1 25.78 3 SER B O 1
ATOM 5730 N N . GLN B 1 4 ? -84.438 58.844 3.549 1 24.08 4 GLN B N 1
ATOM 5731 C CA . GLN B 1 4 ? -83.625 58.031 2.65 1 24.08 4 GLN B CA 1
ATOM 5732 C C . GLN B 1 4 ? -83.125 56.75 3.35 1 24.08 4 GLN B C 1
ATOM 5734 O O . GLN B 1 4 ? -82.375 56.844 4.32 1 24.08 4 GLN B O 1
ATOM 5739 N N . SER B 1 5 ? -83.938 55.656 3.387 1 24.19 5 SER B N 1
ATOM 5740 C CA . SER B 1 5 ? -84.062 54.438 4.172 1 24.19 5 SER B CA 1
ATOM 5741 C C . SER B 1 5 ? -82.875 53.531 4.02 1 24.19 5 SER B C 1
ATOM 5743 O O . SER B 1 5 ? -82.625 53.031 2.928 1 24.19 5 SER B O 1
ATOM 5745 N N . ASN B 1 6 ? -81.688 53.844 4.684 1 24.73 6 ASN B N 1
ATOM 5746 C CA . ASN B 1 6 ? -80.312 53.5 4.398 1 24.73 6 ASN B CA 1
ATOM 5747 C C . ASN B 1 6 ? -80.062 52.031 4.703 1 24.73 6 ASN B C 1
ATOM 5749 O O . ASN B 1 6 ? -80 51.625 5.871 1 24.73 6 ASN B O 1
ATOM 5753 N N . GLY B 1 7 ? -80.688 51.062 3.961 1 23.7 7 GLY B N 1
ATOM 5754 C CA . GLY B 1 7 ? -80.875 49.625 4.102 1 23.7 7 GLY B CA 1
ATOM 5755 C C . GLY B 1 7 ? -79.562 48.844 4.344 1 23.7 7 GLY B C 1
ATOM 5756 O O . GLY B 1 7 ? -78.562 49.062 3.658 1 23.7 7 GLY B O 1
ATOM 5757 N N . GLY B 1 8 ? -79.188 48.531 5.496 1 25.77 8 GLY B N 1
ATOM 5758 C CA . GLY B 1 8 ? -78 48 6.168 1 25.77 8 GLY B CA 1
ATOM 5759 C C . GLY B 1 8 ? -77.562 46.656 5.672 1 25.77 8 GLY B C 1
ATOM 5760 O O . GLY B 1 8 ? -78.062 45.625 6.129 1 25.77 8 GLY B O 1
ATOM 5761 N N . VAL B 1 9 ? -77.5 46.375 4.398 1 26.52 9 VAL B N 1
ATOM 5762 C CA . VAL B 1 9 ? -77.5 45.031 3.85 1 26.52 9 VAL B CA 1
ATOM 5763 C C . VAL B 1 9 ? -76.25 44.281 4.383 1 26.52 9 VAL B C 1
ATOM 5765 O O . VAL B 1 9 ? -75.125 44.75 4.281 1 26.52 9 VAL B O 1
ATOM 5768 N N . ARG B 1 10 ? -76.312 43.531 5.398 1 30.69 10 ARG B N 1
ATOM 5769 C CA . ARG B 1 10 ? -75.375 42.781 6.227 1 30.69 10 ARG B CA 1
ATOM 5770 C C . ARG B 1 10 ? -74.562 41.812 5.383 1 30.69 10 ARG B C 1
ATOM 5772 O O . ARG B 1 10 ? -75.125 40.938 4.727 1 30.69 10 ARG B O 1
ATOM 5779 N N . PRO B 1 11 ? -73.375 42.094 4.719 1 25.22 11 PRO B N 1
ATOM 5780 C CA . PRO B 1 11 ? -72.75 41.375 3.602 1 25.22 11 PRO B CA 1
ATOM 5781 C C . PRO B 1 11 ? -72.25 40 3.998 1 25.22 11 PRO B C 1
ATOM 5783 O O . PRO B 1 11 ? -71.5 39.844 4.965 1 25.22 11 PRO B O 1
ATOM 5786 N N . SER B 1 12 ? -73 38.875 3.996 1 26.22 12 SER B N 1
ATOM 5787 C CA . SER B 1 12 ? -72.812 37.5 4.457 1 26.22 12 SER B CA 1
ATOM 5788 C C . SER B 1 12 ? -71.625 36.844 3.816 1 26.22 12 SER B C 1
ATOM 5790 O O . SER B 1 12 ? -71.75 36 2.947 1 26.22 12 SER B O 1
ATOM 5792 N N . THR B 1 13 ? -70.562 37.5 3.621 1 26.23 13 THR B N 1
ATOM 5793 C CA . THR B 1 13 ? -69.562 37.031 2.646 1 26.23 13 THR B CA 1
ATOM 5794 C C . THR B 1 13 ? -68.938 35.719 3.111 1 26.23 13 THR B C 1
ATOM 5796 O O . THR B 1 13 ? -68 35.719 3.922 1 26.23 13 THR B O 1
ATOM 5799 N N . ALA B 1 14 ? -69.688 34.75 3.439 1 31.23 14 ALA B N 1
ATOM 5800 C CA . ALA B 1 14 ? -69.188 33.5 3.971 1 31.23 14 ALA B CA 1
ATOM 5801 C C . ALA B 1 14 ? -68.125 32.906 3.039 1 31.23 14 ALA B C 1
ATOM 5803 O O . ALA B 1 14 ? -68.312 32.875 1.821 1 31.23 14 ALA B O 1
ATOM 5804 N N . PRO B 1 15 ? -66.938 32.688 3.395 1 31.5 15 PRO B N 1
ATOM 5805 C CA . PRO B 1 15 ? -65.75 32.312 2.545 1 31.5 15 PRO B CA 1
ATOM 5806 C C . PRO B 1 15 ? -65.938 30.953 1.866 1 31.5 15 PRO B C 1
ATOM 5808 O O . PRO B 1 15 ? -66.312 29.969 2.531 1 31.5 15 PRO B O 1
ATOM 5811 N N . ILE B 1 16 ? -66.438 30.844 0.636 1 33.31 16 ILE B N 1
ATOM 5812 C CA . ILE B 1 16 ? -66.812 29.625 -0.105 1 33.31 16 ILE B CA 1
ATOM 5813 C C . ILE B 1 16 ? -65.625 28.672 -0.141 1 33.31 16 ILE B C 1
ATOM 5815 O O . ILE B 1 16 ? -64.5 29.094 -0.436 1 33.31 16 ILE B O 1
ATOM 5819 N N . ARG B 1 17 ? -65.688 27.516 0.319 1 38.22 17 ARG B N 1
ATOM 5820 C CA . ARG B 1 17 ? -64.875 26.344 0.333 1 38.22 17 ARG B CA 1
ATOM 5821 C C . ARG B 1 17 ? -64.375 25.984 -1.075 1 38.22 17 ARG B C 1
ATOM 5823 O O . ARG B 1 17 ? -65.188 25.719 -1.957 1 38.22 17 ARG B O 1
ATOM 5830 N N . GLY B 1 18 ? -63.375 26.547 -1.652 1 36.59 18 GLY B N 1
ATOM 5831 C CA . GLY B 1 18 ? -62.969 26.406 -3.035 1 36.59 18 GLY B CA 1
ATOM 5832 C C . GLY B 1 18 ? -62.812 24.953 -3.455 1 36.59 18 GLY B C 1
ATOM 5833 O O . GLY B 1 18 ? -62.406 24.109 -2.656 1 36.59 18 GLY B O 1
ATOM 5834 N N . ARG B 1 19 ? -63.5 24.422 -4.434 1 48.75 19 ARG B N 1
ATOM 5835 C CA . ARG B 1 19 ? -63.625 23.109 -5.035 1 48.75 19 ARG B CA 1
ATOM 5836 C C . ARG B 1 19 ? -62.25 22.609 -5.539 1 48.75 19 ARG B C 1
ATOM 5838 O O . ARG B 1 19 ? -61.469 23.375 -6.074 1 48.75 19 ARG B O 1
ATOM 5845 N N . PRO B 1 20 ? -61.906 21.359 -5.305 1 53.19 20 PRO B N 1
ATOM 5846 C CA . PRO B 1 20 ? -60.625 20.781 -5.699 1 53.19 20 PRO B CA 1
ATOM 5847 C C . PRO B 1 20 ? -60.406 20.797 -7.211 1 53.19 20 PRO B C 1
ATOM 5849 O O . PRO B 1 20 ? -61.375 20.734 -7.977 1 53.19 20 PRO B O 1
ATOM 5852 N N . GLN B 1 21 ? -59.344 21.297 -7.773 1 61.34 21 GLN B N 1
ATOM 5853 C CA . GLN B 1 21 ? -59 21.422 -9.195 1 61.34 21 GLN B CA 1
ATOM 5854 C C . GLN B 1 21 ? -58.969 20.047 -9.867 1 61.34 21 GLN B C 1
ATOM 5856 O O . GLN B 1 21 ? -58.188 19.172 -9.453 1 61.34 21 GLN B O 1
ATOM 5861 N N . LEU B 1 22 ? -59.906 19.766 -10.648 1 70.69 22 LEU B N 1
ATOM 5862 C CA . LEU B 1 22 ? -60.062 18.469 -11.305 1 70.69 22 LEU B CA 1
ATOM 5863 C C . LEU B 1 22 ? -59.375 18.469 -12.672 1 70.69 22 LEU B C 1
ATOM 5865 O O . LEU B 1 22 ? -59.25 17.422 -13.305 1 70.69 22 LEU B O 1
ATOM 5869 N N . SER B 1 23 ? -58.938 19.625 -13.172 1 74.62 23 SER B N 1
ATOM 5870 C CA . SER B 1 23 ? -58.406 19.75 -14.523 1 74.62 23 SER B CA 1
ATOM 5871 C C . SER B 1 23 ? -56.875 19.75 -14.516 1 74.62 23 SER B C 1
ATOM 5873 O O . SER B 1 23 ? -56.25 20.141 -13.523 1 74.62 23 SER B O 1
ATOM 5875 N N . CYS B 1 24 ? -56.125 19.281 -15.664 1 74.94 24 CYS B N 1
ATOM 5876 C CA . CYS B 1 24 ? -54.688 19.328 -15.75 1 74.94 24 CYS B CA 1
ATOM 5877 C C . CYS B 1 24 ? -54.188 20.766 -15.812 1 74.94 24 CYS B C 1
ATOM 5879 O O . CYS B 1 24 ? -54.938 21.672 -16.172 1 74.94 24 CYS B O 1
ATOM 5881 N N . THR B 1 25 ? -52.938 21.125 -15.508 1 76.06 25 THR B N 1
ATOM 5882 C CA . THR B 1 25 ? -52.375 22.469 -15.359 1 76.06 25 THR B CA 1
ATOM 5883 C C . THR B 1 25 ? -52.438 23.219 -16.672 1 76.06 25 THR B C 1
ATOM 5885 O O . THR B 1 25 ? -52.844 24.391 -16.703 1 76.06 25 THR B O 1
ATOM 5888 N N . PRO B 1 26 ? -52.156 22.625 -17.703 1 79.69 26 PRO B N 1
ATOM 5889 C CA . PRO B 1 26 ? -52.219 23.406 -18.953 1 79.69 26 PRO B CA 1
ATOM 5890 C C . PRO B 1 26 ? -53.656 23.719 -19.359 1 79.69 26 PRO B C 1
ATOM 5892 O O . PRO B 1 26 ? -53.938 24.828 -19.828 1 79.69 26 PRO B O 1
ATOM 5895 N N . CYS B 1 27 ? -54.531 22.797 -19.141 1 77.75 27 CYS B N 1
ATOM 5896 C CA . CYS B 1 27 ? -55.938 23 -19.484 1 77.75 27 CYS B CA 1
ATOM 5897 C C . CYS B 1 27 ? -56.562 24.047 -18.578 1 77.75 27 CYS B C 1
ATOM 5899 O O . CYS B 1 27 ? -57.375 24.859 -19.016 1 77.75 27 CYS B O 1
ATOM 5901 N N . LYS B 1 28 ? -56.188 24.125 -17.219 1 75.25 28 LYS B N 1
ATOM 5902 C CA . LYS B 1 28 ? -56.656 25.125 -16.266 1 75.25 28 LYS B CA 1
ATOM 5903 C C . LYS B 1 28 ? -56.188 26.531 -16.672 1 75.25 28 LYS B C 1
ATOM 5905 O O . LYS B 1 28 ? -56.969 27.484 -16.625 1 75.25 28 LYS B O 1
ATOM 5910 N N . ARG B 1 29 ? -55 26.609 -17.141 1 73 29 ARG B N 1
ATOM 5911 C CA . ARG B 1 29 ? -54.375 27.875 -17.516 1 73 29 ARG B CA 1
ATOM 5912 C C . ARG B 1 29 ? -55.094 28.484 -18.734 1 73 29 ARG B C 1
ATOM 5914 O O . ARG B 1 29 ? -55.25 29.703 -18.812 1 73 29 ARG B O 1
ATOM 5921 N N . ARG B 1 30 ? -55.531 27.625 -19.562 1 76.44 30 ARG B N 1
ATOM 5922 C CA . ARG B 1 30 ? -56.094 28.094 -20.812 1 76.44 30 ARG B CA 1
ATOM 5923 C C . ARG B 1 30 ? -57.625 28.031 -20.781 1 76.44 30 ARG B C 1
ATOM 5925 O O . ARG B 1 30 ? -58.281 28.312 -21.781 1 76.44 30 ARG B O 1
ATOM 5932 N N . LYS B 1 31 ? -58.25 27.688 -19.625 1 75.5 31 LYS B N 1
ATOM 5933 C CA . LYS B 1 31 ? -59.688 27.641 -19.359 1 75.5 31 LYS B CA 1
ATOM 5934 C C . LYS B 1 31 ? -60.406 26.719 -20.344 1 75.5 31 LYS B C 1
ATOM 5936 O O . LYS B 1 31 ? -61.438 27.062 -20.891 1 75.5 31 LYS B O 1
ATOM 5941 N N . LEU B 1 32 ? -59.625 25.641 -20.719 1 77.69 32 LEU B N 1
ATOM 5942 C CA . LEU B 1 32 ? -60.219 24.641 -21.609 1 77.69 32 LEU B CA 1
ATOM 5943 C C . LEU B 1 32 ? -60.875 23.531 -20.812 1 77.69 32 LEU B C 1
ATOM 5945 O O . LEU B 1 32 ? -60.469 23.25 -19.672 1 77.69 32 LEU B O 1
ATOM 5949 N N . LYS B 1 33 ? -61.906 22.938 -21.25 1 76.31 33 LYS B N 1
ATOM 5950 C CA . LYS B 1 33 ? -62.594 21.797 -20.641 1 76.31 33 LYS B CA 1
ATOM 5951 C C . LYS B 1 33 ? -61.719 20.547 -20.703 1 76.31 33 LYS B C 1
ATOM 5953 O O . LYS B 1 33 ? -61.5 20 -21.781 1 76.31 33 LYS B O 1
ATOM 5958 N N . CYS B 1 34 ? -61 20.156 -19.547 1 72.06 34 CYS B N 1
ATOM 5959 C CA . CYS B 1 34 ? -60.062 19.031 -19.438 1 72.06 34 CYS B CA 1
ATOM 5960 C C . CYS B 1 34 ? -60.812 17.719 -19.297 1 72.06 34 CYS B C 1
ATOM 5962 O O . CYS B 1 34 ? -61.781 17.641 -18.531 1 72.06 34 CYS B O 1
ATOM 5964 N N . ASP B 1 35 ? -60.625 16.828 -20.078 1 75.31 35 ASP B N 1
ATOM 5965 C CA . ASP B 1 35 ? -61.344 15.555 -20.016 1 75.31 35 ASP B CA 1
ATOM 5966 C C . ASP B 1 35 ? -60.812 14.664 -18.906 1 75.31 35 ASP B C 1
ATOM 5968 O O . ASP B 1 35 ? -61.188 13.508 -18.766 1 75.31 35 ASP B O 1
ATOM 5972 N N . ARG B 1 36 ? -59.812 15.141 -17.891 1 72.81 36 ARG B N 1
ATOM 5973 C CA . ARG B 1 36 ? -59.156 14.547 -16.703 1 72.81 36 ARG B CA 1
ATOM 5974 C C . ARG B 1 36 ? -58.406 13.281 -17.062 1 72.81 36 ARG B C 1
ATOM 5976 O O . ARG B 1 36 ? -58.094 12.469 -16.188 1 72.81 36 ARG B O 1
ATOM 5983 N N . ALA B 1 37 ? -58.125 13.078 -18.5 1 74.88 37 ALA B N 1
ATOM 5984 C CA . ALA B 1 37 ? -57.25 11.984 -18.938 1 74.88 37 ALA B CA 1
ATOM 5985 C C . ALA B 1 37 ? -55.781 12.352 -18.797 1 74.88 37 ALA B C 1
ATOM 5987 O O . ALA B 1 37 ? -55.438 13.531 -18.797 1 74.88 37 ALA B O 1
ATOM 5988 N N . ARG B 1 38 ? -54.812 11.484 -18.344 1 72.62 38 ARG B N 1
ATOM 5989 C CA . ARG B 1 38 ? -53.375 11.695 -18.219 1 72.62 38 ARG B CA 1
ATOM 5990 C C . ARG B 1 38 ? -52.625 11.031 -19.359 1 72.62 38 ARG B C 1
ATOM 5992 O O . ARG B 1 38 ? -52.469 9.812 -19.375 1 72.62 38 ARG B O 1
ATOM 5999 N N . PRO B 1 39 ? -52.156 11.789 -20.453 1 74.62 39 PRO B N 1
ATOM 6000 C CA . PRO B 1 39 ? -52.344 13.219 -20.688 1 74.62 39 PRO B CA 1
ATOM 6001 C C . PRO B 1 39 ? -53.719 13.555 -21.219 1 74.62 39 PRO B C 1
ATOM 6003 O O . PRO B 1 39 ? -54.375 12.711 -21.828 1 74.62 39 PRO B O 1
ATOM 6006 N N . CYS B 1 40 ? -54.25 14.719 -20.984 1 77.75 40 CYS B N 1
ATOM 6007 C CA . CYS B 1 40 ? -55.625 15.016 -21.375 1 77.75 40 CYS B CA 1
ATOM 6008 C C . CYS B 1 40 ? -55.719 15.266 -22.875 1 77.75 40 CYS B C 1
ATOM 6010 O O . CYS B 1 40 ? -54.719 15.602 -23.516 1 77.75 40 CYS B O 1
ATOM 6012 N N . ASP B 1 41 ? -56.844 14.914 -23.469 1 78.06 41 ASP B N 1
ATOM 6013 C CA . ASP B 1 41 ? -57.094 14.992 -24.906 1 78.06 41 ASP B CA 1
ATOM 6014 C C . ASP B 1 41 ? -56.719 16.375 -25.453 1 78.06 41 ASP B C 1
ATOM 6016 O O . ASP B 1 41 ? -56.219 16.484 -26.562 1 78.06 41 ASP B O 1
ATOM 6020 N N . ASN B 1 42 ? -56.969 17.406 -24.656 1 78.5 42 ASN B N 1
ATOM 6021 C CA . ASN B 1 42 ? -56.625 18.766 -25.062 1 78.5 42 ASN B CA 1
ATOM 6022 C C . ASN B 1 42 ? -55.125 18.969 -25.172 1 78.5 42 ASN B C 1
ATOM 6024 O O . ASN B 1 42 ? -54.625 19.609 -26.109 1 78.5 42 ASN B O 1
ATOM 6028 N N . CYS B 1 43 ? -54.406 18.453 -24.219 1 74.94 43 CYS B N 1
ATOM 6029 C CA . CYS B 1 43 ? -52.938 18.547 -24.219 1 74.94 43 CYS B CA 1
ATOM 6030 C C . CYS B 1 43 ? -52.344 17.703 -25.328 1 74.94 43 CYS B C 1
ATOM 6032 O O . CYS B 1 43 ? -51.375 18.109 -25.969 1 74.94 43 CYS B O 1
ATOM 6034 N N . VAL B 1 44 ? -52.875 16.578 -25.719 1 78.56 44 VAL B N 1
ATOM 6035 C CA . VAL B 1 44 ? -52.438 15.734 -26.812 1 78.56 44 VAL B CA 1
ATOM 6036 C C . VAL B 1 44 ? -52.656 16.453 -28.141 1 78.56 44 VAL B C 1
ATOM 6038 O O . VAL B 1 44 ? -51.781 16.484 -29 1 78.56 44 VAL B O 1
ATOM 6041 N N . LYS B 1 45 ? -53.844 16.953 -28.297 1 77.81 45 LYS B N 1
ATOM 6042 C CA . LYS B 1 45 ? -54.219 17.594 -29.547 1 77.81 45 LYS B CA 1
ATOM 6043 C C . LYS B 1 45 ? -53.312 18.812 -29.812 1 77.81 45 LYS B C 1
ATOM 6045 O O . LYS B 1 45 ? -53.062 19.172 -30.969 1 77.81 45 LYS B O 1
ATOM 6050 N N . ARG B 1 46 ? -52.969 19.391 -28.719 1 74.38 46 ARG B N 1
ATOM 6051 C CA . ARG B 1 46 ? -52.156 20.609 -28.859 1 74.38 46 ARG B CA 1
ATOM 6052 C C . ARG B 1 46 ? -50.688 20.312 -28.719 1 74.38 46 ARG B C 1
ATOM 6054 O O . ARG B 1 46 ? -49.875 21.234 -28.531 1 74.38 46 ARG B O 1
ATOM 6061 N N . ARG B 1 47 ? -50.219 19.016 -28.719 1 68.19 47 ARG B N 1
ATOM 6062 C CA . ARG B 1 47 ? -48.875 18.438 -28.672 1 68.19 47 ARG B CA 1
ATOM 6063 C C . ARG B 1 47 ? -48.125 18.828 -27.391 1 68.19 47 ARG B C 1
ATOM 6065 O O . ARG B 1 47 ? -46.938 19.031 -27.406 1 68.19 47 ARG B O 1
ATOM 6072 N N . GLU B 1 48 ? -48.812 19.078 -26.328 1 68.38 48 GLU B N 1
ATOM 6073 C CA . GLU B 1 48 ? -48.312 19.438 -25 1 68.38 48 GLU B CA 1
ATOM 6074 C C . GLU B 1 48 ? -48.562 18.328 -23.984 1 68.38 48 GLU B C 1
ATOM 6076 O O . GLU B 1 48 ? -48.781 18.609 -22.797 1 68.38 48 GLU B O 1
ATOM 6081 N N . ALA B 1 49 ? -48.625 17.188 -24.391 1 73.69 49 ALA B N 1
ATOM 6082 C CA . ALA B 1 49 ? -48.938 16.016 -23.578 1 73.69 49 ALA B CA 1
ATOM 6083 C C . ALA B 1 49 ? -48 15.914 -22.375 1 73.69 49 ALA B C 1
ATOM 6085 O O . ALA B 1 49 ? -48.406 15.484 -21.297 1 73.69 49 ALA B O 1
ATOM 6086 N N . ASP B 1 50 ? -46.781 16.359 -22.641 1 67.69 50 ASP B N 1
ATOM 6087 C CA . ASP B 1 50 ? -45.719 16.203 -21.641 1 67.69 50 ASP B CA 1
ATOM 6088 C C . ASP B 1 50 ? -45.906 17.188 -20.484 1 67.69 50 ASP B C 1
ATOM 6090 O O . ASP B 1 50 ? -45.406 16.953 -19.375 1 67.69 50 ASP B O 1
ATOM 6094 N N . THR B 1 51 ? -46.594 18.172 -20.625 1 72.94 51 THR B N 1
ATOM 6095 C CA . THR B 1 51 ? -46.781 19.219 -19.641 1 72.94 51 THR B CA 1
ATOM 6096 C C . THR B 1 51 ? -48.156 19.109 -18.984 1 72.94 51 THR B C 1
ATOM 6098 O O . THR B 1 51 ? -48.594 20 -18.25 1 72.94 51 THR B O 1
ATOM 6101 N N . CYS B 1 52 ? -48.906 18 -19.219 1 71.88 52 CYS B N 1
ATOM 6102 C CA . CYS B 1 52 ? -50.25 17.781 -18.688 1 71.88 52 CYS B CA 1
ATOM 6103 C C . CYS B 1 52 ? -50.188 17.328 -17.234 1 71.88 52 CYS B C 1
ATOM 6105 O O . CYS B 1 52 ? -50 16.141 -16.953 1 71.88 52 CYS B O 1
ATOM 6107 N N . VAL B 1 53 ? -50.031 18.234 -16.297 1 71.44 53 VAL B N 1
ATOM 6108 C CA . VAL B 1 53 ? -49.875 17.922 -14.875 1 71.44 53 VAL B CA 1
ATOM 6109 C C . VAL B 1 53 ? -51.094 18.375 -14.102 1 71.44 53 VAL B C 1
ATOM 6111 O O . VAL B 1 53 ? -51.656 19.453 -14.352 1 71.44 53 VAL B O 1
ATOM 6114 N N . TYR B 1 54 ? -51.719 17.438 -13.336 1 68 54 TYR B N 1
ATOM 6115 C CA . TYR B 1 54 ? -52.875 17.719 -12.492 1 68 54 TYR B CA 1
ATOM 6116 C C . TYR B 1 54 ? -52.438 18.156 -11.102 1 68 54 TYR B C 1
ATOM 6118 O O . TYR B 1 54 ? -51.5 17.609 -10.539 1 68 54 TYR B O 1
ATOM 6126 N N . PRO B 1 55 ? -53 19.281 -10.5 1 52.31 55 PRO B N 1
ATOM 6127 C CA . PRO B 1 55 ? -52.594 19.688 -9.148 1 52.31 55 PRO B CA 1
ATOM 6128 C C . PRO B 1 55 ? -53 18.641 -8.094 1 52.31 55 PRO B C 1
ATOM 6130 O O . PRO B 1 55 ? -54.125 18.125 -8.125 1 52.31 55 PRO B O 1
ATOM 6133 N N . THR B 1 56 ? -52.094 17.812 -7.605 1 44.84 56 THR B N 1
ATOM 6134 C CA . THR B 1 56 ? -52.438 16.891 -6.531 1 44.84 56 THR B CA 1
ATOM 6135 C C . THR B 1 56 ? -53.188 17.625 -5.414 1 44.84 56 THR B C 1
ATOM 6137 O O . THR B 1 56 ? -52.75 18.688 -4.973 1 44.84 56 THR B O 1
ATOM 6140 N N . ASN B 1 57 ? -54.469 17.672 -5.363 1 35.84 57 ASN B N 1
ATOM 6141 C CA . ASN B 1 57 ? -55.188 18.125 -4.184 1 35.84 57 ASN B CA 1
ATOM 6142 C C . ASN B 1 57 ? -54.5 17.703 -2.896 1 35.84 57 ASN B C 1
ATOM 6144 O O . ASN B 1 57 ? -53.906 16.625 -2.83 1 35.84 57 ASN B O 1
ATOM 6148 N N . GLY B 1 58 ? -54.281 18.609 -1.945 1 32.16 58 GLY B N 1
ATOM 6149 C CA . GLY B 1 58 ? -53.656 18.562 -0.645 1 32.16 58 GLY B CA 1
ATOM 6150 C C . GLY B 1 58 ? -54.25 17.516 0.274 1 32.16 58 GLY B C 1
ATOM 6151 O O . GLY B 1 58 ? -54 17.516 1.48 1 32.16 58 GLY B O 1
ATOM 6152 N N . SER B 1 59 ? -55.25 16.797 -0.042 1 29.66 59 SER B N 1
ATOM 6153 C CA . SER B 1 59 ? -55.75 16.188 1.179 1 29.66 59 SER B CA 1
ATOM 6154 C C . SER B 1 59 ? -54.688 15.336 1.868 1 29.66 59 SER B C 1
ATOM 6156 O O . SER B 1 59 ? -55 14.445 2.656 1 29.66 59 SER B O 1
ATOM 6158 N N . ALA B 1 60 ? -53.594 15.555 1.612 1 27.66 60 ALA B N 1
ATOM 6159 C CA . ALA B 1 60 ? -52.844 14.398 2.07 1 27.66 60 ALA B CA 1
ATOM 6160 C C . ALA B 1 60 ? -52.969 14.203 3.576 1 27.66 60 ALA B C 1
ATOM 6162 O O . ALA B 1 60 ? -52.625 13.141 4.109 1 27.66 60 ALA B O 1
ATOM 6163 N N . ALA B 1 61 ? -53.062 15.195 4.402 1 26.33 61 ALA B N 1
ATOM 6164 C CA . ALA B 1 61 ? -52.25 15.008 5.59 1 26.33 61 ALA B CA 1
ATOM 6165 C C . ALA B 1 61 ? -52.875 14.016 6.555 1 26.33 61 ALA B C 1
ATOM 6167 O O . ALA B 1 61 ? -52.656 14.07 7.762 1 26.33 61 ALA B O 1
ATOM 6168 N N . ARG B 1 62 ? -53.938 13.445 6.332 1 24.62 62 ARG B N 1
ATOM 6169 C CA . ARG B 1 62 ? -54.656 13.07 7.543 1 24.62 62 ARG B CA 1
ATOM 6170 C C . ARG B 1 62 ? -53.75 12.289 8.5 1 24.62 62 ARG B C 1
ATOM 6172 O O . ARG B 1 62 ? -52.688 11.836 8.109 1 24.62 62 ARG B O 1
ATOM 6179 N N . ASP B 1 63 ? -54.219 11.109 9.211 1 21.92 63 ASP B N 1
ATOM 6180 C CA . ASP B 1 63 ? -54.156 10.625 10.586 1 21.92 63 ASP B CA 1
ATOM 6181 C C . ASP B 1 63 ? -52.844 9.859 10.852 1 21.92 63 ASP B C 1
ATOM 6183 O O . ASP B 1 63 ? -52.469 9.68 12.008 1 21.92 63 ASP B O 1
ATOM 6187 N N . GLN B 1 64 ? -52.375 9.086 9.914 1 25.36 64 GLN B N 1
ATOM 6188 C CA . GLN B 1 64 ? -51.594 7.926 10.352 1 25.36 64 GLN B CA 1
ATOM 6189 C C . GLN B 1 64 ? -50.219 8.344 10.859 1 25.36 64 GLN B C 1
ATOM 6191 O O . GLN B 1 64 ? -49.219 8.164 10.172 1 25.36 64 GLN B O 1
ATOM 6196 N N . THR B 1 65 ? -49.969 9.562 11.297 1 27.47 65 THR B N 1
ATOM 6197 C CA . THR B 1 65 ? -48.969 10.344 11.992 1 27.47 65 THR B CA 1
ATOM 6198 C C . THR B 1 65 ? -48.562 9.68 13.312 1 27.47 65 THR B C 1
ATOM 6200 O O . THR B 1 65 ? -47.594 10.047 13.938 1 27.47 65 THR B O 1
ATOM 6203 N N . ARG B 1 66 ? -49.531 9.062 13.992 1 26.7 66 ARG B N 1
ATOM 6204 C CA . ARG B 1 66 ? -49.562 8.602 15.375 1 26.7 66 ARG B CA 1
ATOM 6205 C C . ARG B 1 66 ? -48.625 7.426 15.586 1 26.7 66 ARG B C 1
ATOM 6207 O O . ARG B 1 66 ? -48 7.312 16.641 1 26.7 66 ARG B O 1
ATOM 6214 N N . GLU B 1 67 ? -48.844 6.457 14.672 1 25.16 67 GLU B N 1
ATOM 6215 C CA . GLU B 1 67 ? -48.312 5.141 15.016 1 25.16 67 GLU B CA 1
ATOM 6216 C C . GLU B 1 67 ? -46.781 5.094 14.844 1 25.16 67 GLU B C 1
ATOM 6218 O O . GLU B 1 67 ? -46.094 4.355 15.547 1 25.16 67 GLU B O 1
ATOM 6223 N N . SER B 1 68 ? -46.375 5.969 13.828 1 30.08 68 SER B N 1
ATOM 6224 C CA . SER B 1 68 ? -45 5.695 13.5 1 30.08 68 SER B CA 1
ATOM 6225 C C . SER B 1 68 ? -44.062 6.301 14.539 1 30.08 68 SER B C 1
ATOM 6227 O O . SER B 1 68 ? -42.844 6.18 14.422 1 30.08 68 SER B O 1
ATOM 6229 N N . LYS B 1 69 ? -44.562 7.289 15.352 1 30.59 69 LYS B N 1
ATOM 6230 C CA . LYS B 1 69 ? -43.969 7.953 16.516 1 30.59 69 LYS B CA 1
ATOM 6231 C C . LYS B 1 69 ? -43.688 6.957 17.641 1 30.59 69 LYS B C 1
ATOM 6233 O O . LYS B 1 69 ? -42.688 7.094 18.359 1 30.59 69 LYS B O 1
ATOM 6238 N N . LYS B 1 70 ? -44.688 6.156 17.859 1 31.09 70 LYS B N 1
ATOM 6239 C CA . LYS B 1 70 ? -44.656 5.18 18.938 1 31.09 70 LYS B CA 1
ATOM 6240 C C . LYS B 1 70 ? -43.562 4.152 18.734 1 31.09 70 LYS B C 1
ATOM 6242 O O . LYS B 1 70 ? -42.906 3.709 19.703 1 31.09 70 LYS B O 1
ATOM 6247 N N . THR B 1 71 ? -43.438 3.867 17.422 1 30.41 71 THR B N 1
ATOM 6248 C CA . THR B 1 71 ? -42.438 2.828 17.172 1 30.41 71 THR B CA 1
ATOM 6249 C C . THR B 1 71 ? -41.031 3.377 17.359 1 30.41 71 THR B C 1
ATOM 6251 O O . THR B 1 71 ? -40.156 2.672 17.844 1 30.41 71 THR B O 1
ATOM 6254 N N . LYS B 1 72 ? -40.938 4.719 17.078 1 31.59 72 LYS B N 1
ATOM 6255 C CA . LYS B 1 72 ? -39.656 5.355 17.328 1 31.59 72 LYS B CA 1
ATOM 6256 C C . LYS B 1 72 ? -39.375 5.461 18.828 1 31.59 72 LYS B C 1
ATOM 6258 O O . LYS B 1 72 ? -38.25 5.266 19.266 1 31.59 72 LYS B O 1
ATOM 6263 N N . LYS B 1 73 ? -40.406 5.859 19.578 1 34.19 73 LYS B N 1
ATOM 6264 C CA . LYS B 1 73 ? -40.312 5.895 21.031 1 34.19 73 LYS B CA 1
ATOM 6265 C C . LYS B 1 73 ? -40 4.508 21.609 1 34.19 73 LYS B C 1
ATOM 6267 O O . LYS B 1 73 ? -39.312 4.375 22.609 1 34.19 73 LYS B O 1
ATOM 6272 N N . ARG B 1 74 ? -40.656 3.504 20.938 1 33.91 74 ARG B N 1
ATOM 6273 C CA . ARG B 1 74 ? -40.438 2.135 21.375 1 33.91 74 ARG B CA 1
ATOM 6274 C C . ARG B 1 74 ? -39 1.703 21.125 1 33.91 74 ARG B C 1
ATOM 6276 O O . ARG B 1 74 ? -38.375 1.062 21.969 1 33.91 74 ARG B O 1
ATOM 6283 N N . ILE B 1 75 ? -38.562 2.221 19.938 1 33.78 75 ILE B N 1
ATOM 6284 C CA . ILE B 1 75 ? -37.188 1.825 19.656 1 33.78 75 ILE B CA 1
ATOM 6285 C C . ILE B 1 75 ? -36.219 2.566 20.594 1 33.78 75 ILE B C 1
ATOM 6287 O O . ILE B 1 75 ? -35.312 1.972 21.156 1 33.78 75 ILE B O 1
ATOM 6291 N N . GLU B 1 76 ? -36.531 3.859 20.953 1 36.47 76 GLU B N 1
ATOM 6292 C CA . GLU B 1 76 ? -35.812 4.59 21.984 1 36.47 76 GLU B CA 1
ATOM 6293 C C . GLU B 1 76 ? -35.969 3.912 23.344 1 36.47 76 GLU B C 1
ATOM 6295 O O . GLU B 1 76 ? -35 3.803 24.109 1 36.47 76 GLU B O 1
ATOM 6300 N N . ARG B 1 77 ? -37.219 3.555 23.625 1 36.47 77 ARG B N 1
ATOM 6301 C CA . ARG B 1 77 ? -37.438 2.85 24.875 1 36.47 77 ARG B CA 1
ATOM 6302 C C . ARG B 1 77 ? -36.75 1.492 24.891 1 36.47 77 ARG B C 1
ATOM 6304 O O . ARG B 1 77 ? -36.188 1.086 25.891 1 36.47 77 ARG B O 1
ATOM 6311 N N . LEU B 1 78 ? -36.875 0.855 23.688 1 35.19 78 LEU B N 1
ATOM 6312 C CA . LEU B 1 78 ? -36.219 -0.446 23.641 1 35.19 78 LEU B CA 1
ATOM 6313 C C . LEU B 1 78 ? -34.688 -0.294 23.781 1 35.19 78 LEU B C 1
ATOM 6315 O O . LEU B 1 78 ? -34.031 -1.082 24.469 1 35.19 78 LEU B O 1
ATOM 6319 N N . GLU B 1 79 ? -34.219 0.805 23.219 1 34.94 79 GLU B N 1
ATOM 6320 C CA . GLU B 1 79 ? -32.812 1.091 23.406 1 34.94 79 GLU B CA 1
ATOM 6321 C C . GLU B 1 79 ? -32.5 1.475 24.844 1 34.94 79 GLU B C 1
ATOM 6323 O O . GLU B 1 79 ? -31.484 1.05 25.406 1 34.94 79 GLU B O 1
ATOM 6328 N N . SER B 1 80 ? -33.344 2.195 25.422 1 36.31 80 SER B N 1
ATOM 6329 C CA . SER B 1 80 ? -33.25 2.482 26.844 1 36.31 80 SER B CA 1
ATOM 6330 C C . SER B 1 80 ? -33.438 1.22 27.688 1 36.31 80 SER B C 1
ATOM 6332 O O . SER B 1 80 ? -32.781 1.025 28.703 1 36.31 80 SER B O 1
ATOM 6334 N N . LEU B 1 81 ? -34.5 0.448 27.203 1 33.59 81 LEU B N 1
ATOM 6335 C CA . LEU B 1 81 ? -34.781 -0.8 27.906 1 33.59 81 LEU B CA 1
ATOM 6336 C C . LEU B 1 81 ? -33.625 -1.774 27.766 1 33.59 81 LEU B C 1
ATOM 6338 O O . LEU B 1 81 ? -33.25 -2.465 28.719 1 33.59 81 LEU B O 1
ATOM 6342 N N . VAL B 1 82 ? -33.094 -1.761 26.547 1 34.03 82 VAL B N 1
ATOM 6343 C CA . VAL B 1 82 ? -31.938 -2.641 26.422 1 34.03 82 VAL B CA 1
ATOM 6344 C C . VAL B 1 82 ? -30.828 -2.164 27.344 1 34.03 82 VAL B C 1
ATOM 6346 O O . VAL B 1 82 ? -30.156 -2.977 27.984 1 34.03 82 VAL B O 1
ATOM 6349 N N . MET B 1 83 ? -30.688 -0.866 27.578 1 33.41 83 MET B N 1
ATOM 6350 C CA . MET B 1 83 ? -29.812 -0.364 28.625 1 33.41 83 MET B CA 1
ATOM 6351 C C . MET B 1 83 ? -30.281 -0.834 30 1 33.41 83 MET B C 1
ATOM 6353 O O . MET B 1 83 ? -29.453 -1.198 30.844 1 33.41 83 MET B O 1
ATOM 6357 N N . GLU B 1 84 ? -31.547 -0.62 30.219 1 31.34 84 GLU B N 1
ATOM 6358 C CA . GLU B 1 84 ? -32.062 -1.029 31.516 1 31.34 84 GLU B CA 1
ATOM 6359 C C . GLU B 1 84 ? -31.953 -2.539 31.703 1 31.34 84 GLU B C 1
ATOM 6361 O O . GLU B 1 84 ? -31.641 -3.008 32.812 1 31.34 84 GLU B O 1
ATOM 6366 N N . LEU B 1 85 ? -32.312 -3.223 30.531 1 29.61 85 LEU B N 1
ATOM 6367 C CA . LEU B 1 85 ? -32.25 -4.672 30.672 1 29.61 85 LEU B CA 1
ATOM 6368 C C . LEU B 1 85 ? -30.812 -5.145 30.859 1 29.61 85 LEU B C 1
ATOM 6370 O O . LEU B 1 85 ? -30.578 -6.152 31.516 1 29.61 85 LEU B O 1
ATOM 6374 N N . LEU B 1 86 ? -29.828 -4.43 30.172 1 28.67 86 LEU B N 1
ATOM 6375 C CA . LEU B 1 86 ? -28.469 -4.836 30.469 1 28.67 86 LEU B CA 1
ATOM 6376 C C . LEU B 1 86 ? -28.125 -4.59 31.938 1 28.67 86 LEU B C 1
ATOM 6378 O O . LEU B 1 86 ? -27.328 -5.312 32.531 1 28.67 86 LEU B O 1
ATOM 6382 N N . ASP B 1 87 ? -28.641 -3.531 32.406 1 27.81 87 ASP B N 1
ATOM 6383 C CA . ASP B 1 87 ? -28.406 -3.344 33.844 1 27.81 87 ASP B CA 1
ATOM 6384 C C . ASP B 1 87 ? -29.062 -4.461 34.656 1 27.81 87 ASP B C 1
ATOM 6386 O O . ASP B 1 87 ? -28.609 -4.773 35.75 1 27.81 87 ASP B O 1
ATOM 6390 N N . ARG B 1 88 ? -30.344 -4.801 34.281 1 25.95 88 ARG B N 1
ATOM 6391 C CA . ARG B 1 88 ? -30.984 -5.785 35.156 1 25.95 88 ARG B CA 1
ATOM 6392 C C . ARG B 1 88 ? -30.391 -7.172 34.938 1 25.95 88 ARG B C 1
ATOM 6394 O O . ARG B 1 88 ? -30.766 -7.898 34.031 1 25.95 88 ARG B O 1
ATOM 6401 N N . GLY B 1 89 ? -29.016 -7.363 34.688 1 24.66 89 GLY B N 1
ATOM 6402 C CA . GLY B 1 89 ? -28.562 -8.734 34.875 1 24.66 89 GLY B CA 1
ATOM 6403 C C . GLY B 1 89 ? -29.25 -9.43 36.031 1 24.66 89 GLY B C 1
ATOM 6404 O O . GLY B 1 89 ? -29 -10.609 36.312 1 24.66 89 GLY B O 1
ATOM 6405 N N . ALA B 1 90 ? -29.391 -8.672 37.094 1 23.61 90 ALA B N 1
ATOM 6406 C CA . ALA B 1 90 ? -29.281 -9.555 38.25 1 23.61 90 ALA B CA 1
ATOM 6407 C C . ALA B 1 90 ? -30.438 -10.547 38.281 1 23.61 90 ALA B C 1
ATOM 6409 O O . ALA B 1 90 ? -30.547 -11.344 39.219 1 23.61 90 ALA B O 1
ATOM 6410 N N . LEU B 1 91 ? -31.547 -10.391 37.469 1 19 91 LEU B N 1
ATOM 6411 C CA . LEU B 1 91 ? -32.656 -11.039 38.156 1 19 91 LEU B CA 1
ATOM 6412 C C . LEU B 1 91 ? -32.438 -12.547 38.25 1 19 91 LEU B C 1
ATOM 6414 O O . LEU B 1 91 ? -31.859 -13.148 37.344 1 19 91 LEU B O 1
ATOM 6418 N N . ASN B 1 92 ? -32.469 -13.133 39.625 1 19.48 92 ASN B N 1
ATOM 6419 C CA . ASN B 1 92 ? -32.594 -14.422 40.281 1 19.48 92 ASN B CA 1
ATOM 6420 C C . ASN B 1 92 ? -33.688 -15.273 39.656 1 19.48 92 ASN B C 1
ATOM 6422 O O . ASN B 1 92 ? -34.875 -15.047 39.906 1 19.48 92 ASN B O 1
ATOM 6426 N N . PRO B 1 93 ? -33.844 -15.359 38.375 1 16.89 93 PRO B N 1
ATOM 6427 C CA . PRO B 1 93 ? -35.188 -15.852 38.156 1 16.89 93 PRO B CA 1
ATOM 6428 C C . PRO B 1 93 ? -35.5 -17.156 38.906 1 16.89 93 PRO B C 1
ATOM 6430 O O . PRO B 1 93 ? -34.688 -18.094 38.844 1 16.89 93 PRO B O 1
ATOM 6433 N N . GLU B 1 94 ? -36.312 -17.109 40 1 17.95 94 GLU B N 1
ATOM 6434 C CA . GLU B 1 94 ? -37 -18.156 40.75 1 17.95 94 GLU B CA 1
ATOM 6435 C C . GLU B 1 94 ? -37.812 -19.047 39.844 1 17.95 94 GLU B C 1
ATOM 6437 O O . GLU B 1 94 ? -39 -18.75 39.562 1 17.95 94 GLU B O 1
ATOM 6442 N N . ALA B 1 95 ? -37.375 -19.375 38.656 1 15.97 95 ALA B N 1
ATOM 6443 C CA . ALA B 1 95 ? -38.438 -20.203 38.062 1 15.97 95 ALA B CA 1
ATOM 6444 C C . ALA B 1 95 ? -38.969 -21.219 39.062 1 15.97 95 ALA B C 1
ATOM 6446 O O . ALA B 1 95 ? -38.281 -21.594 40 1 15.97 95 ALA B O 1
ATOM 6447 N N . LEU B 1 96 ? -40.156 -21.891 38.625 1 16.03 96 LEU B N 1
ATOM 6448 C CA . LEU B 1 96 ? -41.438 -22.547 38.844 1 16.03 96 LEU B CA 1
ATOM 6449 C C . LEU B 1 96 ? -41.219 -23.938 39.438 1 16.03 96 LEU B C 1
ATOM 6451 O O . LEU B 1 96 ? -40.188 -24.562 39.219 1 16.03 96 LEU B O 1
ATOM 6455 N N . SER B 1 97 ? -42.25 -24.375 40.188 1 16.31 97 SER B N 1
ATOM 6456 C CA . SER B 1 97 ? -42.812 -25.312 41.156 1 16.31 97 SER B CA 1
ATOM 6457 C C . SER B 1 97 ? -42.906 -26.719 40.562 1 16.31 97 SER B C 1
ATOM 6459 O O . SER B 1 97 ? -42.562 -27.703 41.219 1 16.31 97 SER B O 1
ATOM 6461 N N . ASP B 1 98 ? -43.75 -26.938 39.531 1 16.19 98 ASP B N 1
ATOM 6462 C CA . ASP B 1 98 ? -44.75 -27.969 39.781 1 16.19 98 ASP B CA 1
ATOM 6463 C C . ASP B 1 98 ? -44.156 -29.359 39.656 1 16.19 98 ASP B C 1
ATOM 6465 O O . ASP B 1 98 ? -43.094 -29.531 39.031 1 16.19 98 ASP B O 1
ATOM 6469 N N . GLY B 1 99 ? -45.031 -30.422 39.688 1 16.14 99 GLY B N 1
ATOM 6470 C CA . GLY B 1 99 ? -45.312 -31.656 40.406 1 16.14 99 GLY B CA 1
ATOM 6471 C C . GLY B 1 99 ? -44.812 -32.875 39.688 1 16.14 99 GLY B C 1
ATOM 6472 O O . GLY B 1 99 ? -44.156 -33.75 40.312 1 16.14 99 GLY B O 1
ATOM 6473 N N . PRO B 1 100 ? -45.25 -33.219 38.438 1 16.53 100 PRO B N 1
ATOM 6474 C CA . PRO B 1 100 ? -45.781 -34.562 38.594 1 16.53 100 PRO B CA 1
ATOM 6475 C C . PRO B 1 100 ? -44.688 -35.625 38.562 1 16.53 100 PRO B C 1
ATOM 6477 O O . PRO B 1 100 ? -43.562 -35.344 38.156 1 16.53 100 PRO B O 1
ATOM 6480 N N . SER B 1 101 ? -45.062 -36.969 38.562 1 15.72 101 SER B N 1
ATOM 6481 C CA . SER B 1 101 ? -45.031 -38.312 39.094 1 15.72 101 SER B CA 1
ATOM 6482 C C . SER B 1 101 ? -44.188 -39.25 38.219 1 15.72 101 SER B C 1
ATOM 6484 O O . SER B 1 101 ? -43.469 -40.094 38.719 1 15.72 101 SER B O 1
ATOM 6486 N N . THR B 1 102 ? -44.406 -39.312 36.844 1 15.79 102 THR B N 1
ATOM 6487 C CA . THR B 1 102 ? -44.656 -40.719 36.594 1 15.79 102 THR B CA 1
ATOM 6488 C C . THR B 1 102 ? -43.344 -41.5 36.531 1 15.79 102 THR B C 1
ATOM 6490 O O . THR B 1 102 ? -42.281 -40.938 36.375 1 15.79 102 THR B O 1
ATOM 6493 N N . ASN B 1 103 ? -43.344 -42.594 35.688 1 15.49 103 ASN B N 1
ATOM 6494 C CA . ASN B 1 103 ? -43.281 -44.031 35.875 1 15.49 103 ASN B CA 1
ATOM 6495 C C . ASN B 1 103 ? -41.875 -44.562 35.531 1 15.49 103 ASN B C 1
ATOM 6497 O O . ASN B 1 103 ? -41.062 -43.875 34.969 1 15.49 103 ASN B O 1
ATOM 6501 N N . SER B 1 104 ? -41.781 -45.562 34.688 1 15.52 104 SER B N 1
ATOM 6502 C CA . SER B 1 104 ? -41.406 -46.938 35 1 15.52 104 SER B CA 1
ATOM 6503 C C . SER B 1 104 ? -39.938 -47.219 34.656 1 15.52 104 SER B C 1
ATOM 6505 O O . SER B 1 104 ? -39.25 -46.344 34.094 1 15.52 104 SER B O 1
ATOM 6507 N N . GLU B 1 105 ? -39.562 -48.25 33.812 1 14.95 105 GLU B N 1
ATOM 6508 C CA . GLU B 1 105 ? -39 -49.562 34.188 1 14.95 105 GLU B CA 1
ATOM 6509 C C . GLU B 1 105 ? -37.594 -49.719 33.656 1 14.95 105 GLU B C 1
ATOM 6511 O O . GLU B 1 105 ? -36.875 -50.656 34.031 1 14.95 105 GLU B O 1
ATOM 6516 N N . ALA B 1 106 ? -37.094 -48.969 32.594 1 15.9 106 ALA B N 1
ATOM 6517 C CA . ALA B 1 106 ? -36.438 -50.031 31.875 1 15.9 106 ALA B CA 1
ATOM 6518 C C . ALA B 1 106 ? -35.188 -50.5 32.594 1 15.9 106 ALA B C 1
ATOM 6520 O O . ALA B 1 106 ? -34.531 -49.688 33.312 1 15.9 106 ALA B O 1
ATOM 6521 N N . ASP B 1 107 ? -34.438 -51.531 32.281 1 15.35 107 ASP B N 1
ATOM 6522 C CA . ASP B 1 107 ? -33.844 -52.781 32.781 1 15.35 107 ASP B CA 1
ATOM 6523 C C . ASP B 1 107 ? -32.375 -52.594 33.062 1 15.35 107 ASP B C 1
ATOM 6525 O O . ASP B 1 107 ? -31.766 -51.594 32.656 1 15.35 107 ASP B O 1
ATOM 6529 N N . SER B 1 108 ? -31.484 -53.438 32.594 1 15.48 108 SER B N 1
ATOM 6530 C CA . SER B 1 108 ? -30.781 -54.5 33.312 1 15.48 108 SER B CA 1
ATOM 6531 C C . SER B 1 108 ? -29.328 -54.094 33.562 1 15.48 108 SER B C 1
ATOM 6533 O O . SER B 1 108 ? -28.891 -53.031 33.156 1 15.48 108 SER B O 1
ATOM 6535 N N . GLN B 1 109 ? -28.203 -54.844 33.094 1 15.23 109 GLN B N 1
ATOM 6536 C CA . GLN B 1 109 ? -27.422 -55.75 33.906 1 15.23 109 GLN B CA 1
ATOM 6537 C C . GLN B 1 109 ? -26.047 -55.156 34.219 1 15.23 109 GLN B C 1
ATOM 6539 O O . GLN B 1 109 ? -25.656 -55.062 35.406 1 15.23 109 GLN B O 1
ATOM 6544 N N . GLY B 1 110 ? -24.891 -55.625 33.562 1 15.7 110 GLY B N 1
ATOM 6545 C CA . GLY B 1 110 ? -23.922 -56.438 34.281 1 15.7 110 GLY B CA 1
ATOM 6546 C C . GLY B 1 110 ? -22.75 -55.656 34.812 1 15.7 110 GLY B C 1
ATOM 6547 O O . GLY B 1 110 ? -22.531 -54.531 34.438 1 15.7 110 GLY B O 1
ATOM 6548 N N . HIS B 1 111 ? -21.625 -56.25 35.469 1 15.77 111 HIS B N 1
ATOM 6549 C CA . HIS B 1 111 ? -20.875 -56.438 36.719 1 15.77 111 HIS B CA 1
ATOM 6550 C C . HIS B 1 111 ? -19.5 -55.812 36.625 1 15.77 111 HIS B C 1
ATOM 6552 O O . HIS B 1 111 ? -18.859 -55.531 37.656 1 15.77 111 HIS B O 1
ATOM 6558 N N . TYR B 1 112 ? -18.625 -55.719 35.562 1 16.81 112 TYR B N 1
ATOM 6559 C CA . TYR B 1 112 ? -17.359 -56.344 35.938 1 16.81 112 TYR B CA 1
ATOM 6560 C C . TYR B 1 112 ? -16.516 -55.406 36.781 1 16.81 112 TYR B C 1
ATOM 6562 O O . TYR B 1 112 ? -16.594 -54.188 36.625 1 16.81 112 TYR B O 1
ATOM 6570 N N . HIS B 1 113 ? -15.594 -55.781 37.75 1 16.39 113 HIS B N 1
ATOM 6571 C CA . HIS B 1 113 ? -15.016 -55.688 39.094 1 16.39 113 HIS B CA 1
ATOM 6572 C C . HIS B 1 113 ? -13.68 -54.938 39.062 1 16.39 113 HIS B C 1
ATOM 6574 O O . HIS B 1 113 ? -13.023 -54.812 40.094 1 16.39 113 HIS B O 1
ATOM 6580 N N . ILE B 1 114 ? -13.109 -54.344 38.094 1 18.27 114 ILE B N 1
ATOM 6581 C CA . ILE B 1 114 ? -11.695 -54.594 38.344 1 18.27 114 ILE B CA 1
ATOM 6582 C C . ILE B 1 114 ? -11.211 -53.75 39.531 1 18.27 114 ILE B C 1
ATOM 6584 O O . ILE B 1 114 ? -11.508 -52.562 39.594 1 18.27 114 ILE B O 1
ATOM 6588 N N . PRO B 1 115 ? -10.297 -54.125 40.438 1 16.22 115 PRO B N 1
ATOM 6589 C CA . PRO B 1 115 ? -9.977 -54 41.875 1 16.22 115 PRO B CA 1
ATOM 6590 C C . PRO B 1 115 ? -9.227 -52.688 42.188 1 16.22 115 PRO B C 1
ATOM 6592 O O . PRO B 1 115 ? -9.594 -51.969 43.125 1 16.22 115 PRO B O 1
ATOM 6595 N N . GLN B 1 116 ? -7.895 -52.562 41.969 1 16.3 116 GLN B N 1
ATOM 6596 C CA . GLN B 1 116 ? -6.98 -52.656 43.094 1 16.3 116 GLN B CA 1
ATOM 6597 C C . GLN B 1 116 ? -6.785 -51.312 43.781 1 16.3 116 GLN B C 1
ATOM 6599 O O . GLN B 1 116 ? -7.164 -50.281 43.219 1 16.3 116 GLN B O 1
ATOM 6604 N N . HIS B 1 117 ? -5.418 -50.812 44 1 17.22 117 HIS B N 1
ATOM 6605 C CA . HIS B 1 117 ? -4.672 -50.594 45.25 1 17.22 117 HIS B CA 1
ATOM 6606 C C . HIS B 1 117 ? -4.715 -49.125 45.656 1 17.22 117 HIS B C 1
ATOM 6608 O O . HIS B 1 117 ? -4.949 -48.25 44.844 1 17.22 117 HIS B O 1
ATOM 6614 N N . HIS B 1 118 ? -4.172 -48.688 46.969 1 16.83 118 HIS B N 1
ATOM 6615 C CA . HIS B 1 118 ? -4.461 -48.031 48.219 1 16.83 118 HIS B CA 1
ATOM 6616 C C . HIS B 1 118 ? -3.756 -46.656 48.281 1 16.83 118 HIS B C 1
ATOM 6618 O O . HIS B 1 118 ? -4.219 -45.75 48.969 1 16.83 118 HIS B O 1
ATOM 6624 N N . SER B 1 119 ? -2.568 -46.344 47.75 1 19.33 119 SER B N 1
ATOM 6625 C CA . SER B 1 119 ? -1.687 -45.781 48.781 1 19.33 119 SER B CA 1
ATOM 6626 C C . SER B 1 119 ? -2.098 -44.344 49.125 1 19.33 119 SER B C 1
ATOM 6628 O O . SER B 1 119 ? -2.662 -43.656 48.312 1 19.33 119 SER B O 1
ATOM 6630 N N . GLU B 1 120 ? -1.896 -43.812 50.438 1 17.5 120 GLU B N 1
ATOM 6631 C CA . GLU B 1 120 ? -2.447 -42.938 51.469 1 17.5 120 GLU B CA 1
ATOM 6632 C C . GLU B 1 120 ? -1.902 -41.5 51.344 1 17.5 120 GLU B C 1
ATOM 6634 O O . GLU B 1 120 ? -2.469 -40.562 51.906 1 17.5 120 GLU B O 1
ATOM 6639 N N . ASN B 1 121 ? -0.761 -41.219 50.844 1 20.47 121 ASN B N 1
ATOM 6640 C CA . ASN B 1 121 ? -0.014 -40.281 51.688 1 20.47 121 ASN B CA 1
ATOM 6641 C C . ASN B 1 121 ? -0.663 -38.906 51.688 1 20.47 121 ASN B C 1
ATOM 6643 O O . ASN B 1 121 ? -1.25 -38.469 50.688 1 20.47 121 ASN B O 1
ATOM 6647 N N . ASP B 1 122 ? -0.628 -38.125 52.844 1 18.83 122 ASP B N 1
ATOM 6648 C CA . ASP B 1 122 ? -1.358 -37.125 53.625 1 18.83 122 ASP B CA 1
ATOM 6649 C C . ASP B 1 122 ? -0.999 -35.719 53.156 1 18.83 122 ASP B C 1
ATOM 6651 O O . ASP B 1 122 ? -1.489 -34.719 53.719 1 18.83 122 ASP B O 1
ATOM 6655 N N . HIS B 1 123 ? -0.038 -35.531 52.344 1 20.77 123 HIS B N 1
ATOM 6656 C CA . HIS B 1 123 ? 0.669 -34.281 52.625 1 20.77 123 HIS B CA 1
ATOM 6657 C C . HIS B 1 123 ? -0.279 -33.094 52.562 1 20.77 123 HIS B C 1
ATOM 6659 O O . HIS B 1 123 ? -1.26 -33.094 51.812 1 20.77 123 HIS B O 1
ATOM 6665 N N . GLU B 1 124 ? -0.083 -32.156 53.562 1 20.28 124 GLU B N 1
ATOM 6666 C CA . GLU B 1 124 ? -0.733 -31 54.156 1 20.28 124 GLU B CA 1
ATOM 6667 C C . GLU B 1 124 ? -0.876 -29.859 53.156 1 20.28 124 GLU B C 1
ATOM 6669 O O . GLU B 1 124 ? 0.094 -29.484 52.5 1 20.28 124 GLU B O 1
ATOM 6674 N N . THR B 1 125 ? -2 -29.688 52.625 1 20.58 125 THR B N 1
ATOM 6675 C CA . THR B 1 125 ? -2.455 -28.766 51.594 1 20.58 125 THR B CA 1
ATOM 6676 C C . THR B 1 125 ? -2.471 -27.328 52.094 1 20.58 125 THR B C 1
ATOM 6678 O O . THR B 1 125 ? -3.264 -26.984 52.969 1 20.58 125 THR B O 1
ATOM 6681 N N . ASP B 1 126 ? -1.232 -26.797 52.312 1 21.55 126 ASP B N 1
ATOM 6682 C CA . ASP B 1 126 ? -1.131 -25.422 52.781 1 21.55 126 ASP B CA 1
ATOM 6683 C C . ASP B 1 126 ? -2.102 -24.516 52.062 1 21.55 126 ASP B C 1
ATOM 6685 O O . ASP B 1 126 ? -2.234 -24.609 50.812 1 21.55 126 ASP B O 1
ATOM 6689 N N . SER B 1 127 ? -3.027 -23.938 52.75 1 21.27 127 SER B N 1
ATOM 6690 C CA . SER B 1 127 ? -4.234 -23.156 52.5 1 21.27 127 SER B CA 1
ATOM 6691 C C . SER B 1 127 ? -3.896 -21.781 51.938 1 21.27 127 SER B C 1
ATOM 6693 O O . SER B 1 127 ? -3.775 -20.797 52.688 1 21.27 127 SER B O 1
ATOM 6695 N N . SER B 1 128 ? -2.85 -21.656 51.219 1 21.94 128 SER B N 1
ATOM 6696 C CA . SER B 1 128 ? -2.602 -20.25 50.938 1 21.94 128 SER B CA 1
ATOM 6697 C C . SER B 1 128 ? -3.863 -19.547 50.438 1 21.94 128 SER B C 1
ATOM 6699 O O . SER B 1 128 ? -4.617 -20.125 49.625 1 21.94 128 SER B O 1
ATOM 6701 N N . PRO B 1 129 ? -4.312 -18.484 51.188 1 22.17 129 PRO B N 1
ATOM 6702 C CA . PRO B 1 129 ? -5.578 -17.781 50.969 1 22.17 129 PRO B CA 1
ATOM 6703 C C . PRO B 1 129 ? -5.762 -17.328 49.5 1 22.17 129 PRO B C 1
ATOM 6705 O O . PRO B 1 129 ? -4.781 -17.094 48.812 1 22.17 129 PRO B O 1
ATOM 6708 N N . ALA B 1 130 ? -6.832 -17.797 48.938 1 23.78 130 ALA B N 1
ATOM 6709 C CA . ALA B 1 130 ? -7.375 -17.578 47.594 1 23.78 130 ALA B CA 1
ATOM 6710 C C . ALA B 1 130 ? -7.516 -16.078 47.312 1 23.78 130 ALA B C 1
ATOM 6712 O O . ALA B 1 130 ? -8.25 -15.375 48 1 23.78 130 ALA B O 1
ATOM 6713 N N . HIS B 1 131 ? -6.363 -15.438 47.062 1 23 131 HIS B N 1
ATOM 6714 C CA . HIS B 1 131 ? -6.441 -14.039 46.656 1 23 131 HIS B CA 1
ATOM 6715 C C . HIS B 1 131 ? -7.66 -13.781 45.781 1 23 131 HIS B C 1
ATOM 6717 O O . HIS B 1 131 ? -7.992 -14.594 44.938 1 23 131 HIS B O 1
ATOM 6723 N N . GLY B 1 132 ? -8.625 -13.062 46.312 1 22.16 132 GLY B N 1
ATOM 6724 C CA . GLY B 1 132 ? -9.891 -12.633 45.75 1 22.16 132 GLY B CA 1
ATOM 6725 C C . GLY B 1 132 ? -9.758 -12.156 44.312 1 22.16 132 GLY B C 1
ATOM 6726 O O . GLY B 1 132 ? -8.781 -11.492 43.938 1 22.16 132 GLY B O 1
ATOM 6727 N N . GLU B 1 133 ? -10.203 -12.984 43.406 1 26.73 133 GLU B N 1
ATOM 6728 C CA . GLU B 1 133 ? -10.328 -12.766 41.969 1 26.73 133 GLU B CA 1
ATOM 6729 C C . GLU B 1 133 ? -10.891 -11.375 41.688 1 26.73 133 GLU B C 1
ATOM 6731 O O . GLU B 1 133 ? -11.992 -11.039 42.125 1 26.73 133 GLU B O 1
ATOM 6736 N N . VAL B 1 134 ? -10.031 -10.344 41.75 1 28.33 134 VAL B N 1
ATOM 6737 C CA . VAL B 1 134 ? -10.492 -9.047 41.281 1 28.33 134 VAL B CA 1
ATOM 6738 C C . VAL B 1 134 ? -11.375 -9.242 40.031 1 28.33 134 VAL B C 1
ATOM 6740 O O . VAL B 1 134 ? -11.016 -9.977 39.125 1 28.33 134 VAL B O 1
ATOM 6743 N N . PRO B 1 135 ? -12.688 -9.062 40.281 1 28.64 135 PRO B N 1
ATOM 6744 C CA . PRO B 1 135 ? -13.602 -9.242 39.156 1 28.64 135 PRO B CA 1
ATOM 6745 C C . PRO B 1 135 ? -13.078 -8.617 37.844 1 28.64 135 PRO B C 1
ATOM 6747 O O . PRO B 1 135 ? -12.422 -7.578 37.875 1 28.64 135 PRO B O 1
ATOM 6750 N N . PRO B 1 136 ? -12.734 -9.477 36.938 1 28.33 136 PRO B N 1
ATOM 6751 C CA . PRO B 1 136 ? -12.289 -8.93 35.656 1 28.33 136 PRO B CA 1
ATOM 6752 C C . PRO B 1 136 ? -13.109 -7.723 35.188 1 28.33 136 PRO B C 1
ATOM 6754 O O . PRO B 1 136 ? -14.336 -7.727 35.312 1 28.33 136 PRO B O 1
ATOM 6757 N N . VAL B 1 137 ? -12.609 -6.562 35.531 1 26.64 137 VAL B N 1
ATOM 6758 C CA . VAL B 1 137 ? -13.227 -5.359 34.969 1 26.64 137 VAL B CA 1
ATOM 6759 C C . VAL B 1 137 ? -13.867 -5.672 33.625 1 26.64 137 VAL B C 1
ATOM 6761 O O . VAL B 1 137 ? -13.219 -6.234 32.75 1 26.64 137 VAL B O 1
ATOM 6764 N N . ARG B 1 138 ? -15.148 -5.719 33.625 1 28.19 138 ARG B N 1
ATOM 6765 C CA . ARG B 1 138 ? -15.992 -5.859 32.469 1 28.19 138 ARG B CA 1
ATOM 6766 C C . ARG B 1 138 ? -15.43 -5.059 31.281 1 28.19 138 ARG B C 1
ATOM 6768 O O . ARG B 1 138 ? -15.172 -3.861 31.406 1 28.19 138 ARG B O 1
ATOM 6775 N N . ARG B 1 139 ? -14.781 -5.715 30.406 1 32.34 139 ARG B N 1
ATOM 6776 C CA . ARG B 1 139 ? -14.438 -5.184 29.094 1 32.34 139 ARG B CA 1
ATOM 6777 C C . ARG B 1 139 ? -15.508 -4.23 28.594 1 32.34 139 ARG B C 1
ATOM 6779 O O . ARG B 1 139 ? -16.688 -4.605 28.484 1 32.34 139 ARG B O 1
ATOM 6786 N N . VAL B 1 140 ? -15.445 -3.098 28.953 1 31.81 140 VAL B N 1
ATOM 6787 C CA . VAL B 1 140 ? -16.344 -2.182 28.266 1 31.81 140 VAL B CA 1
ATOM 6788 C C . VAL B 1 140 ? -16.406 -2.537 26.781 1 31.81 140 VAL B C 1
ATOM 6790 O O . VAL B 1 140 ? -15.445 -2.322 26.047 1 31.81 140 VAL B O 1
ATOM 6793 N N . SER B 1 141 ? -16.891 -3.619 26.391 1 34.56 141 SER B N 1
ATOM 6794 C CA . SER B 1 141 ? -17.156 -4.301 25.125 1 34.56 141 SER B CA 1
ATOM 6795 C C . SER B 1 141 ? -17.516 -3.307 24.016 1 34.56 141 SER B C 1
ATOM 6797 O O . SER B 1 141 ? -17.453 -3.641 22.844 1 34.56 141 SER B O 1
ATOM 6799 N N . ASN B 1 142 ? -18.188 -2.121 24.375 1 34.09 142 ASN B N 1
ATOM 6800 C CA . ASN B 1 142 ? -18.906 -1.357 23.359 1 34.09 142 ASN B CA 1
ATOM 6801 C C . ASN B 1 142 ? -17.984 -0.362 22.656 1 34.09 142 ASN B C 1
ATOM 6803 O O . ASN B 1 142 ? -18.469 0.505 21.906 1 34.09 142 ASN B O 1
ATOM 6807 N N . LEU B 1 143 ? -16.938 -0.138 23.172 1 35.5 143 LEU B N 1
ATOM 6808 C CA . LEU B 1 143 ? -16.203 0.815 22.359 1 35.5 143 LEU B CA 1
ATOM 6809 C C . LEU B 1 143 ? -15.617 0.133 21.125 1 35.5 143 LEU B C 1
ATOM 6811 O O . LEU B 1 143 ? -14.578 -0.528 21.203 1 35.5 143 LEU B O 1
ATOM 6815 N N . ALA B 1 144 ? -16.531 -0.141 20.297 1 37.47 144 ALA B N 1
ATOM 6816 C CA . ALA B 1 144 ? -16.156 -0.674 18.984 1 37.47 144 ALA B CA 1
ATOM 6817 C C . ALA B 1 144 ? -15.016 0.127 18.375 1 37.47 144 ALA B C 1
ATOM 6819 O O . ALA B 1 144 ? -14.93 1.342 18.562 1 37.47 144 ALA B O 1
ATOM 6820 N N . ALA B 1 145 ? -13.961 -0.458 18.188 1 42.72 145 ALA B N 1
ATOM 6821 C CA . ALA B 1 145 ? -12.953 0.135 17.312 1 42.72 145 ALA B CA 1
ATOM 6822 C C . ALA B 1 145 ? -13.594 0.897 16.156 1 42.72 145 ALA B C 1
ATOM 6824 O O . ALA B 1 145 ? -14.578 0.439 15.578 1 42.72 145 ALA B O 1
ATOM 6825 N N . SER B 1 146 ? -13.516 2.129 16.078 1 40.38 146 SER B N 1
ATOM 6826 C CA . SER B 1 146 ? -14.07 3.023 15.07 1 40.38 146 SER B CA 1
ATOM 6827 C C . SER B 1 146 ? -14.008 2.395 13.68 1 40.38 146 SER B C 1
ATOM 6829 O O . SER B 1 146 ? -12.93 2.021 13.211 1 40.38 146 SER B O 1
ATOM 6831 N N . SER B 1 147 ? -14.977 1.687 13.336 1 41.5 147 SER B N 1
ATOM 6832 C CA . SER B 1 147 ? -15.289 1.027 12.07 1 41.5 147 SER B CA 1
ATOM 6833 C C . SER B 1 147 ? -14.938 1.912 10.883 1 41.5 147 SER B C 1
ATOM 6835 O O . SER B 1 147 ? -15.062 1.493 9.734 1 41.5 147 SER B O 1
ATOM 6837 N N . SER B 1 148 ? -14.922 3.414 11.039 1 47.31 148 SER B N 1
ATOM 6838 C CA . SER B 1 148 ? -15.258 4.215 9.867 1 47.31 148 SER B CA 1
ATOM 6839 C C . SER B 1 148 ? -14 4.672 9.133 1 47.31 148 SER B C 1
ATOM 6841 O O . SER B 1 148 ? -12.914 4.723 9.719 1 47.31 148 SER B O 1
ATOM 6843 N N . SER B 1 149 ? -14.094 4.535 7.867 1 54.12 149 SER B N 1
ATOM 6844 C CA . SER B 1 149 ? -13.336 5.258 6.848 1 54.12 149 SER B CA 1
ATOM 6845 C C . SER B 1 149 ? -13.172 6.727 7.223 1 54.12 149 SER B C 1
ATOM 6847 O O . SER B 1 149 ? -12.781 7.543 6.387 1 54.12 149 SER B O 1
ATOM 6849 N N . HIS B 1 150 ? -13.398 6.961 8.617 1 59.91 150 HIS B N 1
ATOM 6850 C CA . HIS B 1 150 ? -13.367 8.367 9.008 1 59.91 150 HIS B CA 1
ATOM 6851 C C . HIS B 1 150 ? -12.047 8.727 9.672 1 59.91 150 HIS B C 1
ATOM 6853 O O . HIS B 1 150 ? -11.375 7.863 10.242 1 59.91 150 HIS B O 1
ATOM 6859 N N . SER B 1 151 ? -11.812 9.922 9.469 1 70.19 151 SER B N 1
ATOM 6860 C CA . SER B 1 151 ? -10.648 10.469 10.164 1 70.19 151 SER B CA 1
ATOM 6861 C C . SER B 1 151 ? -10.836 10.398 11.68 1 70.19 151 SER B C 1
ATOM 6863 O O . SER B 1 151 ? -11.953 10.219 12.164 1 70.19 151 SER B O 1
ATOM 6865 N N . LEU B 1 152 ? -9.844 10.336 12.398 1 69.94 152 LEU B N 1
ATOM 6866 C CA . LEU B 1 152 ? -9.828 10.148 13.844 1 69.94 152 LEU B CA 1
ATOM 6867 C C . LEU B 1 152 ? -10.727 11.18 14.539 1 69.94 152 LEU B C 1
ATOM 6869 O O . LEU B 1 152 ? -11.484 10.828 15.445 1 69.94 152 LEU B O 1
ATOM 6873 N N . TRP B 1 153 ? -10.68 12.367 14.047 1 72.31 153 TRP B N 1
ATOM 6874 C CA . TRP B 1 153 ? -11.484 13.391 14.719 1 72.31 153 TRP B CA 1
ATOM 6875 C C . TRP B 1 153 ? -12.961 13.203 14.406 1 72.31 153 TRP B C 1
ATOM 6877 O O . TRP B 1 153 ? -13.82 13.492 15.25 1 72.31 153 TRP B O 1
ATOM 6887 N N . GLU B 1 154 ? -13.234 12.695 13.266 1 69.81 154 GLU B N 1
ATOM 6888 C CA . GLU B 1 154 ? -14.625 12.414 12.906 1 69.81 154 GLU B CA 1
ATOM 6889 C C . GLU B 1 154 ? -15.219 11.328 13.797 1 69.81 154 GLU B C 1
ATOM 6891 O O . GLU B 1 154 ? -16.406 11.375 14.148 1 69.81 154 GLU B O 1
ATOM 6896 N N . THR B 1 155 ? -14.367 10.492 14.164 1 72.62 155 THR B N 1
ATOM 6897 C CA . THR B 1 155 ? -14.828 9.43 15.055 1 72.62 155 THR B CA 1
ATOM 6898 C C . THR B 1 155 ? -15.172 9.992 16.438 1 72.62 155 THR B C 1
ATOM 6900 O O . THR B 1 155 ? -16.125 9.547 17.078 1 72.62 155 THR B O 1
ATOM 6903 N N . VAL B 1 156 ? -14.445 10.984 16.812 1 72.62 156 VAL B N 1
ATOM 6904 C CA . VAL B 1 156 ? -14.727 11.648 18.078 1 72.62 156 VAL B CA 1
ATOM 6905 C C . VAL B 1 156 ? -16.047 12.406 17.984 1 72.62 156 VAL B C 1
ATOM 6907 O O . VAL B 1 156 ? -16.859 12.383 18.906 1 72.62 156 VAL B O 1
ATOM 6910 N N . LEU B 1 157 ? -16.219 12.922 16.812 1 71.19 157 LEU B N 1
ATOM 6911 C CA . LEU B 1 157 ? -17.453 13.68 16.562 1 71.19 157 LEU B CA 1
ATOM 6912 C C . LEU B 1 157 ? -18.672 12.781 16.672 1 71.19 157 LEU B C 1
ATOM 6914 O O . LEU B 1 157 ? -19.719 13.211 17.156 1 71.19 157 LEU B O 1
ATOM 6918 N N . GLN B 1 158 ? -18.469 11.562 16.281 1 71.56 158 GLN B N 1
ATOM 6919 C CA . GLN B 1 158 ? -19.578 10.625 16.297 1 71.56 158 GLN B CA 1
ATOM 6920 C C . GLN B 1 158 ? -19.984 10.266 17.719 1 71.56 158 GLN B C 1
ATOM 6922 O O . GLN B 1 158 ? -21.125 9.867 17.969 1 71.56 158 GLN B O 1
ATOM 6927 N N . ASP B 1 159 ? -19.078 10.555 18.594 1 71.81 159 ASP B N 1
ATOM 6928 C CA . ASP B 1 159 ? -19.344 10.266 20 1 71.81 159 ASP B CA 1
ATOM 6929 C C . ASP B 1 159 ? -20.078 11.422 20.672 1 71.81 159 ASP B C 1
ATOM 6931 O O . ASP B 1 159 ? -20.516 11.305 21.812 1 71.81 159 ASP B O 1
ATOM 6935 N N . ILE B 1 160 ? -20.172 12.516 19.844 1 75.88 160 ILE B N 1
ATOM 6936 C CA . ILE B 1 160 ? -20.906 13.688 20.328 1 75.88 160 ILE B CA 1
ATOM 6937 C C . ILE B 1 160 ? -22.234 13.812 19.594 1 75.88 160 ILE B C 1
ATOM 6939 O O . ILE B 1 160 ? -22.297 14.336 18.484 1 75.88 160 ILE B O 1
ATOM 6943 N N . GLY B 1 161 ? -23.219 13.359 20.172 1 75.88 161 GLY B N 1
ATOM 6944 C CA . GLY B 1 161 ? -24.531 13.227 19.547 1 75.88 161 GLY B CA 1
ATOM 6945 C C . GLY B 1 161 ? -25.016 14.508 18.891 1 75.88 161 GLY B C 1
ATOM 6946 O O . GLY B 1 161 ? -25.531 14.477 17.781 1 75.88 161 GLY B O 1
ATOM 6947 N N . GLU B 1 162 ? -24.75 15.633 19.547 1 78.81 162 GLU B N 1
ATOM 6948 C CA . GLU B 1 162 ? -25.203 16.922 19.031 1 78.81 162 GLU B CA 1
ATOM 6949 C C . GLU B 1 162 ? -24.516 17.266 17.703 1 78.81 162 GLU B C 1
ATOM 6951 O O . GLU B 1 162 ? -25.156 17.766 16.781 1 78.81 162 GLU B O 1
ATOM 6956 N N . ILE B 1 163 ? -23.328 17.031 17.703 1 79.5 163 ILE B N 1
ATOM 6957 C CA . ILE B 1 163 ? -22.547 17.359 16.516 1 79.5 163 ILE B CA 1
ATOM 6958 C C . ILE B 1 163 ? -22.906 16.391 15.383 1 79.5 163 ILE B C 1
ATOM 6960 O O . ILE B 1 163 ? -23.047 16.797 14.227 1 79.5 163 ILE B O 1
ATOM 6964 N N . LYS B 1 164 ? -23.031 15.188 15.719 1 79.06 164 LYS B N 1
ATOM 6965 C CA . LYS B 1 164 ? -23.422 14.188 14.727 1 79.06 164 LYS B CA 1
ATOM 6966 C C . LYS B 1 164 ? -24.734 14.555 14.062 1 79.06 164 LYS B C 1
ATOM 6968 O O . LYS B 1 164 ? -24.859 14.531 12.836 1 79.06 164 LYS B O 1
ATOM 6973 N N . MET B 1 165 ? -25.656 14.914 14.906 1 79.75 165 MET B N 1
ATOM 6974 C CA . MET B 1 165 ? -26.984 15.258 14.422 1 79.75 165 MET B CA 1
ATOM 6975 C C . MET B 1 165 ? -26.938 16.5 13.555 1 79.75 165 MET B C 1
ATOM 6977 O O . MET B 1 165 ? -27.641 16.594 12.539 1 79.75 165 MET B O 1
ATOM 6981 N N . TYR B 1 166 ? -26.203 17.438 13.93 1 82.88 166 TYR B N 1
ATOM 6982 C CA . TYR B 1 166 ? -26.062 18.672 13.164 1 82.88 166 TYR B CA 1
ATOM 6983 C C . TYR B 1 166 ? -25.562 18.375 11.758 1 82.88 166 TYR B C 1
ATOM 6985 O O . TYR B 1 166 ? -26.094 18.922 10.781 1 82.88 166 TYR B O 1
ATOM 6993 N N . PHE B 1 167 ? -24.578 17.516 11.586 1 80.12 167 PHE B N 1
ATOM 6994 C CA . PHE B 1 167 ? -23.984 17.234 10.289 1 80.12 167 PHE B CA 1
ATOM 6995 C C . PHE B 1 167 ? -24.922 16.391 9.438 1 80.12 167 PHE B C 1
ATOM 6997 O O . PHE B 1 167 ? -24.953 16.531 8.211 1 80.12 167 PHE B O 1
ATOM 7004 N N . GLU B 1 168 ? -25.625 15.555 10.141 1 79.19 168 GLU B N 1
ATOM 7005 C CA . GLU B 1 168 ? -26.625 14.797 9.406 1 79.19 168 GLU B CA 1
ATOM 7006 C C . GLU B 1 168 ? -27.719 15.711 8.852 1 79.19 168 GLU B C 1
ATOM 7008 O O . GLU B 1 168 ? -28.188 15.516 7.727 1 79.19 168 GLU B O 1
ATOM 7013 N N . GLU B 1 169 ? -28.016 16.672 9.648 1 83.19 169 GLU B N 1
ATOM 7014 C CA . GLU B 1 169 ? -29.062 17.625 9.273 1 83.19 169 GLU B CA 1
ATOM 7015 C C . GLU B 1 169 ? -28.578 18.594 8.195 1 83.19 169 GLU B C 1
ATOM 7017 O O . GLU B 1 169 ? -29.359 19.062 7.375 1 83.19 169 GLU B O 1
ATOM 7022 N N . HIS B 1 170 ? -27.359 18.828 8.227 1 82.81 170 HIS B N 1
ATOM 7023 C CA . HIS B 1 170 ? -26.812 19.828 7.312 1 82.81 170 HIS B CA 1
ATOM 7024 C C . HIS B 1 170 ? -25.938 19.172 6.25 1 82.81 170 HIS B C 1
ATOM 7026 O O . HIS B 1 170 ? -24.938 19.766 5.809 1 82.81 170 HIS B O 1
ATOM 7032 N N . GLU B 1 171 ? -26.219 18.031 5.902 1 81.75 171 GLU B N 1
ATOM 7033 C CA . GLU B 1 171 ? -25.422 17.25 4.965 1 81.75 171 GLU B CA 1
ATOM 7034 C C . GLU B 1 171 ? -25.344 17.938 3.607 1 81.75 171 GLU B C 1
ATOM 7036 O O . GLU B 1 171 ? -24.281 17.938 2.975 1 81.75 171 GLU B O 1
ATOM 7041 N N . HIS B 1 172 ? -26.406 18.547 3.182 1 82.94 172 HIS B N 1
ATOM 7042 C CA . HIS B 1 172 ? -26.453 19.203 1.878 1 82.94 172 HIS B CA 1
ATOM 7043 C C . HIS B 1 172 ? -25.547 20.438 1.848 1 82.94 172 HIS B C 1
ATOM 7045 O O . HIS B 1 172 ? -24.906 20.703 0.834 1 82.94 172 HIS B O 1
ATOM 7051 N N . GLU B 1 173 ? -25.562 21.156 2.938 1 78.75 173 GLU B N 1
ATOM 7052 C CA . GLU B 1 173 ? -24.703 22.328 3.035 1 78.75 173 GLU B CA 1
ATOM 7053 C C . GLU B 1 173 ? -23.234 21.938 2.979 1 78.75 173 GLU B C 1
ATOM 7055 O O . GLU B 1 173 ? -22.422 22.641 2.371 1 78.75 173 GLU B O 1
ATOM 7060 N N . PHE B 1 174 ? -23.031 20.922 3.568 1 79.62 174 PHE B N 1
ATOM 7061 C CA . PHE B 1 174 ? -21.672 20.422 3.588 1 79.62 174 PHE B CA 1
ATOM 7062 C C . PHE B 1 174 ? -21.234 19.969 2.197 1 79.62 174 PHE B C 1
ATOM 7064 O O . PHE B 1 174 ? -20.094 20.188 1.792 1 79.62 174 PHE B O 1
ATOM 7071 N N . GLU B 1 175 ? -22.062 19.359 1.521 1 79.56 175 GLU B N 1
ATOM 7072 C CA . GLU B 1 175 ? -21.75 18.922 0.164 1 79.56 175 GLU B CA 1
ATOM 7073 C C . GLU B 1 175 ? -21.5 20.109 -0.764 1 79.56 175 GLU B C 1
ATOM 7075 O O . GLU B 1 175 ? -20.641 20.047 -1.633 1 79.56 175 GLU B O 1
ATOM 7080 N N . LYS B 1 176 ? -22.297 21.078 -0.578 1 81.12 176 LYS B N 1
ATOM 7081 C CA . LYS B 1 176 ? -22.125 22.281 -1.373 1 81.12 176 LYS B CA 1
ATOM 7082 C C . LYS B 1 176 ? -20.781 22.938 -1.096 1 81.12 176 LYS B C 1
ATOM 7084 O O . LYS B 1 176 ? -20.094 23.375 -2.021 1 81.12 176 LYS B O 1
ATOM 7089 N N . GLN B 1 177 ? -20.422 23 0.176 1 80.44 177 GLN B N 1
ATOM 7090 C CA . GLN B 1 177 ? -19.141 23.578 0.55 1 80.44 177 GLN B CA 1
ATOM 7091 C C . GLN B 1 177 ? -17.984 22.734 0.033 1 80.44 177 GLN B C 1
ATOM 7093 O O . GLN B 1 177 ? -16.953 23.266 -0.363 1 80.44 177 GLN B O 1
ATOM 7098 N N . LEU B 1 178 ? -18.156 21.469 0.169 1 77.5 178 LEU B N 1
ATOM 7099 C CA . LEU B 1 178 ? -17.172 20.547 -0.369 1 77.5 178 LEU B CA 1
ATOM 7100 C C . LEU B 1 178 ? -16.953 20.781 -1.858 1 77.5 178 LEU B C 1
ATOM 7102 O O . LEU B 1 178 ? -15.812 20.766 -2.334 1 77.5 178 LEU B O 1
ATOM 7106 N N . GLY B 1 179 ? -18 20.953 -2.625 1 75.69 179 GLY B N 1
ATOM 7107 C CA . GLY B 1 179 ? -17.906 21.219 -4.051 1 75.69 179 GLY B CA 1
ATOM 7108 C C . GLY B 1 179 ? -17.156 22.5 -4.367 1 75.69 179 GLY B C 1
ATOM 7109 O O . GLY B 1 179 ? -16.359 22.531 -5.297 1 75.69 179 GLY B O 1
ATOM 7110 N N . LYS B 1 180 ? -17.344 23.469 -3.561 1 76.69 180 LYS B N 1
ATOM 7111 C CA . LYS B 1 180 ? -16.688 24.766 -3.754 1 76.69 180 LYS B CA 1
ATOM 7112 C C . LYS B 1 180 ? -15.18 24.641 -3.543 1 76.69 180 LYS B C 1
ATOM 7114 O O . LYS B 1 180 ? -14.391 25.188 -4.312 1 76.69 180 LYS B O 1
ATOM 7119 N N . VAL B 1 181 ? -14.805 23.938 -2.508 1 73.94 181 VAL B N 1
ATOM 7120 C CA . VAL B 1 181 ? -13.391 23.766 -2.176 1 73.94 181 VAL B CA 1
ATOM 7121 C C . VAL B 1 181 ? -12.711 22.906 -3.234 1 73.94 181 VAL B C 1
ATOM 7123 O O . VAL B 1 181 ? -11.578 23.172 -3.633 1 73.94 181 VAL B O 1
ATOM 7126 N N . GLU B 1 182 ? -13.391 21.859 -3.621 1 71.06 182 GLU B N 1
ATOM 7127 C CA . GLU B 1 182 ? -12.828 20.984 -4.641 1 71.06 182 GLU B CA 1
ATOM 7128 C C . GLU B 1 182 ? -12.633 21.719 -5.961 1 71.06 182 GLU B C 1
ATOM 7130 O O . GLU B 1 182 ? -11.641 21.516 -6.656 1 71.06 182 GLU B O 1
ATOM 7135 N N . ASP B 1 183 ? -13.555 22.578 -6.309 1 70.38 183 ASP B N 1
ATOM 7136 C CA . ASP B 1 183 ? -13.453 23.359 -7.535 1 70.38 183 ASP B CA 1
ATOM 7137 C C . ASP B 1 183 ? -12.273 24.328 -7.469 1 70.38 183 ASP B C 1
ATOM 7139 O O . ASP B 1 183 ? -11.609 24.578 -8.477 1 70.38 183 ASP B O 1
ATOM 7143 N N . ALA B 1 184 ? -12.086 24.766 -6.301 1 67.31 184 ALA B N 1
ATOM 7144 C CA . ALA B 1 184 ? -10.984 25.719 -6.117 1 67.31 184 ALA B CA 1
ATOM 7145 C C . ALA B 1 184 ? -9.633 25 -6.195 1 67.31 184 ALA B C 1
ATOM 7147 O O . ALA B 1 184 ? -8.648 25.562 -6.68 1 67.31 184 ALA B O 1
ATOM 7148 N N . ARG B 1 185 ? -9.594 23.781 -5.758 1 67.56 185 ARG B N 1
ATOM 7149 C CA . ARG B 1 185 ? -8.359 23 -5.719 1 67.56 185 ARG B CA 1
ATOM 7150 C C . ARG B 1 185 ? -8.031 22.422 -7.09 1 67.56 185 ARG B C 1
ATOM 7152 O O . ARG B 1 185 ? -6.859 22.266 -7.438 1 67.56 185 ARG B O 1
ATOM 7159 N N . ASN B 1 186 ? -9.062 21.969 -7.746 1 67.38 186 ASN B N 1
ATOM 7160 C CA . ASN B 1 186 ? -8.859 21.312 -9.039 1 67.38 186 ASN B CA 1
ATOM 7161 C C . ASN B 1 186 ? -9.484 22.109 -10.172 1 67.38 186 ASN B C 1
ATOM 7163 O O . ASN B 1 186 ? -10.555 21.766 -10.672 1 67.38 186 ASN B O 1
ATOM 7167 N N . PRO B 1 187 ? -8.688 23.172 -10.445 1 67.38 187 PRO B N 1
ATOM 7168 C CA . PRO B 1 187 ? -9.242 23.953 -11.555 1 67.38 187 PRO B CA 1
ATOM 7169 C C . PRO B 1 187 ? -9.445 23.125 -12.82 1 67.38 187 PRO B C 1
ATOM 7171 O O . PRO B 1 187 ? -8.914 22.016 -12.922 1 67.38 187 PRO B O 1
ATOM 7174 N N . SER B 1 188 ? -10.195 23.672 -13.672 1 68.62 188 SER B N 1
ATOM 7175 C CA . SER B 1 188 ? -10.523 22.969 -14.906 1 68.62 188 SER B CA 1
ATOM 7176 C C . SER B 1 188 ? -9.266 22.531 -15.641 1 68.62 188 SER B C 1
ATOM 7178 O O . SER B 1 188 ? -8.312 23.312 -15.766 1 68.62 188 SER B O 1
ATOM 7180 N N . ALA B 1 189 ? -9.211 21.281 -15.969 1 66.38 189 ALA B N 1
ATOM 7181 C CA . ALA B 1 189 ? -8.07 20.688 -16.672 1 66.38 189 ALA B CA 1
ATOM 7182 C C . ALA B 1 189 ? -8.047 21.094 -18.141 1 66.38 189 ALA B C 1
ATOM 7184 O O . ALA B 1 189 ? -7.027 20.938 -18.812 1 66.38 189 ALA B O 1
ATOM 7185 N N . GLU B 1 190 ? -9.023 21.672 -18.625 1 69.06 190 GLU B N 1
ATOM 7186 C CA . GLU B 1 190 ? -9.242 21.891 -20.062 1 69.06 190 GLU B CA 1
ATOM 7187 C C . GLU B 1 190 ? -8.102 22.703 -20.672 1 69.06 190 GLU B C 1
ATOM 7189 O O . GLU B 1 190 ? -7.574 22.344 -21.719 1 69.06 190 GLU B O 1
ATOM 7194 N N . PRO B 1 191 ? -7.668 23.578 -20 1 71.88 191 PRO B N 1
ATOM 7195 C CA . PRO B 1 191 ? -6.609 24.391 -20.609 1 71.88 191 PRO B CA 1
ATOM 7196 C C . PRO B 1 191 ? -5.266 23.656 -20.656 1 71.88 191 PRO B C 1
ATOM 7198 O O . PRO B 1 191 ? -4.352 24.109 -21.359 1 71.88 191 PRO B O 1
ATOM 7201 N N . TYR B 1 192 ? -5.168 22.562 -20.016 1 79.5 192 TYR B N 1
ATOM 7202 C CA . TYR B 1 192 ? -3.865 21.922 -19.891 1 79.5 192 TYR B CA 1
ATOM 7203 C C . TYR B 1 192 ? -3.842 20.578 -20.609 1 79.5 192 TYR B C 1
ATOM 7205 O O . TYR B 1 192 ? -2.918 19.781 -20.422 1 79.5 192 TYR B O 1
ATOM 7213 N N . LEU B 1 193 ? -4.801 20.406 -21.391 1 82.12 193 LEU B N 1
ATOM 7214 C CA . LEU B 1 193 ? -4.914 19.125 -22.109 1 82.12 193 LEU B CA 1
ATOM 7215 C C . LEU B 1 193 ? -3.793 18.969 -23.125 1 82.12 193 LEU B C 1
ATOM 7217 O O . LEU B 1 193 ? -3.41 19.938 -23.781 1 82.12 193 LEU B O 1
ATOM 7221 N N . LEU B 1 194 ? -3.229 17.828 -23.188 1 81.75 194 LEU B N 1
ATOM 7222 C CA . LEU B 1 194 ? -2.201 17.516 -24.172 1 81.75 194 LEU B CA 1
ATOM 7223 C C . LEU B 1 194 ? -2.787 16.719 -25.328 1 81.75 194 LEU B C 1
ATOM 7225 O O . LEU B 1 194 ? -3.723 15.938 -25.141 1 81.75 194 LEU B O 1
ATOM 7229 N N . GLU B 1 195 ? -2.17 17.016 -26.375 1 78.44 195 GLU B N 1
ATOM 7230 C CA . GLU B 1 195 ? -2.59 16.266 -27.547 1 78.44 195 GLU B CA 1
ATOM 7231 C C . GLU B 1 195 ? -1.966 14.875 -27.562 1 78.44 195 GLU B C 1
ATOM 7233 O O . GLU B 1 195 ? -0.806 14.703 -27.188 1 78.44 195 GLU B O 1
ATOM 7238 N N . GLY B 1 196 ? -2.801 13.984 -27.969 1 76 196 GLY B N 1
ATOM 7239 C CA . GLY B 1 196 ? -2.289 12.633 -28.125 1 76 196 GLY B CA 1
ATOM 7240 C C . GLY B 1 196 ? -2.432 11.797 -26.859 1 76 196 GLY B C 1
ATOM 7241 O O . GLY B 1 196 ? -2.713 12.32 -25.781 1 76 196 GLY B O 1
ATOM 7242 N N . SER B 1 197 ? -2.213 10.461 -27 1 78.25 197 SER B N 1
ATOM 7243 C CA . SER B 1 197 ? -2.273 9.523 -25.891 1 78.25 197 SER B CA 1
ATOM 7244 C C . SER B 1 197 ? -0.98 9.539 -25.078 1 78.25 197 SER B C 1
ATOM 7246 O O . SER B 1 197 ? 0.081 9.891 -25.609 1 78.25 197 SER B O 1
ATOM 7248 N N . PRO B 1 198 ? -0.998 9.227 -23.875 1 80.38 198 PRO B N 1
ATOM 7249 C CA . PRO B 1 198 ? 0.179 9.266 -23 1 80.38 198 PRO B CA 1
ATOM 7250 C C . PRO B 1 198 ? 1.369 8.508 -23.578 1 80.38 198 PRO B C 1
ATOM 7252 O O . PRO B 1 198 ? 2.518 8.922 -23.391 1 80.38 198 PRO B O 1
ATOM 7255 N N . GLY B 1 199 ? 1.124 7.492 -24.266 1 77.81 199 GLY B N 1
ATOM 7256 C CA . GLY B 1 199 ? 2.215 6.719 -24.828 1 77.81 199 GLY B CA 1
ATOM 7257 C C . GLY B 1 199 ? 3 7.488 -25.875 1 77.81 199 GLY B C 1
ATOM 7258 O O . GLY B 1 199 ? 4.141 7.133 -26.188 1 77.81 199 GLY B O 1
ATOM 7259 N N . GLN B 1 200 ? 2.459 8.617 -26.328 1 83.38 200 GLN B N 1
ATOM 7260 C CA . GLN B 1 200 ? 3.078 9.406 -27.391 1 83.38 200 GLN B CA 1
ATOM 7261 C C . GLN B 1 200 ? 3.809 10.617 -26.828 1 83.38 200 GLN B C 1
ATOM 7263 O O . GLN B 1 200 ? 4.523 11.312 -27.547 1 83.38 200 GLN B O 1
ATOM 7268 N N . TRP B 1 201 ? 3.607 10.859 -25.578 1 88.5 201 TRP B N 1
ATOM 7269 C CA . TRP B 1 201 ? 4.215 12.039 -24.969 1 88.5 201 TRP B CA 1
ATOM 7270 C C . TRP B 1 201 ? 5.707 11.828 -24.734 1 88.5 201 TRP B C 1
ATOM 7272 O O . TRP B 1 201 ? 6.117 10.773 -24.234 1 88.5 201 TRP B O 1
ATOM 7282 N N . ASP B 1 202 ? 6.465 12.75 -25.172 1 90.31 202 ASP B N 1
ATOM 7283 C CA . ASP B 1 202 ? 7.918 12.688 -25.016 1 90.31 202 ASP B CA 1
ATOM 7284 C C . ASP B 1 202 ? 8.477 14.008 -24.5 1 90.31 202 ASP B C 1
ATOM 7286 O O . ASP B 1 202 ? 7.723 14.859 -24.016 1 90.31 202 ASP B O 1
ATOM 7290 N N . ILE B 1 203 ? 9.773 14.188 -24.531 1 94.81 203 ILE B N 1
ATOM 7291 C CA . ILE B 1 203 ? 10.445 15.367 -24 1 94.81 203 ILE B CA 1
ATOM 7292 C C . ILE B 1 203 ? 9.953 16.609 -24.734 1 94.81 203 ILE B C 1
ATOM 7294 O O . ILE B 1 203 ? 9.711 17.656 -24.109 1 94.81 203 ILE B O 1
ATOM 7298 N N . ASP B 1 204 ? 9.719 16.484 -25.984 1 93.38 204 ASP B N 1
ATOM 7299 C CA . ASP B 1 204 ? 9.289 17.625 -26.812 1 93.38 204 ASP B CA 1
ATOM 7300 C C . ASP B 1 204 ? 7.883 18.062 -26.422 1 93.38 204 ASP B C 1
ATOM 7302 O O . ASP B 1 204 ? 7.551 19.25 -26.547 1 93.38 204 ASP B O 1
ATOM 7306 N N . THR B 1 205 ? 7.113 17.125 -25.984 1 92.62 205 THR B N 1
ATOM 7307 C CA . THR B 1 205 ? 5.742 17.422 -25.594 1 92.62 205 THR B CA 1
ATOM 7308 C C . THR B 1 205 ? 5.719 18.391 -24.406 1 92.62 205 THR B C 1
ATOM 7310 O O . THR B 1 205 ? 4.844 19.25 -24.328 1 92.62 205 THR B O 1
ATOM 7313 N N . PHE B 1 206 ? 6.715 18.297 -23.531 1 95.38 206 PHE B N 1
ATOM 7314 C CA . PHE B 1 206 ? 6.652 19 -22.25 1 95.38 206 PHE B CA 1
ATOM 7315 C C . PHE B 1 206 ? 7.648 20.156 -22.234 1 95.38 206 PHE B C 1
ATOM 7317 O O . PHE B 1 206 ? 7.418 21.172 -21.562 1 95.38 206 PHE B O 1
ATOM 7324 N N . ALA B 1 207 ? 8.75 20.031 -22.938 1 95.12 207 ALA B N 1
ATOM 7325 C CA . ALA B 1 207 ? 9.844 20.984 -22.859 1 95.12 207 ALA B CA 1
ATOM 7326 C C . ALA B 1 207 ? 9.398 22.375 -23.328 1 95.12 207 ALA B C 1
ATOM 7328 O O . ALA B 1 207 ? 9.898 23.391 -22.844 1 95.12 207 ALA B O 1
ATOM 7329 N N . HIS B 1 208 ? 8.391 22.375 -24.156 1 91 208 HIS B N 1
ATOM 7330 C CA . HIS B 1 208 ? 7.918 23.641 -24.719 1 91 208 HIS B CA 1
ATOM 7331 C C . HIS B 1 208 ? 7.203 24.469 -23.656 1 91 208 HIS B C 1
ATOM 7333 O O . HIS B 1 208 ? 7.07 25.688 -23.812 1 91 208 HIS B O 1
ATOM 7339 N N . ASP B 1 209 ? 6.812 23.906 -22.609 1 93.5 209 ASP B N 1
ATOM 7340 C CA . ASP B 1 209 ? 6.035 24.594 -21.578 1 93.5 209 ASP B CA 1
ATOM 7341 C C . ASP B 1 209 ? 6.945 25.172 -20.5 1 93.5 209 ASP B C 1
ATOM 7343 O O . ASP B 1 209 ? 6.473 25.828 -19.562 1 93.5 209 ASP B O 1
ATOM 7347 N N . LEU B 1 210 ? 8.266 24.984 -20.656 1 96.06 210 LEU B N 1
ATOM 7348 C CA . LEU B 1 210 ? 9.203 25.578 -19.719 1 96.06 210 LEU B CA 1
ATOM 7349 C C . LEU B 1 210 ? 9.383 27.078 -19.984 1 96.06 210 LEU B C 1
ATOM 7351 O O . LEU B 1 210 ? 9.422 27.5 -21.141 1 96.06 210 LEU B O 1
ATOM 7355 N N . PRO B 1 211 ? 9.484 27.812 -18.938 1 95.25 211 PRO B N 1
ATOM 7356 C CA . PRO B 1 211 ? 9.852 29.219 -19.141 1 95.25 211 PRO B CA 1
ATOM 7357 C C . PRO B 1 211 ? 11.266 29.391 -19.688 1 95.25 211 PRO B C 1
ATOM 7359 O O . PRO B 1 211 ? 12.023 28.422 -19.766 1 95.25 211 PRO B O 1
ATOM 7362 N N . PRO B 1 212 ? 11.547 30.703 -20.109 1 94.06 212 PRO B N 1
ATOM 7363 C CA . PRO B 1 212 ? 12.922 30.953 -20.547 1 94.06 212 PRO B CA 1
ATOM 7364 C C . PRO B 1 212 ? 13.953 30.641 -19.469 1 94.06 212 PRO B C 1
ATOM 7366 O O . PRO B 1 212 ? 13.672 30.781 -18.281 1 94.06 212 PRO B O 1
ATOM 7369 N N . ARG B 1 213 ? 15.125 30.297 -19.844 1 95.19 213 ARG B N 1
ATOM 7370 C CA . ARG B 1 213 ? 16.156 29.766 -18.953 1 95.19 213 ARG B CA 1
ATOM 7371 C C . ARG B 1 213 ? 16.422 30.703 -17.797 1 95.19 213 ARG B C 1
ATOM 7373 O O . ARG B 1 213 ? 16.531 30.266 -16.641 1 95.19 213 ARG B O 1
ATOM 7380 N N . PRO B 1 214 ? 16.547 32.031 -17.984 1 94.44 214 PRO B N 1
ATOM 7381 C CA . PRO B 1 214 ? 16.828 32.906 -16.844 1 94.44 214 PRO B CA 1
ATOM 7382 C C . PRO B 1 214 ? 15.766 32.812 -15.758 1 94.44 214 PRO B C 1
ATOM 7384 O O . PRO B 1 214 ? 16.078 32.906 -14.562 1 94.44 214 PRO B O 1
ATOM 7387 N N . VAL B 1 215 ? 14.555 32.625 -16.188 1 94.75 215 VAL B N 1
ATOM 7388 C CA . VAL B 1 215 ? 13.461 32.5 -15.234 1 94.75 215 VAL B CA 1
ATOM 7389 C C . VAL B 1 215 ? 13.578 31.156 -14.508 1 94.75 215 VAL B C 1
ATOM 7391 O O . VAL B 1 215 ? 13.391 31.078 -13.289 1 94.75 215 VAL B O 1
ATOM 7394 N N . VAL B 1 216 ? 13.852 30.094 -15.219 1 96.88 216 VAL B N 1
ATOM 7395 C CA . VAL B 1 216 ? 14.016 28.781 -14.609 1 96.88 216 VAL B CA 1
ATOM 7396 C C . VAL B 1 216 ? 15.188 28.797 -13.641 1 96.88 216 VAL B C 1
ATOM 7398 O O . VAL B 1 216 ? 15.125 28.203 -12.562 1 96.88 216 VAL B O 1
ATOM 7401 N N . ASP B 1 217 ? 16.266 29.484 -14.016 1 96.31 217 ASP B N 1
ATOM 7402 C CA . ASP B 1 217 ? 17.422 29.625 -13.141 1 96.31 217 ASP B CA 1
ATOM 7403 C C . ASP B 1 217 ? 17.016 30.25 -11.797 1 96.31 217 ASP B C 1
ATOM 7405 O O . ASP B 1 217 ? 17.453 29.781 -10.742 1 96.31 217 ASP B O 1
ATOM 7409 N N . LEU B 1 218 ? 16.234 31.234 -11.891 1 93.06 218 LEU B N 1
ATOM 7410 C CA . LEU B 1 218 ? 15.773 31.922 -10.688 1 93.06 218 LEU B CA 1
ATOM 7411 C C . LEU B 1 218 ? 14.93 31 -9.82 1 93.06 218 LEU B C 1
ATOM 7413 O O . LEU B 1 218 ? 15.109 30.969 -8.594 1 93.06 218 LEU B O 1
ATOM 7417 N N . LEU B 1 219 ? 14.023 30.312 -10.422 1 94.38 219 LEU B N 1
ATOM 7418 C CA . LEU B 1 219 ? 13.133 29.422 -9.688 1 94.38 219 LEU B CA 1
ATOM 7419 C C . LEU B 1 219 ? 13.898 28.266 -9.078 1 94.38 219 LEU B C 1
ATOM 7421 O O . LEU B 1 219 ? 13.617 27.844 -7.945 1 94.38 219 LEU B O 1
ATOM 7425 N N . VAL B 1 220 ? 14.828 27.703 -9.805 1 95.12 220 VAL B N 1
ATOM 7426 C CA . VAL B 1 220 ? 15.664 26.609 -9.297 1 95.12 220 VAL B CA 1
ATOM 7427 C C . VAL B 1 220 ? 16.484 27.109 -8.102 1 95.12 220 VAL B C 1
ATOM 7429 O O . VAL B 1 220 ? 16.609 26.391 -7.098 1 95.12 220 VAL B O 1
ATOM 7432 N N . ALA B 1 221 ? 16.984 28.281 -8.203 1 92.25 221 ALA B N 1
ATOM 7433 C CA . ALA B 1 221 ? 17.75 28.875 -7.098 1 92.25 221 ALA B CA 1
ATOM 7434 C C . ALA B 1 221 ? 16.859 29.062 -5.871 1 92.25 221 ALA B C 1
ATOM 7436 O O . ALA B 1 221 ? 17.297 28.828 -4.742 1 92.25 221 ALA B O 1
ATOM 7437 N N . ASN B 1 222 ? 15.688 29.5 -6.137 1 88.38 222 ASN B N 1
ATOM 7438 C CA . ASN B 1 222 ? 14.734 29.688 -5.043 1 88.38 222 ASN B CA 1
ATOM 7439 C C . ASN B 1 222 ? 14.406 28.359 -4.367 1 88.38 222 ASN B C 1
ATOM 7441 O O . ASN B 1 222 ? 14.203 28.297 -3.154 1 88.38 222 ASN B O 1
ATOM 7445 N N . TYR B 1 223 ? 14.219 27.312 -5.098 1 91.56 223 TYR B N 1
ATOM 7446 C CA . TYR B 1 223 ? 13.883 26 -4.574 1 91.56 223 TYR B CA 1
ATOM 7447 C C . TYR B 1 223 ? 14.984 25.484 -3.658 1 91.56 223 TYR B C 1
ATOM 7449 O O . TYR B 1 223 ? 14.711 25 -2.559 1 91.56 223 TYR B O 1
ATOM 7457 N N . PHE B 1 224 ? 16.234 25.562 -4.055 1 90.75 224 PHE B N 1
ATOM 7458 C CA . PHE B 1 224 ? 17.328 25 -3.291 1 90.75 224 PHE B CA 1
ATOM 7459 C C . PHE B 1 224 ? 17.781 25.953 -2.195 1 90.75 224 PHE B C 1
ATOM 7461 O O . PHE B 1 224 ? 18.453 25.547 -1.247 1 90.75 224 PHE B O 1
ATOM 7468 N N . GLY B 1 225 ? 17.5 27.219 -2.312 1 80.69 225 GLY B N 1
ATOM 7469 C CA . GLY B 1 225 ? 17.875 28.203 -1.309 1 80.69 225 GLY B CA 1
ATOM 7470 C C . GLY B 1 225 ? 16.875 28.281 -0.166 1 80.69 225 GLY B C 1
ATOM 7471 O O . GLY B 1 225 ? 17.219 28.75 0.927 1 80.69 225 GLY B O 1
ATOM 7472 N N . ALA B 1 226 ? 15.75 28.078 -0.519 1 62.44 226 ALA B N 1
ATOM 7473 C CA . ALA B 1 226 ? 14.672 28.25 0.453 1 62.44 226 ALA B CA 1
ATOM 7474 C C . ALA B 1 226 ? 14.867 27.312 1.649 1 62.44 226 ALA B C 1
ATOM 7476 O O . ALA B 1 226 ? 15.25 26.156 1.486 1 62.44 226 ALA B O 1
ATOM 7477 N N . SER B 1 227 ? 15.312 27.812 2.807 1 58.69 227 SER B N 1
ATOM 7478 C CA . SER B 1 227 ? 15.539 27.125 4.074 1 58.69 227 SER B CA 1
ATOM 7479 C C . SER B 1 227 ? 14.406 26.141 4.383 1 58.69 227 SER B C 1
ATOM 7481 O O . SER B 1 227 ? 14.438 25.453 5.398 1 58.69 227 SER B O 1
ATOM 7483 N N . SER B 1 228 ? 13.328 26.172 3.611 1 58.81 228 SER B N 1
ATOM 7484 C CA . SER B 1 228 ? 12.055 25.844 4.234 1 58.81 228 SER B CA 1
ATOM 7485 C C . SER B 1 228 ? 11.844 24.328 4.277 1 58.81 228 SER B C 1
ATOM 7487 O O . SER B 1 228 ? 12.797 23.562 4.219 1 58.81 228 SER B O 1
ATOM 7489 N N . LEU B 1 229 ? 10.648 23.766 4.125 1 67.31 229 LEU B N 1
ATOM 7490 C CA . LEU B 1 229 ? 9.898 22.531 4.359 1 67.31 229 LEU B CA 1
ATOM 7491 C C . LEU B 1 229 ? 10.203 21.484 3.291 1 67.31 229 LEU B C 1
ATOM 7493 O O . LEU B 1 229 ? 9.688 20.375 3.338 1 67.31 229 LEU B O 1
ATOM 7497 N N . ILE B 1 230 ? 11.352 21.766 2.553 1 82.94 230 ILE B N 1
ATOM 7498 C CA . ILE B 1 230 ? 11.602 20.812 1.476 1 82.94 230 ILE B CA 1
ATOM 7499 C C . ILE B 1 230 ? 12.562 19.719 1.958 1 82.94 230 ILE B C 1
ATOM 7501 O O . ILE B 1 230 ? 13.633 20.016 2.48 1 82.94 230 ILE B O 1
ATOM 7505 N N . ARG B 1 231 ? 12.172 18.531 1.814 1 90.62 231 ARG B N 1
ATOM 7506 C CA . ARG B 1 231 ? 13.016 17.391 2.191 1 90.62 231 ARG B CA 1
ATOM 7507 C C . ARG B 1 231 ? 14.188 17.234 1.228 1 90.62 231 ARG B C 1
ATOM 7509 O O . ARG B 1 231 ? 14.023 17.391 0.015 1 90.62 231 ARG B O 1
ATOM 7516 N N . PRO B 1 232 ? 15.352 17.047 1.773 1 94.06 232 PRO B N 1
ATOM 7517 C CA . PRO B 1 232 ? 16.547 16.953 0.93 1 94.06 232 PRO B CA 1
ATOM 7518 C C . PRO B 1 232 ? 16.719 15.578 0.292 1 94.06 232 PRO B C 1
ATOM 7520 O O . PRO B 1 232 ? 17.734 14.906 0.532 1 94.06 232 PRO B O 1
ATOM 7523 N N . ILE B 1 233 ? 15.852 15.211 -0.578 1 96.56 233 ILE B N 1
ATOM 7524 C CA . ILE B 1 233 ? 15.914 13.922 -1.245 1 96.56 233 ILE B CA 1
ATOM 7525 C C . ILE B 1 233 ? 16.453 14.094 -2.664 1 96.56 233 ILE B C 1
ATOM 7527 O O . ILE B 1 233 ? 16.641 13.117 -3.389 1 96.56 233 ILE B O 1
ATOM 7531 N N . LEU B 1 234 ? 16.625 15.336 -3.094 1 95.94 234 LEU B N 1
ATOM 7532 C CA . LEU B 1 234 ? 17.297 15.688 -4.344 1 95.94 234 LEU B CA 1
ATOM 7533 C C . LEU B 1 234 ? 18.609 16.391 -4.074 1 95.94 234 LEU B C 1
ATOM 7535 O O . LEU B 1 234 ? 18.641 17.453 -3.455 1 95.94 234 LEU B O 1
ATOM 7539 N N . HIS B 1 235 ? 19.672 15.773 -4.488 1 96.44 235 HIS B N 1
ATOM 7540 C CA . HIS B 1 235 ? 20.984 16.391 -4.273 1 96.44 235 HIS B CA 1
ATOM 7541 C C . HIS B 1 235 ? 21.219 17.547 -5.238 1 96.44 235 HIS B C 1
ATOM 7543 O O . HIS B 1 235 ? 21.234 17.344 -6.457 1 96.44 235 HIS B O 1
ATOM 7549 N N . PRO B 1 236 ? 21.484 18.734 -4.777 1 95.31 236 PRO B N 1
ATOM 7550 C CA . PRO B 1 236 ? 21.531 19.922 -5.637 1 95.31 236 PRO B CA 1
ATOM 7551 C C . PRO B 1 236 ? 22.656 19.859 -6.668 1 95.31 236 PRO B C 1
ATOM 7553 O O . PRO B 1 236 ? 22.453 20.188 -7.836 1 95.31 236 PRO B O 1
ATOM 7556 N N . LYS B 1 237 ? 23.875 19.438 -6.301 1 96.19 237 LYS B N 1
ATOM 7557 C CA . LYS B 1 237 ? 25 19.422 -7.223 1 96.19 237 LYS B CA 1
ATOM 7558 C C . LYS B 1 237 ? 24.766 18.453 -8.375 1 96.19 237 LYS B C 1
ATOM 7560 O O . LYS B 1 237 ? 25.016 18.781 -9.539 1 96.19 237 LYS B O 1
ATOM 7565 N N . LYS B 1 238 ? 24.312 17.266 -7.98 1 96.94 238 LYS B N 1
ATOM 7566 C CA . LYS B 1 238 ? 24 16.281 -9.016 1 96.94 238 LYS B CA 1
ATOM 7567 C C . LYS B 1 238 ? 22.922 16.812 -9.961 1 96.94 238 LYS B C 1
ATOM 7569 O O . LYS B 1 238 ? 23.031 16.672 -11.18 1 96.94 238 LYS B O 1
ATOM 7574 N N . PHE B 1 239 ? 21.906 17.422 -9.477 1 97.44 239 PHE B N 1
ATOM 7575 C CA . PHE B 1 239 ? 20.812 17.953 -10.273 1 97.44 239 PHE B CA 1
ATOM 7576 C C . PHE B 1 239 ? 21.312 19.062 -11.203 1 97.44 239 PHE B C 1
ATOM 7578 O O . PHE B 1 239 ? 20.938 19.094 -12.375 1 97.44 239 PHE B O 1
ATOM 7585 N N . LEU B 1 240 ? 22.094 19.953 -10.664 1 96.69 240 LEU B N 1
ATOM 7586 C CA . LEU B 1 240 ? 22.547 21.109 -11.438 1 96.69 240 LEU B CA 1
ATOM 7587 C C . LEU B 1 240 ? 23.453 20.656 -12.586 1 96.69 240 LEU B C 1
ATOM 7589 O O . LEU B 1 240 ? 23.453 21.281 -13.656 1 96.69 240 LEU B O 1
ATOM 7593 N N . ARG B 1 241 ? 24.203 19.562 -12.383 1 97 241 ARG B N 1
ATOM 7594 C CA . ARG B 1 241 ? 24.984 19.016 -13.484 1 97 241 ARG B CA 1
ATOM 7595 C C . ARG B 1 241 ? 24.078 18.531 -14.617 1 97 241 ARG B C 1
ATOM 7597 O O . ARG B 1 241 ? 24.344 18.812 -15.789 1 97 241 ARG B O 1
ATOM 7604 N N . GLN B 1 242 ? 23.047 17.875 -14.234 1 97.31 242 GLN B N 1
ATOM 7605 C CA . GLN B 1 242 ? 22.078 17.391 -15.227 1 97.31 242 GLN B CA 1
ATOM 7606 C C . GLN B 1 242 ? 21.312 18.562 -15.844 1 97.31 242 GLN B C 1
ATOM 7608 O O . GLN B 1 242 ? 20.969 18.531 -17.031 1 97.31 242 GLN B O 1
ATOM 7613 N N . TYR B 1 243 ? 21.047 19.547 -15.016 1 97.94 243 TYR B N 1
ATOM 7614 C CA . TYR B 1 243 ? 20.359 20.766 -15.438 1 97.94 243 TYR B CA 1
ATOM 7615 C C . TYR B 1 243 ? 21.141 21.484 -16.516 1 97.94 243 TYR B C 1
ATOM 7617 O O . TYR B 1 243 ? 20.578 21.906 -17.531 1 97.94 243 TYR B O 1
ATOM 7625 N N . ASP B 1 244 ? 22.406 21.578 -16.375 1 97.12 244 ASP B N 1
ATOM 7626 C CA . ASP B 1 244 ? 23.266 22.219 -17.359 1 97.12 244 ASP B CA 1
ATOM 7627 C C . ASP B 1 244 ? 23.297 21.406 -18.656 1 97.12 244 ASP B C 1
ATOM 7629 O O . ASP B 1 244 ? 23.281 21.984 -19.75 1 97.12 244 ASP B O 1
ATOM 7633 N N . LYS B 1 245 ? 23.328 20.109 -18.484 1 96.88 245 LYS B N 1
ATOM 7634 C CA . LYS B 1 245 ? 23.312 19.25 -19.672 1 96.88 245 LYS B CA 1
ATOM 7635 C C . LYS B 1 245 ? 22 19.375 -20.438 1 96.88 245 LYS B C 1
ATOM 7637 O O . LYS B 1 245 ? 21.984 19.359 -21.656 1 96.88 245 LYS B O 1
ATOM 7642 N N . PHE B 1 246 ? 20.953 19.531 -19.75 1 97.19 246 PHE B N 1
ATOM 7643 C CA . PHE B 1 246 ? 19.625 19.672 -20.344 1 97.19 246 PHE B CA 1
ATOM 7644 C C . PHE B 1 246 ? 19.562 20.906 -21.234 1 97.19 246 PHE B C 1
ATOM 7646 O O . PHE B 1 246 ? 19 20.859 -22.344 1 97.19 246 PHE B O 1
ATOM 7653 N N . TRP B 1 247 ? 20.094 22.078 -20.812 1 96.94 247 TRP B N 1
ATOM 7654 C CA . TRP B 1 247 ? 20.016 23.328 -21.578 1 96.94 247 TRP B CA 1
ATOM 7655 C C . TRP B 1 247 ? 20.969 23.297 -22.766 1 96.94 247 TRP B C 1
ATOM 7657 O O . TRP B 1 247 ? 20.812 24.078 -23.719 1 96.94 247 TRP B O 1
ATOM 7667 N N . GLN B 1 248 ? 21.938 22.281 -22.703 1 96.81 248 GLN B N 1
ATOM 7668 C CA . GLN B 1 248 ? 22.797 22.062 -23.859 1 96.81 248 GLN B CA 1
ATOM 7669 C C . GLN B 1 248 ? 22.141 21.109 -24.859 1 96.81 248 GLN B C 1
ATOM 7671 O O . GLN B 1 248 ? 22.234 21.328 -26.062 1 96.81 248 GLN B O 1
ATOM 7676 N N . ASP B 1 249 ? 21.562 20.094 -24.328 1 96.94 249 ASP B N 1
ATOM 7677 C CA . ASP B 1 249 ? 20.844 19.078 -25.078 1 96.94 249 ASP B CA 1
ATOM 7678 C C . ASP B 1 249 ? 19.641 18.562 -24.297 1 96.94 249 ASP B C 1
ATOM 7680 O O . ASP B 1 249 ? 19.781 17.766 -23.375 1 96.94 249 ASP B O 1
ATOM 7684 N N . GLN B 1 250 ? 18.5 18.938 -24.766 1 94 250 GLN B N 1
ATOM 7685 C CA . GLN B 1 250 ? 17.281 18.594 -24.031 1 94 250 GLN B CA 1
ATOM 7686 C C . GLN B 1 250 ? 17.094 17.078 -23.953 1 94 250 GLN B C 1
ATOM 7688 O O . GLN B 1 250 ? 16.391 16.578 -23.062 1 94 250 GLN B O 1
ATOM 7693 N N . TYR B 1 251 ? 17.625 16.375 -24.875 1 95 251 TYR B N 1
ATOM 7694 C CA . TYR B 1 251 ? 17.438 14.93 -24.953 1 95 251 TYR B CA 1
ATOM 7695 C C . TYR B 1 251 ? 18.453 14.195 -24.094 1 95 251 TYR B C 1
ATOM 7697 O O . TYR B 1 251 ? 18.438 12.969 -24 1 95 251 TYR B O 1
ATOM 7705 N N . SER B 1 252 ? 19.281 14.922 -23.359 1 95.06 252 SER B N 1
ATOM 7706 C CA . SER B 1 252 ? 20.297 14.328 -22.484 1 95.06 252 SER B CA 1
ATOM 7707 C C . SER B 1 252 ? 19.672 13.836 -21.188 1 95.06 252 SER B C 1
ATOM 7709 O O . SER B 1 252 ? 20.281 13.07 -20.438 1 95.06 252 SER B O 1
ATOM 7711 N N . VAL B 1 253 ? 18.453 14.219 -20.891 1 95.12 253 VAL B N 1
ATOM 7712 C CA . VAL B 1 253 ? 17.797 13.852 -19.641 1 95.12 253 VAL B CA 1
ATOM 7713 C C . VAL B 1 253 ? 16.578 12.977 -19.922 1 95.12 253 VAL B C 1
ATOM 7715 O O . VAL B 1 253 ? 16.109 12.906 -21.062 1 95.12 253 VAL B O 1
ATOM 7718 N N . SER B 1 254 ? 16.156 12.25 -18.922 1 95.31 254 SER B N 1
ATOM 7719 C CA . SER B 1 254 ? 14.969 11.414 -19.031 1 95.31 254 SER B CA 1
ATOM 7720 C C . SER B 1 254 ? 13.703 12.242 -18.844 1 95.31 254 SER B C 1
ATOM 7722 O O . SER B 1 254 ? 13.75 13.375 -18.359 1 95.31 254 SER B O 1
ATOM 7724 N N . LYS B 1 255 ? 12.555 11.734 -19.25 1 95.12 255 LYS B N 1
ATOM 7725 C CA . LYS B 1 255 ? 11.266 12.367 -19.016 1 95.12 255 LYS B CA 1
ATOM 7726 C C . LYS B 1 255 ? 10.992 12.531 -17.531 1 95.12 255 LYS B C 1
ATOM 7728 O O . LYS B 1 255 ? 10.414 13.539 -17.109 1 95.12 255 LYS B O 1
ATOM 7733 N N . ALA B 1 256 ? 11.383 11.555 -16.734 1 96.31 256 ALA B N 1
ATOM 7734 C CA . ALA B 1 256 ? 11.219 11.633 -15.281 1 96.31 256 ALA B CA 1
ATOM 7735 C C . ALA B 1 256 ? 12 12.812 -14.711 1 96.31 256 ALA B C 1
ATOM 7737 O O . ALA B 1 256 ? 11.523 13.484 -13.789 1 96.31 256 ALA B O 1
ATOM 7738 N N . TRP B 1 257 ? 13.172 13 -15.227 1 97.81 257 TRP B N 1
ATOM 7739 C CA . TRP B 1 257 ? 13.961 14.141 -14.781 1 97.81 257 TRP B CA 1
ATOM 7740 C C . TRP B 1 257 ? 13.25 15.453 -15.094 1 97.81 257 TRP B C 1
ATOM 7742 O O . TRP B 1 257 ? 13.242 16.375 -14.281 1 97.81 257 TRP B O 1
ATOM 7752 N N . LEU B 1 258 ? 12.703 15.539 -16.297 1 98 258 LEU B N 1
ATOM 7753 C CA . LEU B 1 258 ? 11.953 16.734 -16.672 1 98 258 LEU B CA 1
ATOM 7754 C C . LEU B 1 258 ? 10.773 16.953 -15.742 1 98 258 LEU B C 1
ATOM 7756 O O . LEU B 1 258 ? 10.453 18.094 -15.391 1 98 258 LEU B O 1
ATOM 7760 N N . GLY B 1 259 ? 10.07 15.844 -15.367 1 98.19 259 GLY B N 1
ATOM 7761 C CA . GLY B 1 259 ? 9.031 15.938 -14.359 1 98.19 259 GLY B CA 1
ATOM 7762 C C . GLY B 1 259 ? 9.516 16.531 -13.047 1 98.19 259 GLY B C 1
ATOM 7763 O O . GLY B 1 259 ? 8.82 17.328 -12.43 1 98.19 259 GLY B O 1
ATOM 7764 N N . THR B 1 260 ? 10.695 16.141 -12.641 1 98.31 260 THR B N 1
ATOM 7765 C CA . THR B 1 260 ? 11.305 16.672 -11.422 1 98.31 260 THR B CA 1
ATOM 7766 C C . THR B 1 260 ? 11.531 18.172 -11.539 1 98.31 260 THR B C 1
ATOM 7768 O O . THR B 1 260 ? 11.305 18.922 -10.586 1 98.31 260 THR B O 1
ATOM 7771 N N . LEU B 1 261 ? 11.977 18.578 -12.695 1 98.56 261 LEU B N 1
ATOM 7772 C CA . LEU B 1 261 ? 12.148 20 -12.922 1 98.56 261 LEU B CA 1
ATOM 7773 C C . LEU B 1 261 ? 10.82 20.75 -12.758 1 98.56 261 LEU B C 1
ATOM 7775 O O . LEU B 1 261 ? 10.766 21.797 -12.117 1 98.56 261 LEU B O 1
ATOM 7779 N N . PHE B 1 262 ? 9.758 20.25 -13.297 1 98.31 262 PHE B N 1
ATOM 7780 C CA . PHE B 1 262 ? 8.445 20.875 -13.18 1 98.31 262 PHE B CA 1
ATOM 7781 C C . PHE B 1 262 ? 8.008 20.969 -11.727 1 98.31 262 PHE B C 1
ATOM 7783 O O . PHE B 1 262 ? 7.391 21.953 -11.312 1 98.31 262 PHE B O 1
ATOM 7790 N N . VAL B 1 263 ? 8.305 19.938 -10.922 1 97.44 263 VAL B N 1
ATOM 7791 C CA . VAL B 1 263 ? 7.949 19.969 -9.508 1 97.44 263 VAL B CA 1
ATOM 7792 C C . VAL B 1 263 ? 8.75 21.062 -8.797 1 97.44 263 VAL B C 1
ATOM 7794 O O . VAL B 1 263 ? 8.227 21.75 -7.918 1 97.44 263 VAL B O 1
ATOM 7797 N N . ILE B 1 264 ? 9.984 21.141 -9.18 1 96.62 264 ILE B N 1
ATOM 7798 C CA . ILE B 1 264 ? 10.852 22.156 -8.609 1 96.62 264 ILE B CA 1
ATOM 7799 C C . ILE B 1 264 ? 10.281 23.547 -8.914 1 96.62 264 ILE B C 1
ATOM 7801 O O . ILE B 1 264 ? 10.18 24.391 -8.023 1 96.62 264 ILE B O 1
ATOM 7805 N N . LEU B 1 265 ? 9.898 23.75 -10.156 1 97 265 LEU B N 1
ATOM 7806 C CA . LEU B 1 265 ? 9.344 25.047 -10.562 1 97 265 LEU B CA 1
ATOM 7807 C C . LEU B 1 265 ? 8.047 25.344 -9.82 1 97 265 LEU B C 1
ATOM 7809 O O . LEU B 1 265 ? 7.855 26.453 -9.328 1 97 265 LEU B O 1
ATOM 7813 N N . ARG B 1 266 ? 7.23 24.359 -9.727 1 95.5 266 ARG B N 1
ATOM 7814 C CA . ARG B 1 266 ? 5.961 24.516 -9.023 1 95.5 266 ARG B CA 1
ATOM 7815 C C . ARG B 1 266 ? 6.184 24.906 -7.57 1 95.5 266 ARG B C 1
ATOM 7817 O O . ARG B 1 266 ? 5.547 25.844 -7.07 1 95.5 266 ARG B O 1
ATOM 7824 N N . THR B 1 267 ? 7.043 24.234 -6.93 1 92.81 267 THR B N 1
ATOM 7825 C CA . THR B 1 267 ? 7.328 24.469 -5.52 1 92.81 267 THR B CA 1
ATOM 7826 C C . THR B 1 267 ? 7.965 25.828 -5.309 1 92.81 267 THR B C 1
ATOM 7828 O O . THR B 1 267 ? 7.668 26.516 -4.328 1 92.81 267 THR B O 1
ATOM 7831 N N . ALA B 1 268 ? 8.812 26.188 -6.223 1 92.69 268 ALA B N 1
ATOM 7832 C CA . ALA B 1 268 ? 9.461 27.5 -6.141 1 92.69 268 ALA B CA 1
ATOM 7833 C C . ALA B 1 268 ? 8.445 28.625 -6.258 1 92.69 268 ALA B C 1
ATOM 7835 O O . ALA B 1 268 ? 8.523 29.625 -5.535 1 92.69 268 ALA B O 1
ATOM 7836 N N . VAL B 1 269 ? 7.512 28.484 -7.168 1 92.81 269 VAL B N 1
ATOM 7837 C CA . VAL B 1 269 ? 6.473 29.5 -7.34 1 92.81 269 VAL B CA 1
ATOM 7838 C C . VAL B 1 269 ? 5.598 29.562 -6.09 1 92.81 269 VAL B C 1
ATOM 7840 O O . VAL B 1 269 ? 5.242 30.641 -5.629 1 92.81 269 VAL B O 1
ATOM 7843 N N . HIS B 1 270 ? 5.309 28.422 -5.555 1 88.44 270 HIS B N 1
ATOM 7844 C CA . HIS B 1 270 ? 4.492 28.359 -4.348 1 88.44 270 HIS B CA 1
ATOM 7845 C C . HIS B 1 270 ? 5.176 29.062 -3.18 1 88.44 270 HIS B C 1
ATOM 7847 O O . HIS B 1 270 ? 4.543 29.844 -2.459 1 88.44 270 HIS B O 1
ATOM 7853 N N . THR B 1 271 ? 6.41 28.781 -2.953 1 83.69 271 THR B N 1
ATOM 7854 C CA . THR B 1 271 ? 7.156 29.375 -1.853 1 83.69 271 THR B CA 1
ATOM 7855 C C . THR B 1 271 ? 7.289 30.875 -2.045 1 83.69 271 THR B C 1
ATOM 7857 O O . THR B 1 271 ? 7.234 31.641 -1.076 1 83.69 271 THR B O 1
ATOM 7860 N N . ALA B 1 272 ? 7.457 31.25 -3.27 1 85.38 272 ALA B N 1
ATOM 7861 C CA . ALA B 1 272 ? 7.531 32.688 -3.557 1 85.38 272 ALA B CA 1
ATOM 7862 C C . ALA B 1 272 ? 6.211 33.375 -3.229 1 85.38 272 ALA B C 1
ATOM 7864 O O . ALA B 1 272 ? 6.203 34.469 -2.635 1 85.38 272 ALA B O 1
ATOM 7865 N N . ARG B 1 273 ? 5.215 32.781 -3.594 1 83.44 273 ARG B N 1
ATOM 7866 C CA . ARG B 1 273 ? 3.893 33.344 -3.32 1 83.44 273 ARG B CA 1
ATOM 7867 C C . ARG B 1 273 ? 3.646 33.438 -1.82 1 83.44 273 ARG B C 1
ATOM 7869 O O . ARG B 1 273 ? 3.121 34.469 -1.347 1 83.44 273 ARG B O 1
ATOM 7876 N N . GLU B 1 274 ? 3.99 32.5 -1.123 1 77.81 274 GLU B N 1
ATOM 7877 C CA . GLU B 1 274 ? 3.787 32.469 0.323 1 77.81 274 GLU B CA 1
ATOM 7878 C C . GLU B 1 274 ? 4.676 33.5 1.017 1 77.81 274 GLU B C 1
ATOM 7880 O O . GLU B 1 274 ? 4.301 34.062 2.051 1 77.81 274 GLU B O 1
ATOM 7885 N N . ALA B 1 275 ? 5.816 33.719 0.446 1 76.5 275 ALA B N 1
ATOM 7886 C CA . ALA B 1 275 ? 6.75 34.688 0.998 1 76.5 275 ALA B CA 1
ATOM 7887 C C . ALA B 1 275 ? 6.363 36.125 0.586 1 76.5 275 ALA B C 1
ATOM 7889 O O . ALA B 1 275 ? 6.996 37.094 1.009 1 76.5 275 ALA B O 1
ATOM 7890 N N . GLY B 1 276 ? 5.414 36.25 -0.297 1 78.44 276 GLY B N 1
ATOM 7891 C CA . GLY B 1 276 ? 4.965 37.562 -0.744 1 78.44 276 GLY B CA 1
ATOM 7892 C C . GLY B 1 276 ? 5.777 38.125 -1.902 1 78.44 276 GLY B C 1
ATOM 7893 O O . GLY B 1 276 ? 5.746 39.312 -2.18 1 78.44 276 GLY B O 1
ATOM 7894 N N . ILE B 1 277 ? 6.508 37.219 -2.504 1 83.31 277 ILE B N 1
ATOM 7895 C CA . ILE B 1 277 ? 7.312 37.625 -3.648 1 83.31 277 ILE B CA 1
ATOM 7896 C C . ILE B 1 277 ? 6.484 37.531 -4.93 1 83.31 277 ILE B C 1
ATOM 7898 O O . ILE B 1 277 ? 5.949 36.469 -5.242 1 83.31 277 ILE B O 1
ATOM 7902 N N . ASP B 1 278 ? 6.355 38.625 -5.641 1 88.25 278 ASP B N 1
ATOM 7903 C CA . ASP B 1 278 ? 5.594 38.656 -6.887 1 88.25 278 ASP B CA 1
ATOM 7904 C C . ASP B 1 278 ? 6.496 38.375 -8.086 1 88.25 278 ASP B C 1
ATOM 7906 O O . ASP B 1 278 ? 7.359 39.188 -8.422 1 88.25 278 ASP B O 1
ATOM 7910 N N . LEU B 1 279 ? 6.301 37.312 -8.695 1 89.75 279 LEU B N 1
ATOM 7911 C CA . LEU B 1 279 ? 7.078 36.906 -9.859 1 89.75 279 LEU B CA 1
ATOM 7912 C C . LEU B 1 279 ? 6.273 37.094 -11.141 1 89.75 279 LEU B C 1
ATOM 7914 O O . LEU B 1 279 ? 6.637 36.562 -12.188 1 89.75 279 LEU B O 1
ATOM 7918 N N . SER B 1 280 ? 5.242 37.844 -11.172 1 88.75 280 SER B N 1
ATOM 7919 C CA . SER B 1 280 ? 4.324 38 -12.297 1 88.75 280 SER B CA 1
ATOM 7920 C C . SER B 1 280 ? 5.016 38.688 -13.477 1 88.75 280 SER B C 1
ATOM 7922 O O . SER B 1 280 ? 4.664 38.438 -14.633 1 88.75 280 SER B O 1
ATOM 7924 N N . ALA B 1 281 ? 5.945 39.438 -13.219 1 87.12 281 ALA B N 1
ATOM 7925 C CA . ALA B 1 281 ? 6.66 40.156 -14.281 1 87.12 281 ALA B CA 1
ATOM 7926 C C . ALA B 1 281 ? 7.414 39.156 -15.18 1 87.12 281 ALA B C 1
ATOM 7928 O O . ALA B 1 281 ? 7.559 39.406 -16.375 1 87.12 281 ALA B O 1
ATOM 7929 N N . THR B 1 282 ? 7.785 38.094 -14.531 1 85.25 282 THR B N 1
ATOM 7930 C CA . THR B 1 282 ? 8.609 37.156 -15.266 1 85.25 282 THR B CA 1
ATOM 7931 C C . THR B 1 282 ? 7.777 35.938 -15.68 1 85.25 282 THR B C 1
ATOM 7933 O O . THR B 1 282 ? 8.016 35.344 -16.734 1 85.25 282 THR B O 1
ATOM 7936 N N . LEU B 1 283 ? 6.793 35.531 -14.914 1 89.81 283 LEU B N 1
ATOM 7937 C CA . LEU B 1 283 ? 6.086 34.281 -15.117 1 89.81 283 LEU B CA 1
ATOM 7938 C C . LEU B 1 283 ? 4.645 34.531 -15.547 1 89.81 283 LEU B C 1
ATOM 7940 O O . LEU B 1 283 ? 3.953 33.594 -15.977 1 89.81 283 LEU B O 1
ATOM 7944 N N . GLY B 1 284 ? 4.262 35.781 -15.586 1 88.56 284 GLY B N 1
ATOM 7945 C CA . GLY B 1 284 ? 2.84 36.031 -15.758 1 88.56 284 GLY B CA 1
ATOM 7946 C C . GLY B 1 284 ? 2.025 35.688 -14.523 1 88.56 284 GLY B C 1
ATOM 7947 O O . GLY B 1 284 ? 2.453 35.969 -13.398 1 88.56 284 GLY B O 1
ATOM 7948 N N . ASP B 1 285 ? 0.847 35.156 -14.766 1 90.19 285 ASP B N 1
ATOM 7949 C CA . ASP B 1 285 ? 0.009 34.781 -13.633 1 90.19 285 ASP B CA 1
ATOM 7950 C C . ASP B 1 285 ? 0.624 33.625 -12.859 1 90.19 285 ASP B C 1
ATOM 7952 O O . ASP B 1 285 ? 0.738 32.5 -13.391 1 90.19 285 ASP B O 1
ATOM 7956 N N . MET B 1 286 ? 0.938 33.844 -11.633 1 91.88 286 MET B N 1
ATOM 7957 C CA . MET B 1 286 ? 1.65 32.844 -10.812 1 91.88 286 MET B CA 1
ATOM 7958 C C . MET B 1 286 ? 0.783 31.625 -10.555 1 91.88 286 MET B C 1
ATOM 7960 O O . MET B 1 286 ? 1.286 30.5 -10.508 1 91.88 286 MET B O 1
ATOM 7964 N N . GLU B 1 287 ? -0.472 31.812 -10.375 1 87.69 287 GLU B N 1
ATOM 7965 C CA . GLU B 1 287 ? -1.374 30.688 -10.141 1 87.69 287 GLU B CA 1
ATOM 7966 C C . GLU B 1 287 ? -1.487 29.797 -11.375 1 87.69 287 GLU B C 1
ATOM 7968 O O . GLU B 1 287 ? -1.529 28.578 -11.266 1 87.69 287 GLU B O 1
ATOM 7973 N N . GLU B 1 288 ? -1.569 30.453 -12.461 1 89.81 288 GLU B N 1
ATOM 7974 C CA . GLU B 1 288 ? -1.644 29.703 -13.711 1 89.81 288 GLU B CA 1
ATOM 7975 C C . GLU B 1 288 ? -0.356 28.938 -13.977 1 89.81 288 GLU B C 1
ATOM 7977 O O . GLU B 1 288 ? -0.396 27.797 -14.453 1 89.81 288 GLU B O 1
ATOM 7982 N N . ALA B 1 289 ? 0.739 29.625 -13.695 1 93 289 ALA B N 1
ATOM 7983 C CA . ALA B 1 289 ? 2.025 28.969 -13.883 1 93 289 ALA B CA 1
ATOM 7984 C C . ALA B 1 289 ? 2.154 27.75 -12.961 1 93 289 ALA B C 1
ATOM 7986 O O . ALA B 1 289 ? 2.607 26.688 -13.391 1 93 289 ALA B O 1
ATOM 7987 N N . GLN B 1 290 ? 1.808 27.922 -11.75 1 92.38 290 GLN B N 1
ATOM 7988 C CA . GLN B 1 290 ? 1.861 26.828 -10.781 1 92.38 290 GLN B CA 1
ATOM 7989 C C . GLN B 1 290 ? 0.99 25.656 -11.219 1 92.38 290 GLN B C 1
ATOM 7991 O O . GLN B 1 290 ? 1.4 24.5 -11.109 1 92.38 290 GLN B O 1
ATOM 7996 N N . THR B 1 291 ? -0.208 25.938 -11.688 1 91.25 291 THR B N 1
ATOM 7997 C CA . THR B 1 291 ? -1.137 24.906 -12.141 1 91.25 291 THR B CA 1
ATOM 7998 C C . THR B 1 291 ? -0.584 24.188 -13.367 1 91.25 291 THR B C 1
ATOM 8000 O O . THR B 1 291 ? -0.716 22.969 -13.484 1 91.25 291 THR B O 1
ATOM 8003 N N . LEU B 1 292 ? -0.026 24.969 -14.211 1 93.38 292 LEU B N 1
ATOM 8004 C CA . LEU B 1 292 ? 0.573 24.375 -15.398 1 93.38 292 LEU B CA 1
ATOM 8005 C C . LEU B 1 292 ? 1.661 23.375 -15.016 1 93.38 292 LEU B C 1
ATOM 8007 O O . LEU B 1 292 ? 1.68 22.25 -15.516 1 93.38 292 LEU B O 1
ATOM 8011 N N . PHE B 1 293 ? 2.566 23.797 -14.172 1 96.06 293 PHE B N 1
ATOM 8012 C CA . PHE B 1 293 ? 3.664 22.922 -13.758 1 96.06 293 PHE B CA 1
ATOM 8013 C C . PHE B 1 293 ? 3.137 21.688 -13.047 1 96.06 293 PHE B C 1
ATOM 8015 O O . PHE B 1 293 ? 3.67 20.578 -13.227 1 96.06 293 PHE B O 1
ATOM 8022 N N . ARG B 1 294 ? 2.135 21.844 -12.25 1 94.25 294 ARG B N 1
ATOM 8023 C CA . ARG B 1 294 ? 1.5 20.719 -11.562 1 94.25 294 ARG B CA 1
ATOM 8024 C C . ARG B 1 294 ? 0.921 19.734 -12.562 1 94.25 294 ARG B C 1
ATOM 8026 O O . ARG B 1 294 ? 1.131 18.516 -12.43 1 94.25 294 ARG B O 1
ATOM 8033 N N . MET B 1 295 ? 0.229 20.266 -13.547 1 91.94 295 MET B N 1
ATOM 8034 C CA . MET B 1 295 ? -0.436 19.406 -14.531 1 91.94 295 MET B CA 1
ATOM 8035 C C . MET B 1 295 ? 0.584 18.672 -15.391 1 91.94 295 MET B C 1
ATOM 8037 O O . MET B 1 295 ? 0.397 17.5 -15.711 1 91.94 295 MET B O 1
ATOM 8041 N N . ARG B 1 296 ? 1.632 19.328 -15.758 1 95.25 296 ARG B N 1
ATOM 8042 C CA . ARG B 1 296 ? 2.67 18.672 -16.547 1 95.25 296 ARG B CA 1
ATOM 8043 C C . ARG B 1 296 ? 3.344 17.562 -15.758 1 95.25 296 ARG B C 1
ATOM 8045 O O . ARG B 1 296 ? 3.639 16.5 -16.312 1 95.25 296 ARG B O 1
ATOM 8052 N N . THR B 1 297 ? 3.562 17.797 -14.453 1 96 297 THR B N 1
ATOM 8053 C CA . THR B 1 297 ? 4.125 16.766 -13.602 1 96 297 THR B CA 1
ATOM 8054 C C . THR B 1 297 ? 3.205 15.539 -13.547 1 96 297 THR B C 1
ATOM 8056 O O . THR B 1 297 ? 3.662 14.406 -13.695 1 96 297 THR B O 1
ATOM 8059 N N . LYS B 1 298 ? 1.92 15.773 -13.352 1 91.38 298 LYS B N 1
ATOM 8060 C CA . LYS B 1 298 ? 0.94 14.695 -13.289 1 91.38 298 LYS B CA 1
ATOM 8061 C C . LYS B 1 298 ? 0.908 13.898 -14.586 1 91.38 298 LYS B C 1
ATOM 8063 O O . LYS B 1 298 ? 0.825 12.664 -14.57 1 91.38 298 LYS B O 1
ATOM 8068 N N . GLN B 1 299 ? 0.967 14.602 -15.648 1 91.62 299 GLN B N 1
ATOM 8069 C CA . GLN B 1 299 ? 0.919 13.969 -16.969 1 91.62 299 GLN B CA 1
ATOM 8070 C C . GLN B 1 299 ? 2.176 13.141 -17.219 1 91.62 299 GLN B C 1
ATOM 8072 O O . GLN B 1 299 ? 2.102 12.055 -17.797 1 91.62 299 GLN B O 1
ATOM 8077 N N . ILE B 1 300 ? 3.291 13.609 -16.828 1 94.81 300 ILE B N 1
ATOM 8078 C CA . ILE B 1 300 ? 4.523 12.836 -16.938 1 94.81 300 ILE B CA 1
ATOM 8079 C C . ILE B 1 300 ? 4.441 11.594 -16.062 1 94.81 300 ILE B C 1
ATOM 8081 O O . ILE B 1 300 ? 4.84 10.508 -16.469 1 94.81 300 ILE B O 1
ATOM 8085 N N . LEU B 1 301 ? 3.889 11.719 -14.898 1 93.38 301 LEU B N 1
ATOM 8086 C CA . LEU B 1 301 ? 3.771 10.602 -13.969 1 93.38 301 LEU B CA 1
ATOM 8087 C C . LEU B 1 301 ? 2.844 9.523 -14.523 1 93.38 301 LEU B C 1
ATOM 8089 O O . LEU B 1 301 ? 3.059 8.336 -14.297 1 93.38 301 LEU B O 1
ATOM 8093 N N . ILE B 1 302 ? 1.857 9.906 -15.266 1 87.25 302 ILE B N 1
ATOM 8094 C CA . ILE B 1 302 ? 0.945 8.953 -15.891 1 87.25 302 ILE B CA 1
ATOM 8095 C C . ILE B 1 302 ? 1.725 8.023 -16.812 1 87.25 302 ILE B C 1
ATOM 8097 O O . ILE B 1 302 ? 1.431 6.828 -16.891 1 87.25 302 ILE B O 1
ATOM 8101 N N . THR B 1 303 ? 2.729 8.547 -17.406 1 86.19 303 THR B N 1
ATOM 8102 C CA . THR B 1 303 ? 3.518 7.762 -18.359 1 86.19 303 THR B CA 1
ATOM 8103 C C . THR B 1 303 ? 4.605 6.977 -17.625 1 86.19 303 THR B C 1
ATOM 8105 O O . THR B 1 303 ? 4.895 5.832 -17.984 1 86.19 303 THR B O 1
ATOM 8108 N N . GLU B 1 304 ? 5.145 7.539 -16.562 1 87.62 304 GLU B N 1
ATOM 8109 C CA . GLU B 1 304 ? 6.34 7 -15.922 1 87.62 304 GLU B CA 1
ATOM 8110 C C . GLU B 1 304 ? 5.988 5.91 -14.914 1 87.62 304 GLU B C 1
ATOM 8112 O O . GLU B 1 304 ? 6.777 4.992 -14.68 1 87.62 304 GLU B O 1
ATOM 8117 N N . LEU B 1 305 ? 4.848 5.934 -14.367 1 81.94 305 LEU B N 1
ATOM 8118 C CA . LEU B 1 305 ? 4.523 5.008 -13.289 1 81.94 305 LEU B CA 1
ATOM 8119 C C . LEU B 1 305 ? 4.082 3.658 -13.844 1 81.94 305 LEU B C 1
ATOM 8121 O O . LEU B 1 305 ? 3.918 2.695 -13.094 1 81.94 305 LEU B O 1
ATOM 8125 N N . HIS B 1 306 ? 3.938 3.521 -15.086 1 74.94 306 HIS B N 1
ATOM 8126 C CA . HIS B 1 306 ? 3.633 2.244 -15.719 1 74.94 306 HIS B CA 1
ATOM 8127 C C . HIS B 1 306 ? 4.906 1.464 -16.031 1 74.94 306 HIS B C 1
ATOM 8129 O O . HIS B 1 306 ? 4.852 0.268 -16.328 1 74.94 306 HIS B O 1
ATOM 8135 N N . ALA B 1 307 ? 5.988 2.107 -15.828 1 76.75 307 ALA B N 1
ATOM 8136 C CA . ALA B 1 307 ? 7.277 1.465 -16.078 1 76.75 307 ALA B CA 1
ATOM 8137 C C . ALA B 1 307 ? 7.859 0.881 -14.797 1 76.75 307 ALA B C 1
ATOM 8139 O O . ALA B 1 307 ? 7.266 1.016 -13.719 1 76.75 307 ALA B O 1
ATOM 8140 N N . ASN B 1 308 ? 8.938 0.159 -14.977 1 85.75 308 ASN B N 1
ATOM 8141 C CA . ASN B 1 308 ? 9.625 -0.41 -13.82 1 85.75 308 ASN B CA 1
ATOM 8142 C C . ASN B 1 308 ? 10.117 0.678 -12.875 1 85.75 308 ASN B C 1
ATOM 8144 O O . ASN B 1 308 ? 10.586 1.729 -13.32 1 85.75 308 ASN B O 1
ATOM 8148 N N . PRO B 1 309 ? 10.039 0.47 -11.633 1 93.25 309 PRO B N 1
ATOM 8149 C CA . PRO B 1 309 ? 10.484 1.469 -10.656 1 93.25 309 PRO B CA 1
ATOM 8150 C C . PRO B 1 309 ? 11.984 1.741 -10.734 1 93.25 309 PRO B C 1
ATOM 8152 O O . PRO B 1 309 ? 12.773 0.815 -10.938 1 93.25 309 PRO B O 1
ATOM 8155 N N . THR B 1 310 ? 12.359 2.965 -10.711 1 95.62 310 THR B N 1
ATOM 8156 C CA . THR B 1 310 ? 13.734 3.432 -10.578 1 95.62 310 THR B CA 1
ATOM 8157 C C . THR B 1 310 ? 13.844 4.5 -9.5 1 95.62 310 THR B C 1
ATOM 8159 O O . THR B 1 310 ? 12.836 5.059 -9.062 1 95.62 310 THR B O 1
ATOM 8162 N N . ILE B 1 311 ? 15.031 4.766 -9.023 1 97 311 ILE B N 1
ATOM 8163 C CA . ILE B 1 311 ? 15.242 5.781 -8 1 97 311 ILE B CA 1
ATOM 8164 C C . ILE B 1 311 ? 14.773 7.141 -8.523 1 97 311 ILE B C 1
ATOM 8166 O O . ILE B 1 311 ? 14.195 7.93 -7.773 1 97 311 ILE B O 1
ATOM 8170 N N . GLU B 1 312 ? 15.008 7.383 -9.758 1 96.56 312 GLU B N 1
ATOM 8171 C CA . GLU B 1 312 ? 14.617 8.648 -10.375 1 96.56 312 GLU B CA 1
ATOM 8172 C C . GLU B 1 312 ? 13.102 8.812 -10.383 1 96.56 312 GLU B C 1
ATOM 8174 O O . GLU B 1 312 ? 12.586 9.875 -10.039 1 96.56 312 GLU B O 1
ATOM 8179 N N . ARG B 1 313 ? 12.367 7.805 -10.789 1 97.19 313 ARG B N 1
ATOM 8180 C CA . ARG B 1 313 ? 10.914 7.84 -10.828 1 97.19 313 ARG B CA 1
ATOM 8181 C C . ARG B 1 313 ? 10.328 7.969 -9.43 1 97.19 313 ARG B C 1
ATOM 8183 O O . ARG B 1 313 ? 9.352 8.695 -9.219 1 97.19 313 ARG B O 1
ATOM 8190 N N . LEU B 1 314 ? 10.914 7.242 -8.477 1 97.69 314 LEU B N 1
ATOM 8191 C CA . LEU B 1 314 ? 10.461 7.328 -7.094 1 97.69 314 LEU B CA 1
ATOM 8192 C C . LEU B 1 314 ? 10.688 8.727 -6.535 1 97.69 314 LEU B C 1
ATOM 8194 O O . LEU B 1 314 ? 9.836 9.258 -5.816 1 97.69 314 LEU B O 1
ATOM 8198 N N . THR B 1 315 ? 11.875 9.305 -6.828 1 98 315 THR B N 1
ATOM 8199 C CA . THR B 1 315 ? 12.172 10.656 -6.375 1 98 315 THR B CA 1
ATOM 8200 C C . THR B 1 315 ? 11.156 11.656 -6.934 1 98 315 THR B C 1
ATOM 8202 O O . THR B 1 315 ? 10.656 12.508 -6.203 1 98 315 THR B O 1
ATOM 8205 N N . LEU B 1 316 ? 10.844 11.516 -8.211 1 98 316 LEU B N 1
ATOM 8206 C CA . LEU B 1 316 ? 9.844 12.367 -8.836 1 98 316 LEU B CA 1
ATOM 8207 C C . LEU B 1 316 ? 8.5 12.234 -8.133 1 98 316 LEU B C 1
ATOM 8209 O O . LEU B 1 316 ? 7.871 13.242 -7.789 1 98 316 LEU B O 1
ATOM 8213 N N . LEU B 1 317 ? 8.07 11.008 -7.934 1 97.69 317 LEU B N 1
ATOM 8214 C CA . LEU B 1 317 ? 6.785 10.773 -7.281 1 97.69 317 LEU B CA 1
ATOM 8215 C C . LEU B 1 317 ? 6.781 11.352 -5.871 1 97.69 317 LEU B C 1
ATOM 8217 O O . LEU B 1 317 ? 5.809 11.992 -5.465 1 97.69 317 LEU B O 1
ATOM 8221 N N . SER B 1 318 ? 7.84 11.148 -5.141 1 97.75 318 SER B N 1
ATOM 8222 C CA . SER B 1 318 ? 7.941 11.633 -3.77 1 97.75 318 SER B CA 1
ATOM 8223 C C . SER B 1 318 ? 7.867 13.156 -3.715 1 97.75 318 SER B C 1
ATOM 8225 O O . SER B 1 318 ? 7.18 13.719 -2.861 1 97.75 318 SER B O 1
ATOM 8227 N N . LEU B 1 319 ? 8.586 13.789 -4.625 1 96.75 319 LEU B N 1
ATOM 8228 C CA . LEU B 1 319 ? 8.562 15.25 -4.668 1 96.75 319 LEU B CA 1
ATOM 8229 C C . LEU B 1 319 ? 7.176 15.766 -5.039 1 96.75 319 LEU B C 1
ATOM 8231 O O . LEU B 1 319 ? 6.715 16.766 -4.484 1 96.75 319 LEU B O 1
ATOM 8235 N N . HIS B 1 320 ? 6.574 15.094 -5.926 1 96.75 320 HIS B N 1
ATOM 8236 C CA . HIS B 1 320 ? 5.219 15.461 -6.32 1 96.75 320 HIS B CA 1
ATOM 8237 C C . HIS B 1 320 ? 4.25 15.328 -5.148 1 96.75 320 HIS B C 1
ATOM 8239 O O . HIS B 1 320 ? 3.43 16.219 -4.906 1 96.75 320 HIS B O 1
ATOM 8245 N N . LEU B 1 321 ? 4.352 14.258 -4.434 1 95.31 321 LEU B N 1
ATOM 8246 C CA . LEU B 1 321 ? 3.477 14.016 -3.295 1 95.31 321 LEU B CA 1
ATOM 8247 C C . LEU B 1 321 ? 3.725 15.031 -2.189 1 95.31 321 LEU B C 1
ATOM 8249 O O . LEU B 1 321 ? 2.779 15.516 -1.558 1 95.31 321 LEU B O 1
ATOM 8253 N N . ASP B 1 322 ? 4.957 15.359 -1.991 1 92.5 322 ASP B N 1
ATOM 8254 C CA . ASP B 1 322 ? 5.289 16.391 -1.021 1 92.5 322 ASP B CA 1
ATOM 8255 C C . ASP B 1 322 ? 4.645 17.734 -1.401 1 92.5 322 ASP B C 1
ATOM 8257 O O . ASP B 1 322 ? 4.082 18.422 -0.549 1 92.5 322 ASP B O 1
ATOM 8261 N N . ALA B 1 323 ? 4.773 18.016 -2.65 1 92.31 323 ALA B N 1
ATOM 8262 C CA . ALA B 1 323 ? 4.203 19.266 -3.129 1 92.31 323 ALA B CA 1
ATOM 8263 C C . ALA B 1 323 ? 2.684 19.266 -2.996 1 92.31 323 ALA B C 1
ATOM 8265 O O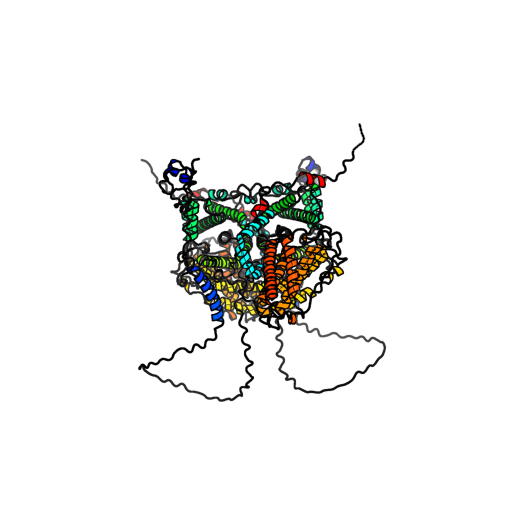 . ALA B 1 323 ? 2.09 20.281 -2.592 1 92.31 323 ALA B O 1
ATOM 8266 N N . GLU B 1 324 ? 2.059 18.141 -3.354 1 90.56 324 GLU B N 1
ATOM 8267 C CA . GLU B 1 324 ? 0.611 18.016 -3.207 1 90.56 324 GLU B CA 1
ATOM 8268 C C . GLU B 1 324 ? 0.184 18.188 -1.753 1 90.56 324 GLU B C 1
ATOM 8270 O O . GLU B 1 324 ? -0.814 18.844 -1.468 1 90.56 324 GLU B O 1
ATOM 8275 N N . PHE B 1 325 ? 0.909 17.703 -0.932 1 85.94 325 PHE B N 1
ATOM 8276 C CA . PHE B 1 325 ? 0.593 17.719 0.492 1 85.94 325 PHE B CA 1
ATOM 8277 C C . PHE B 1 325 ? 0.729 19.125 1.059 1 85.94 325 PHE B C 1
ATOM 8279 O O . PHE B 1 325 ? -0.145 19.594 1.793 1 85.94 325 PHE B O 1
ATOM 8286 N N . ILE B 1 326 ? 1.796 19.703 0.715 1 83.19 326 ILE B N 1
ATOM 8287 C CA . ILE B 1 326 ? 2.096 21.031 1.255 1 83.19 326 ILE B CA 1
ATOM 8288 C C . ILE B 1 326 ? 1.092 22.047 0.714 1 83.19 326 ILE B C 1
ATOM 8290 O O . ILE B 1 326 ? 0.695 22.969 1.424 1 83.19 326 ILE B O 1
ATOM 8294 N N . GLN B 1 327 ? 0.655 21.812 -0.437 1 81.88 327 GLN B N 1
ATOM 8295 C CA . GLN B 1 327 ? -0.198 22.812 -1.086 1 81.88 327 GLN B CA 1
ATOM 8296 C C . GLN B 1 327 ? -1.672 22.531 -0.806 1 81.88 327 GLN B C 1
ATOM 8298 O O . GLN B 1 327 ? -2.525 23.391 -1.037 1 81.88 327 GLN B O 1
ATOM 8303 N N . CYS B 1 328 ? -1.884 21.359 -0.225 1 80.5 328 CYS B N 1
ATOM 8304 C CA . CYS B 1 328 ? -3.266 21.016 0.089 1 80.5 328 CYS B CA 1
ATOM 8305 C C . CYS B 1 328 ? -3.607 21.391 1.528 1 80.5 328 CYS B C 1
ATOM 8307 O O . CYS B 1 328 ? -2.883 21.016 2.455 1 80.5 328 CYS B O 1
ATOM 8309 N N . GLN B 1 329 ? -4.719 22.078 1.72 1 79.69 329 GLN B N 1
ATOM 8310 C CA . GLN B 1 329 ? -5.117 22.531 3.053 1 79.69 329 GLN B CA 1
ATOM 8311 C C . GLN B 1 329 ? -5.941 21.453 3.76 1 79.69 329 GLN B C 1
ATOM 8313 O O . GLN B 1 329 ? -6.117 21.5 4.98 1 79.69 329 GLN B O 1
ATOM 8318 N N . ASP B 1 330 ? -6.414 20.5 2.969 1 84.5 330 ASP B N 1
ATOM 8319 C CA . ASP B 1 330 ? -7.277 19.484 3.547 1 84.5 330 ASP B CA 1
ATOM 8320 C C . ASP B 1 330 ? -6.699 18.094 3.332 1 84.5 330 ASP B C 1
ATOM 8322 O O . ASP B 1 330 ? -5.738 17.922 2.578 1 84.5 330 ASP B O 1
ATOM 8326 N N . THR B 1 331 ? -7.293 17.156 4 1 85.19 331 THR B N 1
ATOM 8327 C CA . THR B 1 331 ? -6.914 15.75 3.824 1 85.19 331 THR B CA 1
ATOM 8328 C C . THR B 1 331 ? -7.199 15.289 2.398 1 85.19 331 THR B C 1
ATOM 8330 O O . THR B 1 331 ? -8.266 15.57 1.851 1 85.19 331 THR B O 1
ATOM 8333 N N . SER B 1 332 ? -6.223 14.688 1.847 1 85.81 332 SER B N 1
ATOM 8334 C CA . SER B 1 332 ? -6.383 14.203 0.479 1 85.81 332 SER B CA 1
ATOM 8335 C C . SER B 1 332 ? -6.273 12.688 0.414 1 85.81 332 SER B C 1
ATOM 8337 O O . SER B 1 332 ? -5.195 12.125 0.627 1 85.81 332 SER B O 1
ATOM 8339 N N . THR B 1 333 ? -7.332 12.039 -0.014 1 87.88 333 THR B N 1
ATOM 8340 C CA . THR B 1 333 ? -7.348 10.594 -0.189 1 87.88 333 THR B CA 1
ATOM 8341 C C . THR B 1 333 ? -6.48 10.188 -1.379 1 87.88 333 THR B C 1
ATOM 8343 O O . THR B 1 333 ? -5.832 9.141 -1.35 1 87.88 333 THR B O 1
ATOM 8346 N N . ALA B 1 334 ? -6.484 11.031 -2.375 1 88.12 334 ALA B N 1
ATOM 8347 C CA . ALA B 1 334 ? -5.699 10.742 -3.57 1 88.12 334 ALA B CA 1
ATOM 8348 C C . ALA B 1 334 ? -4.207 10.688 -3.244 1 88.12 334 ALA B C 1
ATOM 8350 O O . ALA B 1 334 ? -3.488 9.82 -3.74 1 88.12 334 ALA B O 1
ATOM 8351 N N . VAL B 1 335 ? -3.781 11.633 -2.434 1 92.12 335 VAL B N 1
ATOM 8352 C CA . VAL B 1 335 ? -2.381 11.648 -2.025 1 92.12 335 VAL B CA 1
ATOM 8353 C C . VAL B 1 335 ? -2.064 10.391 -1.217 1 92.12 335 VAL B C 1
ATOM 8355 O O . VAL B 1 335 ? -1.048 9.734 -1.451 1 92.12 335 VAL B O 1
ATOM 8358 N N . TRP B 1 336 ? -2.969 10.047 -0.325 1 94.5 336 TRP B N 1
ATOM 8359 C CA . TRP B 1 336 ? -2.773 8.875 0.524 1 94.5 336 TRP B CA 1
ATOM 8360 C C . TRP B 1 336 ? -2.643 7.609 -0.316 1 94.5 336 TRP B C 1
ATOM 8362 O O . TRP B 1 336 ? -1.771 6.777 -0.058 1 94.5 336 TRP B O 1
ATOM 8372 N N . ILE B 1 337 ? -3.426 7.441 -1.341 1 94.5 337 ILE B N 1
ATOM 8373 C CA . ILE B 1 337 ? -3.402 6.273 -2.213 1 94.5 337 ILE B CA 1
ATOM 8374 C C . ILE B 1 337 ? -2.094 6.246 -3 1 94.5 337 ILE B C 1
ATOM 8376 O O . ILE B 1 337 ? -1.467 5.191 -3.137 1 94.5 337 ILE B O 1
ATOM 8380 N N . ASN B 1 338 ? -1.656 7.371 -3.447 1 94.31 338 ASN B N 1
ATOM 8381 C CA . ASN B 1 338 ? -0.432 7.43 -4.238 1 94.31 338 ASN B CA 1
ATOM 8382 C C . ASN B 1 338 ? 0.804 7.184 -3.377 1 94.31 338 ASN B C 1
ATOM 8384 O O . ASN B 1 338 ? 1.848 6.77 -3.883 1 94.31 338 ASN B O 1
ATOM 8388 N N . VAL B 1 339 ? 0.678 7.488 -2.113 1 96.81 339 VAL B N 1
ATOM 8389 C CA . VAL B 1 339 ? 1.772 7.172 -1.202 1 96.81 339 VAL B CA 1
ATOM 8390 C C . VAL B 1 339 ? 2.004 5.664 -1.177 1 96.81 339 VAL B C 1
ATOM 8392 O O . VAL B 1 339 ? 3.143 5.203 -1.061 1 96.81 339 VAL B O 1
ATOM 8395 N N . ALA B 1 340 ? 0.944 4.887 -1.35 1 96 340 ALA B N 1
ATOM 8396 C CA . ALA B 1 340 ? 1.088 3.434 -1.395 1 96 340 ALA B CA 1
ATOM 8397 C C . ALA B 1 340 ? 1.946 3.004 -2.58 1 96 340 ALA B C 1
ATOM 8399 O O . ALA B 1 340 ? 2.746 2.07 -2.471 1 96 340 ALA B O 1
ATOM 8400 N N . THR B 1 341 ? 1.745 3.668 -3.65 1 95.38 341 THR B N 1
ATOM 8401 C CA . THR B 1 341 ? 2.562 3.4 -4.828 1 95.38 341 THR B CA 1
ATOM 8402 C C . THR B 1 341 ? 4.031 3.707 -4.551 1 95.38 341 THR B C 1
ATOM 8404 O O . THR B 1 341 ? 4.914 2.928 -4.914 1 95.38 341 THR B O 1
ATOM 8407 N N . ALA B 1 342 ? 4.258 4.777 -3.9 1 97.31 342 ALA B N 1
ATOM 8408 C CA . ALA B 1 342 ? 5.625 5.164 -3.562 1 97.31 342 ALA B CA 1
ATOM 8409 C C . ALA B 1 342 ? 6.273 4.145 -2.633 1 97.31 342 ALA B C 1
ATOM 8411 O O . ALA B 1 342 ? 7.445 3.801 -2.795 1 97.31 342 ALA B O 1
ATOM 8412 N N . VAL B 1 343 ? 5.508 3.67 -1.701 1 97.56 343 VAL B N 1
ATOM 8413 C CA . VAL B 1 343 ? 6.023 2.699 -0.741 1 97.56 343 VAL B CA 1
ATOM 8414 C C . VAL B 1 343 ? 6.398 1.408 -1.463 1 97.56 343 VAL B C 1
ATOM 8416 O O . VAL B 1 343 ? 7.477 0.854 -1.233 1 97.56 343 VAL B O 1
ATOM 8419 N N . ARG B 1 344 ? 5.566 0.923 -2.346 1 96.81 344 ARG B N 1
ATOM 8420 C CA . ARG B 1 344 ? 5.852 -0.31 -3.07 1 96.81 344 ARG B CA 1
ATOM 8421 C C . ARG B 1 344 ? 7.051 -0.136 -3.996 1 96.81 344 ARG B C 1
ATOM 8423 O O . ARG B 1 344 ? 7.887 -1.036 -4.117 1 96.81 344 ARG B O 1
ATOM 8430 N N . MET B 1 345 ? 7.129 1.014 -4.621 1 96.69 345 MET B N 1
ATOM 8431 C CA . MET B 1 345 ? 8.297 1.28 -5.457 1 96.69 345 MET B CA 1
ATOM 8432 C C . MET B 1 345 ? 9.57 1.263 -4.625 1 96.69 345 MET B C 1
ATOM 8434 O O . MET B 1 345 ? 10.578 0.682 -5.039 1 96.69 345 MET B O 1
ATOM 8438 N N . ALA B 1 346 ? 9.492 1.894 -3.48 1 97.5 346 ALA B N 1
ATOM 8439 C CA . ALA B 1 346 ? 10.664 1.959 -2.607 1 97.5 346 ALA B CA 1
ATOM 8440 C C . ALA B 1 346 ? 11.102 0.564 -2.168 1 97.5 346 ALA B C 1
ATOM 8442 O O . ALA B 1 346 ? 12.289 0.25 -2.166 1 97.5 346 ALA B O 1
ATOM 8443 N N . MET B 1 347 ? 10.188 -0.237 -1.853 1 95.62 347 MET B N 1
ATOM 8444 C CA . MET B 1 347 ? 10.5 -1.586 -1.392 1 95.62 347 MET B CA 1
ATOM 8445 C C . MET B 1 347 ? 11.031 -2.441 -2.537 1 95.62 347 MET B C 1
ATOM 8447 O O . MET B 1 347 ? 11.961 -3.23 -2.35 1 95.62 347 MET B O 1
ATOM 8451 N N . LYS B 1 348 ? 10.422 -2.266 -3.68 1 94.5 348 LYS B N 1
ATOM 8452 C CA . LYS B 1 348 ? 10.906 -3.004 -4.84 1 94.5 348 LYS B CA 1
ATOM 8453 C C . LYS B 1 348 ? 12.352 -2.646 -5.156 1 94.5 348 LYS B C 1
ATOM 8455 O O . LYS B 1 348 ? 13.125 -3.498 -5.602 1 94.5 348 LYS B O 1
ATOM 8460 N N . LEU B 1 349 ? 12.711 -1.397 -4.879 1 95.38 349 LEU B N 1
ATOM 8461 C CA . LEU B 1 349 ? 14.062 -0.905 -5.148 1 95.38 349 LEU B CA 1
ATOM 8462 C C . LEU B 1 349 ? 15.008 -1.255 -4.004 1 95.38 349 LEU B C 1
ATOM 8464 O O . LEU B 1 349 ? 16.203 -0.935 -4.059 1 95.38 349 LEU B O 1
ATOM 8468 N N . GLY B 1 350 ? 14.508 -1.836 -2.922 1 94.25 350 GLY B N 1
ATOM 8469 C CA . GLY B 1 350 ? 15.328 -2.326 -1.823 1 94.25 350 GLY B CA 1
ATOM 8470 C C . GLY B 1 350 ? 15.656 -1.255 -0.803 1 94.25 350 GLY B C 1
ATOM 8471 O O . GLY B 1 350 ? 16.609 -1.399 -0.033 1 94.25 350 GLY B O 1
ATOM 8472 N N . LEU B 1 351 ? 14.828 -0.185 -0.755 1 97.25 351 LEU B N 1
ATOM 8473 C CA . LEU B 1 351 ? 15.172 0.927 0.125 1 97.25 351 LEU B CA 1
ATOM 8474 C C . LEU B 1 351 ? 14.891 0.572 1.582 1 97.25 351 LEU B C 1
ATOM 8476 O O . LEU B 1 351 ? 15.375 1.25 2.492 1 97.25 351 LEU B O 1
ATOM 8480 N N . HIS B 1 352 ? 14.109 -0.409 1.881 1 96 352 HIS B N 1
ATOM 8481 C CA . HIS B 1 352 ? 13.797 -0.817 3.246 1 96 352 HIS B CA 1
ATOM 8482 C C . HIS B 1 352 ? 14.922 -1.655 3.844 1 96 352 HIS B C 1
ATOM 8484 O O . HIS B 1 352 ? 14.859 -2.037 5.016 1 96 352 HIS B O 1
ATOM 8490 N N . ARG B 1 353 ? 15.938 -1.899 3.027 1 93.94 353 ARG B N 1
ATOM 8491 C CA . ARG B 1 353 ? 17.141 -2.609 3.469 1 93.94 353 ARG B CA 1
ATOM 8492 C C . ARG B 1 353 ? 18.344 -1.68 3.498 1 93.94 353 ARG B C 1
ATOM 8494 O O . ARG B 1 353 ? 18.5 -0.834 2.615 1 93.94 353 ARG B O 1
ATOM 8501 N N . GLU B 1 354 ? 19.172 -1.92 4.465 1 95.5 354 GLU B N 1
ATOM 8502 C CA . GLU B 1 354 ? 20.344 -1.065 4.594 1 95.5 354 GLU B CA 1
ATOM 8503 C C . GLU B 1 354 ? 21.234 -1.162 3.359 1 95.5 354 GLU B C 1
ATOM 8505 O O . GLU B 1 354 ? 21.75 -2.232 3.047 1 95.5 354 GLU B O 1
ATOM 8510 N N . PRO B 1 355 ? 21.422 -0.049 2.725 1 95.19 355 PRO B N 1
ATOM 8511 C CA . PRO B 1 355 ? 22.141 -0.077 1.443 1 95.19 355 PRO B CA 1
ATOM 8512 C C . PRO B 1 355 ? 23.641 -0.316 1.605 1 95.19 355 PRO B C 1
ATOM 8514 O O . PRO B 1 355 ? 24.297 -0.739 0.658 1 95.19 355 PRO B O 1
ATOM 8517 N N . SER B 1 356 ? 24.219 -0.062 2.707 1 92.44 356 SER B N 1
ATOM 8518 C CA . SER B 1 356 ? 25.656 -0.204 2.898 1 92.44 356 SER B CA 1
ATOM 8519 C C . SER B 1 356 ? 26.094 -1.66 2.766 1 92.44 356 SER B C 1
ATOM 8521 O O . SER B 1 356 ? 27.281 -1.945 2.586 1 92.44 356 SER B O 1
ATOM 8523 N N . PHE B 1 357 ? 25.156 -2.539 2.793 1 87.19 357 PHE B N 1
ATOM 8524 C CA . PHE B 1 357 ? 25.484 -3.955 2.664 1 87.19 357 PHE B CA 1
ATOM 8525 C C . PHE B 1 357 ? 25.672 -4.336 1.202 1 87.19 357 PHE B C 1
ATOM 8527 O O . PHE B 1 357 ? 26.219 -5.402 0.899 1 87.19 357 PHE B O 1
ATOM 8534 N N . ASP B 1 358 ? 25.25 -3.516 0.339 1 86 358 ASP B N 1
ATOM 8535 C CA . ASP B 1 358 ? 25.438 -3.732 -1.092 1 86 358 ASP B CA 1
ATOM 8536 C C . ASP B 1 358 ? 26.719 -3.076 -1.581 1 86 358 ASP B C 1
ATOM 8538 O O . ASP B 1 358 ? 26.781 -1.854 -1.733 1 86 358 ASP B O 1
ATOM 8542 N N . SER B 1 359 ? 27.625 -3.836 -1.947 1 85.5 359 SER B N 1
ATOM 8543 C CA . SER B 1 359 ? 28.953 -3.35 -2.32 1 85.5 359 SER B CA 1
ATOM 8544 C C . SER B 1 359 ? 28.906 -2.619 -3.658 1 85.5 359 SER B C 1
ATOM 8546 O O . SER B 1 359 ? 29.828 -1.871 -3.988 1 85.5 359 SER B O 1
ATOM 8548 N N . LYS B 1 360 ? 27.844 -2.744 -4.344 1 86.94 360 LYS B N 1
ATOM 8549 C CA . LYS B 1 360 ? 27.734 -2.119 -5.66 1 86.94 360 LYS B CA 1
ATOM 8550 C C . LYS B 1 360 ? 27.328 -0.655 -5.543 1 86.94 360 LYS B C 1
ATOM 8552 O O . LYS B 1 360 ? 27.469 0.116 -6.492 1 86.94 360 LYS B O 1
ATOM 8557 N N . LEU B 1 361 ? 26.906 -0.277 -4.398 1 94.06 361 LEU B N 1
ATOM 8558 C CA . LEU B 1 361 ? 26.406 1.079 -4.215 1 94.06 361 LEU B CA 1
ATOM 8559 C C . LEU B 1 361 ? 27.5 1.995 -3.664 1 94.06 361 LEU B C 1
ATOM 8561 O O . LEU B 1 361 ? 28.266 1.597 -2.783 1 94.06 361 LEU B O 1
ATOM 8565 N N . SER B 1 362 ? 27.578 3.225 -4.23 1 96.31 362 SER B N 1
ATOM 8566 C CA . SER B 1 362 ? 28.5 4.234 -3.73 1 96.31 362 SER B CA 1
ATOM 8567 C C . SER B 1 362 ? 28.031 4.816 -2.404 1 96.31 362 SER B C 1
ATOM 8569 O O . SER B 1 362 ? 26.859 4.66 -2.037 1 96.31 362 SER B O 1
ATOM 8571 N N . VAL B 1 363 ? 28.922 5.438 -1.759 1 95.94 363 VAL B N 1
ATOM 8572 C CA . VAL B 1 363 ? 28.594 6.074 -0.489 1 95.94 363 VAL B CA 1
ATOM 8573 C C . VAL B 1 363 ? 27.531 7.152 -0.709 1 95.94 363 VAL B C 1
ATOM 8575 O O . VAL B 1 363 ? 26.641 7.34 0.128 1 95.94 363 VAL B O 1
ATOM 8578 N N . PHE B 1 364 ? 27.672 7.848 -1.872 1 97.19 364 PHE B N 1
ATOM 8579 C CA . PHE B 1 364 ? 26.688 8.852 -2.258 1 97.19 364 PHE B CA 1
ATOM 8580 C C . PHE B 1 364 ? 25.297 8.227 -2.389 1 97.19 364 PHE B C 1
ATOM 8582 O O . PHE B 1 364 ? 24.312 8.75 -1.846 1 97.19 364 PHE B O 1
ATOM 8589 N N . GLU B 1 365 ? 25.219 7.07 -3.047 1 97.44 365 GLU B N 1
ATOM 8590 C CA . GLU B 1 365 ? 23.938 6.395 -3.264 1 97.44 365 GLU B CA 1
ATOM 8591 C C . GLU B 1 365 ? 23.344 5.887 -1.948 1 97.44 365 GLU B C 1
ATOM 8593 O O . GLU B 1 365 ? 22.141 5.941 -1.741 1 97.44 365 GLU B O 1
ATOM 8598 N N . CYS B 1 366 ? 24.172 5.398 -1.098 1 97.62 366 CYS B N 1
ATOM 8599 C CA . CYS B 1 366 ? 23.719 4.902 0.194 1 97.62 366 CYS B CA 1
ATOM 8600 C C . CYS B 1 366 ? 23.047 6.008 0.995 1 97.62 366 CYS B C 1
ATOM 8602 O O . CYS B 1 366 ? 21.938 5.82 1.511 1 97.62 366 CYS B O 1
ATOM 8604 N N . GLU B 1 367 ? 23.688 7.172 1.013 1 98.19 367 GLU B N 1
ATOM 8605 C CA . GLU B 1 367 ? 23.141 8.297 1.758 1 98.19 367 GLU B CA 1
ATOM 8606 C C . GLU B 1 367 ? 21.812 8.766 1.152 1 98.19 367 GLU B C 1
ATOM 8608 O O . GLU B 1 367 ? 20.844 9.016 1.876 1 98.19 367 GLU B O 1
ATOM 8613 N N . MET B 1 368 ? 21.781 8.867 -0.135 1 98.06 368 MET B N 1
ATOM 8614 C CA . MET B 1 368 ? 20.578 9.367 -0.795 1 98.06 368 MET B CA 1
ATOM 8615 C C . MET B 1 368 ? 19.438 8.375 -0.649 1 98.06 368 MET B C 1
ATOM 8617 O O . MET B 1 368 ? 18.266 8.781 -0.542 1 98.06 368 MET B O 1
ATOM 8621 N N . ARG B 1 369 ? 19.719 7.059 -0.693 1 98.19 369 ARG B N 1
ATOM 8622 C CA . ARG B 1 369 ? 18.703 6.035 -0.481 1 98.19 369 ARG B CA 1
ATOM 8623 C C . ARG B 1 369 ? 18.125 6.117 0.932 1 98.19 369 ARG B C 1
ATOM 8625 O O . ARG B 1 369 ? 16.922 5.957 1.131 1 98.19 369 ARG B O 1
ATOM 8632 N N . ARG B 1 370 ? 19 6.391 1.898 1 98.44 370 ARG B N 1
ATOM 8633 C CA . ARG B 1 370 ? 18.531 6.547 3.275 1 98.44 370 ARG B CA 1
ATOM 8634 C C . ARG B 1 370 ? 17.594 7.742 3.406 1 98.44 370 ARG B C 1
ATOM 8636 O O . ARG B 1 370 ? 16.562 7.66 4.078 1 98.44 370 ARG B O 1
ATOM 8643 N N . ARG B 1 371 ? 17.953 8.836 2.77 1 98.25 371 ARG B N 1
ATOM 8644 C CA . ARG B 1 371 ? 17.141 10.039 2.811 1 98.25 371 ARG B CA 1
ATOM 8645 C C . ARG B 1 371 ? 15.773 9.797 2.17 1 98.25 371 ARG B C 1
ATOM 8647 O O . ARG B 1 371 ? 14.742 10.203 2.715 1 98.25 371 ARG B O 1
ATOM 8654 N N . LEU B 1 372 ? 15.812 9.141 1.076 1 98.44 372 LEU B N 1
ATOM 8655 C CA . LEU B 1 372 ? 14.578 8.852 0.356 1 98.44 372 LEU B CA 1
ATOM 8656 C C . LEU B 1 372 ? 13.695 7.898 1.152 1 98.44 372 LEU B C 1
ATOM 8658 O O . LEU B 1 372 ? 12.469 8.062 1.184 1 98.44 372 LEU B O 1
ATOM 8662 N N . TRP B 1 373 ? 14.25 6.902 1.782 1 98.31 373 TRP B N 1
ATOM 8663 C CA . TRP B 1 373 ? 13.484 5.957 2.588 1 98.31 373 TRP B CA 1
ATOM 8664 C C . TRP B 1 373 ? 12.859 6.652 3.795 1 98.31 373 TRP B C 1
ATOM 8666 O O . TRP B 1 373 ? 11.688 6.426 4.113 1 98.31 373 TRP B O 1
ATOM 8676 N N . LEU B 1 374 ? 13.656 7.504 4.43 1 97.94 374 LEU B N 1
ATOM 8677 C CA . LEU B 1 374 ? 13.133 8.25 5.57 1 97.94 374 LEU B CA 1
ATOM 8678 C C . LEU B 1 374 ? 11.938 9.094 5.164 1 97.94 374 LEU B C 1
ATOM 8680 O O . LEU B 1 374 ? 10.93 9.141 5.875 1 97.94 374 LEU B O 1
ATOM 8684 N N . ALA B 1 375 ? 12.086 9.734 4.043 1 97.38 375 ALA B N 1
ATOM 8685 C CA . ALA B 1 375 ? 10.992 10.555 3.523 1 97.38 375 ALA B CA 1
ATOM 8686 C C . ALA B 1 375 ? 9.75 9.703 3.275 1 97.38 375 ALA B C 1
ATOM 8688 O O . ALA B 1 375 ? 8.633 10.109 3.627 1 97.38 375 ALA B O 1
ATOM 8689 N N . THR B 1 376 ? 9.906 8.539 2.686 1 97.69 376 THR B N 1
ATOM 8690 C CA . THR B 1 376 ? 8.805 7.641 2.371 1 97.69 376 THR B CA 1
ATOM 8691 C C . THR B 1 376 ? 8.133 7.141 3.646 1 97.69 376 THR B C 1
ATOM 8693 O O . THR B 1 376 ? 6.902 7.125 3.744 1 97.69 376 THR B O 1
ATOM 8696 N N . LEU B 1 377 ? 8.953 6.82 4.594 1 97.19 377 LEU B N 1
ATOM 8697 C CA . LEU B 1 377 ? 8.461 6.309 5.867 1 97.19 377 LEU B CA 1
ATOM 8698 C C . LEU B 1 377 ? 7.629 7.363 6.594 1 97.19 377 LEU B C 1
ATOM 8700 O O . LEU B 1 377 ? 6.523 7.078 7.059 1 97.19 377 LEU B O 1
ATOM 8704 N N . GLN B 1 378 ? 8.164 8.523 6.652 1 95.81 378 GLN B N 1
ATOM 8705 C CA . GLN B 1 378 ? 7.477 9.594 7.371 1 95.81 378 GLN B CA 1
ATOM 8706 C C . GLN B 1 378 ? 6.188 10 6.66 1 95.81 378 GLN B C 1
ATOM 8708 O O . GLN B 1 378 ? 5.176 10.281 7.305 1 95.81 378 GLN B O 1
ATOM 8713 N N . THR B 1 379 ? 6.219 10 5.363 1 96.12 379 THR B N 1
ATOM 8714 C CA . THR B 1 379 ? 5.031 10.344 4.59 1 96.12 379 THR B CA 1
ATOM 8715 C C . THR B 1 379 ? 3.932 9.305 4.805 1 96.12 379 THR B C 1
ATOM 8717 O O . THR B 1 379 ? 2.762 9.656 4.977 1 96.12 379 THR B O 1
ATOM 8720 N N . ASP B 1 380 ? 4.293 8.031 4.816 1 96.19 380 ASP B N 1
ATOM 8721 C CA . ASP B 1 380 ? 3.32 6.957 5 1 96.19 380 ASP B CA 1
ATOM 8722 C C . ASP B 1 380 ? 2.629 7.07 6.355 1 96.19 380 ASP B C 1
ATOM 8724 O O . ASP B 1 380 ? 1.402 6.98 6.445 1 96.19 380 ASP B O 1
ATOM 8728 N N . VAL B 1 381 ? 3.363 7.363 7.336 1 94.69 381 VAL B N 1
ATOM 8729 C CA . VAL B 1 381 ? 2.844 7.41 8.695 1 94.69 381 VAL B CA 1
ATOM 8730 C C . VAL B 1 381 ? 1.959 8.641 8.875 1 94.69 381 VAL B C 1
ATOM 8732 O O . VAL B 1 381 ? 0.829 8.539 9.352 1 94.69 381 VAL B O 1
ATOM 8735 N N . LEU B 1 382 ? 2.471 9.758 8.469 1 92.81 382 LEU B N 1
ATOM 8736 C CA . LEU B 1 382 ? 1.804 11.023 8.727 1 92.81 382 LEU B CA 1
ATOM 8737 C C . LEU B 1 382 ? 0.514 11.141 7.922 1 92.81 382 LEU B C 1
ATOM 8739 O O . LEU B 1 382 ? -0.521 11.547 8.453 1 92.81 382 LEU B O 1
ATOM 8743 N N . ILE B 1 383 ? 0.569 10.75 6.711 1 94.25 383 ILE B N 1
ATOM 8744 C CA . ILE B 1 383 ? -0.617 10.883 5.875 1 94.25 383 ILE B CA 1
ATOM 8745 C C . ILE B 1 383 ? -1.654 9.836 6.273 1 94.25 383 ILE B C 1
ATOM 8747 O O . ILE B 1 383 ? -2.857 10.109 6.258 1 94.25 383 ILE B O 1
ATOM 8751 N N . SER B 1 384 ? -1.219 8.625 6.582 1 94.31 384 SER B N 1
ATOM 8752 C CA . SER B 1 384 ? -2.148 7.617 7.074 1 94.31 384 SER B CA 1
ATOM 8753 C C . SER B 1 384 ? -2.814 8.07 8.375 1 94.31 384 SER B C 1
ATOM 8755 O O . SER B 1 384 ? -4.008 7.84 8.57 1 94.31 384 SER B O 1
ATOM 8757 N N . TRP B 1 385 ? -2.051 8.781 9.188 1 91.62 385 TRP B N 1
ATOM 8758 C CA . TRP B 1 385 ? -2.582 9.359 10.422 1 91.62 385 TRP B CA 1
ATOM 8759 C C . TRP B 1 385 ? -3.68 10.367 10.117 1 91.62 385 TRP B C 1
ATOM 8761 O O . TRP B 1 385 ? -4.742 10.352 10.742 1 91.62 385 TRP B O 1
ATOM 8771 N N . GLN B 1 386 ? -3.4 11.148 9.227 1 90.75 386 GLN B N 1
ATOM 8772 C CA . GLN B 1 386 ? -4.344 12.203 8.875 1 90.75 386 GLN B CA 1
ATOM 8773 C C . GLN B 1 386 ? -5.645 11.625 8.328 1 90.75 386 GLN B C 1
ATOM 8775 O O . GLN B 1 386 ? -6.73 12.117 8.625 1 90.75 386 GLN B O 1
ATOM 8780 N N . VAL B 1 387 ? -5.512 10.578 7.551 1 90.56 387 VAL B N 1
ATOM 8781 C CA . VAL B 1 387 ? -6.68 9.969 6.93 1 90.56 387 VAL B CA 1
ATOM 8782 C C . VAL B 1 387 ? -7.398 9.078 7.945 1 90.56 387 VAL B C 1
ATOM 8784 O O . VAL B 1 387 ? -8.578 8.766 7.785 1 90.56 387 VAL B O 1
ATOM 8787 N N . GLY B 1 388 ? -6.715 8.656 8.969 1 89.94 388 GLY B N 1
ATOM 8788 C CA . GLY B 1 388 ? -7.293 7.812 10 1 89.94 388 GLY B CA 1
ATOM 8789 C C . GLY B 1 388 ? -7.281 6.34 9.633 1 89.94 388 GLY B C 1
ATOM 8790 O O . GLY B 1 388 ? -8.164 5.586 10.047 1 89.94 388 GLY B O 1
ATOM 8791 N N . LEU B 1 389 ? -6.328 5.938 8.812 1 93.25 389 LEU B N 1
ATOM 8792 C CA . LEU B 1 389 ? -6.219 4.559 8.359 1 93.25 389 LEU B CA 1
ATOM 8793 C C . LEU B 1 389 ? -4.809 4.023 8.578 1 93.25 389 LEU B C 1
ATOM 8795 O O . LEU B 1 389 ? -3.885 4.793 8.859 1 93.25 389 LEU B O 1
ATOM 8799 N N . PRO B 1 390 ? -4.582 2.742 8.523 1 91.81 390 PRO B N 1
ATOM 8800 C CA . PRO B 1 390 ? -3.285 2.146 8.852 1 91.81 390 PRO B CA 1
ATOM 8801 C C . PRO B 1 390 ? -2.193 2.518 7.852 1 91.81 390 PRO B C 1
ATOM 8803 O O . PRO B 1 390 ? -2.463 2.631 6.652 1 91.81 390 PRO B O 1
ATOM 8806 N N . SER B 1 391 ? -1.017 2.676 8.398 1 93.31 391 SER B N 1
ATOM 8807 C CA . SER B 1 391 ? 0.145 2.801 7.527 1 93.31 391 SER B CA 1
ATOM 8808 C C . SER B 1 391 ? 0.514 1.458 6.902 1 93.31 391 SER B C 1
ATOM 8810 O O . SER B 1 391 ? 0.046 0.409 7.352 1 93.31 391 SER B O 1
ATOM 8812 N N . MET B 1 392 ? 1.354 1.474 5.91 1 93.12 392 MET B N 1
ATOM 8813 C CA . MET B 1 392 ? 1.573 0.276 5.102 1 93.12 392 MET B CA 1
ATOM 8814 C C . MET B 1 392 ? 2.918 -0.362 5.434 1 93.12 392 MET B C 1
ATOM 8816 O O . MET B 1 392 ? 3.104 -1.565 5.238 1 93.12 392 MET B O 1
ATOM 8820 N N . ILE B 1 393 ? 3.857 0.412 5.879 1 95.25 393 ILE B N 1
ATOM 8821 C CA . ILE B 1 393 ? 5.223 -0.078 6.027 1 95.25 393 ILE B CA 1
ATOM 8822 C C . ILE B 1 393 ? 5.352 -0.865 7.328 1 95.25 393 ILE B C 1
ATOM 8824 O O . ILE B 1 393 ? 5.129 -0.322 8.414 1 95.25 393 ILE B O 1
ATOM 8828 N N . PRO B 1 394 ? 5.668 -2.123 7.191 1 91.75 394 PRO B N 1
ATOM 8829 C CA . PRO B 1 394 ? 5.922 -2.9 8.406 1 91.75 394 PRO B CA 1
ATOM 8830 C C . PRO B 1 394 ? 7.297 -2.617 9.008 1 91.75 394 PRO B C 1
ATOM 8832 O O . PRO B 1 394 ? 8.305 -3.131 8.523 1 91.75 394 PRO B O 1
ATOM 8835 N N . THR B 1 395 ? 7.379 -2.029 10.102 1 87.06 395 THR B N 1
ATOM 8836 C CA . THR B 1 395 ? 8.633 -1.532 10.664 1 87.06 395 THR B CA 1
ATOM 8837 C C . THR B 1 395 ? 9.531 -2.691 11.086 1 87.06 395 THR B C 1
ATOM 8839 O O . THR B 1 395 ? 10.758 -2.586 11.016 1 87.06 395 THR B O 1
ATOM 8842 N N . GLY B 1 396 ? 8.961 -3.785 11.414 1 89.38 396 GLY B N 1
ATOM 8843 C CA . GLY B 1 396 ? 9.758 -4.93 11.836 1 89.38 396 GLY B CA 1
ATOM 8844 C C . GLY B 1 396 ? 10.477 -5.605 10.688 1 89.38 396 GLY B C 1
ATOM 8845 O O . GLY B 1 396 ? 11.367 -6.43 10.906 1 89.38 396 GLY B O 1
ATOM 8846 N N . GLN B 1 397 ? 10.188 -5.203 9.492 1 92.38 397 GLN B N 1
ATOM 8847 C CA . GLN B 1 397 ? 10.766 -5.82 8.305 1 92.38 397 GLN B CA 1
ATOM 8848 C C . GLN B 1 397 ? 11.672 -4.844 7.559 1 92.38 397 GLN B C 1
ATOM 8850 O O . GLN B 1 397 ? 11.945 -5.027 6.371 1 92.38 397 GLN B O 1
ATOM 8855 N N . CYS B 1 398 ? 12.062 -3.785 8.227 1 94.12 398 CYS B N 1
ATOM 8856 C CA . CYS B 1 398 ? 12.945 -2.766 7.66 1 94.12 398 CYS B CA 1
ATOM 8857 C C . CYS B 1 398 ? 14.18 -2.57 8.531 1 94.12 398 CYS B C 1
ATOM 8859 O O . CYS B 1 398 ? 14.086 -2.582 9.758 1 94.12 398 CYS B O 1
ATOM 8861 N N . ASP B 1 399 ? 15.352 -2.414 7.938 1 94.38 399 ASP B N 1
ATOM 8862 C CA . ASP B 1 399 ? 16.562 -2.242 8.734 1 94.38 399 ASP B CA 1
ATOM 8863 C C . ASP B 1 399 ? 17.391 -1.071 8.227 1 94.38 399 ASP B C 1
ATOM 8865 O O . ASP B 1 399 ? 18.578 -0.938 8.578 1 94.38 399 ASP B O 1
ATOM 8869 N N . THR B 1 400 ? 16.844 -0.32 7.355 1 96.75 400 THR B N 1
ATOM 8870 C CA . THR B 1 400 ? 17.562 0.831 6.82 1 96.75 400 THR B CA 1
ATOM 8871 C C . THR B 1 400 ? 17.906 1.82 7.93 1 96.75 400 THR B C 1
ATOM 8873 O O . THR B 1 400 ? 17.031 2.211 8.711 1 96.75 400 THR B O 1
ATOM 8876 N N . MET B 1 401 ? 19.094 2.25 7.969 1 96.81 401 MET B N 1
ATOM 8877 C CA . MET B 1 401 ? 19.547 3.217 8.969 1 96.81 401 MET B CA 1
ATOM 8878 C C . MET B 1 401 ? 19.141 4.633 8.57 1 96.81 401 MET B C 1
ATOM 8880 O O . MET B 1 401 ? 18.828 4.891 7.41 1 96.81 401 MET B O 1
ATOM 8884 N N . LEU B 1 402 ? 19.172 5.535 9.562 1 97.75 402 LEU B N 1
ATOM 8885 C CA . LEU B 1 402 ? 18.891 6.941 9.297 1 97.75 402 LEU B CA 1
ATOM 8886 C C . LEU B 1 402 ? 20.031 7.586 8.516 1 97.75 402 LEU B C 1
ATOM 8888 O O . LEU B 1 402 ? 21.188 7.168 8.641 1 97.75 402 LEU B O 1
ATOM 8892 N N . PRO B 1 403 ? 19.734 8.555 7.656 1 98.06 403 PRO B N 1
ATOM 8893 C CA . PRO B 1 403 ? 20.797 9.328 7.023 1 98.06 403 PRO B CA 1
ATOM 8894 C C . PRO B 1 403 ? 21.609 10.148 8.031 1 98.06 403 PRO B C 1
ATOM 8896 O O . PRO B 1 403 ? 21.203 10.289 9.188 1 98.06 403 PRO B O 1
ATOM 8899 N N . LYS B 1 404 ? 22.734 10.633 7.57 1 97.56 404 LYS B N 1
ATOM 8900 C CA . LYS B 1 404 ? 23.594 11.453 8.422 1 97.56 404 LYS B CA 1
ATOM 8901 C C . LYS B 1 404 ? 23.156 12.914 8.398 1 97.56 404 LYS B C 1
ATOM 8903 O O . LYS B 1 404 ? 22.641 13.398 7.387 1 97.56 404 LYS B O 1
ATOM 8908 N N . ASN B 1 405 ? 23.312 13.578 9.57 1 97.06 405 ASN B N 1
ATOM 8909 C CA . ASN B 1 405 ? 23.047 15.016 9.656 1 97.06 405 ASN B CA 1
ATOM 8910 C C . ASN B 1 405 ? 24.109 15.82 8.914 1 97.06 405 ASN B C 1
ATOM 8912 O O . ASN B 1 405 ? 25.016 16.391 9.531 1 97.06 405 ASN B O 1
ATOM 8916 N N . LEU B 1 406 ? 23.922 15.914 7.57 1 97.38 406 LEU B N 1
ATOM 8917 C CA . LEU B 1 406 ? 24.922 16.562 6.711 1 97.38 406 LEU B CA 1
ATOM 8918 C C . LEU B 1 406 ? 24.266 17.578 5.793 1 97.38 406 LEU B C 1
ATOM 8920 O O . LEU B 1 406 ? 23.109 17.422 5.395 1 97.38 406 LEU B O 1
ATOM 8924 N N . HIS B 1 407 ? 25.047 18.609 5.508 1 94.44 407 HIS B N 1
ATOM 8925 C CA . HIS B 1 407 ? 24.656 19.516 4.434 1 94.44 407 HIS B CA 1
ATOM 8926 C C . HIS B 1 407 ? 24.797 18.859 3.07 1 94.44 407 HIS B C 1
ATOM 8928 O O . HIS B 1 407 ? 25.609 17.953 2.898 1 94.44 407 HIS B O 1
ATOM 8934 N N . GLU B 1 408 ? 24.078 19.328 2.139 1 92.81 408 GLU B N 1
ATOM 8935 C CA . GLU B 1 408 ? 24.141 18.781 0.784 1 92.81 408 GLU B CA 1
ATOM 8936 C C . GLU B 1 408 ? 25.516 19.016 0.167 1 92.81 408 GLU B C 1
ATOM 8938 O O . GLU B 1 408 ? 25.969 18.25 -0.688 1 92.81 408 GLU B O 1
ATOM 8943 N N . ASP B 1 409 ? 26.219 20.016 0.74 1 93.5 409 ASP B N 1
ATOM 8944 C CA . ASP B 1 409 ? 27.531 20.375 0.2 1 93.5 409 ASP B CA 1
ATOM 8945 C C . ASP B 1 409 ? 28.625 19.5 0.797 1 93.5 409 ASP B C 1
ATOM 8947 O O . ASP B 1 409 ? 29.75 19.469 0.288 1 93.5 409 ASP B O 1
ATOM 8951 N N . ASP B 1 410 ? 28.312 18.75 1.769 1 95.94 410 ASP B N 1
ATOM 8952 C CA . ASP B 1 410 ? 29.312 17.984 2.494 1 95.94 410 ASP B CA 1
ATOM 8953 C C . ASP B 1 410 ? 29.719 16.734 1.704 1 95.94 410 ASP B C 1
ATOM 8955 O O . ASP B 1 410 ? 30.75 16.125 1.998 1 95.94 410 ASP B O 1
ATOM 8959 N N . PHE B 1 411 ? 28.953 16.281 0.751 1 97.06 411 PHE B N 1
ATOM 8960 C CA . PHE B 1 411 ? 29.266 15.062 -0.001 1 97.06 411 PHE B CA 1
ATOM 8961 C C . PHE B 1 411 ? 28.766 15.18 -1.438 1 97.06 411 PHE B C 1
ATOM 8963 O O . PHE B 1 411 ? 28.016 16.109 -1.771 1 97.06 411 PHE B O 1
ATOM 8970 N N . ASP B 1 412 ? 29.25 14.242 -2.285 1 96.94 412 ASP B N 1
ATOM 8971 C CA . ASP B 1 412 ? 28.906 14.227 -3.701 1 96.94 412 ASP B CA 1
ATOM 8972 C C . ASP B 1 412 ? 29.094 12.828 -4.297 1 96.94 412 ASP B C 1
ATOM 8974 O O . ASP B 1 412 ? 29.438 11.883 -3.584 1 96.94 412 ASP B O 1
ATOM 8978 N N . GLU B 1 413 ? 28.781 12.711 -5.57 1 95.88 413 GLU B N 1
ATOM 8979 C CA . GLU B 1 413 ? 28.797 11.422 -6.258 1 95.88 413 GLU B CA 1
ATOM 8980 C C . GLU B 1 413 ? 30.188 10.797 -6.23 1 95.88 413 GLU B C 1
ATOM 8982 O O . GLU B 1 413 ? 30.312 9.57 -6.25 1 95.88 413 GLU B O 1
ATOM 8987 N N . ASP B 1 414 ? 31.203 11.562 -6.055 1 94.06 414 ASP B N 1
ATOM 8988 C CA . ASP B 1 414 ? 32.562 11.047 -6.105 1 94.06 414 ASP B CA 1
ATOM 8989 C C . ASP B 1 414 ? 33.125 10.859 -4.703 1 94.06 414 ASP B C 1
ATOM 8991 O O . ASP B 1 414 ? 34.281 10.453 -4.543 1 94.06 414 ASP B O 1
ATOM 8995 N N . SER B 1 415 ? 32.281 11.062 -3.732 1 95.25 415 SER B N 1
ATOM 8996 C CA . SER B 1 415 ? 32.75 10.891 -2.359 1 95.25 415 SER B CA 1
ATOM 8997 C C . SER B 1 415 ? 33.031 9.422 -2.057 1 95.25 415 SER B C 1
ATOM 8999 O O . SER B 1 415 ? 32.25 8.539 -2.385 1 95.25 415 SER B O 1
ATOM 9001 N N . ILE B 1 416 ? 34.062 9.07 -1.43 1 93.56 416 ILE B N 1
ATOM 9002 C CA . ILE B 1 416 ? 34.469 7.711 -1.083 1 93.56 416 ILE B CA 1
ATOM 9003 C C . ILE B 1 416 ? 34.031 7.387 0.339 1 93.56 416 ILE B C 1
ATOM 9005 O O . ILE B 1 416 ? 33.875 6.215 0.703 1 93.56 416 ILE B O 1
ATOM 9009 N N . ALA B 1 417 ? 33.969 8.469 1.115 1 94.62 417 ALA B N 1
ATOM 9010 C CA . ALA B 1 417 ? 33.469 8.336 2.477 1 94.62 417 ALA B CA 1
ATOM 9011 C C . ALA B 1 417 ? 32.656 9.562 2.881 1 94.62 417 ALA B C 1
ATOM 9013 O O . ALA B 1 417 ? 32.906 10.664 2.377 1 94.62 417 ALA B O 1
ATOM 9014 N N . LEU B 1 418 ? 31.766 9.344 3.789 1 96 418 LEU B N 1
ATOM 9015 C CA . LEU B 1 418 ? 30.984 10.477 4.293 1 96 418 LEU B CA 1
ATOM 9016 C C . LEU B 1 418 ? 31.719 11.148 5.457 1 96 418 LEU B C 1
ATOM 9018 O O . LEU B 1 418 ? 32.344 10.469 6.273 1 96 418 LEU B O 1
ATOM 9022 N N . PRO B 1 419 ? 31.578 12.406 5.484 1 96.75 419 PRO B N 1
ATOM 9023 C CA . PRO B 1 419 ? 32.125 13.086 6.656 1 96.75 419 PRO B CA 1
ATOM 9024 C C . PRO B 1 419 ? 31.344 12.805 7.934 1 96.75 419 PRO B C 1
ATOM 9026 O O . PRO B 1 419 ? 30.281 12.18 7.883 1 96.75 419 PRO B O 1
ATOM 9029 N N . GLN B 1 420 ? 31.953 13.258 8.992 1 96.44 420 GLN B N 1
ATOM 9030 C CA . GLN B 1 420 ? 31.234 13.141 10.266 1 96.44 420 GLN B CA 1
ATOM 9031 C C . GLN B 1 420 ? 29.969 13.984 10.266 1 96.44 420 GLN B C 1
ATOM 9033 O O . GLN B 1 420 ? 29.938 15.078 9.703 1 96.44 420 GLN B O 1
ATOM 9038 N N . ALA B 1 421 ? 29 13.477 10.945 1 97.12 421 ALA B N 1
ATOM 9039 C CA . ALA B 1 421 ? 27.734 14.203 11.047 1 97.12 421 ALA B CA 1
ATOM 9040 C C . ALA B 1 421 ? 27.938 15.547 11.727 1 97.12 421 ALA B C 1
ATOM 9042 O O . ALA B 1 421 ? 28.719 15.672 12.672 1 97.12 421 ALA B O 1
ATOM 9043 N N . ARG B 1 422 ? 27.219 16.5 11.25 1 96.44 422 ARG B N 1
ATOM 9044 C CA . ARG B 1 422 ? 27.234 17.812 11.898 1 96.44 422 ARG B CA 1
ATOM 9045 C C . ARG B 1 422 ? 26.641 17.75 13.297 1 96.44 422 ARG B C 1
ATOM 9047 O O . ARG B 1 422 ? 25.703 16.969 13.539 1 96.44 422 ARG B O 1
ATOM 9054 N N . PRO B 1 423 ? 27.234 18.531 14.164 1 95.44 423 PRO B N 1
ATOM 9055 C CA . PRO B 1 423 ? 26.625 18.578 15.5 1 95.44 423 PRO B CA 1
ATOM 9056 C C . PRO B 1 423 ? 25.203 19.141 15.484 1 95.44 423 PRO B C 1
ATOM 9058 O O . PRO B 1 423 ? 24.844 19.875 14.562 1 95.44 423 PRO B O 1
ATOM 9061 N N . TRP B 1 424 ? 24.469 18.938 16.516 1 93.38 424 TRP B N 1
ATOM 9062 C CA . TRP B 1 424 ? 23.047 19.281 16.531 1 93.38 424 TRP B CA 1
ATOM 9063 C C . TRP B 1 424 ? 22.859 20.781 16.734 1 93.38 424 TRP B C 1
ATOM 9065 O O . TRP B 1 424 ? 21.766 21.297 16.516 1 93.38 424 TRP B O 1
ATOM 9075 N N . ASN B 1 425 ? 23.844 21.422 17.109 1 90.5 425 ASN B N 1
ATOM 9076 C CA . ASN B 1 425 ? 23.734 22.875 17.234 1 90.5 425 ASN B CA 1
ATOM 9077 C C . ASN B 1 425 ? 23.828 23.578 15.891 1 90.5 425 ASN B C 1
ATOM 9079 O O . ASN B 1 425 ? 23.562 24.781 15.789 1 90.5 425 ASN B O 1
ATOM 9083 N N . GLU B 1 426 ? 24.141 22.797 14.891 1 90.06 426 GLU B N 1
ATOM 9084 C CA . GLU B 1 426 ? 24.125 23.297 13.516 1 90.06 426 GLU B CA 1
ATOM 9085 C C . GLU B 1 426 ? 22.938 22.734 12.742 1 90.06 426 GLU B C 1
ATOM 9087 O O . GLU B 1 426 ? 22.812 21.516 12.562 1 90.06 426 GLU B O 1
ATOM 9092 N N . MET B 1 427 ? 22.141 23.672 12.258 1 88.31 427 MET B N 1
ATOM 9093 C CA . MET B 1 427 ? 20.938 23.25 11.547 1 88.31 427 MET B CA 1
ATOM 9094 C C . MET B 1 427 ? 21.25 22.891 10.102 1 88.31 427 MET B C 1
ATOM 9096 O O . MET B 1 427 ? 21.812 23.703 9.359 1 88.31 427 MET B O 1
ATOM 9100 N N . THR B 1 428 ? 20.953 21.656 9.742 1 92 428 THR B N 1
ATOM 9101 C CA . THR B 1 428 ? 20.969 21.234 8.344 1 92 428 THR B CA 1
ATOM 9102 C C . THR B 1 428 ? 19.562 21.062 7.809 1 92 428 THR B C 1
ATOM 9104 O O . THR B 1 428 ? 18.594 21.078 8.578 1 92 428 THR B O 1
ATOM 9107 N N . LYS B 1 429 ? 19.359 20.922 6.516 1 91 429 LYS B N 1
ATOM 9108 C CA . LYS B 1 429 ? 18.031 20.75 5.93 1 91 429 LYS B CA 1
ATOM 9109 C C . LYS B 1 429 ? 17.391 19.453 6.398 1 91 429 LYS B C 1
ATOM 9111 O O . LYS B 1 429 ? 16.172 19.359 6.527 1 91 429 LYS B O 1
ATOM 9116 N N . ILE B 1 430 ? 18.188 18.438 6.719 1 94.38 430 ILE B N 1
ATOM 9117 C CA . ILE B 1 430 ? 17.641 17.125 7.059 1 94.38 430 ILE B CA 1
ATOM 9118 C C . ILE B 1 430 ? 17.438 17.016 8.57 1 94.38 430 ILE B C 1
ATOM 9120 O O . ILE B 1 430 ? 16.734 16.125 9.047 1 94.38 430 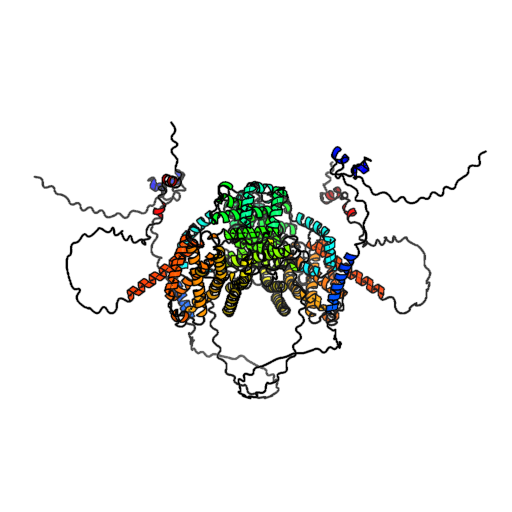ILE B O 1
ATOM 9124 N N . SER B 1 431 ? 18 17.922 9.359 1 93.75 431 SER B N 1
ATOM 9125 C CA . SER B 1 431 ? 18.016 17.844 10.812 1 93.75 431 SER B CA 1
ATOM 9126 C C . SER B 1 431 ? 16.609 17.688 11.391 1 93.75 431 SER B C 1
ATOM 9128 O O . SER B 1 431 ? 16.375 16.812 12.219 1 93.75 431 SER B O 1
ATOM 9130 N N . PRO B 1 432 ? 15.664 18.562 10.922 1 91.06 432 PRO B N 1
ATOM 9131 C CA . PRO B 1 432 ? 14.336 18.453 11.539 1 91.06 432 PRO B CA 1
ATOM 9132 C C . PRO B 1 432 ? 13.68 17.094 11.297 1 91.06 432 PRO B C 1
ATOM 9134 O O . PRO B 1 432 ? 12.945 16.594 12.148 1 91.06 432 PRO B O 1
ATOM 9137 N N . PHE B 1 433 ? 13.938 16.516 10.188 1 93.5 433 PHE B N 1
ATOM 9138 C CA . PHE B 1 433 ? 13.359 15.227 9.852 1 93.5 433 PHE B CA 1
ATOM 9139 C C . PHE B 1 433 ? 14.031 14.109 10.633 1 93.5 433 PHE B C 1
ATOM 9141 O O . PHE B 1 433 ? 13.383 13.141 11.031 1 93.5 433 PHE B O 1
ATOM 9148 N N . LEU B 1 434 ? 15.312 14.289 10.859 1 95.94 434 LEU B N 1
ATOM 9149 C CA . LEU B 1 434 ? 16.062 13.305 11.617 1 95.94 434 LEU B CA 1
ATOM 9150 C C . LEU B 1 434 ? 15.641 13.297 13.086 1 95.94 434 LEU B C 1
ATOM 9152 O O . LEU B 1 434 ? 15.469 12.234 13.68 1 95.94 434 LEU B O 1
ATOM 9156 N N . VAL B 1 435 ? 15.492 14.438 13.625 1 94.62 435 VAL B N 1
ATOM 9157 C CA . VAL B 1 435 ? 15.188 14.555 15.047 1 94.62 435 VAL B CA 1
ATOM 9158 C C . VAL B 1 435 ? 13.773 14.055 15.32 1 94.62 435 VAL B C 1
ATOM 9160 O O . VAL B 1 435 ? 13.484 13.539 16.406 1 94.62 435 VAL B O 1
ATOM 9163 N N . LYS B 1 436 ? 12.914 14.109 14.328 1 93.88 436 LYS B N 1
ATOM 9164 C CA . LYS B 1 436 ? 11.531 13.68 14.484 1 93.88 436 LYS B CA 1
ATOM 9165 C C . LYS B 1 436 ? 11.406 12.164 14.359 1 93.88 436 LYS B C 1
ATOM 9167 O O . LYS B 1 436 ? 10.391 11.578 14.758 1 93.88 436 LYS B O 1
ATOM 9172 N N . ALA B 1 437 ? 12.383 11.508 13.836 1 95.19 437 ALA B N 1
ATOM 9173 C CA . ALA B 1 437 ? 12.312 10.094 13.477 1 95.19 437 ALA B CA 1
ATOM 9174 C C . ALA B 1 437 ? 12.008 9.234 14.703 1 95.19 437 ALA B C 1
ATOM 9176 O O . ALA B 1 437 ? 11.102 8.398 14.672 1 95.19 437 ALA B O 1
ATOM 9177 N N . PRO B 1 438 ? 12.695 9.453 15.812 1 94.44 438 PRO B N 1
ATOM 9178 C CA . PRO B 1 438 ? 12.375 8.633 16.984 1 94.44 438 PRO B CA 1
ATOM 9179 C C . PRO B 1 438 ? 10.953 8.875 17.5 1 94.44 438 PRO B C 1
ATOM 9181 O O . PRO B 1 438 ? 10.297 7.941 17.969 1 94.44 438 PRO B O 1
ATOM 9184 N N . LEU B 1 439 ? 10.539 10.086 17.438 1 95.5 439 LEU B N 1
ATOM 9185 C CA . LEU B 1 439 ? 9.188 10.422 17.859 1 95.5 439 LEU B CA 1
ATOM 9186 C C . LEU B 1 439 ? 8.148 9.742 16.969 1 95.5 439 LEU B C 1
ATOM 9188 O O . LEU B 1 439 ? 7.168 9.188 17.453 1 95.5 439 LEU B O 1
ATOM 9192 N N . LEU B 1 440 ? 8.414 9.758 15.695 1 95.25 440 LEU B N 1
ATOM 9193 C CA . LEU B 1 440 ? 7.48 9.172 14.742 1 95.25 440 LEU B CA 1
ATOM 9194 C C . LEU B 1 440 ? 7.48 7.648 14.844 1 95.25 440 LEU B C 1
ATOM 9196 O O . LEU B 1 440 ? 6.461 7.008 14.57 1 95.25 440 LEU B O 1
ATOM 9200 N N . LYS B 1 441 ? 8.57 7.09 15.25 1 94.94 441 LYS B N 1
ATOM 9201 C CA . LYS B 1 441 ? 8.609 5.652 15.492 1 94.94 441 LYS B CA 1
ATOM 9202 C C . LYS B 1 441 ? 7.613 5.242 16.562 1 94.94 441 LYS B C 1
ATOM 9204 O O . LYS B 1 441 ? 6.863 4.281 16.391 1 94.94 441 LYS B O 1
ATOM 9209 N N . VAL B 1 442 ? 7.582 5.988 17.656 1 96.25 442 VAL B N 1
ATOM 9210 C CA . VAL B 1 442 ? 6.645 5.699 18.75 1 96.25 442 VAL B CA 1
ATOM 9211 C C . VAL B 1 442 ? 5.223 6.043 18.297 1 96.25 442 VAL B C 1
ATOM 9213 O O . VAL B 1 442 ? 4.277 5.312 18.609 1 96.25 442 VAL B O 1
ATOM 9216 N N . PHE B 1 443 ? 5.199 7.121 17.641 1 94.19 443 PHE B N 1
ATOM 9217 C CA . PHE B 1 443 ? 3.912 7.57 17.125 1 94.19 443 PHE B CA 1
ATOM 9218 C C . PHE B 1 443 ? 3.279 6.5 16.234 1 94.19 443 PHE B C 1
ATOM 9220 O O . PHE B 1 443 ? 2.066 6.289 16.281 1 94.19 443 PHE B O 1
ATOM 9227 N N . THR B 1 444 ? 4.039 5.828 15.469 1 93.94 444 THR B N 1
ATOM 9228 C CA . THR B 1 444 ? 3.57 4.746 14.609 1 93.94 444 THR B CA 1
ATOM 9229 C C . THR B 1 444 ? 2.988 3.609 15.445 1 93.94 444 THR B C 1
ATOM 9231 O O . THR B 1 444 ? 1.965 3.027 15.086 1 93.94 444 THR B O 1
ATOM 9234 N N . LYS B 1 445 ? 3.615 3.285 16.531 1 94.44 445 LYS B N 1
ATOM 9235 C CA . LYS B 1 445 ? 3.104 2.266 17.438 1 94.44 445 LYS B CA 1
ATOM 9236 C C . LYS B 1 445 ? 1.753 2.674 18.016 1 94.44 445 LYS B C 1
ATOM 9238 O O . LYS B 1 445 ? 0.851 1.845 18.156 1 94.44 445 LYS B O 1
ATOM 9243 N N . ILE B 1 446 ? 1.677 3.906 18.344 1 94.81 446 ILE B N 1
ATOM 9244 C CA . ILE B 1 446 ? 0.441 4.438 18.906 1 94.81 446 ILE B CA 1
ATOM 9245 C C . ILE B 1 446 ? -0.678 4.352 17.875 1 94.81 446 ILE B C 1
ATOM 9247 O O . ILE B 1 446 ? -1.79 3.92 18.188 1 94.81 446 ILE B O 1
ATOM 9251 N N . ALA B 1 447 ? -0.324 4.781 16.688 1 90.75 447 ALA B N 1
ATOM 9252 C CA . ALA B 1 447 ? -1.307 4.727 15.602 1 90.75 447 ALA B CA 1
ATOM 9253 C C . ALA B 1 447 ? -1.788 3.295 15.375 1 90.75 447 ALA B C 1
ATOM 9255 O O . ALA B 1 447 ? -2.979 3.062 15.148 1 90.75 447 ALA B O 1
ATOM 9256 N N . SER B 1 448 ? -0.87 2.359 15.438 1 91.12 448 SER B N 1
ATOM 9257 C CA . SER B 1 448 ? -1.221 0.951 15.281 1 91.12 448 SER B CA 1
ATOM 9258 C C . SER B 1 448 ? -2.094 0.47 16.438 1 91.12 448 SER B C 1
ATOM 9260 O O . SER B 1 448 ? -3.025 -0.313 16.234 1 91.12 448 SER B O 1
ATOM 9262 N N . HIS B 1 449 ? -1.812 0.92 17.594 1 92 449 HIS B N 1
ATOM 9263 C CA . HIS B 1 449 ? -2.547 0.528 18.797 1 92 449 HIS B CA 1
ATOM 9264 C C . HIS B 1 449 ? -4.004 0.974 18.719 1 92 449 HIS B C 1
ATOM 9266 O O . HIS B 1 449 ? -4.91 0.203 19.031 1 92 449 HIS B O 1
ATOM 9272 N N . ILE B 1 450 ? -4.176 2.096 18.266 1 88.12 450 ILE B N 1
ATOM 9273 C CA . ILE B 1 450 ? -5.523 2.652 18.297 1 88.12 450 ILE B CA 1
ATOM 9274 C C . ILE B 1 450 ? -6.367 2.031 17.188 1 88.12 450 ILE B C 1
ATOM 9276 O O . ILE B 1 450 ? -7.598 2.016 17.266 1 88.12 450 ILE B O 1
ATOM 9280 N N . GLN B 1 451 ? -5.727 1.602 16.156 1 88.19 451 GLN B N 1
ATOM 9281 C CA . GLN B 1 451 ? -6.438 1.008 15.023 1 88.19 451 GLN B CA 1
ATOM 9282 C C . GLN B 1 451 ? -6.656 -0.487 15.242 1 88.19 451 GLN B C 1
ATOM 9284 O O . GLN B 1 451 ? -7.414 -1.119 14.5 1 88.19 451 GLN B O 1
ATOM 9289 N N . ASP B 1 452 ? -6.035 -1.032 16.234 1 89.88 452 ASP B N 1
ATOM 9290 C CA . ASP B 1 452 ? -6.168 -2.459 16.516 1 89.88 452 ASP B CA 1
ATOM 9291 C C . ASP B 1 452 ? -7.602 -2.805 16.922 1 89.88 452 ASP B C 1
ATOM 9293 O O . ASP B 1 452 ? -8.258 -2.037 17.625 1 89.88 452 ASP B O 1
ATOM 9297 N N . ILE B 1 453 ? -8.031 -3.939 16.531 1 88 453 ILE B N 1
ATOM 9298 C CA . ILE B 1 453 ? -9.383 -4.379 16.844 1 88 453 ILE B CA 1
ATOM 9299 C C . ILE B 1 453 ? -9.492 -4.688 18.328 1 88 453 ILE B C 1
ATOM 9301 O O . ILE B 1 453 ? -10.547 -4.473 18.938 1 88 453 ILE B O 1
ATOM 9305 N N . HIS B 1 454 ? -8.406 -5.164 18.891 1 88.44 454 HIS B N 1
ATOM 9306 C CA . HIS B 1 454 ? -8.367 -5.473 20.312 1 88.44 454 HIS B CA 1
ATOM 9307 C C . HIS B 1 454 ? -7.184 -4.793 20.984 1 88.44 454 HIS B C 1
ATOM 9309 O O . HIS B 1 454 ? -6.238 -5.465 21.406 1 88.44 454 HIS B O 1
ATOM 9315 N N . PRO B 1 455 ? -7.344 -3.465 21.125 1 89.44 455 PRO B N 1
ATOM 9316 C CA . PRO B 1 455 ? -6.219 -2.779 21.766 1 89.44 455 PRO B CA 1
ATOM 9317 C C . PRO B 1 455 ? -6.062 -3.152 23.25 1 89.44 455 PRO B C 1
ATOM 9319 O O . PRO B 1 455 ? -7.059 -3.293 23.953 1 89.44 455 PRO B O 1
ATOM 9322 N N . ARG B 1 456 ? -4.926 -3.322 23.734 1 90 456 ARG B N 1
ATOM 9323 C CA . ARG B 1 456 ? -4.637 -3.658 25.125 1 90 456 ARG B CA 1
ATOM 9324 C C . ARG B 1 456 ? -4.383 -2.402 25.953 1 90 456 ARG B C 1
ATOM 9326 O O . ARG B 1 456 ? -3.42 -1.675 25.703 1 90 456 ARG B O 1
ATOM 9333 N N . ASP B 1 457 ? -5.133 -2.162 26.906 1 89.06 457 ASP B N 1
ATOM 9334 C CA . ASP B 1 457 ? -5.004 -0.975 27.75 1 89.06 457 ASP B CA 1
ATOM 9335 C C . ASP B 1 457 ? -3.654 -0.948 28.469 1 89.06 457 ASP B C 1
ATOM 9337 O O . ASP B 1 457 ? -3.127 0.125 28.766 1 89.06 457 ASP B O 1
ATOM 9341 N N . SER B 1 458 ? -3.098 -2.094 28.641 1 92.5 458 SER B N 1
ATOM 9342 C CA . SER B 1 458 ? -1.813 -2.191 29.328 1 92.5 458 SER B CA 1
ATOM 9343 C C . SER B 1 458 ? -0.701 -1.541 28.516 1 92.5 458 SER B C 1
ATOM 9345 O O . SER B 1 458 ? 0.353 -1.199 29.047 1 92.5 458 SER B O 1
ATOM 9347 N N . ASP B 1 459 ? -0.99 -1.342 27.234 1 94.69 459 ASP B N 1
ATOM 9348 C CA . ASP B 1 459 ? 0.021 -0.754 26.375 1 94.69 459 ASP B CA 1
ATOM 9349 C C . ASP B 1 459 ? 0.056 0.766 26.516 1 94.69 459 ASP B C 1
ATOM 9351 O O . ASP B 1 459 ? 1.034 1.409 26.125 1 94.69 459 ASP B O 1
ATOM 9355 N N . ILE B 1 460 ? -0.944 1.383 27.062 1 95.56 460 ILE B N 1
ATOM 9356 C CA . ILE B 1 460 ? -1.113 2.832 27.047 1 95.56 460 ILE B CA 1
ATOM 9357 C C . ILE B 1 460 ? -0.011 3.482 27.891 1 95.56 460 ILE B C 1
ATOM 9359 O O . ILE B 1 460 ? 0.706 4.359 27.406 1 95.56 460 ILE B O 1
ATOM 9363 N N . PRO B 1 461 ? 0.219 2.99 29.109 1 95.69 461 PRO B N 1
ATOM 9364 C CA . PRO B 1 461 ? 1.284 3.627 29.891 1 95.69 461 PRO B CA 1
ATOM 9365 C C . PRO B 1 461 ? 2.67 3.404 29.281 1 95.69 461 PRO B C 1
ATOM 9367 O O . PRO B 1 461 ? 3.541 4.27 29.391 1 95.69 461 PRO B O 1
ATOM 9370 N N . VAL B 1 462 ? 2.838 2.252 28.656 1 97.38 462 VAL B N 1
ATOM 9371 C CA . VAL B 1 462 ? 4.121 1.937 28.047 1 97.38 462 VAL B CA 1
ATOM 9372 C C . VAL B 1 462 ? 4.375 2.877 26.859 1 97.38 462 VAL B C 1
ATOM 9374 O O . VAL B 1 462 ? 5.457 3.465 26.75 1 97.38 462 VAL B O 1
ATOM 9377 N N . LEU B 1 463 ? 3.414 3.045 26.047 1 97.44 463 LEU B N 1
ATOM 9378 C CA . LEU B 1 463 ? 3.535 3.898 24.859 1 97.44 463 LEU B CA 1
ATOM 9379 C C . LEU B 1 463 ? 3.682 5.363 25.266 1 97.44 463 LEU B C 1
ATOM 9381 O O . LEU B 1 463 ? 4.414 6.117 24.625 1 97.44 463 LEU B O 1
ATOM 9385 N N . GLU B 1 464 ? 2.982 5.781 26.297 1 97.75 464 GLU B N 1
ATOM 9386 C CA . GLU B 1 464 ? 3.117 7.145 26.812 1 97.75 464 GLU B CA 1
ATOM 9387 C C . GLU B 1 464 ? 4.547 7.422 27.266 1 97.75 464 GLU B C 1
ATOM 9389 O O . GLU B 1 464 ? 5.121 8.461 26.938 1 97.75 464 GLU B O 1
ATOM 9394 N N . ARG B 1 465 ? 5.059 6.477 28 1 97.81 465 ARG B N 1
ATOM 9395 C CA . ARG B 1 465 ? 6.426 6.633 28.484 1 97.81 465 ARG B CA 1
ATOM 9396 C C . ARG B 1 465 ? 7.422 6.688 27.344 1 97.81 465 ARG B C 1
ATOM 9398 O O . ARG B 1 465 ? 8.367 7.48 27.359 1 97.81 465 ARG B O 1
ATOM 9405 N N . GLU B 1 466 ? 7.176 5.824 26.359 1 97.75 466 GLU B N 1
ATOM 9406 C CA . GLU B 1 466 ? 8.062 5.812 25.188 1 97.75 466 GLU B CA 1
ATOM 9407 C C . GLU B 1 466 ? 7.996 7.137 24.438 1 97.75 466 GLU B C 1
ATOM 9409 O O . GLU B 1 466 ? 9.016 7.637 23.969 1 97.75 466 GLU B O 1
ATOM 9414 N N . LEU B 1 467 ? 6.836 7.633 24.328 1 97.5 467 LEU B N 1
ATOM 9415 C CA . LEU B 1 467 ? 6.645 8.883 23.594 1 97.5 467 LEU B CA 1
ATOM 9416 C C . LEU B 1 467 ? 7.316 10.039 24.328 1 97.5 467 LEU B C 1
ATOM 9418 O O . LEU B 1 467 ? 7.977 10.875 23.703 1 97.5 467 LEU B O 1
ATOM 9422 N N . ILE B 1 468 ? 7.168 10.109 25.641 1 97.38 468 ILE B N 1
ATOM 9423 C CA . ILE B 1 468 ? 7.77 11.156 26.453 1 97.38 468 ILE B CA 1
ATOM 9424 C C . ILE B 1 468 ? 9.289 11.016 26.438 1 97.38 468 ILE B C 1
ATOM 9426 O O . ILE B 1 468 ? 10.008 12.008 26.344 1 97.38 468 ILE B O 1
ATOM 9430 N N . ALA B 1 469 ? 9.734 9.773 26.453 1 97.5 469 ALA B N 1
ATOM 9431 C CA . ALA B 1 469 ? 11.172 9.523 26.391 1 97.5 469 ALA B CA 1
ATOM 9432 C C . ALA B 1 469 ? 11.75 10 25.062 1 97.5 469 ALA B C 1
ATOM 9434 O O . ALA B 1 469 ? 12.852 10.562 25.016 1 97.5 469 ALA B O 1
ATOM 9435 N N . ALA B 1 470 ? 11.062 9.75 24 1 96.75 470 ALA B N 1
ATOM 9436 C CA . ALA B 1 470 ? 11.5 10.195 22.688 1 96.75 470 ALA B CA 1
ATOM 9437 C C . ALA B 1 470 ? 11.578 11.719 22.625 1 96.75 470 ALA B C 1
ATOM 9439 O O . ALA B 1 470 ? 12.523 12.273 22.062 1 96.75 470 ALA B O 1
ATOM 9440 N N . ARG B 1 471 ? 10.609 12.391 23.172 1 96 471 ARG B N 1
ATOM 9441 C CA . ARG B 1 471 ? 10.609 13.844 23.203 1 96 471 ARG B CA 1
ATOM 9442 C C . ARG B 1 471 ? 11.758 14.375 24.047 1 96 471 ARG B C 1
ATOM 9444 O O . ARG B 1 471 ? 12.391 15.375 23.703 1 96 471 ARG B O 1
ATOM 9451 N N . ASN B 1 472 ? 11.992 13.711 25.125 1 95.56 472 ASN B N 1
ATOM 9452 C CA . ASN B 1 472 ? 13.039 14.156 26.031 1 95.56 472 ASN B CA 1
ATOM 9453 C C . ASN B 1 472 ? 14.43 13.953 25.438 1 95.56 472 ASN B C 1
ATOM 9455 O O . ASN B 1 472 ? 15.375 14.648 25.797 1 95.56 472 ASN B O 1
ATOM 9459 N N . SER B 1 473 ? 14.492 13.055 24.484 1 94.5 473 SER B N 1
ATOM 9460 C CA . SER B 1 473 ? 15.781 12.758 23.875 1 94.5 473 SER B CA 1
ATOM 9461 C C . SER B 1 473 ? 16.109 13.734 22.75 1 94.5 473 SER B C 1
ATOM 9463 O O . SER B 1 473 ? 17.188 13.703 22.172 1 94.5 473 SER B O 1
ATOM 9465 N N . LEU B 1 474 ? 15.242 14.695 22.5 1 96.12 474 LEU B N 1
ATOM 9466 C CA . LEU B 1 474 ? 15.469 15.68 21.453 1 96.12 474 LEU B CA 1
ATOM 9467 C C . LEU B 1 474 ? 16.672 16.562 21.781 1 96.12 474 LEU B C 1
ATOM 9469 O O . LEU B 1 474 ? 16.875 16.922 22.953 1 96.12 474 LEU B O 1
ATOM 9473 N N . PRO B 1 475 ? 17.469 16.906 20.75 1 95.25 475 PRO B N 1
ATOM 9474 C CA . PRO B 1 475 ? 18.484 17.922 20.984 1 95.25 475 PRO B CA 1
ATOM 9475 C C . PRO B 1 475 ? 17.891 19.25 21.469 1 95.25 475 PRO B C 1
ATOM 9477 O O . PRO B 1 475 ? 16.812 19.656 21 1 95.25 475 PRO B O 1
ATOM 9480 N N . PRO B 1 476 ? 18.594 19.969 22.281 1 93.88 476 PRO B N 1
ATOM 9481 C CA . PRO B 1 476 ? 18.078 21.203 22.891 1 93.88 476 PRO B CA 1
ATOM 9482 C C . PRO B 1 476 ? 17.594 22.219 21.844 1 93.88 476 PRO B C 1
ATOM 9484 O O . PRO B 1 476 ? 16.594 22.891 22.062 1 93.88 476 PRO B O 1
ATOM 9487 N N . MET B 1 477 ? 18.234 22.219 20.828 1 92.38 477 MET B N 1
ATOM 9488 C CA . MET B 1 477 ? 17.906 23.188 19.797 1 92.38 477 MET B CA 1
ATOM 9489 C C . MET B 1 477 ? 16.5 22.953 19.25 1 92.38 477 MET B C 1
ATOM 9491 O O . MET B 1 477 ? 15.859 23.875 18.75 1 92.38 477 MET B O 1
ATOM 9495 N N . PHE B 1 478 ? 15.945 21.766 19.406 1 94.19 478 PHE B N 1
ATOM 9496 C CA . PHE B 1 478 ? 14.672 21.406 18.781 1 94.19 478 PHE B CA 1
ATOM 9497 C C . PHE B 1 478 ? 13.57 21.281 19.828 1 94.19 478 PHE B C 1
ATOM 9499 O O . PHE B 1 478 ? 12.422 20.969 19.5 1 94.19 478 PHE B O 1
ATOM 9506 N N . LYS B 1 479 ? 13.883 21.578 21.047 1 94.5 479 LYS B N 1
ATOM 9507 C CA . LYS B 1 479 ? 12.875 21.578 22.109 1 94.5 479 LYS B CA 1
ATOM 9508 C C . LYS B 1 479 ? 12.062 22.859 22.094 1 94.5 479 LYS B C 1
ATOM 9510 O O . LYS B 1 479 ? 12.594 23.938 21.828 1 94.5 479 LYS B O 1
ATOM 9515 N N . VAL B 1 480 ? 10.828 22.703 22.359 1 93.5 480 VAL B N 1
ATOM 9516 C CA . VAL B 1 480 ? 9.914 23.844 22.312 1 93.5 480 VAL B CA 1
ATOM 9517 C C . VAL B 1 480 ? 10.273 24.844 23.406 1 93.5 480 VAL B C 1
ATOM 9519 O O . VAL B 1 480 ? 10.656 24.453 24.516 1 93.5 480 VAL B O 1
ATOM 9522 N N . LYS B 1 481 ? 10.203 26.094 22.984 1 91.69 481 LYS B N 1
ATOM 9523 C CA . LYS B 1 481 ? 10.422 27.234 23.859 1 91.69 481 LYS B CA 1
ATOM 9524 C C . LYS B 1 481 ? 9.281 28.25 23.75 1 91.69 481 LYS B C 1
ATOM 9526 O O . LYS B 1 481 ? 8.555 28.266 22.75 1 91.69 481 LYS B O 1
ATOM 9531 N N . SER B 1 482 ? 9.164 29 24.828 1 90.38 482 SER B N 1
ATOM 9532 C CA . SER B 1 482 ? 8.18 30.078 24.734 1 90.38 482 SER B CA 1
ATOM 9533 C C . SER B 1 482 ? 8.594 31.125 23.719 1 90.38 482 SER B C 1
ATOM 9535 O O . SER B 1 482 ? 9.758 31.188 23.312 1 90.38 482 SER B O 1
ATOM 9537 N N . LEU B 1 483 ? 7.633 31.891 23.281 1 88.06 483 LEU B N 1
ATOM 9538 C CA . LEU B 1 483 ? 7.926 32.938 22.312 1 88.06 483 LEU B CA 1
ATOM 9539 C C . LEU B 1 483 ? 8.914 33.938 22.891 1 88.06 483 LEU B C 1
ATOM 9541 O O . LEU B 1 483 ? 9.734 34.5 22.156 1 88.06 483 LEU B O 1
ATOM 9545 N N . GLN B 1 484 ? 8.828 34.125 24.172 1 87.81 484 GLN B N 1
ATOM 9546 C CA . GLN B 1 484 ? 9.719 35.031 24.859 1 87.81 484 GLN B CA 1
ATOM 9547 C C . GLN B 1 484 ? 11.164 34.531 24.812 1 87.81 484 GLN B C 1
ATOM 9549 O O . GLN B 1 484 ? 12.094 35.344 24.625 1 87.81 484 GLN B O 1
ATOM 9554 N N . GLU B 1 485 ? 11.258 33.312 24.891 1 90.44 485 GLU B N 1
ATOM 9555 C CA . GLU B 1 485 ? 12.586 32.688 24.875 1 90.44 485 GLU B CA 1
ATOM 9556 C C . GLU B 1 485 ? 13.117 32.562 23.438 1 90.44 485 GLU B C 1
ATOM 9558 O O . GLU B 1 485 ? 14.297 32.25 23.234 1 90.44 485 GLU B O 1
ATOM 9563 N N . SER B 1 486 ? 12.25 32.875 22.484 1 89.5 486 SER B N 1
ATOM 9564 C CA . SER B 1 486 ? 12.617 32.688 21.078 1 89.5 486 SER B CA 1
ATOM 9565 C C . SER B 1 486 ? 12.742 34 20.344 1 89.5 486 SER B C 1
ATOM 9567 O O . SER B 1 486 ? 12.555 34.062 19.125 1 89.5 486 SER B O 1
ATOM 9569 N N . LEU B 1 487 ? 13.062 35 21.031 1 87.31 487 LEU B N 1
ATOM 9570 C CA . LEU B 1 487 ? 13.102 36.312 20.453 1 87.31 487 LEU B CA 1
ATOM 9571 C C . LEU B 1 487 ? 14.156 36.406 19.359 1 87.31 487 LEU B C 1
ATOM 9573 O O . LEU B 1 487 ? 13.977 37.125 18.359 1 87.31 487 LEU B O 1
ATOM 9577 N N . LEU B 1 488 ? 15.203 35.656 19.547 1 87.19 488 LEU B N 1
ATOM 9578 C CA . LEU B 1 488 ? 16.312 35.75 18.594 1 87.19 488 LEU B CA 1
ATOM 9579 C C . LEU B 1 488 ? 16.25 34.625 17.578 1 87.19 488 LEU B C 1
ATOM 9581 O O . LEU B 1 488 ? 17.062 34.594 16.641 1 87.19 488 LEU B O 1
ATOM 9585 N N . ASP B 1 489 ? 15.297 33.812 17.734 1 88.12 489 ASP B N 1
ATOM 9586 C CA . ASP B 1 489 ? 15.211 32.625 16.859 1 88.12 489 ASP B CA 1
ATOM 9587 C C . ASP B 1 489 ? 14.508 33 15.547 1 88.12 489 ASP B C 1
ATOM 9589 O O . ASP B 1 489 ? 13.602 33.844 15.523 1 88.12 489 ASP B O 1
ATOM 9593 N N . HIS B 1 490 ? 14.992 32.375 14.469 1 85.75 490 HIS B N 1
ATOM 9594 C CA . HIS B 1 490 ? 14.312 32.531 13.188 1 85.75 490 HIS B CA 1
ATOM 9595 C C . HIS B 1 490 ? 12.906 31.938 13.25 1 85.75 490 HIS B C 1
ATOM 9597 O O . HIS B 1 490 ? 12.695 30.891 13.859 1 85.75 490 HIS B O 1
ATOM 9603 N N . PRO B 1 491 ? 11.914 32.562 12.609 1 84.06 491 PRO B N 1
ATOM 9604 C CA . PRO B 1 491 ? 10.531 32.062 12.648 1 84.06 491 PRO B CA 1
ATOM 9605 C C . PRO B 1 491 ? 10.406 30.609 12.211 1 84.06 491 PRO B C 1
ATOM 9607 O O . PRO B 1 491 ? 9.602 29.859 12.773 1 84.06 491 PRO B O 1
ATOM 9610 N N . ALA B 1 492 ? 11.172 30.203 11.281 1 82.06 492 ALA B N 1
ATOM 9611 C CA . ALA B 1 492 ? 11.125 28.828 10.812 1 82.06 492 ALA B CA 1
ATOM 9612 C C . ALA B 1 492 ? 11.5 27.844 11.922 1 82.06 492 ALA B C 1
ATOM 9614 O O . ALA B 1 492 ? 10.938 26.75 12.008 1 82.06 492 ALA B O 1
ATOM 9615 N N . MET B 1 493 ? 12.414 28.266 12.727 1 86.88 493 MET B N 1
ATOM 9616 C CA . MET B 1 493 ? 12.844 27.422 13.836 1 86.88 493 MET B CA 1
ATOM 9617 C C . MET B 1 493 ? 11.742 27.297 14.883 1 86.88 493 MET B C 1
ATOM 9619 O O . MET B 1 493 ? 11.555 26.234 15.477 1 86.88 493 MET B O 1
ATOM 9623 N N . ILE B 1 494 ? 11.102 28.375 15.055 1 88.88 494 ILE B N 1
ATOM 9624 C CA . ILE B 1 494 ? 10.008 28.375 16.031 1 88.88 494 ILE B CA 1
ATOM 9625 C C . ILE B 1 494 ? 8.914 27.406 15.57 1 88.88 494 ILE B C 1
ATOM 9627 O O . ILE B 1 494 ? 8.445 26.578 16.344 1 88.88 494 ILE B O 1
ATOM 9631 N N . ILE B 1 495 ? 8.562 27.531 14.32 1 86.31 495 ILE B N 1
ATOM 9632 C CA . ILE B 1 495 ? 7.504 26.703 13.766 1 86.31 495 ILE B CA 1
ATOM 9633 C C . ILE B 1 495 ? 7.934 25.234 13.797 1 86.31 495 ILE B C 1
ATOM 9635 O O . ILE B 1 495 ? 7.121 24.344 14.086 1 86.31 495 ILE B O 1
ATOM 9639 N N . ARG B 1 496 ? 9.148 24.969 13.539 1 87.31 496 ARG B N 1
ATOM 9640 C CA . ARG B 1 496 ? 9.672 23.609 13.57 1 87.31 496 ARG B CA 1
ATOM 9641 C C . ARG B 1 496 ? 9.578 23.016 14.969 1 87.31 496 ARG B C 1
ATOM 9643 O O . ARG B 1 496 ? 9.195 21.859 15.141 1 87.31 496 ARG B O 1
ATOM 9650 N N . ARG B 1 497 ? 9.992 23.781 15.914 1 92.12 497 ARG B N 1
ATOM 9651 C CA . ARG B 1 497 ? 9.922 23.328 17.297 1 92.12 497 ARG B CA 1
ATOM 9652 C C . ARG B 1 497 ? 8.484 23.016 17.703 1 92.12 497 ARG B C 1
ATOM 9654 O O . ARG B 1 497 ? 8.227 22 18.344 1 92.12 497 ARG B O 1
ATOM 9661 N N . LEU B 1 498 ? 7.609 23.891 17.281 1 91.12 498 LEU B N 1
ATOM 9662 C CA . LEU B 1 498 ? 6.195 23.656 17.578 1 91.12 498 LEU B CA 1
ATOM 9663 C C . LEU B 1 498 ? 5.695 22.391 16.906 1 91.12 498 LEU B C 1
ATOM 9665 O O . LEU B 1 498 ? 4.977 21.594 17.516 1 91.12 498 LEU B O 1
ATOM 9669 N N . SER B 1 499 ? 6.074 22.219 15.664 1 89.69 499 SER B N 1
ATOM 9670 C CA . SER B 1 499 ? 5.629 21.062 14.898 1 89.69 499 SER B CA 1
ATOM 9671 C C . SER B 1 499 ? 6.141 19.766 15.508 1 89.69 499 SER B C 1
ATOM 9673 O O . SER B 1 499 ? 5.422 18.766 15.539 1 89.69 499 SER B O 1
ATOM 9675 N N . ILE B 1 500 ? 7.309 19.75 15.953 1 92.75 500 ILE B N 1
ATOM 9676 C CA . ILE B 1 500 ? 7.902 18.562 16.578 1 92.75 500 ILE B CA 1
ATOM 9677 C C . ILE B 1 500 ? 7.191 18.266 17.891 1 92.75 500 ILE B C 1
ATOM 9679 O O . ILE B 1 500 ? 6.816 17.109 18.141 1 92.75 500 ILE B O 1
ATOM 9683 N N . ASP B 1 501 ? 6.977 19.25 18.609 1 94.94 501 ASP B N 1
ATOM 9684 C CA . ASP B 1 501 ? 6.332 19.062 19.906 1 94.94 501 ASP B CA 1
ATOM 9685 C C . ASP B 1 501 ? 4.867 18.672 19.75 1 94.94 501 ASP B C 1
ATOM 9687 O O . ASP B 1 501 ? 4.316 17.953 20.578 1 94.94 501 ASP B O 1
ATOM 9691 N N . GLN B 1 502 ? 4.344 19.172 18.75 1 94.31 502 GLN B N 1
ATOM 9692 C CA . GLN B 1 502 ? 2.961 18.828 18.438 1 94.31 502 GLN B CA 1
ATOM 9693 C C . GLN B 1 502 ? 2.793 17.312 18.281 1 94.31 502 GLN B C 1
ATOM 9695 O O . GLN B 1 502 ? 1.754 16.766 18.641 1 94.31 502 GLN B O 1
ATOM 9700 N N . THR B 1 503 ? 3.756 16.656 17.75 1 94.06 503 THR B N 1
ATOM 9701 C CA . THR B 1 503 ? 3.699 15.203 17.562 1 94.06 503 THR B CA 1
ATOM 9702 C C . THR B 1 503 ? 3.518 14.492 18.906 1 94.06 503 THR B C 1
ATOM 9704 O O . THR B 1 503 ? 2.768 13.516 19 1 94.06 503 THR B O 1
ATOM 9707 N N . LEU B 1 504 ? 4.152 15 19.891 1 96.06 504 LEU B N 1
ATOM 9708 C CA . LEU B 1 504 ? 3.984 14.438 21.219 1 96.06 504 LEU B CA 1
ATOM 9709 C C . LEU B 1 504 ? 2.539 14.586 21.688 1 96.06 504 LEU B C 1
ATOM 9711 O O . LEU B 1 504 ? 1.917 13.602 22.109 1 96.06 504 LEU B O 1
ATOM 9715 N N . HIS B 1 505 ? 2.082 15.758 21.609 1 97.19 505 HIS B N 1
ATOM 9716 C CA . HIS B 1 505 ? 0.777 16.047 22.188 1 97.19 505 HIS B CA 1
ATOM 9717 C C . HIS B 1 505 ? -0.344 15.406 21.375 1 97.19 505 HIS B C 1
ATOM 9719 O O . HIS B 1 505 ? -1.352 14.969 21.938 1 97.19 505 HIS B O 1
ATOM 9725 N N . SER B 1 506 ? -0.176 15.391 20.109 1 95.56 506 SER B N 1
ATOM 9726 C CA . SER B 1 506 ? -1.15 14.664 19.297 1 95.56 506 SER B CA 1
ATOM 9727 C C . SER B 1 506 ? -1.161 13.18 19.641 1 95.56 506 SER B C 1
ATOM 9729 O O . SER B 1 506 ? -2.225 12.555 19.703 1 95.56 506 SER B O 1
ATOM 9731 N N . GLY B 1 507 ? 0.025 12.625 19.812 1 95.75 507 GLY B N 1
ATOM 9732 C CA . GLY B 1 507 ? 0.13 11.234 20.219 1 95.75 507 GLY B CA 1
ATOM 9733 C C . GLY B 1 507 ? -0.552 10.953 21.547 1 95.75 507 GLY B C 1
ATOM 9734 O O . GLY B 1 507 ? -1.248 9.945 21.688 1 95.75 507 GLY B O 1
ATOM 9735 N N . LEU B 1 508 ? -0.385 11.852 22.453 1 97.06 508 LEU B N 1
ATOM 9736 C CA . LEU B 1 508 ? -1.004 11.688 23.766 1 97.06 508 LEU B CA 1
ATOM 9737 C C . LEU B 1 508 ? -2.521 11.797 23.672 1 97.06 508 LEU B C 1
ATOM 9739 O O . LEU B 1 508 ? -3.246 11.039 24.312 1 97.06 508 LEU B O 1
ATOM 9743 N N . CYS B 1 509 ? -2.977 12.703 22.891 1 95 509 CYS B N 1
ATOM 9744 C CA . CYS B 1 509 ? -4.414 12.867 22.688 1 95 509 CYS B CA 1
ATOM 9745 C C . CYS B 1 509 ? -5.047 11.578 22.188 1 95 509 CYS B C 1
ATOM 9747 O O . CYS B 1 509 ? -6.039 11.109 22.734 1 95 509 CYS B O 1
ATOM 9749 N N . VAL B 1 510 ? -4.477 11.023 21.25 1 92 510 VAL B N 1
ATOM 9750 C CA . VAL B 1 510 ? -5.086 9.875 20.578 1 92 510 VAL B CA 1
ATOM 9751 C C . VAL B 1 510 ? -4.91 8.625 21.453 1 92 510 VAL B C 1
ATOM 9753 O O . VAL B 1 510 ? -5.797 7.773 21.516 1 92 510 VAL B O 1
ATOM 9756 N N . LEU B 1 511 ? -3.773 8.547 22.047 1 94.88 511 LEU B N 1
ATOM 9757 C CA . LEU B 1 511 ? -3.482 7.402 22.906 1 94.88 511 LEU B CA 1
ATOM 9758 C C . LEU B 1 511 ? -4.523 7.27 24.016 1 94.88 511 LEU B C 1
ATOM 9760 O O . LEU B 1 511 ? -4.926 6.156 24.359 1 94.88 511 LEU B O 1
ATOM 9764 N N . HIS B 1 512 ? -5.008 8.344 24.531 1 94 512 HIS B N 1
ATOM 9765 C CA . HIS B 1 512 ? -5.895 8.328 25.703 1 94 512 HIS B CA 1
ATOM 9766 C C . HIS B 1 512 ? -7.34 8.586 25.297 1 94 512 HIS B C 1
ATOM 9768 O O . HIS B 1 512 ? -8.227 8.633 26.141 1 94 512 HIS B O 1
ATOM 9774 N N . ARG B 1 513 ? -7.594 8.703 24.094 1 89.31 513 ARG B N 1
ATOM 9775 C CA . ARG B 1 513 ? -8.914 9.062 23.578 1 89.31 513 ARG B CA 1
ATOM 9776 C C . ARG B 1 513 ? -9.945 8 23.953 1 89.31 513 ARG B C 1
ATOM 9778 O O . ARG B 1 513 ? -11.07 8.328 24.359 1 89.31 513 ARG B O 1
ATOM 9785 N N . ARG B 1 514 ? -9.609 6.766 23.766 1 84.75 514 ARG B N 1
ATOM 9786 C CA . ARG B 1 514 ? -10.547 5.664 23.969 1 84.75 514 ARG B CA 1
ATOM 9787 C C . ARG B 1 514 ? -11.023 5.617 25.406 1 84.75 514 ARG B C 1
ATOM 9789 O O . ARG B 1 514 ? -12.172 5.266 25.672 1 84.75 514 ARG B O 1
ATOM 9796 N N . LEU B 1 515 ? -10.203 6.012 26.344 1 88.62 515 LEU B N 1
ATOM 9797 C CA . LEU B 1 515 ? -10.531 5.883 27.766 1 88.62 515 LEU B CA 1
ATOM 9798 C C . LEU B 1 515 ? -11.148 7.172 28.297 1 88.62 515 LEU B C 1
ATOM 9800 O O . LEU B 1 515 ? -11.719 7.18 29.391 1 88.62 515 LEU B O 1
ATOM 9804 N N . LEU B 1 516 ? -11.109 8.195 27.484 1 88.5 516 LEU B N 1
ATOM 9805 C CA . LEU B 1 516 ? -11.523 9.523 27.922 1 88.5 516 LEU B CA 1
ATOM 9806 C C . LEU B 1 516 ? -13.008 9.539 28.281 1 88.5 516 LEU B C 1
ATOM 9808 O O . LEU B 1 516 ? -13.406 10.07 29.312 1 88.5 516 LEU B O 1
ATOM 9812 N N . PRO B 1 517 ? -13.812 8.883 27.516 1 83.25 517 PRO B N 1
ATOM 9813 C CA . PRO B 1 517 ? -15.25 8.914 27.828 1 83.25 517 PRO B CA 1
ATOM 9814 C C . PRO B 1 517 ? -15.578 8.203 29.141 1 83.25 517 PRO B C 1
ATOM 9816 O O . PRO B 1 517 ? -16.609 8.484 29.75 1 83.25 517 PRO B O 1
ATOM 9819 N N . LEU B 1 518 ? -14.719 7.395 29.547 1 86.44 518 LEU B N 1
ATOM 9820 C CA . LEU B 1 518 ? -14.969 6.605 30.75 1 86.44 518 LEU B CA 1
ATOM 9821 C C . LEU B 1 518 ? -14.312 7.25 31.969 1 86.44 518 LEU B C 1
ATOM 9823 O O . LEU B 1 518 ? -14.617 6.887 33.094 1 86.44 518 LEU B O 1
ATOM 9827 N N . ALA B 1 519 ? -13.57 8.234 31.734 1 90.62 519 ALA B N 1
ATOM 9828 C CA . ALA B 1 519 ? -12.641 8.703 32.75 1 90.62 519 ALA B CA 1
ATOM 9829 C C . ALA B 1 519 ? -13.375 9.492 33.844 1 90.62 519 ALA B C 1
ATOM 9831 O O . ALA B 1 519 ? -12.969 9.5 35 1 90.62 519 ALA B O 1
ATOM 9832 N N . ARG B 1 520 ? -14.445 10.164 33.562 1 89.06 520 ARG B N 1
ATOM 9833 C CA . ARG B 1 520 ? -15.156 10.961 34.562 1 89.06 520 ARG B CA 1
ATOM 9834 C C . ARG B 1 520 ? -15.883 10.078 35.562 1 89.06 520 ARG B C 1
ATOM 9836 O O . ARG B 1 520 ? -15.977 10.414 36.75 1 89.06 520 ARG B O 1
ATOM 9843 N N . SER B 1 521 ? -16.359 8.922 35.062 1 87.62 521 SER B N 1
ATOM 9844 C CA . SER B 1 521 ? -17.125 8.039 35.938 1 87.62 521 SER B CA 1
ATOM 9845 C C . SER B 1 521 ? -16.219 6.988 36.594 1 87.62 521 SER B C 1
ATOM 9847 O O . SER B 1 521 ? -16.562 6.438 37.625 1 87.62 521 SER B O 1
ATOM 9849 N N . ASN B 1 522 ? -15.117 6.691 35.938 1 89.62 522 ASN B N 1
ATOM 9850 C CA . ASN B 1 522 ? -14.211 5.652 36.406 1 89.62 522 ASN B CA 1
ATOM 9851 C C . ASN B 1 522 ? -12.844 6.23 36.781 1 89.62 522 ASN B C 1
ATOM 9853 O O . ASN B 1 522 ? -11.977 6.387 35.938 1 89.62 522 ASN B O 1
ATOM 9857 N N . PRO B 1 523 ? -12.617 6.316 38.062 1 90.31 523 PRO B N 1
ATOM 9858 C CA . PRO B 1 523 ? -11.383 6.969 38.5 1 90.31 523 PRO B CA 1
ATOM 9859 C C . PRO B 1 523 ? -10.125 6.234 38.062 1 90.31 523 PRO B C 1
ATOM 9861 O O . PRO B 1 523 ? -9.039 6.812 38.031 1 90.31 523 PRO B O 1
ATOM 9864 N N . GLN B 1 524 ? -10.258 4.941 37.656 1 91.44 524 GLN B N 1
ATOM 9865 C CA . GLN B 1 524 ? -9.109 4.188 37.156 1 91.44 524 GLN B CA 1
ATOM 9866 C C . GLN B 1 524 ? -8.5 4.867 35.938 1 91.44 524 GLN B C 1
ATOM 9868 O O . GLN B 1 524 ? -7.312 4.711 35.656 1 91.44 524 GLN B O 1
ATOM 9873 N N . PHE B 1 525 ? -9.312 5.688 35.281 1 92.12 525 PHE B N 1
ATOM 9874 C CA . PHE B 1 525 ? -8.867 6.289 34.031 1 92.12 525 PHE B CA 1
ATOM 9875 C C . PHE B 1 525 ? -8.656 7.789 34.188 1 92.12 525 PHE B C 1
ATOM 9877 O O . PHE B 1 525 ? -8.602 8.523 33.219 1 92.12 525 PHE B O 1
ATOM 9884 N N . SER B 1 526 ? -8.539 8.266 35.406 1 93.31 526 SER B N 1
ATOM 9885 C CA . SER B 1 526 ? -8.383 9.688 35.688 1 93.31 526 SER B CA 1
ATOM 9886 C C . SER B 1 526 ? -7.117 10.242 35.031 1 93.31 526 SER B C 1
ATOM 9888 O O . SER B 1 526 ? -7.102 11.383 34.562 1 93.31 526 SER B O 1
ATOM 9890 N N . HIS B 1 527 ? -6.102 9.406 35.031 1 94.25 527 HIS B N 1
ATOM 9891 C CA . HIS B 1 527 ? -4.855 9.844 34.406 1 94.25 527 HIS B CA 1
ATOM 9892 C C . HIS B 1 527 ? -5.043 10.07 32.906 1 94.25 527 HIS B C 1
ATOM 9894 O O . HIS B 1 527 ? -4.469 11.008 32.344 1 94.25 527 HIS B O 1
ATOM 9900 N N . SER B 1 528 ? -5.742 9.227 32.281 1 94.62 528 SER B N 1
ATOM 9901 C CA . SER B 1 528 ? -6.004 9.367 30.859 1 94.62 528 SER B CA 1
ATOM 9902 C C . SER B 1 528 ? -6.734 10.672 30.562 1 94.62 528 SER B C 1
ATOM 9904 O O . SER B 1 528 ? -6.453 11.336 29.562 1 94.62 528 SER B O 1
ATOM 9906 N N . ARG B 1 529 ? -7.664 11 31.391 1 94.88 529 ARG B N 1
ATOM 9907 C CA . ARG B 1 529 ? -8.359 12.273 31.219 1 94.88 529 ARG B CA 1
ATOM 9908 C C . ARG B 1 529 ? -7.395 13.445 31.359 1 94.88 529 ARG B C 1
ATOM 99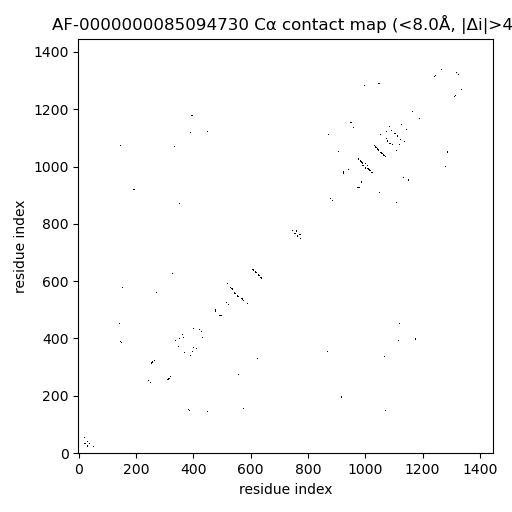10 O O . ARG B 1 529 ? -7.371 14.344 30.516 1 94.88 529 ARG B O 1
ATOM 9917 N N . GLN B 1 530 ? -6.629 13.391 32.375 1 96.62 530 GLN B N 1
ATOM 9918 C CA . GLN B 1 530 ? -5.676 14.469 32.625 1 96.62 530 GLN B CA 1
ATOM 9919 C C . GLN B 1 530 ? -4.688 14.625 31.484 1 96.62 530 GLN B C 1
ATOM 9921 O O . GLN B 1 530 ? -4.461 15.742 31 1 96.62 530 GLN B O 1
ATOM 9926 N N . ALA B 1 531 ? -4.109 13.523 31.062 1 96.81 531 ALA B N 1
ATOM 9927 C CA . ALA B 1 531 ? -3.104 13.539 30 1 96.81 531 ALA B CA 1
ATOM 9928 C C . ALA B 1 531 ? -3.699 14.039 28.688 1 96.81 531 ALA B C 1
ATOM 9930 O O . ALA B 1 531 ? -3.08 14.844 27.984 1 96.81 531 ALA B O 1
ATOM 9931 N N . ALA B 1 532 ? -4.859 13.594 28.375 1 96.5 532 ALA B N 1
ATOM 9932 C CA . ALA B 1 532 ? -5.504 13.945 27.109 1 96.5 532 ALA B CA 1
ATOM 9933 C C . ALA B 1 532 ? -5.883 15.422 27.094 1 96.5 532 ALA B C 1
ATOM 9935 O O . ALA B 1 532 ? -5.656 16.125 26.094 1 96.5 532 ALA B O 1
ATOM 9936 N N . ILE B 1 533 ? -6.441 15.922 28.156 1 97 533 ILE B N 1
ATOM 9937 C CA . ILE B 1 533 ? -6.914 17.297 28.219 1 97 533 ILE B CA 1
ATOM 9938 C C . ILE B 1 533 ? -5.719 18.25 28.234 1 97 533 ILE B C 1
ATOM 9940 O O . ILE B 1 533 ? -5.727 19.281 27.562 1 97 533 ILE B O 1
ATOM 9944 N N . ASP B 1 534 ? -4.715 17.906 29.016 1 97.94 534 ASP B N 1
ATOM 9945 C CA . ASP B 1 534 ? -3.506 18.734 29.031 1 97.94 534 ASP B CA 1
ATOM 9946 C C . ASP B 1 534 ? -2.906 18.844 27.625 1 97.94 534 ASP B C 1
ATOM 9948 O O . ASP B 1 534 ? -2.549 19.938 27.188 1 97.94 534 ASP B O 1
ATOM 9952 N N . ALA B 1 535 ? -2.793 17.703 27 1 98.19 535 ALA B N 1
ATOM 9953 C CA . ALA B 1 535 ? -2.223 17.672 25.656 1 98.19 535 ALA B CA 1
ATOM 9954 C C . ALA B 1 535 ? -3.086 18.469 24.672 1 98.19 535 ALA B C 1
ATOM 9956 O O . ALA B 1 535 ? -2.564 19.203 23.844 1 98.19 535 ALA B O 1
ATOM 9957 N N . ALA B 1 536 ? -4.367 18.312 24.766 1 97.88 536 ALA B N 1
ATOM 9958 C CA . ALA B 1 536 ? -5.293 19 23.875 1 97.88 536 ALA B CA 1
ATOM 9959 C C . ALA B 1 536 ? -5.207 20.516 24.047 1 97.88 536 ALA B C 1
ATOM 9961 O O . ALA B 1 536 ? -5.223 21.266 23.078 1 97.88 536 ALA B O 1
ATOM 9962 N N . LEU B 1 537 ? -5.16 20.922 25.266 1 98.19 537 LEU B N 1
ATOM 9963 C CA . LEU B 1 537 ? -5.09 22.359 25.547 1 98.19 537 LEU B CA 1
ATOM 9964 C C . LEU B 1 537 ? -3.777 22.953 25.047 1 98.19 537 LEU B C 1
ATOM 9966 O O . LEU B 1 537 ? -3.74 24.094 24.578 1 98.19 537 LEU B O 1
ATOM 9970 N N . ILE B 1 538 ? -2.711 22.188 25.172 1 97.62 538 ILE B N 1
ATOM 9971 C CA . ILE B 1 538 ? -1.431 22.641 24.641 1 97.62 538 ILE B CA 1
ATOM 9972 C C . ILE B 1 538 ? -1.524 22.781 23.125 1 97.62 538 ILE B C 1
ATOM 9974 O O . ILE B 1 538 ? -1.058 23.781 22.562 1 97.62 538 ILE B O 1
ATOM 9978 N N . LEU B 1 539 ? -2.098 21.844 22.438 1 97.31 539 LEU B N 1
ATOM 9979 C CA . LEU B 1 539 ? -2.26 21.906 20.984 1 97.31 539 LEU B CA 1
ATOM 9980 C C . LEU B 1 539 ? -3.086 23.125 20.578 1 97.31 539 LEU B C 1
ATOM 9982 O O . LEU B 1 539 ? -2.756 23.812 19.609 1 97.31 539 LEU B O 1
ATOM 9986 N N . LEU B 1 540 ? -4.145 23.359 21.328 1 97.69 540 LEU B N 1
ATOM 9987 C CA . LEU B 1 540 ? -4.984 24.5 21 1 97.69 540 LEU B CA 1
ATOM 9988 C C . LEU B 1 540 ? -4.25 25.812 21.281 1 97.69 540 LEU B C 1
ATOM 9990 O O . LEU B 1 540 ? -4.477 26.812 20.609 1 97.69 540 LEU B O 1
ATOM 9994 N N . SER B 1 541 ? -3.41 25.781 22.266 1 96.81 541 SER B N 1
ATOM 9995 C CA . SER B 1 541 ? -2.562 26.953 22.484 1 96.81 541 SER B CA 1
ATOM 9996 C C . SER B 1 541 ? -1.614 27.188 21.312 1 96.81 541 SER B C 1
ATOM 9998 O O . SER B 1 541 ? -1.347 28.328 20.953 1 96.81 541 SER B O 1
ATOM 10000 N N . TYR B 1 542 ? -1.059 26.094 20.797 1 94.81 542 TYR B N 1
ATOM 10001 C CA . TYR B 1 542 ? -0.214 26.188 19.609 1 94.81 542 TYR B CA 1
ATOM 10002 C C . TYR B 1 542 ? -1 26.75 18.438 1 94.81 542 TYR B C 1
ATOM 10004 O O . TYR B 1 542 ? -0.469 27.516 17.625 1 94.81 542 TYR B O 1
ATOM 10012 N N . GLN B 1 543 ? -2.232 26.312 18.297 1 94.38 543 GLN B N 1
ATOM 10013 C CA . GLN B 1 543 ? -3.094 26.812 17.234 1 94.38 543 GLN B CA 1
ATOM 10014 C C . GLN B 1 543 ? -3.264 28.328 17.344 1 94.38 543 GLN B C 1
ATOM 10016 O O . GLN B 1 543 ? -3.135 29.047 16.344 1 94.38 543 GLN B O 1
ATOM 10021 N N . ALA B 1 544 ? -3.594 28.75 18.516 1 94.06 544 ALA B N 1
ATOM 10022 C CA . ALA B 1 544 ? -3.779 30.172 18.766 1 94.06 544 ALA B CA 1
ATOM 10023 C C . ALA B 1 544 ? -2.498 30.953 18.484 1 94.06 544 ALA B C 1
ATOM 10025 O O . ALA B 1 544 ? -2.529 31.984 17.812 1 94.06 544 ALA B O 1
ATOM 10026 N N . LEU B 1 545 ? -1.438 30.406 19 1 91.94 545 LEU B N 1
ATOM 10027 C CA . LEU B 1 545 ? -0.142 31.047 18.812 1 91.94 545 LEU B CA 1
ATOM 10028 C C . LEU B 1 545 ? 0.182 31.172 17.328 1 91.94 545 LEU B C 1
ATOM 10030 O O . LEU B 1 545 ? 0.578 32.25 16.859 1 91.94 545 LEU B O 1
ATOM 10034 N N . SER B 1 546 ? 0.055 30.094 16.625 1 89.62 546 SER B N 1
ATOM 10035 C CA . SER B 1 546 ? 0.361 30.094 15.188 1 89.62 546 SER B CA 1
ATOM 10036 C C . SER B 1 546 ? -0.523 31.078 14.43 1 89.62 546 SER B C 1
ATOM 10038 O O . SER B 1 546 ? -0.058 31.75 13.516 1 89.62 546 SER B O 1
ATOM 10040 N N . HIS B 1 547 ? -1.743 31.172 14.742 1 89.06 547 HIS B N 1
ATOM 10041 C CA . HIS B 1 547 ? -2.691 32.031 14.055 1 89.06 547 HIS B CA 1
ATOM 10042 C C . HIS B 1 547 ? -2.385 33.5 14.328 1 89.06 547 HIS B C 1
ATOM 10044 O O . HIS B 1 547 ? -2.303 34.312 13.398 1 89.06 547 HIS B O 1
ATOM 10050 N N . PHE B 1 548 ? -2.18 33.844 15.531 1 89.75 548 PHE B N 1
ATOM 10051 C CA . PHE B 1 548 ? -2.012 35.25 15.906 1 89.75 548 PHE B CA 1
ATOM 10052 C C . PHE B 1 548 ? -0.629 35.75 15.508 1 89.75 548 PHE B C 1
ATOM 10054 O O . PHE B 1 548 ? -0.483 36.875 15.055 1 89.75 548 PHE B O 1
ATOM 10061 N N . GLU B 1 549 ? 0.324 34.875 15.641 1 89.69 549 GLU B N 1
ATOM 10062 C CA . GLU B 1 549 ? 1.689 35.281 15.336 1 89.69 549 GLU B CA 1
ATOM 10063 C C . GLU B 1 549 ? 1.948 35.281 13.836 1 89.69 549 GLU B C 1
ATOM 10065 O O . GLU B 1 549 ? 2.928 35.875 13.367 1 89.69 549 GLU B O 1
ATOM 10070 N N . SER B 1 550 ? 1.136 34.656 13.078 1 85.75 550 SER B N 1
ATOM 10071 C CA . SER B 1 550 ? 1.297 34.656 11.625 1 85.75 550 SER B CA 1
ATOM 10072 C C . SER B 1 550 ? 0.616 35.844 10.984 1 85.75 550 SER B C 1
ATOM 10074 O O . SER B 1 550 ? 0.708 36.062 9.773 1 85.75 550 SER B O 1
ATOM 10076 N N . GLY B 1 551 ? -0.077 36.625 11.742 1 81.5 551 GLY B N 1
ATOM 10077 C CA . GLY B 1 551 ? -0.65 37.844 11.242 1 81.5 551 GLY B CA 1
ATOM 10078 C C . GLY B 1 551 ? 0.395 38.844 10.789 1 81.5 551 GLY B C 1
ATOM 10079 O O . GLY B 1 551 ? 1.594 38.625 10.977 1 81.5 551 GLY B O 1
ATOM 10080 N N . PRO B 1 552 ? 0.012 39.906 10.203 1 81.31 552 PRO B N 1
ATOM 10081 C CA . PRO B 1 552 ? 0.927 40.875 9.594 1 81.31 552 PRO B CA 1
ATOM 10082 C C . PRO B 1 552 ? 1.925 41.469 10.602 1 81.31 552 PRO B C 1
ATOM 10084 O O . PRO B 1 552 ? 3.057 41.781 10.234 1 81.31 552 PRO B O 1
ATOM 10087 N N . THR B 1 553 ? 1.563 41.5 11.859 1 83.19 553 THR B N 1
ATOM 10088 C CA . THR B 1 553 ? 2.443 42.125 12.852 1 83.19 553 THR B CA 1
ATOM 10089 C C . THR B 1 553 ? 3.074 41.062 13.742 1 83.19 553 THR B C 1
ATOM 10091 O O . THR B 1 553 ? 3.797 41.375 14.688 1 83.19 553 THR B O 1
ATOM 10094 N N . GLY B 1 554 ? 2.885 39.875 13.367 1 86.06 554 GLY B N 1
ATOM 10095 C CA . GLY B 1 554 ? 3.359 38.812 14.227 1 86.06 554 GLY B CA 1
ATOM 10096 C C . GLY B 1 554 ? 4.75 38.312 13.867 1 86.06 554 GLY B C 1
ATOM 10097 O O . GLY B 1 554 ? 5.242 38.594 12.766 1 86.06 554 GLY B O 1
ATOM 10098 N N . ARG B 1 555 ? 5.355 37.656 14.758 1 85.75 555 ARG B N 1
ATOM 10099 C CA . ARG B 1 555 ? 6.719 37.156 14.609 1 85.75 555 ARG B CA 1
ATOM 10100 C C . ARG B 1 555 ? 6.801 36.094 13.523 1 85.75 555 ARG B C 1
ATOM 10102 O O . ARG B 1 555 ? 7.867 35.875 12.945 1 85.75 555 ARG B O 1
ATOM 10109 N N . LEU B 1 556 ? 5.754 35.438 13.281 1 86.25 556 LEU B N 1
ATOM 10110 C CA . LEU B 1 556 ? 5.746 34.375 12.305 1 86.25 556 LEU B CA 1
ATOM 10111 C C . LEU B 1 556 ? 5.137 34.812 10.984 1 86.25 556 LEU B C 1
ATOM 10113 O O . LEU B 1 556 ? 4.777 34 10.141 1 86.25 556 LEU B O 1
ATOM 10117 N N . ALA B 1 557 ? 5.074 36.094 10.836 1 81.5 557 ALA B N 1
ATOM 10118 C CA . ALA B 1 557 ? 4.488 36.656 9.617 1 81.5 557 ALA B CA 1
ATOM 10119 C C . ALA B 1 557 ? 5.211 36.125 8.383 1 81.5 557 ALA B C 1
ATOM 10121 O O . ALA B 1 557 ? 6.441 36.062 8.359 1 81.5 557 ALA B O 1
ATOM 10122 N N . GLY B 1 558 ? 4.492 35.688 7.398 1 73.38 558 GLY B N 1
ATOM 10123 C CA . GLY B 1 558 ? 5.074 35.219 6.148 1 73.38 558 GLY B CA 1
ATOM 10124 C C . GLY B 1 558 ? 5.406 33.75 6.152 1 73.38 558 GLY B C 1
ATOM 10125 O O . GLY B 1 558 ? 5.867 33.188 5.145 1 73.38 558 GLY B O 1
ATOM 10126 N N . HIS B 1 559 ? 5.168 33.094 7.277 1 76.69 559 HIS B N 1
ATOM 10127 C CA . HIS B 1 559 ? 5.539 31.688 7.371 1 76.69 559 HIS B CA 1
ATOM 10128 C C . HIS B 1 559 ? 4.316 30.812 7.629 1 76.69 559 HIS B C 1
ATOM 10130 O O . HIS B 1 559 ? 4.441 29.703 8.148 1 76.69 559 HIS B O 1
ATOM 10136 N N . LYS B 1 560 ? 3.172 31.281 7.188 1 70.19 560 LYS B N 1
ATOM 10137 C CA . LYS B 1 560 ? 1.911 30.562 7.402 1 70.19 560 LYS B CA 1
ATOM 10138 C C . LYS B 1 560 ? 1.892 29.234 6.66 1 70.19 560 LYS B C 1
ATOM 10140 O O . LYS B 1 560 ? 1.244 28.281 7.102 1 70.19 560 LYS B O 1
ATOM 10145 N N . TRP B 1 561 ? 2.646 29.172 5.703 1 65.88 561 TRP B N 1
ATOM 10146 C CA . TRP B 1 561 ? 2.631 28.016 4.816 1 65.88 561 TRP B CA 1
ATOM 10147 C C . TRP B 1 561 ? 3.293 26.812 5.48 1 65.88 561 TRP B C 1
ATOM 10149 O O . TRP B 1 561 ? 3.143 25.672 5.02 1 65.88 561 TRP B O 1
ATOM 10159 N N . LEU B 1 562 ? 3.814 27.062 6.559 1 67.25 562 LEU B N 1
ATOM 10160 C CA . LEU B 1 562 ? 4.469 25.969 7.273 1 67.25 562 LEU B CA 1
ATOM 10161 C C . LEU B 1 562 ? 3.461 25.188 8.109 1 67.25 562 LEU B C 1
ATOM 10163 O O . LEU B 1 562 ? 3.752 24.078 8.562 1 67.25 562 LEU B O 1
ATOM 10167 N N . ALA B 1 563 ? 2.23 25.75 8.148 1 73.56 563 ALA B N 1
ATOM 10168 C CA . ALA B 1 563 ? 1.165 25.016 8.82 1 73.56 563 ALA B CA 1
ATOM 10169 C C . ALA B 1 563 ? 0.467 24.062 7.852 1 73.56 563 ALA B C 1
ATOM 10171 O O . ALA B 1 563 ? -0.438 24.453 7.117 1 73.56 563 ALA B O 1
ATOM 10172 N N . THR B 1 564 ? 0.842 22.828 7.887 1 81.19 564 THR B N 1
ATOM 10173 C CA . THR B 1 564 ? 0.328 21.812 6.969 1 81.19 564 THR B CA 1
ATOM 10174 C C . THR B 1 564 ? -1.034 21.297 7.43 1 81.19 564 THR B C 1
ATOM 10176 O O . THR B 1 564 ? -1.49 21.641 8.523 1 81.19 564 THR B O 1
ATOM 10179 N N . SER B 1 565 ? -1.652 20.578 6.609 1 87.19 565 SER B N 1
ATOM 10180 C CA . SER B 1 565 ? -2.965 20.016 6.906 1 87.19 565 SER B CA 1
ATOM 10181 C C . SER B 1 565 ? -2.898 19.047 8.078 1 87.19 565 SER B C 1
ATOM 10183 O O . SER B 1 565 ? -3.869 18.891 8.828 1 87.19 565 SER B O 1
ATOM 10185 N N . ILE B 1 566 ? -1.796 18.484 8.297 1 89.06 566 ILE B N 1
ATOM 10186 C CA . ILE B 1 566 ? -1.631 17.547 9.398 1 89.06 566 ILE B CA 1
ATOM 10187 C C . ILE B 1 566 ? -1.663 18.297 10.727 1 89.06 566 ILE B C 1
ATOM 10189 O O . ILE B 1 566 ? -2.229 17.797 11.711 1 89.06 566 ILE B O 1
ATOM 10193 N N . ILE B 1 567 ? -1.012 19.391 10.711 1 89 567 ILE B N 1
ATOM 10194 C CA . ILE B 1 567 ? -1.001 20.219 11.906 1 89 567 ILE B CA 1
ATOM 10195 C C . ILE B 1 567 ? -2.424 20.656 12.242 1 89 567 ILE B C 1
ATOM 10197 O O . ILE B 1 567 ? -2.848 20.594 13.398 1 89 567 ILE B O 1
ATOM 10201 N N . ARG B 1 568 ? -3.09 21.078 11.297 1 89.25 568 ARG B N 1
ATOM 10202 C CA . ARG B 1 568 ? -4.473 21.484 11.484 1 89.25 568 ARG B CA 1
ATOM 10203 C C . ARG B 1 568 ? -5.344 20.328 11.945 1 89.25 568 ARG B C 1
ATOM 10205 O O . ARG B 1 568 ? -6.25 20.5 12.758 1 89.25 568 ARG B O 1
ATOM 10212 N N . HIS B 1 569 ? -5.059 19.234 11.391 1 90.12 569 HIS B N 1
ATOM 10213 C CA . HIS B 1 569 ? -5.766 18.031 11.797 1 90.12 569 HIS B CA 1
ATOM 10214 C C . HIS B 1 569 ? -5.594 17.75 13.281 1 90.12 569 HIS B C 1
ATOM 10216 O O . HIS B 1 569 ? -6.547 17.375 13.969 1 90.12 569 HIS B O 1
ATOM 10222 N N . ASP B 1 570 ? -4.445 17.938 13.766 1 92.56 570 ASP B N 1
ATOM 10223 C CA . ASP B 1 570 ? -4.16 17.719 15.18 1 92.56 570 ASP B CA 1
ATOM 10224 C C . ASP B 1 570 ? -4.914 18.719 16.047 1 92.56 570 ASP B C 1
ATOM 10226 O O . ASP B 1 570 ? -5.375 18.375 17.141 1 92.56 570 ASP B O 1
ATOM 10230 N N . TYR B 1 571 ? -4.996 19.922 15.586 1 94 571 TYR B N 1
ATOM 10231 C CA . TYR B 1 571 ? -5.762 20.938 16.312 1 94 571 TYR B CA 1
ATOM 10232 C C . TYR B 1 571 ? -7.238 20.562 16.375 1 94 571 TYR B C 1
ATOM 10234 O O . TYR B 1 571 ? -7.895 20.75 17.391 1 94 571 TYR B O 1
ATOM 10242 N N . LEU B 1 572 ? -7.664 20.109 15.281 1 91.12 572 LEU B N 1
ATOM 10243 C CA . LEU B 1 572 ? -9.055 19.688 15.227 1 91.12 572 LEU B CA 1
ATOM 10244 C C . LEU B 1 572 ? -9.32 18.547 16.203 1 91.12 572 LEU B C 1
ATOM 10246 O O . LEU B 1 572 ? -10.336 18.531 16.906 1 91.12 572 LEU B O 1
ATOM 10250 N N . LEU B 1 573 ? -8.453 17.625 16.188 1 91.12 573 LEU B N 1
ATOM 10251 C CA . LEU B 1 573 ? -8.555 16.516 17.125 1 91.12 573 LEU B CA 1
ATOM 10252 C C . LEU B 1 573 ? -8.586 17.016 18.562 1 91.12 573 LEU B C 1
ATOM 10254 O O . LEU B 1 573 ? -9.398 16.562 19.375 1 91.12 573 LEU B O 1
ATOM 10258 N N . ALA B 1 574 ? -7.762 17.906 18.828 1 95.31 574 ALA B N 1
ATOM 10259 C CA . ALA B 1 574 ? -7.68 18.484 20.172 1 95.31 574 ALA B CA 1
ATOM 10260 C C . ALA B 1 574 ? -8.984 19.188 20.547 1 95.31 574 ALA B C 1
ATOM 10262 O O . ALA B 1 574 ? -9.492 19 21.656 1 95.31 574 ALA B O 1
ATOM 10263 N N . ALA B 1 575 ? -9.469 19.922 19.641 1 94.19 575 ALA B N 1
ATOM 10264 C CA . ALA B 1 575 ? -10.719 20.641 19.906 1 94.19 575 ALA B CA 1
ATOM 10265 C C . ALA B 1 575 ? -11.859 19.656 20.156 1 94.19 575 ALA B C 1
ATOM 10267 O O . ALA B 1 575 ? -12.672 19.875 21.062 1 94.19 575 ALA B O 1
ATOM 10268 N N . MET B 1 576 ? -11.898 18.656 19.438 1 90.75 576 MET B N 1
ATOM 10269 C CA . MET B 1 576 ? -12.977 17.672 19.578 1 90.75 576 MET B CA 1
ATOM 10270 C C . MET B 1 576 ? -12.859 16.938 20.906 1 90.75 576 MET B C 1
ATOM 10272 O O . MET B 1 576 ? -13.875 16.562 21.5 1 90.75 576 MET B O 1
ATOM 10276 N N . LEU B 1 577 ? -11.672 16.672 21.312 1 93.06 577 LEU B N 1
ATOM 10277 C CA . LEU B 1 577 ? -11.484 15.984 22.594 1 93.06 577 LEU B CA 1
ATOM 10278 C C . LEU B 1 577 ? -11.969 16.859 23.75 1 93.06 577 LEU B C 1
ATOM 10280 O O . LEU B 1 577 ? -12.57 16.344 24.703 1 93.06 577 LEU B O 1
ATOM 10284 N N . ILE B 1 578 ? -11.688 18.109 23.625 1 94.75 578 ILE B N 1
ATOM 10285 C CA . ILE B 1 578 ? -12.164 19.047 24.656 1 94.75 578 ILE B CA 1
ATOM 10286 C C . ILE B 1 578 ? -13.688 19.094 24.641 1 94.75 578 ILE B C 1
ATOM 10288 O O . ILE B 1 578 ? -14.328 19.109 25.688 1 94.75 578 ILE B O 1
ATOM 10292 N N . CYS B 1 579 ? -14.219 19.141 23.469 1 90.44 579 CYS B N 1
ATOM 10293 C CA . CYS B 1 579 ? -15.672 19.109 23.328 1 90.44 579 CYS B CA 1
ATOM 10294 C C . CYS B 1 579 ? -16.25 17.859 23.969 1 90.44 579 CYS B C 1
ATOM 10296 O O . CYS B 1 579 ? -17.266 17.922 24.688 1 90.44 579 CYS B O 1
ATOM 10298 N N . LEU B 1 580 ? -15.648 16.734 23.75 1 88.69 580 LEU B N 1
ATOM 10299 C CA . LEU B 1 580 ? -16.109 15.461 24.281 1 88.69 580 LEU B CA 1
ATOM 10300 C C . LEU B 1 580 ? -16.078 15.477 25.812 1 88.69 580 LEU B C 1
ATOM 10302 O O . LEU B 1 580 ? -17.031 15.047 26.453 1 88.69 580 LEU B O 1
ATOM 10306 N N . ASP B 1 581 ? -15.008 15.938 26.344 1 92 581 ASP B N 1
ATOM 10307 C CA . ASP B 1 581 ? -14.867 15.984 27.797 1 92 581 ASP B CA 1
ATOM 10308 C C . ASP B 1 581 ? -15.914 16.906 28.422 1 92 581 ASP B C 1
ATOM 10310 O O . ASP B 1 581 ? -16.5 16.578 29.453 1 92 581 ASP B O 1
ATOM 10314 N N . LEU B 1 582 ? -16.078 18.078 27.812 1 90.5 582 LEU B N 1
ATOM 10315 C CA . LEU B 1 582 ? -17.047 19.047 28.328 1 90.5 582 LEU B CA 1
ATOM 10316 C C . LEU B 1 582 ? -18.469 18.5 28.234 1 90.5 582 LEU B C 1
ATOM 10318 O O . LEU B 1 582 ? -19.266 18.703 29.141 1 90.5 582 LEU B O 1
ATOM 10322 N N . ARG B 1 583 ? -18.734 17.844 27.188 1 86.5 583 ARG B N 1
ATOM 10323 C CA . ARG B 1 583 ? -20.062 17.25 27.016 1 86.5 583 ARG B CA 1
ATOM 10324 C C . ARG B 1 583 ? -20.328 16.188 28.078 1 86.5 583 ARG B C 1
ATOM 10326 O O . ARG B 1 583 ? -21.438 16.109 28.625 1 86.5 583 ARG B O 1
ATOM 10333 N N . GLN B 1 584 ? -19.375 15.383 28.359 1 85.62 584 GLN B N 1
ATOM 10334 C CA . GLN B 1 584 ? -19.5 14.344 29.375 1 85.62 584 GLN B CA 1
ATOM 10335 C C . GLN B 1 584 ? -19.688 14.953 30.766 1 85.62 584 GLN B C 1
ATOM 10337 O O . GLN B 1 584 ? -20.391 14.391 31.609 1 85.62 584 GLN B O 1
ATOM 10342 N N . GLY B 1 585 ? -19.109 16.031 30.953 1 85.75 585 GLY B N 1
ATOM 10343 C CA . GLY B 1 585 ? -19.25 16.734 32.219 1 85.75 585 GLY B CA 1
ATOM 10344 C C . GLY B 1 585 ? -20.625 17.312 32.438 1 85.75 585 GLY B C 1
ATOM 10345 O O . GLY B 1 585 ? -21.062 17.5 33.562 1 85.75 585 GLY B O 1
ATOM 10346 N N . MET B 1 586 ? -21.297 17.562 31.328 1 82.81 586 MET B N 1
ATOM 10347 C CA . MET B 1 586 ? -22.641 18.125 31.406 1 82.81 586 MET B CA 1
ATOM 10348 C C . MET B 1 586 ? -23.656 17.031 31.734 1 82.81 586 MET B C 1
ATOM 10350 O O . MET B 1 586 ? -24.672 17.312 32.375 1 82.81 586 MET B O 1
ATOM 10354 N N . ASP B 1 587 ? -23.672 15.734 31.125 1 70.06 587 ASP B N 1
ATOM 10355 C CA . ASP B 1 587 ? -24.656 14.656 31.188 1 70.06 587 ASP B CA 1
ATOM 10356 C C . ASP B 1 587 ? -24.594 13.953 32.531 1 70.06 587 ASP B C 1
ATOM 10358 O O . ASP B 1 587 ? -25.562 13.328 32.969 1 70.06 587 ASP B O 1
ATOM 10362 N N . GLY B 1 588 ? -23.375 14.023 33.25 1 68.94 588 GLY B N 1
ATOM 10363 C CA . GLY B 1 588 ? -23.438 13.094 34.375 1 68.94 588 GLY B CA 1
ATOM 10364 C C . GLY B 1 588 ? -22.594 13.523 35.531 1 68.94 588 GLY B C 1
ATOM 10365 O O . GLY B 1 588 ? -22.109 14.656 35.594 1 68.94 588 GLY B O 1
ATOM 10366 N N . THR B 1 589 ? -22.672 12.609 36.562 1 77.62 589 THR B N 1
ATOM 10367 C CA . THR B 1 589 ? -21.953 12.789 37.812 1 77.62 589 THR B CA 1
ATOM 10368 C C . THR B 1 589 ? -20.484 12.406 37.625 1 77.62 589 THR B C 1
ATOM 10370 O O . THR B 1 589 ? -20.172 11.336 37.094 1 77.62 589 THR B O 1
ATOM 10373 N N . THR B 1 590 ? -19.609 13.312 37.75 1 87 590 THR B N 1
ATOM 10374 C CA . THR B 1 590 ? -18.172 13.102 37.781 1 87 590 THR B CA 1
ATOM 10375 C C . THR B 1 590 ? -17.719 12.562 39.125 1 87 590 THR B C 1
ATOM 10377 O O . THR B 1 590 ? -18.062 13.109 40.156 1 87 590 THR B O 1
ATOM 10380 N N . HIS B 1 591 ? -17.156 11.414 39 1 90.19 591 HIS B N 1
ATOM 10381 C CA . HIS B 1 591 ? -16.578 10.867 40.219 1 90.19 591 HIS B CA 1
ATOM 10382 C C . HIS B 1 591 ? -15.633 11.875 40.875 1 90.19 591 HIS B C 1
ATOM 10384 O O . HIS B 1 591 ? -14.875 12.562 40.188 1 90.19 591 HIS B O 1
ATOM 10390 N N . PRO B 1 592 ? -15.68 11.945 42.156 1 88.56 592 PRO B N 1
ATOM 10391 C CA . PRO B 1 592 ? -14.852 12.922 42.875 1 88.56 592 PRO B CA 1
ATOM 10392 C C . PRO B 1 592 ? -13.367 12.781 42.531 1 88.56 592 PRO B C 1
ATOM 10394 O O . PRO B 1 592 ? -12.648 13.781 42.469 1 88.56 592 PRO B O 1
ATOM 10397 N N . ALA B 1 593 ? -12.93 11.617 42.281 1 88.38 593 ALA B N 1
ATOM 10398 C CA . ALA B 1 593 ? -11.523 11.352 42.031 1 88.38 593 ALA B CA 1
ATOM 10399 C C . ALA B 1 593 ? -11.141 11.828 40.625 1 88.38 593 ALA B C 1
ATOM 10401 O O . ALA B 1 593 ? -9.961 12.008 40.312 1 88.38 593 ALA B O 1
ATOM 10402 N N . SER B 1 594 ? -12.164 12.102 39.781 1 89.5 594 SER B N 1
ATOM 10403 C CA . SER B 1 594 ? -11.914 12.508 38.406 1 89.5 594 SER B CA 1
ATOM 10404 C C . SER B 1 594 ? -12.328 13.961 38.188 1 89.5 594 SER B C 1
ATOM 10406 O O . SER B 1 594 ? -12.336 14.438 37.062 1 89.5 594 SER B O 1
ATOM 10408 N N . SER B 1 595 ? -12.617 14.594 39.25 1 90.5 595 SER B N 1
ATOM 10409 C CA . SER B 1 595 ? -13.039 15.984 39.156 1 90.5 595 SER B CA 1
ATOM 10410 C C . SER B 1 595 ? -11.867 16.906 38.812 1 90.5 595 SER B C 1
ATOM 10412 O O . SER B 1 595 ? -10.711 16.547 39.062 1 90.5 595 SER B O 1
ATOM 10414 N N . ASP B 1 596 ? -12.141 18.062 38.281 1 90.88 596 ASP B N 1
ATOM 10415 C CA . ASP B 1 596 ? -11.109 19.031 37.906 1 90.88 596 ASP B CA 1
ATOM 10416 C C . ASP B 1 596 ? -10.273 19.422 39.125 1 90.88 596 ASP B C 1
ATOM 10418 O O . ASP B 1 596 ? -9.047 19.547 39.031 1 90.88 596 ASP B O 1
ATOM 10422 N N . ILE B 1 597 ? -10.945 19.594 40.188 1 90.94 597 ILE B N 1
ATOM 10423 C CA . ILE B 1 597 ? -10.281 20.031 41.406 1 90.94 597 ILE B CA 1
ATOM 10424 C C . ILE B 1 597 ? -9.266 18.984 41.844 1 90.94 597 ILE B C 1
ATOM 10426 O O . ILE B 1 597 ? -8.156 19.328 42.25 1 90.94 597 ILE B O 1
ATOM 10430 N N . THR B 1 598 ? -9.648 17.797 41.812 1 92.19 598 THR B N 1
ATOM 10431 C CA . THR B 1 598 ? -8.75 16.734 42.219 1 92.19 598 THR B CA 1
ATOM 10432 C C . THR B 1 598 ? -7.598 16.578 41.25 1 92.19 598 THR B C 1
ATOM 10434 O O . THR B 1 598 ? -6.453 16.375 41.656 1 92.19 598 THR B O 1
ATOM 10437 N N . LEU B 1 599 ? -7.816 16.656 39.969 1 92.81 599 LEU B N 1
ATOM 10438 C CA . LEU B 1 599 ? -6.82 16.359 38.938 1 92.81 599 LEU B CA 1
ATOM 10439 C C . LEU B 1 599 ? -5.875 17.547 38.75 1 92.81 599 LEU B C 1
ATOM 10441 O O . LEU B 1 599 ? -4.684 17.359 38.5 1 92.81 599 LEU B O 1
ATOM 10445 N N . TRP B 1 600 ? -6.418 18.781 38.844 1 95.12 600 TRP B N 1
ATOM 10446 C CA . TRP B 1 600 ? -5.602 19.938 38.469 1 95.12 600 TRP B CA 1
ATOM 10447 C C . TRP B 1 600 ? -5.527 20.938 39.625 1 95.12 600 TRP B C 1
ATOM 10449 O O . TRP B 1 600 ? -4.809 21.938 39.531 1 95.12 600 TRP B O 1
ATOM 10459 N N . GLY B 1 601 ? -6.297 20.75 40.719 1 92.44 601 GLY B N 1
ATOM 10460 C CA . GLY B 1 601 ? -6.32 21.672 41.844 1 92.44 601 GLY B CA 1
ATOM 10461 C C . GLY B 1 601 ? -7.176 22.906 41.562 1 92.44 601 GLY B C 1
ATOM 10462 O O . GLY B 1 601 ? -7.238 23.812 42.406 1 92.44 601 GLY B O 1
ATOM 10463 N N . ARG B 1 602 ? -7.75 22.953 40.375 1 93.38 602 ARG B N 1
ATOM 10464 C CA . ARG B 1 602 ? -8.625 24.047 40 1 93.38 602 ARG B CA 1
ATOM 10465 C C . ARG B 1 602 ? -9.625 23.594 38.938 1 93.38 602 ARG B C 1
ATOM 10467 O O . ARG B 1 602 ? -9.422 22.578 38.281 1 93.38 602 ARG B O 1
ATOM 10474 N N . ASP B 1 603 ? -10.664 24.391 38.906 1 90.88 603 ASP B N 1
ATOM 10475 C CA . ASP B 1 603 ? -11.633 24.141 37.844 1 90.88 603 ASP B CA 1
ATOM 10476 C C . ASP B 1 603 ? -11.094 24.609 36.5 1 90.88 603 ASP B C 1
ATOM 10478 O O . ASP B 1 603 ? -10.695 25.766 36.344 1 90.88 603 ASP B O 1
ATOM 10482 N N . ARG B 1 604 ? -11.102 23.75 35.562 1 93.25 604 ARG B N 1
ATOM 10483 C CA . ARG B 1 604 ? -10.492 24.078 34.281 1 93.25 604 ARG B CA 1
ATOM 10484 C C . ARG B 1 604 ? -11.555 24.266 33.188 1 93.25 604 ARG B C 1
ATOM 10486 O O . ARG B 1 604 ? -11.234 24.453 32.031 1 93.25 604 ARG B O 1
ATOM 10493 N N . ARG B 1 605 ? -12.742 24.188 33.531 1 92.38 605 ARG B N 1
ATOM 10494 C CA . ARG B 1 605 ? -13.852 24.266 32.562 1 92.38 605 ARG B CA 1
ATOM 10495 C C . ARG B 1 605 ? -13.773 25.562 31.766 1 92.38 605 ARG B C 1
ATOM 10497 O O . ARG B 1 605 ? -13.875 25.547 30.547 1 92.38 605 ARG B O 1
ATOM 10504 N N . GLU B 1 606 ? -13.57 26.688 32.438 1 92.94 606 GLU B N 1
ATOM 10505 C CA . GLU B 1 606 ? -13.531 27.969 31.75 1 92.94 606 GLU B CA 1
ATOM 10506 C C . GLU B 1 606 ? -12.336 28.062 30.812 1 92.94 606 GLU B C 1
ATOM 10508 O O . GLU B 1 606 ? -12.414 28.688 29.75 1 92.94 606 GLU B O 1
ATOM 10513 N N . GLU B 1 607 ? -11.258 27.547 31.266 1 96.25 607 GLU B N 1
ATOM 10514 C CA . GLU B 1 607 ? -10.07 27.5 30.422 1 96.25 607 GLU B CA 1
ATOM 10515 C C . GLU B 1 607 ? -10.344 26.719 29.141 1 96.25 607 GLU B C 1
ATOM 10517 O O . GLU B 1 607 ? -9.945 27.125 28.047 1 96.25 607 GLU B O 1
ATOM 10522 N N . MET B 1 608 ? -11.008 25.578 29.297 1 96.81 608 MET B N 1
ATOM 10523 C CA . MET B 1 608 ? -11.352 24.719 28.156 1 96.81 608 MET B CA 1
ATOM 10524 C C . MET B 1 608 ? -12.312 25.438 27.219 1 96.81 608 MET B C 1
ATOM 10526 O O . MET B 1 608 ? -12.141 25.406 26 1 96.81 608 MET B O 1
ATOM 10530 N N . VAL B 1 609 ? -13.289 26.141 27.75 1 96 609 VAL B N 1
ATOM 10531 C CA . VAL B 1 609 ? -14.289 26.844 26.953 1 96 609 VAL B CA 1
ATOM 10532 C C . VAL B 1 609 ? -13.625 28 26.203 1 96 609 VAL B C 1
ATOM 10534 O O . VAL B 1 609 ? -13.906 28.234 25.016 1 96 609 VAL B O 1
ATOM 10537 N N . THR B 1 610 ? -12.758 28.703 26.875 1 96.75 610 THR B N 1
ATOM 10538 C CA . THR B 1 610 ? -12.055 29.812 26.25 1 96.75 610 THR B CA 1
ATOM 10539 C C . THR B 1 610 ? -11.172 29.328 25.109 1 96.75 610 THR B C 1
ATOM 10541 O O . THR B 1 610 ? -11.078 29.969 24.062 1 96.75 610 THR B O 1
ATOM 10544 N N . ALA B 1 611 ? -10.5 28.234 25.375 1 97.56 611 ALA B N 1
ATOM 10545 C CA . ALA B 1 611 ? -9.664 27.641 24.328 1 97.56 611 ALA B CA 1
ATOM 10546 C C . ALA B 1 611 ? -10.5 27.266 23.109 1 97.56 611 ALA B C 1
ATOM 10548 O O . ALA B 1 611 ? -10.07 27.453 21.969 1 97.56 611 ALA B O 1
ATOM 10549 N N . LEU B 1 612 ? -11.68 26.719 23.297 1 96.81 612 LEU B N 1
ATOM 10550 C CA . LEU B 1 612 ? -12.578 26.344 22.219 1 96.81 612 LEU B CA 1
ATOM 10551 C C . LEU B 1 612 ? -13.078 27.578 21.469 1 96.81 612 LEU B C 1
ATOM 10553 O O . LEU B 1 612 ? -13.234 27.547 20.25 1 96.81 612 LEU B O 1
ATOM 10557 N N . GLU B 1 613 ? -13.367 28.625 22.188 1 96.81 613 GLU B N 1
ATOM 10558 C CA . GLU B 1 613 ? -13.805 29.859 21.562 1 96.81 613 GLU B CA 1
ATOM 10559 C C . GLU B 1 613 ? -12.727 30.422 20.641 1 96.81 613 GLU B C 1
ATOM 10561 O O . GLU B 1 613 ? -13.023 30.859 19.531 1 96.81 613 GLU B O 1
ATOM 10566 N N . THR B 1 614 ? -11.547 30.422 21.203 1 96.94 614 THR B N 1
ATOM 10567 C CA . THR B 1 614 ? -10.43 30.875 20.375 1 96.94 614 THR B CA 1
ATOM 10568 C C . THR B 1 614 ? -10.281 29.984 19.141 1 96.94 614 THR B C 1
ATOM 10570 O O . THR B 1 614 ? -10.062 30.484 18.031 1 96.94 614 THR B O 1
ATOM 10573 N N . SER B 1 615 ? -10.312 28.688 19.375 1 96.69 615 SER B N 1
ATOM 10574 C CA . SER B 1 615 ? -10.211 27.734 18.281 1 96.69 615 SER B CA 1
ATOM 10575 C C . SER B 1 615 ? -11.305 27.984 17.234 1 96.69 615 SER B C 1
ATOM 10577 O O . SER B 1 615 ? -11.055 27.875 16.047 1 96.69 615 SER B O 1
ATOM 10579 N N . TYR B 1 616 ? -12.484 28.25 17.703 1 95.81 616 TYR B N 1
ATOM 10580 C CA . TYR B 1 616 ? -13.594 28.578 16.812 1 95.81 616 TYR B CA 1
ATOM 10581 C C . TYR B 1 616 ? -13.25 29.75 15.898 1 95.81 616 TYR B C 1
ATOM 10583 O O . TYR B 1 616 ? -13.492 29.703 14.695 1 95.81 616 TYR B O 1
ATOM 10591 N N . HIS B 1 617 ? -12.703 30.766 16.484 1 94.81 617 HIS B N 1
ATOM 10592 C CA . HIS B 1 617 ? -12.344 31.953 15.719 1 94.81 617 HIS B CA 1
ATOM 10593 C C . HIS B 1 617 ? -11.297 31.625 14.656 1 94.81 617 HIS B C 1
ATOM 10595 O O . HIS B 1 617 ? -11.352 32.156 13.539 1 94.81 617 HIS B O 1
ATOM 10601 N N . VAL B 1 618 ? -10.383 30.812 15.023 1 93.75 618 VAL B N 1
ATOM 10602 C CA . VAL B 1 618 ? -9.32 30.438 14.094 1 93.75 618 VAL B CA 1
ATOM 10603 C C . VAL B 1 618 ? -9.906 29.641 12.93 1 93.75 618 VAL B C 1
ATOM 10605 O O . VAL B 1 618 ? -9.57 29.906 11.766 1 93.75 618 VAL B O 1
ATOM 10608 N N . TRP B 1 619 ? -10.734 28.641 13.211 1 93.5 619 TRP B N 1
ATOM 10609 C CA . TRP B 1 619 ? -11.352 27.828 12.164 1 93.5 619 TRP B CA 1
ATOM 10610 C C . TRP B 1 619 ? -12.242 28.672 11.258 1 93.5 619 TRP B C 1
ATOM 10612 O O . TRP B 1 619 ? -12.258 28.484 10.047 1 93.5 619 TRP B O 1
ATOM 10622 N N . ARG B 1 620 ? -12.938 29.562 11.836 1 92 620 ARG B N 1
ATOM 10623 C CA . ARG B 1 620 ? -13.852 30.422 11.078 1 92 620 ARG B CA 1
ATOM 10624 C C . ARG B 1 620 ? -13.094 31.281 10.078 1 92 620 ARG B C 1
ATOM 10626 O O . ARG B 1 620 ? -13.594 31.562 8.984 1 92 620 ARG B O 1
ATOM 10633 N N . ALA B 1 621 ? -11.945 31.656 10.461 1 88.94 621 ALA B N 1
ATOM 10634 C CA . ALA B 1 621 ? -11.133 32.5 9.602 1 88.94 621 ALA B CA 1
ATOM 10635 C C . ALA B 1 621 ? -10.742 31.781 8.32 1 88.94 621 ALA B C 1
ATOM 10637 O O . ALA B 1 621 ? -10.492 32.406 7.289 1 88.94 621 ALA B O 1
ATOM 10638 N N . SER B 1 622 ? -10.703 30.469 8.344 1 85.06 622 SER B N 1
ATOM 10639 C CA . SER B 1 622 ? -10.258 29.703 7.188 1 85.06 622 SER B CA 1
ATOM 10640 C C . SER B 1 622 ? -11.398 28.859 6.617 1 85.06 622 SER B C 1
ATOM 10642 O O . SER B 1 622 ? -11.164 27.938 5.824 1 85.06 622 SER B O 1
ATOM 10644 N N . LYS B 1 623 ? -12.594 29.078 6.984 1 84.25 623 LYS B N 1
ATOM 10645 C CA . LYS B 1 623 ? -13.734 28.219 6.676 1 84.25 623 LYS B CA 1
ATOM 10646 C C . LYS B 1 623 ? -14.039 28.234 5.18 1 84.25 623 LYS B C 1
ATOM 10648 O O . LYS B 1 623 ? -14.578 27.266 4.645 1 84.25 623 LYS B O 1
ATOM 10653 N N . ASP B 1 624 ? -13.602 29.266 4.477 1 79.06 624 ASP B N 1
ATOM 10654 C CA . ASP B 1 624 ? -13.969 29.406 3.07 1 79.06 624 ASP B CA 1
ATOM 10655 C C . ASP B 1 624 ? -12.953 28.703 2.166 1 79.06 624 ASP B C 1
ATOM 10657 O O . ASP B 1 624 ? -13.234 28.453 0.992 1 79.06 624 ASP B O 1
ATOM 10661 N N . THR B 1 625 ? -11.82 28.344 2.688 1 78.75 625 THR B N 1
ATOM 10662 C CA . THR B 1 625 ? -10.781 27.766 1.847 1 78.75 625 THR B CA 1
ATOM 10663 C C . THR B 1 625 ? -10.477 26.328 2.27 1 78.75 625 THR B C 1
ATOM 10665 O O . THR B 1 625 ? -9.742 25.609 1.582 1 78.75 625 THR B O 1
ATOM 10668 N N . SER B 1 626 ? -11.062 25.922 3.328 1 85.88 626 SER B N 1
ATOM 10669 C CA . SER B 1 626 ? -10.797 24.578 3.865 1 85.88 626 SER B CA 1
ATOM 10670 C C . SER B 1 626 ? -12.086 23.922 4.34 1 85.88 626 SER B C 1
ATOM 10672 O O . SER B 1 626 ? -12.805 24.469 5.176 1 85.88 626 SER B O 1
ATOM 10674 N N . ILE B 1 627 ? -12.289 22.734 3.84 1 83.56 627 ILE B N 1
ATOM 10675 C CA . ILE B 1 627 ? -13.477 21.984 4.223 1 83.56 627 ILE B CA 1
ATOM 10676 C C . ILE B 1 627 ? -13.359 21.531 5.676 1 83.56 627 ILE B C 1
ATOM 10678 O O . ILE B 1 627 ? -14.352 21.516 6.41 1 83.56 627 ILE B O 1
ATOM 10682 N N . ASP B 1 628 ? -12.242 21.203 6.078 1 83.56 628 ASP B N 1
ATOM 10683 C CA . ASP B 1 628 ? -12.016 20.781 7.457 1 83.56 628 ASP B CA 1
ATOM 10684 C C . ASP B 1 628 ? -12.227 21.938 8.43 1 83.56 628 ASP B C 1
ATOM 10686 O O . ASP B 1 628 ? -12.773 21.75 9.516 1 83.56 628 ASP B O 1
ATOM 10690 N N . ALA B 1 629 ? -11.758 23.062 7.973 1 87.38 629 ALA B N 1
ATOM 10691 C CA . ALA B 1 629 ? -11.961 24.25 8.812 1 87.38 629 ALA B CA 1
ATOM 10692 C C . ALA B 1 629 ? -13.445 24.594 8.93 1 87.38 629 ALA B C 1
ATOM 10694 O O . ALA B 1 629 ? -13.906 25 9.992 1 87.38 629 ALA B O 1
ATOM 10695 N N . PHE B 1 630 ? -14.164 24.438 7.891 1 87.56 630 PHE B N 1
ATOM 10696 C CA . PHE B 1 630 ? -15.602 24.656 7.918 1 87.56 630 PHE B CA 1
ATOM 10697 C C . PHE B 1 630 ? -16.281 23.703 8.883 1 87.56 630 PHE B C 1
ATOM 10699 O O . PHE B 1 630 ? -17.062 24.125 9.742 1 87.56 630 PHE B O 1
ATOM 10706 N N . ARG B 1 631 ? -15.953 22.469 8.703 1 84.12 631 ARG B N 1
ATOM 10707 C CA . ARG B 1 631 ? -16.531 21.438 9.57 1 84.12 631 ARG B CA 1
ATOM 10708 C C . ARG B 1 631 ? -16.172 21.703 11.031 1 84.12 631 ARG B C 1
ATOM 10710 O O . ARG B 1 631 ? -17.016 21.547 11.914 1 84.12 631 ARG B O 1
ATOM 10717 N N . ALA B 1 632 ? -14.961 22.062 11.242 1 88.38 632 ALA B N 1
ATOM 10718 C CA . ALA B 1 632 ? -14.477 22.312 12.594 1 88.38 632 ALA B CA 1
ATOM 10719 C C . ALA B 1 632 ? -15.195 23.5 13.219 1 88.38 632 ALA B C 1
ATOM 10721 O O . ALA B 1 632 ? -15.586 23.453 14.383 1 88.38 632 ALA B O 1
ATOM 10722 N N . SER B 1 633 ? -15.305 24.531 12.445 1 91 633 SER B N 1
ATOM 10723 C CA . SER B 1 633 ? -15.961 25.734 12.945 1 91 633 SER B CA 1
ATOM 10724 C C . SER B 1 633 ? -17.406 25.453 13.344 1 91 633 SER B C 1
ATOM 10726 O O . SER B 1 633 ? -17.859 25.891 14.398 1 91 633 SER B O 1
ATOM 10728 N N . GLU B 1 634 ? -18.047 24.719 12.523 1 88.56 634 GLU B N 1
ATOM 10729 C CA . GLU B 1 634 ? -19.438 24.391 12.805 1 88.56 634 GLU B CA 1
ATOM 10730 C C . GLU B 1 634 ? -19.562 23.469 14.023 1 88.56 634 GLU B C 1
ATOM 10732 O O . GLU B 1 634 ? -20.453 23.656 14.852 1 88.56 634 GLU B O 1
ATOM 10737 N N . ALA B 1 635 ? -18.734 22.469 14.039 1 87.69 635 ALA B N 1
ATOM 10738 C CA . ALA B 1 635 ? -18.75 21.516 15.156 1 87.69 635 ALA B CA 1
ATOM 10739 C C . ALA B 1 635 ? -18.5 22.219 16.484 1 87.69 635 ALA B C 1
ATOM 10741 O O . ALA B 1 635 ? -19.219 21.984 17.469 1 87.69 635 ALA B O 1
ATOM 10742 N N . VAL B 1 636 ? -17.5 23.062 16.531 1 91.69 636 VAL B N 1
ATOM 10743 C CA . VAL B 1 636 ? -17.141 23.781 17.75 1 91.69 636 VAL B CA 1
ATOM 10744 C C . VAL B 1 636 ? -18.266 24.75 18.109 1 91.69 636 VAL B C 1
ATOM 10746 O O . VAL B 1 636 ? -18.578 24.922 19.297 1 91.69 636 VAL B O 1
ATOM 10749 N N . ALA B 1 637 ? -18.812 25.328 17.094 1 91.94 637 ALA B N 1
ATOM 10750 C CA . ALA B 1 637 ? -19.906 26.266 17.328 1 91.94 637 ALA B CA 1
ATOM 10751 C C . ALA B 1 637 ? -21.078 25.562 18 1 91.94 637 ALA B C 1
ATOM 10753 O O . ALA B 1 637 ? -21.688 26.125 18.922 1 91.94 637 ALA B O 1
ATOM 10754 N N . VAL B 1 638 ? -21.438 24.453 17.516 1 90.19 638 VAL B N 1
ATOM 10755 C CA . VAL B 1 638 ? -22.547 23.688 18.078 1 90.19 638 VAL B CA 1
ATOM 10756 C C . VAL B 1 638 ? -22.281 23.375 19.547 1 90.19 638 VAL B C 1
ATOM 10758 O O . VAL B 1 638 ? -23.172 23.531 20.391 1 90.19 638 VAL B O 1
ATOM 10761 N N . MET B 1 639 ? -21.094 23 19.844 1 89.69 639 MET B N 1
ATOM 10762 C CA . MET B 1 639 ? -20.734 22.641 21.203 1 89.69 639 MET B CA 1
ATOM 10763 C C . MET B 1 639 ? -20.75 23.875 22.109 1 89.69 639 MET B C 1
ATOM 10765 O O . MET B 1 639 ? -21.203 23.797 23.25 1 89.69 639 MET B O 1
ATOM 10769 N N . LEU B 1 640 ? -20.156 24.938 21.609 1 91.69 640 LEU B N 1
ATOM 10770 C CA . LEU B 1 640 ? -20.109 26.172 22.391 1 91.69 640 LEU B CA 1
ATOM 10771 C C . LEU B 1 640 ? -21.5 26.672 22.703 1 91.69 640 LEU B C 1
ATOM 10773 O O . LEU B 1 640 ? -21.766 27.172 23.797 1 91.69 640 LEU B O 1
ATOM 10777 N N . HIS B 1 641 ? -22.312 26.531 21.766 1 90.06 641 HIS B N 1
ATOM 10778 C CA . HIS B 1 641 ? -23.703 26.938 21.984 1 90.06 641 HIS B CA 1
ATOM 10779 C C . HIS B 1 641 ? -24.359 26.094 23.078 1 90.06 641 HIS B C 1
ATOM 10781 O O . HIS B 1 641 ? -25.078 26.625 23.922 1 90.06 641 HIS B O 1
ATOM 10787 N N . LYS B 1 642 ? -24.156 24.844 23 1 86.88 642 LYS B N 1
ATOM 10788 C CA . LYS B 1 642 ? -24.734 23.938 23.984 1 86.88 642 LYS B CA 1
ATOM 10789 C C . LYS B 1 642 ? -24.188 24.234 25.391 1 86.88 642 LYS B C 1
ATOM 10791 O O . LYS B 1 642 ? -24.938 24.203 26.375 1 86.88 642 LYS B O 1
ATOM 10796 N N . ILE B 1 643 ? -22.969 24.469 25.5 1 86.62 643 ILE B N 1
ATOM 10797 C CA . ILE B 1 643 ? -22.297 24.719 26.766 1 86.62 643 ILE B CA 1
ATOM 10798 C C . ILE B 1 643 ? -22.797 26.016 27.375 1 86.62 643 ILE B C 1
ATOM 10800 O O . ILE B 1 643 ? -23.109 26.078 28.578 1 86.62 643 ILE B O 1
ATOM 10804 N N . ARG B 1 644 ? -22.938 26.984 26.578 1 86.5 644 ARG B N 1
ATOM 10805 C CA . ARG B 1 644 ? -23.328 28.297 27.078 1 86.5 644 ARG B CA 1
ATOM 10806 C C . ARG B 1 644 ? -24.812 28.344 27.391 1 86.5 644 ARG B C 1
ATOM 10808 O O . ARG B 1 644 ? -25.234 29.031 28.328 1 86.5 644 ARG B O 1
ATOM 10815 N N . SER B 1 645 ? -25.609 27.625 26.641 1 83.38 645 SER B N 1
ATOM 10816 C CA . SER B 1 645 ? -27.047 27.562 26.906 1 83.38 645 SER B CA 1
ATOM 10817 C C . SER B 1 645 ? -27.312 26.828 28.219 1 83.38 645 SER B C 1
ATOM 10819 O O . SER B 1 645 ? -28.266 27.156 28.922 1 83.38 645 SER B O 1
ATOM 10821 N N . SER B 1 646 ? -26.562 25.844 28.484 1 77.06 646 SER B N 1
ATOM 10822 C CA . SER B 1 646 ? -26.734 25.094 29.719 1 77.06 646 SER B CA 1
ATOM 10823 C C . SER B 1 646 ? -26.359 25.922 30.938 1 77.06 646 SER B C 1
ATOM 10825 O O . SER B 1 646 ? -26.875 25.719 32.031 1 77.06 646 SER B O 1
ATOM 10827 N N . GLU B 1 647 ? -25.531 26.828 30.812 1 71.69 647 GLU B N 1
ATOM 10828 C CA . GLU B 1 647 ? -25.109 27.719 31.891 1 71.69 647 GLU B CA 1
ATOM 10829 C C . GLU B 1 647 ? -26.188 28.766 32.188 1 71.69 647 GLU B C 1
ATOM 10831 O O . GLU B 1 647 ? -26.406 29.125 33.344 1 71.69 647 GLU B O 1
ATOM 10836 N N . SER B 1 648 ? -26.828 29.219 31.156 1 64.44 648 SER B N 1
ATOM 10837 C CA . SER B 1 648 ? -27.891 30.219 31.328 1 64.44 648 SER B CA 1
ATOM 10838 C C . SER B 1 648 ? -29.109 29.609 32.031 1 64.44 648 SER B C 1
ATOM 10840 O O . SER B 1 648 ? -29.781 30.281 32.812 1 64.44 648 SER B O 1
ATOM 10842 N N . THR B 1 649 ? -29.312 28.375 31.844 1 56.84 649 THR B N 1
ATOM 10843 C CA . THR B 1 649 ? -30.453 27.75 32.5 1 56.84 649 THR B CA 1
ATOM 10844 C C . THR B 1 649 ? -30.141 27.469 33.969 1 56.84 649 THR B C 1
ATOM 10846 O O . THR B 1 649 ? -31.031 27.547 34.812 1 56.84 649 THR B O 1
ATOM 10849 N N . VAL B 1 650 ? -28.969 27.219 34.375 1 52.53 650 VAL B N 1
ATOM 10850 C CA . VAL B 1 650 ? -28.641 26.969 35.75 1 52.53 650 VAL B CA 1
ATOM 10851 C C . VAL B 1 650 ? -28.641 28.281 36.531 1 52.53 650 VAL B C 1
ATOM 10853 O O . VAL B 1 650 ? -29.062 28.328 37.688 1 52.53 650 VAL B O 1
ATOM 10856 N N . GLN B 1 651 ? -28.234 29.438 36.031 1 47.06 651 GLN B N 1
ATOM 10857 C CA . GLN B 1 651 ? -28.297 30.703 36.75 1 47.06 651 GLN B CA 1
ATOM 10858 C C . GLN B 1 651 ? -29.75 31.125 37 1 47.06 651 GLN B C 1
ATOM 10860 O O . GLN B 1 651 ? -30.062 31.703 38.062 1 47.06 651 GLN B O 1
ATOM 10865 N N . SER B 1 652 ? -30.641 30.828 36.125 1 44.44 652 SER B N 1
ATOM 10866 C CA . SER B 1 652 ? -32.031 31.234 36.344 1 44.44 652 SER B CA 1
ATOM 10867 C C . SER B 1 652 ? -32.688 30.391 37.438 1 44.44 652 SER B C 1
ATOM 10869 O O . SER B 1 652 ? -33.656 30.828 38.094 1 44.44 652 SER B O 1
ATOM 10871 N N . SER B 1 653 ? -32.156 29.219 37.656 1 40.22 653 SER B N 1
ATOM 10872 C CA . SER B 1 653 ? -32.875 28.406 38.656 1 40.22 653 SER B CA 1
ATOM 10873 C C . SER B 1 653 ? -32.375 28.766 40.062 1 40.22 653 SER B C 1
ATOM 10875 O O . SER B 1 653 ? -33 28.344 41.062 1 40.22 653 SER B O 1
ATOM 10877 N N . GLU B 1 654 ? -31.203 29.344 40.312 1 35.34 654 GLU B N 1
ATOM 10878 C CA . GLU B 1 654 ? -30.766 29.594 41.688 1 35.34 654 GLU B CA 1
ATOM 10879 C C . GLU B 1 654 ? -31.375 30.875 42.25 1 35.34 654 GLU B C 1
ATOM 10881 O O . GLU B 1 654 ? -31.188 31.188 43.438 1 35.34 654 GLU B O 1
ATOM 10886 N N . THR B 1 655 ? -31.828 31.906 41.5 1 34.41 655 THR B N 1
ATOM 10887 C CA . THR B 1 655 ? -32.25 33.156 42.094 1 34.41 655 THR B CA 1
ATOM 10888 C C . THR B 1 655 ? -33.562 32.969 42.875 1 34.41 655 THR B C 1
ATOM 10890 O O . THR B 1 655 ? -34.125 33.938 43.375 1 34.41 655 THR B O 1
ATOM 10893 N N . THR B 1 656 ? -34.156 31.859 42.969 1 32.44 656 THR B N 1
ATOM 10894 C CA . THR B 1 656 ? -35.438 31.984 43.688 1 32.44 656 THR B CA 1
ATOM 10895 C C . THR B 1 656 ? -35.188 32 45.188 1 32.44 656 THR B C 1
ATOM 10897 O O . THR B 1 656 ? -36.125 31.891 45.969 1 32.44 656 THR B O 1
ATOM 10900 N N . VAL B 1 657 ? -34 31.828 45.781 1 29.22 657 VAL B N 1
ATOM 10901 C CA . VAL B 1 657 ? -34.219 31.719 47.219 1 29.22 657 VAL B CA 1
ATOM 10902 C C . VAL B 1 657 ? -34.438 33.125 47.812 1 29.22 657 VAL B C 1
ATOM 10904 O O . VAL B 1 657 ? -35.438 33.344 48.5 1 29.22 657 VAL B O 1
ATOM 10907 N N . SER B 1 658 ? -33.469 33.75 48.844 1 25.89 658 SER B N 1
ATOM 10908 C CA . SER B 1 658 ? -33.688 34.438 50.125 1 25.89 658 SER B CA 1
ATOM 10909 C C . SER B 1 658 ? -33.75 35.938 49.969 1 25.89 658 SER B C 1
ATOM 10911 O O . SER B 1 658 ? -32.719 36.625 49.938 1 25.89 658 SER B O 1
ATOM 10913 N N . SER B 1 659 ? -34.438 36.594 49.062 1 24.31 659 SER B N 1
ATOM 10914 C CA . SER B 1 659 ? -34.719 38.031 49.125 1 24.31 659 SER B CA 1
ATOM 10915 C C . SER B 1 659 ? -35.469 38.375 50.438 1 24.31 659 SER B C 1
ATOM 10917 O O . SER B 1 659 ? -36.656 38.031 50.594 1 24.31 659 SER B O 1
ATOM 10919 N N . ILE B 1 660 ? -34.719 38.625 51.656 1 21.48 660 ILE B N 1
ATOM 10920 C CA . ILE B 1 660 ? -35.031 39.469 52.812 1 21.48 660 ILE B CA 1
ATOM 10921 C C . ILE B 1 660 ? -35.281 40.906 52.344 1 21.48 660 ILE B C 1
ATOM 10923 O O . ILE B 1 660 ? -34.531 41.406 51.5 1 21.48 660 ILE B O 1
ATOM 10927 N N . PRO B 1 661 ? -36.188 41.812 52.875 1 23.06 661 PRO B N 1
ATOM 10928 C CA . PRO B 1 661 ? -36.844 43.062 52.469 1 23.06 661 PRO B CA 1
ATOM 10929 C C . PRO B 1 661 ? -35.969 44.281 52.688 1 23.06 661 PRO B C 1
ATOM 10931 O O . PRO B 1 661 ? -36.406 45.406 52.5 1 23.06 661 PRO B O 1
ATOM 10934 N N . SER B 1 662 ? -34.594 44.312 52.75 1 20.31 662 SER B N 1
ATOM 10935 C CA . SER B 1 662 ? -34.188 45.5 53.469 1 20.31 662 SER B CA 1
ATOM 10936 C C . SER B 1 662 ? -34.781 46.75 52.875 1 20.31 662 SER B C 1
ATOM 10938 O O . SER B 1 662 ? -35.25 46.75 51.719 1 20.31 662 SER B O 1
ATOM 10940 N N . VAL B 1 663 ? -34.094 47.969 53.375 1 19.66 663 VAL B N 1
ATOM 10941 C CA . VAL B 1 663 ? -34.25 49.375 53.781 1 19.66 663 VAL B CA 1
ATOM 10942 C C . VAL B 1 663 ? -34.344 50.25 52.562 1 19.66 663 VAL B C 1
ATOM 10944 O O . VAL B 1 663 ? -33.812 49.906 51.5 1 19.66 663 VAL B O 1
ATOM 10947 N N . GLU B 1 664 ? -34.844 51.562 52.75 1 19.34 664 GLU B N 1
ATOM 10948 C CA . GLU B 1 664 ? -35.469 52.688 52.094 1 19.34 664 GLU B CA 1
ATOM 10949 C C . GLU B 1 664 ? -34.469 53.438 51.188 1 19.34 664 GLU B C 1
ATOM 10951 O O . GLU B 1 664 ? -33.312 53.688 51.594 1 19.34 664 GLU B O 1
ATOM 10956 N N . SER B 1 665 ? -34.656 53.531 49.875 1 19.42 665 SER B N 1
ATOM 10957 C CA . SER B 1 665 ? -34.125 54.125 48.625 1 19.42 665 SER B CA 1
ATOM 10958 C C . SER B 1 665 ? -34.188 55.656 48.688 1 19.42 665 SER B C 1
ATOM 10960 O O . SER B 1 665 ? -35.25 56.25 48.531 1 19.42 665 SER B O 1
ATOM 10962 N N . LEU B 1 666 ? -33.344 56.25 49.781 1 17.69 666 LEU B N 1
ATOM 10963 C CA . LEU B 1 666 ? -33.5 57.688 49.844 1 17.69 666 LEU B CA 1
ATOM 10964 C C . LEU B 1 666 ? -33.469 58.312 48.469 1 17.69 666 LEU B C 1
ATOM 10966 O O . LEU B 1 666 ? -32.812 57.812 47.562 1 17.69 666 LEU B O 1
ATOM 10970 N N . GLU B 1 667 ? -33.906 59.562 48.219 1 18.69 667 GLU B N 1
ATOM 10971 C CA . GLU B 1 667 ? -34.75 60.438 47.406 1 18.69 667 GLU B CA 1
ATOM 10972 C C . GLU B 1 667 ? -33.969 61.062 46.25 1 18.69 667 GLU B C 1
ATOM 10974 O O . GLU B 1 667 ? -32.75 60.875 46.156 1 18.69 667 GLU B O 1
ATOM 10979 N N . ILE B 1 668 ? -33.812 62.406 46.094 1 18.34 668 ILE B N 1
ATOM 10980 C CA . ILE B 1 668 ? -34.281 63.469 45.188 1 18.34 668 ILE B CA 1
ATOM 10981 C C . ILE B 1 668 ? -33.156 63.844 44.25 1 18.34 668 ILE B C 1
ATOM 10983 O O . ILE B 1 668 ? -33.344 63.844 43.031 1 18.34 668 ILE B O 1
ATOM 10987 N N . SER B 1 669 ? -32.312 65.188 44.281 1 18.95 669 SER B N 1
ATOM 10988 C CA . SER B 1 669 ? -32.844 66.312 43.531 1 18.95 669 SER B CA 1
ATOM 10989 C C . SER B 1 669 ? -32.156 66.438 42.188 1 18.95 669 SER B C 1
ATOM 10991 O O . SER B 1 669 ? -31.062 65.938 42 1 18.95 669 SER B O 1
ATOM 10993 N N . PRO B 1 670 ? -32.281 67.812 41.375 1 19.81 670 PRO B N 1
ATOM 10994 C CA . PRO B 1 670 ? -32.625 68.25 40.031 1 19.81 670 PRO B CA 1
ATOM 10995 C C . PRO B 1 670 ? -31.406 68.438 39.156 1 19.81 670 PRO B C 1
ATOM 10997 O O . PRO B 1 670 ? -31.547 68.75 37.938 1 19.81 670 PRO B O 1
ATOM 11000 N N . LYS B 1 671 ? -30.125 68.5 39.562 1 22.73 671 LYS B N 1
ATOM 11001 C CA . LYS B 1 671 ? -29.531 69.625 38.812 1 22.73 671 LYS B CA 1
ATOM 11002 C C . LYS B 1 671 ? -29.547 69.312 37.312 1 22.73 671 LYS B C 1
ATOM 11004 O O . LYS B 1 671 ? -29.359 68.188 36.875 1 22.73 671 LYS B O 1
ATOM 11009 N N . PRO B 1 672 ? -29.828 70.312 36.312 1 21.77 672 PRO B N 1
ATOM 11010 C CA . PRO B 1 672 ? -30.391 70.562 34.969 1 21.77 672 PRO B CA 1
ATOM 11011 C C . PRO B 1 672 ? -29.516 70.062 33.844 1 21.77 672 PRO B C 1
ATOM 11013 O O . PRO B 1 672 ? -29.984 69.875 32.719 1 21.77 672 PRO B O 1
ATOM 11016 N N . GLU B 1 673 ? -28.234 69.938 34.094 1 21.14 673 GLU B N 1
ATOM 11017 C CA . GLU B 1 673 ? -27.359 70.438 33.062 1 21.14 673 GLU B CA 1
ATOM 11018 C C . GLU B 1 673 ? -27.375 69.562 31.812 1 21.14 673 GLU B C 1
ATOM 11020 O O . GLU B 1 673 ? -27.703 68.375 31.922 1 21.14 673 GLU B O 1
ATOM 11025 N N . ILE B 1 674 ? -26.672 69.938 30.719 1 23.06 674 ILE B N 1
ATOM 11026 C CA . ILE B 1 674 ? -26.734 69.812 29.266 1 23.06 674 ILE B CA 1
ATOM 11027 C C . ILE B 1 674 ? -26.438 68.438 28.797 1 23.06 674 ILE B C 1
ATOM 11029 O O . ILE B 1 674 ? -25.391 67.875 29.109 1 23.06 674 ILE B O 1
ATOM 11033 N N . SER B 1 675 ? -27.5 67.5 28.484 1 19.89 675 SER B N 1
ATOM 11034 C CA . SER B 1 675 ? -27.828 66.125 28.328 1 19.89 675 SER B CA 1
ATOM 11035 C C . SER B 1 675 ? -27.234 65.5 27.047 1 19.89 675 SER B C 1
ATOM 11037 O O . SER B 1 675 ? -27.891 65.438 26.016 1 19.89 675 SER B O 1
ATOM 11039 N N . PRO B 1 676 ? -25.875 65.812 26.766 1 21.14 676 PRO B N 1
ATOM 11040 C CA . PRO B 1 676 ? -25.484 65.688 25.359 1 21.14 676 PRO B CA 1
ATOM 11041 C C . PRO B 1 676 ? -25.844 64.312 24.781 1 21.14 676 PRO B C 1
ATOM 11043 O O . PRO B 1 676 ? -25.922 63.312 25.531 1 21.14 676 PRO B O 1
ATOM 11046 N N . GLU B 1 677 ? -26.484 64.188 23.562 1 21.25 677 GLU B N 1
ATOM 11047 C CA . GLU B 1 677 ? -27.281 63.25 22.766 1 21.25 677 GLU B CA 1
ATOM 11048 C C . GLU B 1 677 ? -26.469 62.031 22.375 1 21.25 677 GLU B C 1
ATOM 11050 O O . GLU B 1 677 ? -25.656 62.062 21.438 1 21.25 677 GLU B O 1
ATOM 11055 N N . GLN B 1 678 ? -25.766 61.375 23.328 1 18.84 678 GLN B N 1
ATOM 11056 C CA . GLN B 1 678 ? -24.781 60.344 22.953 1 18.84 678 GLN B CA 1
ATOM 11057 C C . GLN B 1 678 ? -25.438 59.219 22.156 1 18.84 678 GLN B C 1
ATOM 11059 O O . GLN B 1 678 ? -26.438 58.656 22.594 1 18.84 678 GLN B O 1
ATOM 11064 N N . PHE B 1 679 ? -25.219 59.188 20.75 1 20.98 679 PHE B N 1
ATOM 11065 C CA . PHE B 1 679 ? -25.75 58.312 19.734 1 20.98 679 PHE B CA 1
ATOM 11066 C C . PHE B 1 679 ? -25.625 56.844 20.172 1 20.98 679 PHE B C 1
ATOM 11068 O O . PHE B 1 679 ? -24.516 56.312 20.328 1 20.98 679 PHE B O 1
ATOM 11075 N N . VAL B 1 680 ? -26.531 56.375 21.047 1 21.84 680 VAL B N 1
ATOM 11076 C CA . VAL B 1 680 ? -26.609 55 21.594 1 21.84 680 VAL B CA 1
ATOM 11077 C C . VAL B 1 680 ? -26.891 54 20.484 1 21.84 680 VAL B C 1
ATOM 11079 O O . VAL B 1 680 ? -27.969 54.031 19.875 1 21.84 680 VAL B O 1
ATOM 11082 N N . PRO B 1 681 ? -25.844 53.75 19.656 1 21.94 681 PRO B N 1
ATOM 11083 C CA . PRO B 1 681 ? -26.203 52.906 18.5 1 21.94 681 PRO B CA 1
ATOM 11084 C C . PRO B 1 681 ? -27.031 51.688 18.891 1 21.94 681 PRO B C 1
ATOM 11086 O O . PRO B 1 681 ? -26.938 51.219 20.016 1 21.94 681 PRO B O 1
ATOM 11089 N N . SER B 1 682 ? -28.188 51.562 18.297 1 23.06 682 SER B N 1
ATOM 11090 C CA . SER B 1 682 ? -29.25 50.562 18.453 1 23.06 682 SER B CA 1
ATOM 11091 C C . SER B 1 682 ? -28.688 49.156 18.547 1 23.06 682 SER B C 1
ATOM 11093 O O . SER B 1 682 ? -27.719 48.844 17.844 1 23.06 682 SER B O 1
ATOM 11095 N N . GLN B 1 683 ? -28.875 48.562 19.641 1 22.55 683 GLN B N 1
ATOM 11096 C CA . GLN B 1 683 ? -28.594 47.219 20.156 1 22.55 683 GLN B CA 1
ATOM 11097 C C . GLN B 1 683 ? -29.109 46.156 19.219 1 22.55 683 GLN B C 1
ATOM 11099 O O . GLN B 1 683 ? -30.203 45.594 19.406 1 22.55 683 GLN B O 1
ATOM 11104 N N . MET B 1 684 ? -29 46.438 17.859 1 24.48 684 MET B N 1
ATOM 11105 C CA . MET B 1 684 ? -29.594 45.375 17.047 1 24.48 684 MET B CA 1
ATOM 11106 C C . MET B 1 684 ? -29.047 44 17.469 1 24.48 684 MET B C 1
ATOM 11108 O O . MET B 1 684 ? -27.844 43.844 17.703 1 24.48 684 MET B O 1
ATOM 11112 N N . ASP B 1 685 ? -29.938 43.312 18.109 1 24.55 685 ASP B N 1
ATOM 11113 C CA . ASP B 1 685 ? -29.719 41.938 18.562 1 24.55 685 ASP B CA 1
ATOM 11114 C C . ASP B 1 685 ? -29.078 41.094 17.469 1 24.55 685 ASP B C 1
ATOM 11116 O O . ASP B 1 685 ? -29.672 40.906 16.406 1 24.55 685 ASP B O 1
ATOM 11120 N N . PRO B 1 686 ? -27.781 41.312 17.281 1 24.42 686 PRO B N 1
ATOM 11121 C CA . PRO B 1 686 ? -27.109 40.719 16.109 1 24.42 686 PRO B CA 1
ATOM 11122 C C . PRO B 1 686 ? -27.438 39.25 15.914 1 24.42 686 PRO B C 1
ATOM 11124 O O . PRO B 1 686 ? -26.953 38.625 14.961 1 24.42 686 PRO B O 1
ATOM 11127 N N . TYR B 1 687 ? -27.859 38.688 17.047 1 23.73 687 TYR B N 1
ATOM 11128 C CA . TYR B 1 687 ? -27.844 37.219 16.922 1 23.73 687 TYR B CA 1
ATOM 11129 C C . TYR B 1 687 ? -29.062 36.719 16.141 1 23.73 687 TYR B C 1
ATOM 11131 O O . TYR B 1 687 ? -29.312 35.531 16.062 1 23.73 687 TYR B O 1
ATOM 11139 N N . SER B 1 688 ? -30.031 37.75 15.922 1 24.31 688 SER B N 1
ATOM 11140 C CA . SER B 1 688 ? -31.188 37.188 15.227 1 24.31 688 SER B CA 1
ATOM 11141 C C . SER B 1 688 ? -30.812 36.75 13.82 1 24.31 688 SER B C 1
ATOM 11143 O O . SER B 1 688 ? -30.547 37.562 12.945 1 24.31 688 SER B O 1
ATOM 11145 N N . LEU B 1 689 ? -30.219 35.688 13.805 1 24.36 689 LEU B N 1
ATOM 11146 C CA . LEU B 1 689 ? -29.734 35.062 12.594 1 24.36 689 LEU B CA 1
ATOM 11147 C C . LEU B 1 689 ? -30.859 34.812 11.602 1 24.36 689 LEU B C 1
ATOM 11149 O O . LEU B 1 689 ? -30.719 34.031 10.664 1 24.36 689 LEU B O 1
ATOM 11153 N N . THR B 1 690 ? -32.031 35.531 11.844 1 26.75 690 THR B N 1
ATOM 11154 C CA . THR B 1 690 ? -33.094 35.062 10.977 1 26.75 690 THR B CA 1
ATOM 11155 C C . THR B 1 690 ? -32.812 35.406 9.516 1 26.75 690 THR B C 1
ATOM 11157 O O . THR B 1 690 ? -33.719 35.344 8.672 1 26.75 690 THR B O 1
ATOM 11160 N N . LEU B 1 691 ? -31.859 36.312 9.266 1 26.52 691 LEU B N 1
ATOM 11161 C CA . LEU B 1 691 ? -32.062 36.781 7.898 1 26.52 691 LEU B CA 1
ATOM 11162 C C . LEU B 1 691 ? -31.859 35.625 6.902 1 26.52 691 LEU B C 1
ATOM 11164 O O . LEU B 1 691 ? -30.859 34.906 6.98 1 26.52 691 LEU B O 1
ATOM 11168 N N . PRO B 1 692 ? -32.969 35.219 6.273 1 28.41 692 PRO B N 1
ATOM 11169 C CA . PRO B 1 692 ? -32.906 34.125 5.312 1 28.41 692 PRO B CA 1
ATOM 11170 C C . PRO B 1 692 ? -31.828 34.344 4.246 1 28.41 692 PRO B C 1
ATOM 11172 O O . PRO B 1 692 ? -31.594 35.5 3.838 1 28.41 692 PRO B O 1
ATOM 11175 N N . PHE B 1 693 ? -30.797 33.531 4.262 1 25.62 693 PHE B N 1
ATOM 11176 C CA . PHE B 1 693 ? -29.578 33.656 3.453 1 25.62 693 PHE B CA 1
ATOM 11177 C C . PHE B 1 693 ? -29.922 33.969 2.008 1 25.62 693 PHE B C 1
ATOM 11179 O O . PHE B 1 693 ? -29.047 34.375 1.229 1 25.62 693 PHE B O 1
ATOM 11186 N N . SER B 1 694 ? -31.203 33.812 1.653 1 28.59 694 SER B N 1
ATOM 11187 C CA . SER B 1 694 ? -31.547 34.031 0.255 1 28.59 694 SER B CA 1
ATOM 11188 C C . SER B 1 694 ? -31.328 35.5 -0.147 1 28.59 694 SER B C 1
ATOM 11190 O O . SER B 1 694 ? -30.984 35.781 -1.299 1 28.59 694 SER B O 1
ATOM 11192 N N . GLU B 1 695 ? -31.734 36.344 0.812 1 27.02 695 GLU B N 1
ATOM 11193 C CA . GLU B 1 695 ? -31.859 37.719 0.372 1 27.02 695 GLU B CA 1
ATOM 11194 C C . GLU B 1 695 ? -30.484 38.344 0.191 1 27.02 695 GLU B C 1
ATOM 11196 O O . GLU B 1 695 ? -30.344 39.406 -0.449 1 27.02 695 GLU B O 1
ATOM 11201 N N . ILE B 1 696 ? -29.594 37.812 1.01 1 25.03 696 ILE B N 1
ATOM 11202 C CA . ILE B 1 696 ? -28.375 38.625 0.986 1 25.03 696 ILE B CA 1
ATOM 11203 C C . ILE B 1 696 ? -27.703 38.5 -0.376 1 25.03 696 ILE B C 1
ATOM 11205 O O . ILE B 1 696 ? -27.078 39.438 -0.861 1 25.03 696 ILE B O 1
ATOM 11209 N N . VAL B 1 697 ? -27.75 37.281 -0.94 1 26.36 697 VAL B N 1
ATOM 11210 C CA . VAL B 1 697 ? -26.859 37.062 -2.076 1 26.36 697 VAL B CA 1
ATOM 11211 C C . VAL B 1 697 ? -27.438 37.719 -3.32 1 26.36 697 VAL B C 1
ATOM 11213 O O . VAL B 1 697 ? -26.906 37.594 -4.418 1 26.36 697 VAL B O 1
ATOM 11216 N N . ALA B 1 698 ? -28.641 38.312 -3.117 1 24.42 698 ALA B N 1
ATOM 11217 C CA . ALA B 1 698 ? -29.172 38.688 -4.414 1 24.42 698 ALA B CA 1
ATOM 11218 C C . ALA B 1 698 ? -28.375 39.844 -5.016 1 24.42 698 ALA B C 1
ATOM 11220 O O . ALA B 1 698 ? -28.516 40.156 -6.199 1 24.42 698 ALA B O 1
ATOM 11221 N N . SER B 1 699 ? -27.969 40.906 -4.098 1 22.23 699 SER B N 1
ATOM 11222 C CA . SER B 1 699 ? -27.734 42.125 -4.832 1 22.23 699 SER B CA 1
ATOM 11223 C C . SER B 1 699 ? -26.359 42.125 -5.484 1 22.23 699 SER B C 1
ATOM 11225 O O . SER B 1 699 ? -25.328 42.219 -4.797 1 22.23 699 SER B O 1
ATOM 11227 N N . PRO B 1 700 ? -26.109 41.719 -6.75 1 24.23 700 PRO B N 1
ATOM 11228 C CA . PRO B 1 700 ? -24.875 41.531 -7.52 1 24.23 700 PRO B CA 1
ATOM 11229 C C . PRO B 1 700 ? -24.031 42.812 -7.594 1 24.23 700 PRO B C 1
ATOM 11231 O O . PRO B 1 700 ? -22.797 42.719 -7.73 1 24.23 700 PRO B O 1
ATOM 11234 N N . GLY B 1 701 ? -24.719 44 -7.723 1 27.16 701 GLY B N 1
ATOM 11235 C CA . GLY B 1 701 ? -24.219 45.125 -8.5 1 27.16 701 GLY B CA 1
ATOM 11236 C C . GLY B 1 701 ? -23.219 45.969 -7.738 1 27.16 701 GLY B C 1
ATOM 11237 O O . GLY B 1 701 ? -22.625 46.906 -8.305 1 27.16 701 GLY B O 1
ATOM 11238 N N . ALA B 1 702 ? -23.297 46.125 -6.441 1 27.39 702 ALA B N 1
ATOM 11239 C CA . ALA B 1 702 ? -22.969 47.438 -5.938 1 27.39 702 ALA B CA 1
ATOM 11240 C C . ALA B 1 702 ? -21.453 47.625 -5.797 1 27.39 702 ALA B C 1
ATOM 11242 O O . ALA B 1 702 ? -20.984 48.5 -5.07 1 27.39 702 ALA B O 1
ATOM 11243 N N . ILE B 1 703 ? -20.609 46.594 -6.164 1 27.23 703 ILE B N 1
ATOM 11244 C CA . ILE B 1 703 ? -19.219 46.969 -5.898 1 27.23 703 ILE B CA 1
ATOM 11245 C C . ILE B 1 703 ? -18.75 48 -6.934 1 27.23 703 ILE B C 1
ATOM 11247 O O . ILE B 1 703 ? -18.844 47.75 -8.141 1 27.23 703 ILE B O 1
ATOM 11251 N N . ASP B 1 704 ? -18.688 49.219 -6.605 1 29.28 704 ASP B N 1
ATOM 11252 C CA . ASP B 1 704 ? -18.25 50.344 -7.41 1 29.28 704 ASP B CA 1
ATOM 11253 C C . ASP B 1 704 ? -16.797 50.156 -7.875 1 29.28 704 ASP B C 1
ATOM 11255 O O . ASP B 1 704 ? -15.875 50.188 -7.066 1 29.28 704 ASP B O 1
ATOM 11259 N N . TRP B 1 705 ? -16.484 49.719 -9.062 1 31.64 705 TRP B N 1
ATOM 11260 C CA . TRP B 1 705 ? -15.25 49.375 -9.766 1 31.64 705 TRP B CA 1
ATOM 11261 C C . TRP B 1 705 ? -14.32 50.594 -9.867 1 31.64 705 TRP B C 1
ATOM 11263 O O . TRP B 1 705 ? -13.102 50.438 -9.93 1 31.64 705 TRP B O 1
ATOM 11273 N N . VAL B 1 706 ? -14.898 51.719 -9.875 1 33.88 706 VAL B N 1
ATOM 11274 C CA . VAL B 1 706 ? -14.141 52.938 -10.188 1 33.88 706 VAL B CA 1
ATOM 11275 C C . VAL B 1 706 ? -13.234 53.281 -9.008 1 33.88 706 VAL B C 1
ATOM 11277 O O . VAL B 1 706 ? -12.062 53.594 -9.188 1 33.88 706 VAL B O 1
ATOM 11280 N N . GLU B 1 707 ? -13.891 53.281 -7.844 1 31.19 707 GLU B N 1
ATOM 11281 C CA . GLU B 1 707 ? -13.141 53.812 -6.711 1 31.19 707 GLU B CA 1
ATOM 11282 C C . GLU B 1 707 ? -11.969 52.906 -6.352 1 31.19 707 GLU B C 1
ATOM 11284 O O . GLU B 1 707 ? -10.961 53.375 -5.812 1 31.19 707 GLU B O 1
ATOM 11289 N N . PHE B 1 708 ? -12.188 51.625 -6.645 1 29.36 708 PHE B N 1
ATOM 11290 C CA . PHE B 1 708 ? -11.109 50.719 -6.324 1 29.36 708 PHE B CA 1
ATOM 11291 C C . PHE B 1 708 ? -9.891 50.969 -7.199 1 29.36 708 PHE B C 1
ATOM 11293 O O . PHE B 1 708 ? -8.758 50.969 -6.707 1 29.36 708 PHE B O 1
ATOM 11300 N N . ASP B 1 709 ? -10.078 51.375 -8.406 1 30.75 709 ASP B N 1
ATOM 11301 C CA . ASP B 1 709 ? -9.016 51.75 -9.336 1 30.75 709 ASP B CA 1
ATOM 11302 C C . ASP B 1 709 ? -8.203 52.938 -8.805 1 30.75 709 ASP B C 1
ATOM 11304 O O . ASP B 1 709 ? -6.977 52.969 -8.945 1 30.75 709 ASP B O 1
ATOM 11308 N N . ARG B 1 710 ? -8.984 53.844 -8.297 1 32.81 710 ARG B N 1
ATOM 11309 C CA . ARG B 1 710 ? -8.367 55.094 -7.895 1 32.81 710 ARG B CA 1
ATOM 11310 C C . ARG B 1 710 ? -7.301 54.875 -6.828 1 32.81 710 ARG B C 1
ATOM 11312 O O . ARG B 1 710 ? -6.25 55.531 -6.844 1 32.81 710 ARG B O 1
ATOM 11319 N N . TYR B 1 711 ? -7.777 54 -5.848 1 29.98 711 TYR B N 1
ATOM 11320 C CA . TYR B 1 711 ? -6.891 53.938 -4.691 1 29.98 711 TYR B CA 1
ATOM 11321 C C . TYR B 1 711 ? -5.555 53.312 -5.074 1 29.98 711 TYR B C 1
ATOM 11323 O O . TYR B 1 711 ? -4.531 53.562 -4.434 1 29.98 711 TYR B O 1
ATOM 11331 N N . VAL B 1 712 ? -5.676 52.406 -6.035 1 26.03 712 VAL B N 1
ATOM 11332 C CA . VAL B 1 712 ? -4.426 51.75 -6.406 1 26.03 712 VAL B CA 1
ATOM 11333 C C . VAL B 1 712 ? -3.508 52.75 -7.105 1 26.03 712 VAL B C 1
ATOM 11335 O O . VAL B 1 712 ? -2.287 52.562 -7.125 1 26.03 712 VAL B O 1
ATOM 11338 N N . LEU B 1 713 ? -4.156 53.656 -7.871 1 27.12 713 LEU B N 1
ATOM 11339 C CA . LEU B 1 713 ? -3.324 54.469 -8.75 1 27.12 713 LEU B CA 1
ATOM 11340 C C . LEU B 1 713 ? -2.625 55.562 -7.973 1 27.12 713 LEU B C 1
ATOM 11342 O O . LEU B 1 713 ? -3.271 56.5 -7.508 1 27.12 713 LEU B O 1
ATOM 11346 N N . GLY B 1 714 ? -1.845 55.25 -6.957 1 25.44 714 GLY B N 1
ATOM 11347 C CA . GLY B 1 714 ? -1.083 56.25 -6.227 1 25.44 714 GLY B CA 1
ATOM 11348 C C . GLY B 1 714 ? -0.463 57.312 -7.125 1 25.44 714 GLY B C 1
ATOM 11349 O O . GLY B 1 714 ? 0.276 58.188 -6.656 1 25.44 714 GLY B O 1
ATOM 11350 N N . GLY B 1 715 ? -0.088 56.938 -8.406 1 25.92 715 GLY B N 1
ATOM 11351 C CA . GLY B 1 715 ? 1.033 57.719 -8.906 1 25.92 715 GLY B CA 1
ATOM 11352 C C . GLY B 1 715 ? 0.704 59.188 -9.094 1 25.92 715 GLY B C 1
ATOM 11353 O O . GLY B 1 715 ? -0.453 59.531 -9.328 1 25.92 715 GLY B O 1
ATOM 11354 N N . ASN B 1 716 ? 1.342 60.156 -8.438 1 25 716 ASN B N 1
ATOM 11355 C CA . ASN B 1 716 ? 1.495 61.594 -8.617 1 25 716 ASN B CA 1
ATOM 11356 C C . ASN B 1 716 ? 1.817 61.938 -10.07 1 25 716 ASN B C 1
ATOM 11358 O O . ASN B 1 716 ? 2.824 61.5 -10.609 1 25 716 ASN B O 1
ATOM 11362 N N . ILE B 1 717 ? 0.849 62.062 -10.969 1 23.2 717 ILE B N 1
ATOM 11363 C CA . ILE B 1 717 ? 1.08 62.594 -12.312 1 23.2 717 ILE B CA 1
ATOM 11364 C C . ILE B 1 717 ? 1.685 63.969 -12.219 1 23.2 717 ILE B C 1
ATOM 11366 O O . ILE B 1 717 ? 1.05 64.938 -11.711 1 23.2 717 ILE B O 1
ATOM 11370 N N . PRO B 1 718 ? 3.047 64.062 -12.07 1 25.03 718 PRO B N 1
ATOM 11371 C CA . PRO B 1 718 ? 3.574 65.438 -12.125 1 25.03 718 PRO B CA 1
ATOM 11372 C C . PRO B 1 718 ? 3.156 66.188 -13.391 1 25.03 718 PRO B C 1
ATOM 11374 O O . PRO B 1 718 ? 2.945 65.562 -14.43 1 25.03 718 PRO B O 1
ATOM 11377 N N . MET B 1 719 ? 2.404 67.25 -13.234 1 22.44 719 MET B N 1
ATOM 11378 C CA . MET B 1 719 ? 2.008 68.312 -14.18 1 22.44 719 MET B CA 1
ATOM 11379 C C . MET B 1 719 ? 3.229 68.875 -14.859 1 22.44 719 MET B C 1
ATOM 11381 O O . MET B 1 719 ? 4.082 69.5 -14.195 1 22.44 719 MET B O 1
ATOM 11385 N N . ASN B 1 720 ? 3.904 68.25 -15.859 1 22.39 720 ASN B N 1
ATOM 11386 C CA . ASN B 1 720 ? 4.848 69.062 -16.641 1 22.39 720 ASN B CA 1
ATOM 11387 C C . ASN B 1 720 ? 4.227 70.375 -17.094 1 22.39 720 ASN B C 1
ATOM 11389 O O . ASN B 1 720 ? 3.025 70.438 -17.359 1 22.39 720 ASN B O 1
ATOM 11393 N N . GLY B 1 721 ? 4.875 71.688 -16.953 1 22.28 721 GLY B N 1
ATOM 11394 C CA . GLY B 1 721 ? 4.93 73.125 -17.281 1 22.28 721 GLY B CA 1
ATOM 11395 C C . GLY B 1 721 ? 4.812 73.375 -18.781 1 22.28 721 GLY B C 1
ATOM 11396 O O . GLY B 1 721 ? 4.859 74.5 -19.203 1 22.28 721 GLY B O 1
ATOM 11397 N N . ASN B 1 722 ? 5.156 72.625 -19.797 1 20.75 722 ASN B N 1
ATOM 11398 C CA . ASN B 1 722 ? 5.125 73.438 -21 1 20.75 722 ASN B CA 1
ATOM 11399 C C . ASN B 1 722 ? 3.734 74 -21.266 1 20.75 722 ASN B C 1
ATOM 11401 O O . ASN B 1 722 ? 2.746 73.5 -20.719 1 20.75 722 ASN B O 1
ATOM 11405 N N . MET B 1 723 ? 3.551 74.625 -22.641 1 19.73 723 MET B N 1
ATOM 11406 C CA . MET B 1 723 ? 2.922 75.438 -23.641 1 19.73 723 MET B CA 1
ATOM 11407 C C . MET B 1 723 ? 1.617 74.875 -24.141 1 19.73 723 MET B C 1
ATOM 11409 O O . MET B 1 723 ? 1.526 73.625 -24.328 1 19.73 723 MET B O 1
#

Nearest PDB structures (foldseek):
  6xns-assembly1_B  TM=2.210E-01  e=2.169E+00  synthetic construct
  8jm9-assembly1_A  TM=1.686E-01  e=7.467E-01  Drosophila melanogaster
  4fr3-assembly1_A-2  TM=2.699E-01  e=7.425E+00  Homo sapiens
  7dla-assembly1_A  TM=1.372E-01  e=1.500E+00  Escherichia coli K-12
  7onb-assembly1_C  TM=1.595E-01  e=7.425E+00  Homo sapiens

Radius of gyration: 42.88 Å; Cα contacts (8 Å, |Δi|>4): 1423; chains: 2; bounding box: 174×147×133 Å

pLDDT: mean 72.47, std 28.77, range [14.95, 98.56]